Protein 3ISR (pdb70)

Solvent-accessible surface area: 44485 Å² total

Sequence (1133 aa):
QSNAKFKIHSDITYQVSPTTFIFNVHALRTESQHILDESLIVTPPIEIEEFSYNSGTSRFVRLKATENTTFSSYTATTVDTQYKVIDQRQELETVPVVDLDGDIIPFLFPSRYCQSDKLQKLAYKEFGKIENVYSKVLAITTDWIYNNVEYISSGSTNSQTSAFDTITERAGVCRDFAHLGIALCRALSIPARYFTGYAFKLNPPDFHACFEAYIGGNWIIIFDATRLVPLNGLVKIATGRDAADAAVASIFGNASSTNHVECASLDTDFTPFWYDKNSLKGLSFQLYFQSNAKFKIHSDITYQVSPTTFIFNVHALRTESQHILDESLIVTPPIEIEEFSYNSGTSRFVRLKATENTTFSSYTATVDTQYKVIDQRQELETVPVVDLDGDIIPFLFPSRYCQSDKLQKLAYKEFGKIENVYSKVLAITDWIYNNVEYISGSTNSQTSAFDTITERAGVCRDFAHLGIALCRALSIPARYFTGYAFKLNPPDFHACFEAYIGGNWIIFDATRLVPLNGLVKIATGRDAADAAVASIFGNASSTNHVECASLDTDFTPFWYDKNSLKGLSFQSNAKFKIHSDITYQVSPTTFIFNVHALRTESQHILDESLIVTPPIEIEEFSYNSGTSRFVRLKATENTTFSSYTATVDTQYKVIDQRQELETVPVVDLDGDIIPFLFPSRYCQSDKLQKLAYKEFGKIENVYSKVLAITDWIYNNVEYISGSTNSQTSAFDTITERAGVCRDFAHLGIALCRALSIPARYFTGYAFKLNPPDFHACFEAYIGGNWIIFDATRLVPLNGLVKIATGRDAADAAVASIFGNNASSTNHVECASLDTDFTPFWYDKNSLKGLSFQLYFQSNAKFKIHSDITYQVSPTTFIFNVHALRTESQHILDESLIVTPPIEIEEFSYNSGTSRFVRLKATENTTFSSYTATVDTQYKVIDQRQELETVPVVDLDGDIIPFLFPSRYCQSDKLQKLAYKEFGKIENVYSKVLAITDWIYNNVEYISGSTNSQTSAFDTITERAGVCRDFAHLGIALCRALSIPARYFTGYAFKLNPPDFHACFEAYIGGNWIIFDATRLVPLNGLVKIATGRDAADAAVASIFGNASSTNHVECASLDTDFTPFWYDKNSLKGLSFQ

B-factor: mean 17.24, std 4.29, range [2.0, 47.48]

Radius of gyration: 31.85 Å; Cα contacts (8 Å, |Δi|>4): 2831; chains: 4; bounding box: 88×90×67 Å

Secondary structure (DSSP, 8-state):
-EE--EEEEE---EE---EEEEE--SPPP-SS-EEEEEEE--SS----EEE--TT----EEEEEE-TT-EE--EEEEEE--EEEEE-TT--SPPPTTTS-TTTGGGGS-BTTB-GGGSHHHHHHHHTT--SHHHHHHHHHHHHHHHSEE-TTS--TT--HHHHHHH-EE-HHHHHHHHHHHHHHTT--EEEEEEEETT-SS--EEEEEEEEETTEEEEE-TT--S-GGGEEEEEEESSGGG--SEEEESS-EE---EEEEE--TT-------SS--EEEE--/-EEE----EEEEE---EE---EEEEE--SPPP-SS-EEEEEEE--SS----EEE--TT----EEEEEE-SS-EE--EEEEEE---EEEE-TT--SS--GGGS-TTTGGGGS-BTTB-GGGSHHHHHHHHTT--SHHHHHHHHHHHHHHHSEE-TTS--TT--HHHHHHH-EE-HHHHHHHHHHHHHHTT--EEEEEEEETT-SS---EEEEEEEETTEEEEE-TT--S-GGGEEEEEEESSGGGS-SEEEESS-EE---EEEEE--SS-------TT--EEEE--/-B--EEEEE---EE---EEEEE--SPPP-SS-EEEEEEE--SS----EEE--TT----EEEEEE-SS-EE--EEEEEE--BEEEE-TT--SPPPGGGS-TTTGGGGS-BTTB-GGG-HHHHHHHHTT--SHHHHHHHHHHHHHHHSEE-TTS--TT--HHHHHHH-EE-HHHHHHHHHHHHHHTT--EEEEEEEETT-SS---EEEEEEEETTEEEEE-TT--S-GGGEEEEEEESSGGG--SEEEESS-EE---EEEEE-SSS-------TT--EEEE--/--EEEE--EEEEE---EE---EEEEE--SPPP-SS-EEEEEEE--SS----EEE--TT-S--EEEEEE-SS-EE--EEEEEE--EEEEE-TT--SPPPGGGS-GGGGGGGS-BTTB-GGG-HHHHHHHHTT--SHHHHHHHHHHHHHHHSEE-TTS--TT--HHHHHHH-EE-HHHHHHHHHHHHHHTT--EEEEEEEETT-SS---EEEEEEEETTEEEEE-TT--S-GGGEEEEEEESSGGGS-SEEEESS-EE---EEEEE-SS--------TT--EEEE--

Structure (mmCIF, N/CA/C/O backbone):
data_3ISR
#
_entry.id   3ISR
#
_cell.length_a   90.716
_cell.length_b   115.240
_cell.length_c   131.262
_cell.angle_alpha   90.000
_cell.angle_beta   90.000
_cell.angle_gamma   90.000
#
_symmetry.space_group_name_H-M   'P 21 21 21'
#
loop_
_entity.id
_entity.type
_entity.pdbx_description
1 polymer 'Transglutaminase-like enzymes, putative cysteine protease'
2 water water
#
loop_
_atom_site.group_PDB
_atom_site.id
_atom_site.type_symbol
_atom_site.label_atom_id
_atom_site.label_alt_id
_atom_site.label_comp_id
_atom_site.label_asym_id
_atom_site.label_entity_id
_atom_site.label_seq_id
_atom_site.pdbx_PDB_ins_code
_atom_site.Cartn_x
_atom_site.Cartn_y
_atom_site.Cartn_z
_atom_site.occupancy
_atom_site.B_iso_or_equiv
_atom_site.auth_seq_id
_atom_site.auth_comp_id
_atom_site.auth_asym_id
_atom_site.auth_atom_id
_atom_site.pdbx_PDB_model_num
ATOM 1 N N . GLN A 1 8 ? -21.615 -1.332 30.133 1.00 5.79 -3 GLN A N 1
ATOM 2 C CA . GLN A 1 8 ? -21.777 -1.519 28.658 1.00 5.84 -3 GLN A CA 1
ATOM 3 C C . GLN A 1 8 ? -21.088 -2.798 28.170 1.00 6.19 -3 GLN A C 1
ATOM 4 O O . GLN A 1 8 ? -20.049 -3.193 28.703 1.00 5.91 -3 GLN A O 1
ATOM 6 N N . SER A 1 9 ? -21.683 -3.439 27.163 1.00 6.40 -2 SER A N 1
ATOM 7 C CA . SER A 1 9 ? -21.106 -4.622 26.524 1.00 6.80 -2 SER A CA 1
ATOM 8 C C . SER A 1 9 ? -20.995 -4.406 25.011 1.00 7.00 -2 SER A C 1
ATOM 9 O O . SER A 1 9 ? -21.850 -3.753 24.418 1.00 6.63 -2 SER A O 1
ATOM 11 N N . ASN A 1 10 ? -19.938 -4.945 24.403 1.00 7.34 -1 ASN A N 1
ATOM 12 C CA . ASN A 1 10 ? -19.735 -4.886 22.952 1.00 7.98 -1 ASN A CA 1
ATOM 13 C C . ASN A 1 10 ? -19.015 -6.116 22.407 1.00 8.69 -1 ASN A C 1
ATOM 14 O O . ASN A 1 10 ? -18.134 -6.659 23.068 1.00 8.49 -1 ASN A O 1
ATOM 16 N N . ALA A 1 11 ? -19.385 -6.524 21.188 1.00 9.07 0 ALA A N 1
ATOM 17 C CA . ALA A 1 11 ? -18.832 -7.705 20.537 1.00 9.77 0 ALA A CA 1
ATOM 18 C C . ALA A 1 11 ? -18.256 -7.355 19.172 1.00 10.18 0 ALA A C 1
ATOM 19 O O . ALA A 1 11 ? -18.644 -6.351 18.571 1.00 10.28 0 ALA A O 1
ATOM 29 N N . LYS A 1 13 ? -16.024 -9.287 15.454 1.00 7.08 2 LYS A N 1
ATOM 30 C CA . LYS A 1 13 ? -15.503 -10.423 14.738 1.00 5.74 2 LYS A CA 1
ATOM 31 C C . LYS A 1 13 ? -14.199 -10.051 14.045 1.00 5.10 2 LYS A C 1
ATOM 32 O O . LYS A 1 13 ? -14.040 -8.924 13.547 1.00 4.41 2 LYS A O 1
ATOM 34 N N . PHE A 1 14 ? -13.271 -11.003 14.045 1.00 3.98 3 PHE A N 1
ATOM 35 C CA . PHE A 1 14 ? -11.940 -10.829 13.485 1.00 4.54 3 PHE A CA 1
ATOM 36 C C . PHE A 1 14 ? -11.536 -12.067 12.702 1.00 5.98 3 PHE A C 1
ATOM 37 O O . PHE A 1 14 ? -11.957 -13.170 13.025 1.00 4.79 3 PHE A O 1
ATOM 45 N N . LYS A 1 15 ? -10.697 -11.865 11.690 1.00 9.38 4 LYS A N 1
ATOM 46 C CA . LYS A 1 15 ? -9.997 -12.953 11.014 1.00 11.85 4 LYS A CA 1
ATOM 47 C C . LYS A 1 15 ? -8.535 -12.799 11.397 1.00 13.57 4 LYS A C 1
ATOM 48 O O . LYS A 1 15 ? -7.948 -11.738 11.189 1.00 14.37 4 LYS A O 1
ATOM 54 N N . ILE A 1 16 ? -7.956 -13.839 11.992 1.00 14.14 5 ILE A N 1
ATOM 55 C CA . ILE A 1 16 ? -6.561 -13.768 12.417 1.00 14.41 5 ILE A CA 1
ATOM 56 C C . ILE A 1 16 ? -5.721 -14.771 11.631 1.00 14.54 5 ILE A C 1
ATOM 57 O O . ILE A 1 16 ? -6.231 -15.781 11.152 1.00 15.76 5 ILE A O 1
ATOM 62 N N . HIS A 1 17 ? -4.435 -14.492 11.505 1.00 15.14 6 HIS A N 1
ATOM 63 C CA . HIS A 1 17 ? -3.546 -15.390 10.786 1.00 15.67 6 HIS A CA 1
ATOM 64 C C . HIS A 1 17 ? -2.099 -15.237 11.222 1.00 15.13 6 HIS A C 1
ATOM 65 O O . HIS A 1 17 ? -1.614 -14.122 11.448 1.00 14.86 6 HIS A O 1
ATOM 72 N N . SER A 1 18 ? -1.400 -16.359 11.325 1.00 15.08 7 SER A N 1
ATOM 73 C CA . SER A 1 18 ? 0.048 -16.287 11.435 1.00 15.33 7 SER A CA 1
ATOM 74 C C . SER A 1 18 ? 0.706 -17.399 10.653 1.00 15.89 7 SER A C 1
ATOM 75 O O . SER A 1 18 ? 0.158 -18.496 10.540 1.00 15.79 7 SER A O 1
ATOM 78 N N . ASP A 1 19 ? 1.882 -17.114 10.104 1.00 16.32 8 ASP A N 1
ATOM 79 C CA . ASP A 1 19 ? 2.679 -18.164 9.509 1.00 18.10 8 ASP A CA 1
ATOM 80 C C . ASP A 1 19 ? 4.151 -17.897 9.727 1.00 18.72 8 ASP A C 1
ATOM 81 O O . ASP A 1 19 ? 4.601 -16.750 9.695 1.00 18.65 8 ASP A O 1
ATOM 86 N N . ILE A 1 20 ? 4.884 -18.977 9.949 1.00 19.69 9 ILE A N 1
ATOM 87 C CA . ILE A 1 20 ? 6.300 -18.923 10.254 1.00 21.30 9 ILE A CA 1
ATOM 88 C C . ILE A 1 20 ? 7.009 -20.008 9.453 1.00 21.24 9 ILE A C 1
ATOM 89 O O . ILE A 1 20 ? 6.430 -21.054 9.175 1.00 21.79 9 ILE A O 1
ATOM 94 N N . THR A 1 21 ? 8.260 -19.761 9.081 1.00 21.00 10 THR A N 1
ATOM 95 C CA . THR A 1 21 ? 9.071 -20.767 8.415 1.00 20.95 10 THR A CA 1
ATOM 96 C C . THR A 1 21 ? 10.332 -20.983 9.235 1.00 20.71 10 THR A C 1
ATOM 97 O O . THR A 1 21 ? 10.937 -20.022 9.709 1.00 20.65 10 THR A O 1
ATOM 101 N N . TYR A 1 22 ? 10.707 -22.245 9.410 1.00 20.41 11 TYR A N 1
ATOM 102 C CA . TYR A 1 22 ? 11.942 -22.585 10.100 1.00 20.07 11 TYR A CA 1
ATOM 103 C C . TYR A 1 22 ? 12.947 -23.341 9.256 1.00 20.12 11 TYR A C 1
ATOM 104 O O . TYR A 1 22 ? 12.578 -24.242 8.507 1.00 19.77 11 TYR A O 1
ATOM 113 N N . GLN A 1 23 ? 14.220 -22.980 9.411 1.00 20.13 12 GLN A N 1
ATOM 114 C CA . GLN A 1 23 ? 15.328 -23.837 8.992 1.00 20.57 12 GLN A CA 1
ATOM 115 C C . GLN A 1 23 ? 15.836 -24.572 10.233 1.00 20.76 12 GLN A C 1
ATOM 116 O O . GLN A 1 23 ? 16.208 -23.936 11.218 1.00 20.84 12 GLN A O 1
ATOM 118 N N . VAL A 1 24 ? 15.829 -25.902 10.180 1.00 20.98 13 VAL A N 1
ATOM 119 C CA . VAL A 1 24 ? 16.212 -26.753 11.312 1.00 21.49 13 VAL A CA 1
ATOM 120 C C . VAL A 1 24 ? 17.633 -27.329 11.134 1.00 22.34 13 VAL A C 1
ATOM 121 O O . VAL A 1 24 ? 17.902 -28.027 10.150 1.00 22.34 13 VAL A O 1
ATOM 133 N N . SER A 1 26 ? 19.760 -29.099 13.819 1.00 22.06 15 SER A N 1
ATOM 134 C CA . SER A 1 26 ? 19.862 -30.397 14.485 1.00 21.04 15 SER A CA 1
ATOM 135 C C . SER A 1 26 ? 18.462 -30.838 14.939 1.00 19.89 15 SER A C 1
ATOM 136 O O . SER A 1 26 ? 17.524 -30.056 14.827 1.00 19.58 15 SER A O 1
ATOM 139 N N . PRO A 1 27 ? 18.309 -32.088 15.439 1.00 19.16 16 PRO A N 1
ATOM 140 C CA . PRO A 1 27 ? 16.969 -32.527 15.856 1.00 18.06 16 PRO A CA 1
ATOM 141 C C . PRO A 1 27 ? 16.380 -31.537 16.847 1.00 17.39 16 PRO A C 1
ATOM 142 O O . PRO A 1 27 ? 17.006 -31.219 17.854 1.00 17.04 16 PRO A O 1
ATOM 146 N N . THR A 1 28 ? 15.201 -31.015 16.533 1.00 16.21 17 THR A N 1
ATOM 147 C CA . THR A 1 28 ? 14.654 -29.908 17.301 1.00 15.01 17 THR A CA 1
ATOM 148 C C . THR A 1 28 ? 13.185 -30.123 17.624 1.00 14.54 17 THR A C 1
ATOM 149 O O . THR A 1 28 ? 12.400 -30.480 16.753 1.00 13.78 17 THR A O 1
ATOM 153 N N . THR A 1 29 ? 12.823 -29.892 18.886 1.00 13.71 18 THR A N 1
ATOM 154 C CA . THR A 1 29 ? 11.422 -29.866 19.295 1.00 13.21 18 THR A CA 1
ATOM 155 C C . THR A 1 29 ? 10.950 -28.419 19.449 1.00 13.22 18 THR A C 1
ATOM 156 O O . THR A 1 29 ? 11.662 -27.578 19.998 1.00 12.71 18 THR A O 1
ATOM 160 N N . PHE A 1 30 ? 9.756 -28.136 18.940 1.00 13.40 19 PHE A N 1
ATOM 161 C CA . PHE A 1 30 ? 9.158 -26.810 19.033 1.00 13.24 19 PHE A CA 1
ATOM 162 C C . PHE A 1 30 ? 7.900 -26.850 19.859 1.00 13.73 19 PHE A C 1
ATOM 163 O O . PHE A 1 30 ? 7.093 -27.769 19.711 1.00 13.73 19 PHE A O 1
ATOM 171 N N . ILE A 1 31 ? 7.719 -25.845 20.714 1.00 13.70 20 ILE A N 1
ATOM 172 C CA . ILE A 1 31 ? 6.422 -25.606 21.340 1.00 14.52 20 ILE A CA 1
ATOM 173 C C . ILE A 1 31 ? 5.942 -24.218 20.923 1.00 14.91 20 ILE A C 1
ATOM 174 O O . ILE A 1 31 ? 6.607 -23.202 21.207 1.00 15.66 20 ILE A O 1
ATOM 179 N N . PHE A 1 32 ? 4.812 -24.175 20.226 1.00 15.12 21 PHE A N 1
ATOM 180 C CA . PHE A 1 32 ? 4.300 -22.906 19.700 1.00 15.34 21 PHE A CA 1
ATOM 181 C C . PHE A 1 32 ? 3.069 -22.474 20.451 1.00 15.52 21 PHE A C 1
ATOM 182 O O . PHE A 1 32 ? 2.326 -23.316 20.940 1.00 16.06 21 PHE A O 1
ATOM 190 N N . ASN A 1 33 ? 2.837 -21.163 20.497 1.00 15.47 22 ASN A N 1
ATOM 191 C CA . ASN A 1 33 ? 1.595 -20.628 21.074 1.00 15.07 22 ASN A CA 1
ATOM 192 C C . ASN A 1 33 ? 1.064 -19.542 20.156 1.00 14.72 22 ASN A C 1
ATOM 193 O O . ASN A 1 33 ? 1.406 -18.363 20.330 1.00 13.85 22 ASN A O 1
ATOM 198 N N . VAL A 1 34 ? 0.281 -19.954 19.156 1.00 14.56 23 VAL A N 1
ATOM 199 C CA . VAL A 1 34 ? -0.281 -19.063 18.152 1.00 14.92 23 VAL A CA 1
ATOM 200 C C . VAL A 1 34 ? -1.817 -19.101 18.061 1.00 15.20 23 VAL A C 1
ATOM 201 O O . VAL A 1 34 ? -2.424 -18.231 17.406 1.00 14.44 23 VAL A O 1
ATOM 205 N N . HIS A 1 35 ? -2.416 -20.135 18.648 1.00 14.83 24 HIS A N 1
ATOM 206 C CA . HIS A 1 35 ? -3.864 -20.346 18.592 1.00 15.19 24 HIS A CA 1
ATOM 207 C C . HIS A 1 35 ? -4.624 -19.327 19.413 1.00 15.25 24 HIS A C 1
ATOM 208 O O . HIS A 1 35 ? -4.195 -18.977 20.497 1.00 15.10 24 HIS A O 1
ATOM 215 N N . ALA A 1 36 ? -5.778 -18.891 18.909 1.00 14.81 25 ALA A N 1
ATOM 216 C CA . ALA A 1 36 ? -6.695 -18.087 19.729 1.00 14.71 25 ALA A CA 1
ATOM 217 C C . ALA A 1 36 ? -7.213 -18.942 20.884 1.00 14.27 25 ALA A C 1
ATOM 218 O O . ALA A 1 36 ? -7.465 -20.148 20.706 1.00 14.42 25 ALA A O 1
ATOM 220 N N . LEU A 1 37 ? -7.359 -18.329 22.067 1.00 12.83 26 LEU A N 1
ATOM 221 C CA . LEU A 1 37 ? -7.950 -18.995 23.214 1.00 12.28 26 LEU A CA 1
ATOM 222 C C . LEU A 1 37 ? -9.490 -19.105 23.101 1.00 13.11 26 LEU A C 1
ATOM 223 O O . LEU A 1 37 ? -10.144 -18.206 22.543 1.00 12.80 26 LEU A O 1
ATOM 228 N N . ARG A 1 38 ? -10.060 -20.193 23.638 1.00 13.23 27 ARG A N 1
ATOM 229 C CA . ARG A 1 38 ? -11.510 -20.317 23.815 1.00 14.05 27 ARG A CA 1
ATOM 230 C C . ARG A 1 38 ? -11.842 -19.961 25.237 1.00 14.58 27 ARG A C 1
ATOM 231 O O . ARG A 1 38 ? -11.343 -20.590 26.172 1.00 14.86 27 ARG A O 1
ATOM 239 N N . THR A 1 39 ? -12.671 -18.947 25.404 1.00 14.86 28 THR A N 1
ATOM 240 C CA . THR A 1 39 ? -13.088 -18.510 26.731 1.00 15.64 28 THR A CA 1
ATOM 241 C C . THR A 1 39 ? -14.593 -18.233 26.687 1.00 16.82 28 THR A C 1
ATOM 242 O O . THR A 1 39 ? -15.184 -18.150 25.602 1.00 17.15 28 THR A O 1
ATOM 246 N N . GLU A 1 40 ? -15.205 -18.070 27.854 1.00 17.57 29 GLU A N 1
ATOM 247 C CA . GLU A 1 40 ? -16.620 -17.689 27.938 1.00 18.51 29 GLU A CA 1
ATOM 248 C C . GLU A 1 40 ? -16.891 -16.484 27.040 1.00 19.07 29 GLU A C 1
ATOM 249 O O . GLU A 1 40 ? -17.939 -16.385 26.405 1.00 19.23 29 GLU A O 1
ATOM 251 N N . SER A 1 41 ? -15.906 -15.593 26.999 1.00 19.03 30 SER A N 1
ATOM 252 C CA . SER A 1 41 ? -15.908 -14.331 26.270 1.00 19.32 30 SER A CA 1
ATOM 253 C C . SER A 1 41 ? -15.588 -14.456 24.754 1.00 18.73 30 SER A C 1
ATOM 254 O O . SER A 1 41 ? -16.215 -13.807 23.909 1.00 19.67 30 SER A O 1
ATOM 257 N N . GLN A 1 42 ? -14.599 -15.276 24.420 1.00 16.78 31 GLN A N 1
ATOM 258 C CA . GLN A 1 42 ? -14.045 -15.338 23.061 1.00 15.60 31 GLN A CA 1
ATOM 259 C C . GLN A 1 42 ? -14.375 -16.658 22.375 1.00 15.08 31 GLN A C 1
ATOM 260 O O . GLN A 1 42 ? -14.079 -17.727 22.901 1.00 14.59 31 GLN A O 1
ATOM 266 N N . HIS A 1 43 ? -14.980 -16.573 21.199 1.00 14.95 32 HIS A N 1
ATOM 267 C CA . HIS A 1 43 ? -15.451 -17.771 20.499 1.00 16.38 32 HIS A CA 1
ATOM 268 C C . HIS A 1 43 ? -14.775 -17.958 19.157 1.00 15.93 32 HIS A C 1
ATOM 269 O O . HIS A 1 43 ? -14.713 -17.036 18.351 1.00 16.14 32 HIS A O 1
ATOM 276 N N . ILE A 1 44 ? -14.296 -19.168 18.909 1.00 16.16 33 ILE A N 1
ATOM 277 C CA . ILE A 1 44 ? -13.700 -19.482 17.628 1.00 16.51 33 ILE A CA 1
ATOM 278 C C . ILE A 1 44 ? -14.794 -20.061 16.718 1.00 17.12 33 ILE A C 1
ATOM 279 O O . ILE A 1 44 ? -15.371 -21.109 17.009 1.00 16.74 33 ILE A O 1
ATOM 284 N N . LEU A 1 45 ? -15.090 -19.343 15.643 1.00 16.92 34 LEU A N 1
ATOM 285 C CA . LEU A 1 45 ? -16.102 -19.784 14.700 1.00 18.28 34 LEU A CA 1
ATOM 286 C C . LEU A 1 45 ? -15.522 -20.877 13.810 1.00 18.16 34 LEU A C 1
ATOM 287 O O . LEU A 1 45 ? -16.215 -21.823 13.459 1.00 18.70 34 LEU A O 1
ATOM 292 N N . ASP A 1 46 ? -14.247 -20.735 13.458 1.00 18.14 35 ASP A N 1
ATOM 293 C CA . ASP A 1 46 ? -13.547 -21.666 12.584 1.00 18.30 35 ASP A CA 1
ATOM 294 C C . ASP A 1 46 ? -12.043 -21.457 12.753 1.00 17.54 35 ASP A C 1
ATOM 295 O O . ASP A 1 46 ? -11.603 -20.347 13.009 1.00 16.16 35 ASP A O 1
ATOM 300 N N . GLU A 1 47 ? -11.256 -22.516 12.596 1.00 16.57 36 GLU A N 1
ATOM 301 C CA . GLU A 1 47 ? -9.811 -22.380 12.631 1.00 17.00 36 GLU A CA 1
ATOM 302 C C . GLU A 1 47 ? -9.148 -23.495 11.856 1.00 16.88 36 GLU A C 1
ATOM 303 O O . GLU A 1 47 ? -9.715 -24.566 11.674 1.00 16.48 36 GLU A O 1
ATOM 309 N N . SER A 1 48 ? -7.938 -23.224 11.397 1.00 16.89 37 SER A N 1
ATOM 310 C CA . SER A 1 48 ? -7.220 -24.170 10.579 1.00 17.69 37 SER A CA 1
ATOM 311 C C . SER A 1 48 ? -5.726 -24.061 10.853 1.00 17.33 37 SER A C 1
ATOM 312 O O . SER A 1 48 ? -5.161 -22.978 10.809 1.00 17.05 37 SER A O 1
ATOM 315 N N . LEU A 1 49 ? -5.094 -25.188 11.152 1.00 17.27 38 LEU A N 1
ATOM 316 C CA . LEU A 1 49 ? -3.647 -25.222 11.342 1.00 17.95 38 LEU A CA 1
ATOM 317 C C . LEU A 1 49 ? -3.019 -26.171 10.320 1.00 18.05 38 LEU A C 1
ATOM 318 O O . LEU A 1 49 ? -3.364 -27.351 10.266 1.00 18.54 38 LEU A O 1
ATOM 323 N N . ILE A 1 50 ? -2.125 -25.653 9.490 1.00 17.85 39 ILE A N 1
ATOM 324 C CA . ILE A 1 50 ? -1.461 -26.477 8.481 1.00 18.06 39 ILE A CA 1
ATOM 325 C C . ILE A 1 50 ? 0.043 -26.351 8.602 1.00 17.79 39 ILE A C 1
ATOM 326 O O . ILE A 1 50 ? 0.568 -25.240 8.587 1.00 18.34 39 ILE A O 1
ATOM 331 N N . VAL A 1 51 ? 0.739 -27.479 8.702 1.00 17.41 40 VAL A N 1
ATOM 332 C CA . VAL A 1 51 ? 2.198 -27.472 8.561 1.00 17.83 40 VAL A CA 1
ATOM 333 C C . VAL A 1 51 ? 2.642 -28.141 7.248 1.00 17.57 40 VAL A C 1
ATOM 334 O O . VAL A 1 51 ? 2.022 -29.101 6.790 1.00 16.55 40 VAL A O 1
ATOM 338 N N . THR A 1 52 ? 3.669 -27.563 6.630 1.00 17.20 41 THR A N 1
ATOM 339 C CA . THR A 1 52 ? 4.171 -28.005 5.332 1.00 17.13 41 THR A CA 1
ATOM 340 C C . THR A 1 52 ? 5.702 -28.070 5.397 1.00 17.51 41 THR A C 1
ATOM 341 O O . THR A 1 52 ? 6.358 -27.068 5.688 1.00 17.07 41 THR A O 1
ATOM 345 N N . PRO A 1 53 ? 6.276 -29.258 5.153 1.00 18.06 42 PRO A N 1
ATOM 346 C CA . PRO A 1 53 ? 5.533 -30.490 4.888 1.00 18.69 42 PRO A CA 1
ATOM 347 C C . PRO A 1 53 ? 4.889 -30.983 6.188 1.00 19.20 42 PRO A C 1
ATOM 348 O O . PRO A 1 53 ? 5.317 -30.555 7.259 1.00 19.08 42 PRO A O 1
ATOM 352 N N . PRO A 1 54 ? 3.835 -31.824 6.094 1.00 19.72 43 PRO A N 1
ATOM 353 C CA . PRO A 1 54 ? 3.145 -32.226 7.312 1.00 20.19 43 PRO A CA 1
ATOM 354 C C . PRO A 1 54 ? 4.107 -32.926 8.262 1.00 20.37 43 PRO A C 1
ATOM 355 O O . PRO A 1 54 ? 4.866 -33.815 7.858 1.00 20.87 43 PRO A O 1
ATOM 359 N N . ILE A 1 55 ? 4.124 -32.447 9.494 1.00 20.30 44 ILE A N 1
ATOM 360 C CA . ILE A 1 55 ? 4.866 -33.064 10.584 1.00 20.19 44 ILE A CA 1
ATOM 361 C C . ILE A 1 55 ? 3.809 -33.316 11.650 1.00 19.89 44 ILE A C 1
ATOM 362 O O . ILE A 1 55 ? 2.887 -32.504 11.801 1.00 20.04 44 ILE A O 1
ATOM 367 N N . GLU A 1 56 ? 3.908 -34.444 12.350 1.00 19.40 45 GLU A N 1
ATOM 368 C CA . GLU A 1 56 ? 2.965 -34.765 13.409 1.00 19.57 45 GLU A CA 1
ATOM 369 C C . GLU A 1 56 ? 2.964 -33.626 14.433 1.00 18.90 45 GLU A C 1
ATOM 370 O O . GLU A 1 56 ? 4.025 -33.180 14.871 1.00 18.60 45 GLU A O 1
ATOM 376 N N . ILE A 1 57 ? 1.773 -33.169 14.801 1.00 18.30 46 ILE A N 1
ATOM 377 C CA . ILE A 1 57 ? 1.618 -32.025 15.710 1.00 18.42 46 ILE A CA 1
ATOM 378 C C . ILE A 1 57 ? 0.545 -32.336 16.774 1.00 17.84 46 ILE A C 1
ATOM 379 O O . ILE A 1 57 ? -0.451 -32.994 16.485 1.00 17.43 46 ILE A O 1
ATOM 384 N N . GLU A 1 58 ? 0.779 -31.910 18.012 1.00 16.53 47 GLU A N 1
ATOM 385 C CA . GLU A 1 58 ? -0.120 -32.238 19.111 1.00 16.62 47 GLU A CA 1
ATOM 386 C C . GLU A 1 58 ? -0.441 -30.983 19.915 1.00 15.83 47 GLU A C 1
ATOM 387 O O . GLU A 1 58 ? 0.469 -30.252 20.315 1.00 14.30 47 GLU A O 1
ATOM 393 N N . GLU A 1 59 ? -1.729 -30.739 20.150 1.00 15.74 48 GLU A N 1
ATOM 394 C CA . GLU A 1 59 ? -2.151 -29.621 20.994 1.00 16.14 48 GLU A CA 1
ATOM 395 C C . GLU A 1 59 ? -2.211 -30.019 22.483 1.00 16.22 48 GLU A C 1
ATOM 396 O O . GLU A 1 59 ? -2.719 -31.080 22.809 1.00 15.92 48 GLU A O 1
ATOM 402 N N . PHE A 1 60 ? -1.704 -29.164 23.375 1.00 16.36 49 PHE A N 1
ATOM 403 C CA . PHE A 1 60 ? -1.857 -29.380 24.825 1.00 16.58 49 PHE A CA 1
ATOM 404 C C . PHE A 1 60 ? -1.963 -28.043 25.576 1.00 16.96 49 PHE A C 1
ATOM 405 O O . PHE A 1 60 ? -1.594 -26.985 25.053 1.00 16.04 49 PHE A O 1
ATOM 413 N N . SER A 1 61 ? -2.453 -28.121 26.809 1.00 17.22 50 SER A N 1
ATOM 414 C CA . SER A 1 61 ? -2.503 -26.987 27.713 1.00 17.93 50 SER A CA 1
ATOM 415 C C . SER A 1 61 ? -1.919 -27.382 29.066 1.00 18.02 50 SER A C 1
ATOM 416 O O . SER A 1 61 ? -1.912 -28.563 29.440 1.00 18.25 50 SER A O 1
ATOM 419 N N . TYR A 1 62 ? -1.420 -26.387 29.788 1.00 17.93 51 TYR A N 1
ATOM 420 C CA . TYR A 1 62 ? -1.086 -26.555 31.199 1.00 17.40 51 TYR A CA 1
ATOM 421 C C . TYR A 1 62 ? -2.384 -26.749 31.975 1.00 18.04 51 TYR A C 1
ATOM 422 O O . TYR A 1 62 ? -3.471 -26.451 31.461 1.00 16.92 51 TYR A O 1
ATOM 431 N N . ASN A 1 63 ? -2.276 -27.198 33.226 1.00 19.06 52 ASN A N 1
ATOM 432 C CA . ASN A 1 63 ? -3.456 -27.330 34.092 1.00 20.70 52 ASN A CA 1
ATOM 433 C C . ASN A 1 63 ? -4.318 -26.053 34.169 1.00 20.67 52 ASN A C 1
ATOM 434 O O . ASN A 1 63 ? -5.542 -26.128 34.196 1.00 20.56 52 ASN A O 1
ATOM 439 N N . SER A 1 64 ? -3.682 -24.885 34.165 1.00 21.18 53 SER A N 1
ATOM 440 C CA . SER A 1 64 ? -4.420 -23.612 34.261 1.00 21.47 53 SER A CA 1
ATOM 441 C C . SER A 1 64 ? -5.315 -23.310 33.054 1.00 20.94 53 SER A C 1
ATOM 442 O O . SER A 1 64 ? -6.308 -22.592 33.183 1.00 21.49 53 SER A O 1
ATOM 445 N N . GLY A 1 65 ? -4.966 -23.846 31.887 1.00 19.69 54 GLY A N 1
ATOM 446 C CA . GLY A 1 65 ? -5.804 -23.723 30.700 1.00 18.74 54 GLY A CA 1
ATOM 447 C C . GLY A 1 65 ? -5.944 -22.331 30.093 1.00 18.06 54 GLY A C 1
ATOM 448 O O . GLY A 1 65 ? -6.932 -22.047 29.391 1.00 18.41 54 GLY A O 1
ATOM 449 N N . THR A 1 66 ? -4.948 -21.473 30.301 1.00 15.71 55 THR A N 1
ATOM 450 C CA . THR A 1 66 ? -5.028 -20.129 29.731 1.00 14.81 55 THR A CA 1
ATOM 451 C C . THR A 1 66 ? -4.143 -19.930 28.487 1.00 14.41 55 THR A C 1
ATOM 452 O O . THR A 1 66 ? -3.810 -18.802 28.150 1.00 12.94 55 THR A O 1
ATOM 456 N N . SER A 1 67 ? -3.780 -21.031 27.822 1.00 13.77 56 SER A N 1
ATOM 457 C CA . SER A 1 67 ? -3.057 -21.001 26.542 1.00 15.71 56 SER A CA 1
ATOM 458 C C . SER A 1 67 ? -3.212 -22.342 25.863 1.00 15.49 56 SER A C 1
ATOM 459 O O . SER A 1 67 ? -3.345 -23.360 26.528 1.00 15.76 56 SER A O 1
ATOM 462 N N . ARG A 1 68 ? -3.170 -22.335 24.538 1.00 14.64 57 ARG A N 1
ATOM 463 C CA . ARG A 1 68 ? -3.224 -23.564 23.747 1.00 14.78 57 ARG A CA 1
ATOM 464 C C . ARG A 1 68 ? -1.904 -23.673 23.016 1.00 14.32 57 ARG A C 1
ATOM 465 O O . ARG A 1 68 ? -1.606 -22.843 22.146 1.00 13.70 57 ARG A O 1
ATOM 473 N N . PHE A 1 69 ? -1.113 -24.678 23.373 1.00 14.47 58 PHE A N 1
ATOM 474 C CA . PHE A 1 69 ? 0.212 -24.849 22.792 1.00 14.84 58 PHE A CA 1
ATOM 475 C C . PHE A 1 69 ? 0.136 -25.967 21.766 1.00 15.28 58 PHE A C 1
ATOM 476 O O . PHE A 1 69 ? -0.629 -26.917 21.950 1.00 15.10 58 PHE A O 1
ATOM 484 N N . VAL A 1 70 ? 0.934 -25.861 20.704 1.00 15.47 59 VAL A N 1
ATOM 485 C CA . VAL A 1 70 ? 1.135 -27.005 19.808 1.00 15.87 59 VAL A CA 1
ATOM 486 C C . VAL A 1 70 ? 2.601 -27.386 19.772 1.00 15.24 59 VAL A C 1
ATOM 487 O O . VAL A 1 70 ? 3.476 -26.526 19.779 1.00 16.47 59 VAL A O 1
ATOM 491 N N . ARG A 1 71 ? 2.872 -28.676 19.746 1.00 14.75 60 ARG A N 1
ATOM 492 C CA . ARG A 1 71 ? 4.251 -29.121 19.717 1.00 14.54 60 ARG A CA 1
ATOM 493 C C . ARG A 1 71 ? 4.515 -30.138 18.616 1.00 14.84 60 ARG A C 1
ATOM 494 O O . ARG A 1 71 ? 3.635 -30.936 18.242 1.00 12.96 60 ARG A O 1
ATOM 502 N N . LEU A 1 72 ? 5.733 -30.067 18.088 1.00 15.17 61 LEU A N 1
ATOM 503 C CA . LEU A 1 72 ? 6.163 -30.963 17.025 1.00 16.39 61 LEU A CA 1
ATOM 504 C C . LEU A 1 72 ? 7.673 -31.112 17.113 1.00 16.85 61 LEU A C 1
ATOM 505 O O . LEU A 1 72 ? 8.340 -30.294 17.753 1.00 16.75 61 LEU A O 1
ATOM 510 N N . LYS A 1 73 ? 8.209 -32.165 16.502 1.00 17.97 62 LYS A N 1
ATOM 511 C CA . LYS A 1 73 ? 9.657 -32.313 16.394 1.00 19.34 62 LYS A CA 1
ATOM 512 C C . LYS A 1 73 ? 10.068 -32.379 14.935 1.00 20.17 62 LYS A C 1
ATOM 513 O O . LYS A 1 73 ? 9.379 -32.996 14.117 1.00 20.34 62 LYS A O 1
ATOM 519 N N . ALA A 1 74 ? 11.175 -31.721 14.610 1.00 20.59 63 ALA A N 1
ATOM 520 C CA . ALA A 1 74 ? 11.687 -31.707 13.245 1.00 21.50 63 ALA A CA 1
ATOM 521 C C . ALA A 1 74 ? 13.074 -32.317 13.216 1.00 22.25 63 ALA A C 1
ATOM 522 O O . ALA A 1 74 ? 13.854 -32.153 14.159 1.00 22.24 63 ALA A O 1
ATOM 524 N N . THR A 1 75 ? 13.377 -33.028 12.134 1.00 23.43 64 THR A N 1
ATOM 525 C CA . THR A 1 75 ? 14.672 -33.681 11.991 1.00 24.43 64 THR A CA 1
ATOM 526 C C . THR A 1 75 ? 15.720 -32.697 11.457 1.00 24.89 64 THR A C 1
ATOM 527 O O . THR A 1 75 ? 15.373 -31.618 10.949 1.00 24.84 64 THR A O 1
ATOM 531 N N . GLU A 1 76 ? 16.993 -33.077 11.585 1.00 24.96 65 GLU A N 1
ATOM 532 C CA . GLU A 1 76 ? 18.121 -32.242 11.180 1.00 25.15 65 GLU A CA 1
ATOM 533 C C . GLU A 1 76 ? 18.047 -31.874 9.698 1.00 25.26 65 GLU A C 1
ATOM 534 O O . GLU A 1 76 ? 17.469 -32.613 8.898 1.00 25.20 65 GLU A O 1
ATOM 536 N N . ASN A 1 77 ? 18.628 -30.727 9.351 1.00 25.18 66 ASN A N 1
ATOM 537 C CA . ASN A 1 77 ? 18.731 -30.260 7.960 1.00 25.22 66 ASN A CA 1
ATOM 538 C C . ASN A 1 77 ? 17.415 -30.259 7.168 1.00 25.00 66 ASN A C 1
ATOM 539 O O . ASN A 1 77 ? 17.386 -30.681 6.007 1.00 24.84 66 ASN A O 1
ATOM 544 N N . THR A 1 78 ? 16.329 -29.810 7.802 1.00 24.58 67 THR A N 1
ATOM 545 C CA . THR A 1 78 ? 15.034 -29.660 7.119 1.00 24.35 67 THR A CA 1
ATOM 546 C C . THR A 1 78 ? 14.460 -28.252 7.296 1.00 23.58 67 THR A C 1
ATOM 547 O O . THR A 1 78 ? 14.933 -27.464 8.128 1.00 23.75 67 THR A O 1
ATOM 551 N N . THR A 1 79 ? 13.444 -27.936 6.498 1.00 22.49 68 THR A N 1
ATOM 552 C CA . THR A 1 79 ? 12.682 -26.709 6.691 1.00 21.34 68 THR A CA 1
ATOM 553 C C . THR A 1 79 ? 11.196 -27.049 6.671 1.00 20.64 68 THR A C 1
ATOM 554 O O . THR A 1 79 ? 10.772 -27.985 5.986 1.00 20.59 68 THR A O 1
ATOM 558 N N . PHE A 1 80 ? 10.415 -26.293 7.432 1.00 19.16 69 PHE A N 1
ATOM 559 C CA . PHE A 1 80 ? 8.975 -26.469 7.463 1.00 18.15 69 PHE A CA 1
ATOM 560 C C . PHE A 1 80 ? 8.313 -25.128 7.682 1.00 17.93 69 PHE A C 1
ATOM 561 O O . PHE A 1 80 ? 8.938 -24.198 8.175 1.00 17.52 69 PHE A O 1
ATOM 569 N N . SER A 1 81 ? 7.045 -25.032 7.301 1.00 18.03 70 SER A N 1
ATOM 570 C CA . SER A 1 81 ? 6.281 -23.812 7.479 1.00 18.50 70 SER A CA 1
ATOM 571 C C . SER A 1 81 ? 5.028 -24.147 8.264 1.00 18.49 70 SER A C 1
ATOM 572 O O . SER A 1 81 ? 4.431 -25.201 8.058 1.00 18.82 70 SER A O 1
ATOM 583 N N . SER A 1 83 ? 1.189 -22.607 9.458 1.00 17.35 72 SER A N 1
ATOM 584 C CA . SER A 1 83 ? 0.218 -21.590 9.117 1.00 16.86 72 SER A CA 1
ATOM 585 C C . SER A 1 83 ? -1.034 -21.784 9.952 1.00 16.65 72 SER A C 1
ATOM 586 O O . SER A 1 83 ? -1.594 -22.891 9.971 1.00 16.68 72 SER A O 1
ATOM 589 N N . TYR A 1 84 ? -1.451 -20.735 10.673 1.00 15.28 73 TYR A N 1
ATOM 590 C CA . TYR A 1 84 ? -2.662 -20.787 11.497 1.00 14.81 73 TYR A CA 1
ATOM 591 C C . TYR A 1 84 ? -3.623 -19.703 11.036 1.00 15.19 73 TYR A C 1
ATOM 592 O O . TYR A 1 84 ? -3.220 -18.575 10.843 1.00 14.74 73 TYR A O 1
ATOM 601 N N . THR A 1 85 ? -4.891 -20.057 10.838 1.00 14.97 74 THR A N 1
ATOM 602 C CA . THR A 1 85 ? -5.881 -19.091 10.406 1.00 14.93 74 THR A CA 1
ATOM 603 C C . THR A 1 85 ? -7.143 -19.346 11.201 1.00 14.92 74 THR A C 1
ATOM 604 O O . THR A 1 85 ? -7.465 -20.502 11.484 1.00 15.38 74 THR A O 1
ATOM 608 N N . ALA A 1 86 ? -7.843 -18.282 11.588 1.00 14.20 75 ALA A N 1
ATOM 609 C CA . ALA A 1 86 ? -9.074 -18.462 12.335 1.00 13.96 75 ALA A CA 1
ATOM 610 C C . ALA A 1 86 ? -9.982 -17.266 12.225 1.00 14.52 75 ALA A C 1
ATOM 611 O O . ALA A 1 86 ? -9.514 -16.145 12.007 1.00 13.99 75 ALA A O 1
ATOM 613 N N . THR A 1 87 ? -11.289 -17.534 12.369 1.00 14.40 76 THR A N 1
ATOM 614 C CA A THR A 1 87 ? -12.295 -16.492 12.513 0.50 14.31 76 THR A CA 1
ATOM 615 C CA B THR A 1 87 ? -12.278 -16.478 12.526 0.50 14.50 76 THR A CA 1
ATOM 616 C C . THR A 1 87 ? -12.827 -16.531 13.943 1.00 14.83 76 THR A C 1
ATOM 617 O O . THR A 1 87 ? -13.257 -17.593 14.430 1.00 14.45 76 THR A O 1
ATOM 624 N N . VAL A 1 88 ? -12.787 -15.377 14.615 1.00 15.49 77 VAL A N 1
ATOM 625 C CA . VAL A 1 88 ? -13.022 -15.302 16.056 1.00 16.76 77 VAL A CA 1
ATOM 626 C C . VAL A 1 88 ? -13.966 -14.140 16.433 1.00 17.73 77 VAL A C 1
ATOM 627 O O . VAL A 1 88 ? -13.845 -13.040 15.891 1.00 18.36 77 VAL A O 1
ATOM 631 N N . ASP A 1 89 ? -14.903 -14.407 17.347 1.00 18.17 78 ASP A N 1
ATOM 632 C CA . ASP A 1 89 ? -15.732 -13.377 17.989 1.00 19.51 78 ASP A CA 1
ATOM 633 C C . ASP A 1 89 ? -15.185 -13.060 19.370 1.00 18.85 78 ASP A C 1
ATOM 634 O O . ASP A 1 89 ? -14.924 -13.974 20.143 1.00 18.31 78 ASP A O 1
ATOM 639 N N . THR A 1 90 ? -15.050 -11.778 19.695 1.00 18.98 79 THR A N 1
ATOM 640 C CA . THR A 1 90 ? -14.655 -11.371 21.049 1.00 19.21 79 THR A CA 1
ATOM 641 C C . THR A 1 90 ? -15.714 -10.451 21.623 1.00 19.53 79 THR A C 1
ATOM 642 O O . THR A 1 90 ? -16.415 -9.757 20.880 1.00 20.07 79 THR A O 1
ATOM 646 N N . GLN A 1 91 ? -15.822 -10.447 22.945 1.00 19.04 80 GLN A N 1
ATOM 647 C CA . GLN A 1 91 ? -16.729 -9.543 23.631 1.00 19.20 80 GLN A CA 1
ATOM 648 C C . GLN A 1 91 ? -15.974 -8.871 24.754 1.00 18.83 80 GLN A C 1
ATOM 649 O O . GLN A 1 91 ? -15.153 -9.512 25.419 1.00 18.56 80 GLN A O 1
ATOM 651 N N . TYR A 1 92 ? -16.243 -7.583 24.967 1.00 18.48 81 TYR A N 1
ATOM 652 C CA . TYR A 1 92 ? -15.714 -6.906 26.154 1.00 17.78 81 TYR A CA 1
ATOM 653 C C . TYR A 1 92 ? -16.801 -6.124 26.889 1.00 17.74 81 TYR A C 1
ATOM 654 O O . TYR A 1 92 ? -17.820 -5.746 26.298 1.00 16.68 81 TYR A O 1
ATOM 663 N N . LYS A 1 93 ? -16.554 -5.882 28.175 1.00 17.15 82 LYS A N 1
ATOM 664 C CA . LYS A 1 93 ? -17.404 -5.038 28.992 1.00 17.23 82 LYS A CA 1
ATOM 665 C C . LYS A 1 93 ? -16.671 -3.747 29.312 1.00 16.83 82 LYS A C 1
ATOM 666 O O . LYS A 1 93 ? -15.438 -3.735 29.506 1.00 16.07 82 LYS A O 1
ATOM 672 N N . VAL A 1 94 ? -17.420 -2.661 29.402 1.00 15.98 83 VAL A N 1
ATOM 673 C CA . VAL A 1 94 ? -16.853 -1.419 29.914 1.00 16.45 83 VAL A CA 1
ATOM 674 C C . VAL A 1 94 ? -17.374 -1.220 31.320 1.00 15.98 83 VAL A C 1
ATOM 675 O O . VAL A 1 94 ? -18.587 -1.147 31.535 1.00 15.92 83 VAL A O 1
ATOM 679 N N . ILE A 1 95 ? -16.456 -1.159 32.283 1.00 15.11 84 ILE A N 1
ATOM 680 C CA . ILE A 1 95 ? -16.827 -1.250 33.694 1.00 15.52 84 ILE A CA 1
ATOM 681 C C . ILE A 1 95 ? -16.444 0.014 34.443 1.00 14.80 84 ILE A C 1
ATOM 682 O O . ILE A 1 95 ? -15.275 0.410 34.419 1.00 13.51 84 ILE A O 1
ATOM 687 N N . ASP A 1 96 ? -17.426 0.628 35.120 1.00 14.04 85 ASP A N 1
ATOM 688 C CA . ASP A 1 96 ? -17.224 1.863 35.903 1.00 14.29 85 ASP A CA 1
ATOM 689 C C . ASP A 1 96 ? -16.203 1.600 37.017 1.00 13.61 85 ASP A C 1
ATOM 690 O O . ASP A 1 96 ? -16.333 0.636 37.767 1.00 13.66 85 ASP A O 1
ATOM 695 N N . GLN A 1 97 ? -15.188 2.453 37.123 1.00 12.83 86 GLN A N 1
ATOM 696 C CA . GLN A 1 97 ? -14.157 2.275 38.138 1.00 12.94 86 GLN A CA 1
ATOM 697 C C . GLN A 1 97 ? -14.206 3.352 39.212 1.00 13.74 86 GLN A C 1
ATOM 698 O O . GLN A 1 97 ? -13.299 3.421 40.041 1.00 12.86 86 GLN A O 1
ATOM 704 N N . ARG A 1 98 ? -15.246 4.189 39.191 1.00 13.18 87 ARG A N 1
ATOM 705 C CA . ARG A 1 98 ? -15.312 5.328 40.109 1.00 14.44 87 ARG A CA 1
ATOM 706 C C . ARG A 1 98 ? -15.204 4.935 41.581 1.00 14.95 87 ARG A C 1
ATOM 707 O O . ARG A 1 98 ? -14.644 5.683 42.374 1.00 16.06 87 ARG A O 1
ATOM 715 N N . GLN A 1 99 ? -15.722 3.764 41.937 1.00 15.52 88 GLN A N 1
ATOM 716 C CA . GLN A 1 99 ? -15.769 3.338 43.336 1.00 16.39 88 GLN A CA 1
ATOM 717 C C . GLN A 1 99 ? -14.685 2.325 43.746 1.00 16.34 88 GLN A C 1
ATOM 718 O O . GLN A 1 99 ? -14.748 1.747 44.841 1.00 15.96 88 GLN A O 1
ATOM 724 N N . GLU A 1 100 ? -13.690 2.130 42.881 1.00 16.24 89 GLU A N 1
ATOM 725 C CA . GLU A 1 100 ? -12.556 1.244 43.182 1.00 16.67 89 GLU A CA 1
ATOM 726 C C . GLU A 1 100 ? -11.504 1.981 44.010 1.00 17.06 89 GLU A C 1
ATOM 727 O O . GLU A 1 100 ? -10.427 2.313 43.521 1.00 16.92 89 GLU A O 1
ATOM 733 N N . LEU A 1 101 ? -11.836 2.237 45.274 1.00 17.77 90 LEU A N 1
ATOM 734 C CA . LEU A 1 101 ? -10.995 3.057 46.138 1.00 18.88 90 LEU A CA 1
ATOM 735 C C . LEU A 1 101 ? -9.977 2.261 46.954 1.00 19.70 90 LEU A C 1
ATOM 736 O O . LEU A 1 101 ? -8.978 2.816 47.428 1.00 20.19 90 LEU A O 1
ATOM 741 N N . GLU A 1 102 ? -10.235 0.964 47.122 1.00 20.02 91 GLU A N 1
ATOM 742 C CA . GLU A 1 102 ? -9.299 0.069 47.801 1.00 20.30 91 GLU A CA 1
ATOM 743 C C . GLU A 1 102 ? -9.196 -1.222 47.009 1.00 19.61 91 GLU A C 1
ATOM 744 O O . GLU A 1 102 ? -10.175 -1.659 46.387 1.00 19.53 91 GLU A O 1
ATOM 750 N N . THR A 1 103 ? -8.003 -1.818 47.022 1.00 19.12 92 THR A N 1
ATOM 751 C CA . THR A 1 103 ? -7.795 -3.136 46.429 1.00 18.63 92 THR A CA 1
ATOM 752 C C . THR A 1 103 ? -8.642 -4.166 47.183 1.00 18.55 92 THR A C 1
ATOM 753 O O . THR A 1 103 ? -8.848 -4.035 48.403 1.00 18.28 92 THR A O 1
ATOM 757 N N . VAL A 1 104 ? -9.149 -5.171 46.465 1.00 18.20 93 VAL A N 1
ATOM 758 C CA . VAL A 1 104 ? -9.852 -6.284 47.127 1.00 17.97 93 VAL A CA 1
ATOM 759 C C . VAL A 1 104 ? -8.888 -6.928 48.121 1.00 16.83 93 VAL A C 1
ATOM 760 O O . VAL A 1 104 ? -7.763 -7.271 47.743 1.00 16.25 93 VAL A O 1
ATOM 764 N N . PRO A 1 105 ? -9.304 -7.052 49.405 1.00 16.10 94 PRO A N 1
ATOM 765 C CA . PRO A 1 105 ? -8.394 -7.595 50.412 1.00 15.21 94 PRO A CA 1
ATOM 766 C C . PRO A 1 105 ? -7.779 -8.937 49.993 1.00 14.66 94 PRO A C 1
ATOM 767 O O . PRO A 1 105 ? -8.462 -9.786 49.422 1.00 14.08 94 PRO A O 1
ATOM 771 N N . VAL A 1 106 ? -6.485 -9.103 50.259 1.00 14.41 95 VAL A N 1
ATOM 772 C CA . VAL A 1 106 ? -5.777 -10.357 49.968 1.00 14.30 95 VAL A CA 1
ATOM 773 C C . VAL A 1 106 ? -6.501 -11.555 50.591 1.00 14.47 95 VAL A C 1
ATOM 774 O O . VAL A 1 106 ? -6.552 -12.620 49.981 1.00 14.16 95 VAL A O 1
ATOM 778 N N . VAL A 1 107 ? -7.088 -11.375 51.789 1.00 14.36 96 VAL A N 1
ATOM 779 C CA . VAL A 1 107 ? -7.904 -12.440 52.407 1.00 14.76 96 VAL A CA 1
ATOM 780 C C . VAL A 1 107 ? -9.164 -12.812 51.602 1.00 15.57 96 VAL A C 1
ATOM 781 O O . VAL A 1 107 ? -9.663 -13.936 51.715 1.00 16.13 96 VAL A O 1
ATOM 785 N N . ASP A 1 108 ? -9.689 -11.884 50.808 1.00 15.71 97 ASP A N 1
ATOM 786 C CA . ASP A 1 108 ? -10.913 -12.164 50.056 1.00 16.51 97 ASP A CA 1
ATOM 787 C C . ASP A 1 108 ? -10.695 -12.663 48.627 1.00 16.43 97 ASP A C 1
ATOM 788 O O . ASP A 1 108 ? -11.635 -13.144 47.993 1.00 16.72 97 ASP A O 1
ATOM 793 N N . LEU A 1 109 ? -9.464 -12.551 48.127 1.00 16.00 98 LEU A N 1
ATOM 794 C CA . LEU A 1 109 ? -9.143 -12.997 46.776 1.00 15.16 98 LEU A CA 1
ATOM 795 C C . LEU A 1 109 ? -9.257 -14.510 46.622 1.00 15.45 98 LEU A C 1
ATOM 796 O O . LEU A 1 109 ? -8.794 -15.265 47.481 1.00 15.08 98 LEU A O 1
ATOM 801 N N . ASP A 1 110 ? -9.833 -14.940 45.502 1.00 15.45 99 ASP A N 1
ATOM 802 C CA . ASP A 1 110 ? -9.875 -16.353 45.136 1.00 16.30 99 ASP A CA 1
ATOM 803 C C . ASP A 1 110 ? -8.461 -16.907 45.031 1.00 15.70 99 ASP A C 1
ATOM 804 O O . ASP A 1 110 ? -7.521 -16.196 44.613 1.00 14.83 99 ASP A O 1
ATOM 809 N N . GLY A 1 111 ? -8.316 -18.182 45.383 1.00 14.83 100 GLY A N 1
ATOM 810 C CA . GLY A 1 111 ? -7.029 -18.866 45.339 1.00 14.65 100 GLY A CA 1
ATOM 811 C C . GLY A 1 111 ? -6.327 -18.780 44.000 1.00 14.99 100 GLY A C 1
ATOM 812 O O . GLY A 1 111 ? -5.103 -18.720 43.962 1.00 15.52 100 GLY A O 1
ATOM 813 N N . ASP A 1 112 ? -7.090 -18.769 42.904 1.00 13.98 101 ASP A N 1
ATOM 814 C CA . ASP A 1 112 ? -6.508 -18.687 41.549 1.00 14.34 101 ASP A CA 1
ATOM 815 C C . ASP A 1 112 ? -6.049 -17.283 41.121 1.00 12.77 101 ASP A C 1
ATOM 816 O O . ASP A 1 112 ? -5.398 -17.146 40.093 1.00 11.84 101 ASP A O 1
ATOM 821 N N . ILE A 1 113 ? -6.404 -16.254 41.890 1.00 12.83 102 ILE A N 1
ATOM 822 C CA . ILE A 1 113 ? -5.905 -14.881 41.652 1.00 12.84 102 ILE A CA 1
ATOM 823 C C . ILE A 1 113 ? -4.563 -14.653 42.377 1.00 13.30 102 ILE A C 1
ATOM 824 O O . ILE A 1 113 ? -3.716 -13.884 41.935 1.00 12.69 102 ILE A O 1
ATOM 829 N N . ILE A 1 114 ? -4.414 -15.272 43.546 1.00 14.25 103 ILE A N 1
ATOM 830 C CA . ILE A 1 114 ? -3.254 -15.050 44.428 1.00 14.85 103 ILE A CA 1
ATOM 831 C C . ILE A 1 114 ? -1.875 -15.188 43.755 1.00 14.38 103 ILE A C 1
ATOM 832 O O . ILE A 1 114 ? -0.978 -14.375 44.017 1.00 14.73 103 ILE A O 1
ATOM 837 N N . PRO A 1 115 ? -1.691 -16.196 42.884 1.00 14.64 104 PRO A N 1
ATOM 838 C CA . PRO A 1 115 ? -0.384 -16.324 42.273 1.00 14.76 104 PRO A CA 1
ATOM 839 C C . PRO A 1 115 ? 0.049 -15.054 41.518 1.00 14.55 104 PRO A C 1
ATOM 840 O O . PRO A 1 115 ? 1.240 -14.825 41.368 1.00 13.93 104 PRO A O 1
ATOM 844 N N . PHE A 1 116 ? -0.912 -14.253 41.052 1.00 13.90 105 PHE A N 1
ATOM 845 C CA . PHE A 1 116 ? -0.589 -13.047 40.265 1.00 14.36 105 PHE A CA 1
ATOM 846 C C . PHE A 1 116 ? -0.208 -11.857 41.125 1.00 14.26 105 PHE A C 1
ATOM 847 O O . PHE A 1 116 ? 0.039 -10.787 40.612 1.00 14.32 105 PHE A O 1
ATOM 855 N N . LEU A 1 117 ? -0.087 -12.081 42.440 1.00 13.89 106 LEU A N 1
ATOM 856 C CA . LEU A 1 117 ? 0.533 -11.106 43.323 1.00 14.03 106 LEU A CA 1
ATOM 857 C C . LEU A 1 117 ? 2.046 -11.286 43.422 1.00 14.71 106 LEU A C 1
ATOM 858 O O . LEU A 1 117 ? 2.743 -10.396 43.931 1.00 15.44 106 LEU A O 1
ATOM 863 N N . PHE A 1 118 ? 2.562 -12.428 42.967 1.00 14.40 107 PHE A N 1
ATOM 864 C CA . PHE A 1 118 ? 3.969 -12.778 43.237 1.00 14.37 107 PHE A CA 1
ATOM 865 C C . PHE A 1 118 ? 4.949 -12.441 42.117 1.00 14.29 107 PHE A C 1
ATOM 866 O O . PHE A 1 118 ? 4.578 -12.393 40.939 1.00 14.89 107 PHE A O 1
ATOM 874 N N . PRO A 1 119 ? 6.214 -12.215 42.480 1.00 14.59 108 PRO A N 1
ATOM 875 C CA . PRO A 1 119 ? 7.229 -11.936 41.460 1.00 14.48 108 PRO A CA 1
ATOM 876 C C . PRO A 1 119 ? 7.347 -13.118 40.505 1.00 14.13 108 PRO A C 1
ATOM 877 O O . PRO A 1 119 ? 7.111 -14.271 40.902 1.00 13.66 108 PRO A O 1
ATOM 881 N N . SER A 1 120 ? 7.711 -12.840 39.259 1.00 13.27 109 SER A N 1
ATOM 882 C CA . SER A 1 120 ? 7.974 -13.906 38.298 1.00 13.96 109 SER A CA 1
ATOM 883 C C . SER A 1 120 ? 9.306 -13.624 37.593 1.00 13.27 109 SER A C 1
ATOM 884 O O . SER A 1 120 ? 9.964 -12.620 37.894 1.00 13.33 109 SER A O 1
ATOM 887 N N . ARG A 1 121 ? 9.706 -14.489 36.660 1.00 12.59 110 ARG A N 1
ATOM 888 C CA . ARG A 1 121 ? 11.030 -14.366 36.030 1.00 12.44 110 ARG A CA 1
ATOM 889 C C . ARG A 1 121 ? 11.323 -12.937 35.525 1.00 12.89 110 ARG A C 1
ATOM 890 O O . ARG A 1 121 ? 12.386 -12.369 35.801 1.00 13.21 110 ARG A O 1
ATOM 898 N N . TYR A 1 122 ? 10.389 -12.395 34.745 1.00 13.51 111 TYR A N 1
ATOM 899 C CA . TYR A 1 122 ? 10.562 -11.084 34.111 1.00 14.06 111 TYR A CA 1
ATOM 900 C C . TYR A 1 122 ? 9.945 -9.923 34.866 1.00 13.88 111 TYR A C 1
ATOM 901 O O . TYR A 1 122 ? 9.954 -8.794 34.352 1.00 14.41 111 TYR A O 1
ATOM 910 N N . CYS A 1 123 ? 9.400 -10.188 36.061 1.00 13.62 112 CYS A N 1
ATOM 911 C CA . CYS A 1 123 ? 8.648 -9.181 36.832 1.00 13.64 112 CYS A CA 1
ATOM 912 C C . CYS A 1 123 ? 9.063 -9.267 38.295 1.00 14.01 112 CYS A C 1
ATOM 913 O O . CYS A 1 123 ? 8.356 -9.840 39.116 1.00 13.83 112 CYS A O 1
ATOM 916 N N . GLN A 1 124 ? 10.217 -8.687 38.601 1.00 14.47 113 GLN A N 1
ATOM 917 C CA . GLN A 1 124 ? 10.808 -8.772 39.947 1.00 14.08 113 GLN A CA 1
ATOM 918 C C . GLN A 1 124 ? 10.177 -7.703 40.829 1.00 13.79 113 GLN A C 1
ATOM 919 O O . GLN A 1 124 ? 10.833 -6.770 41.289 1.00 12.70 113 GLN A O 1
ATOM 925 N N . SER A 1 125 ? 8.885 -7.871 41.075 1.00 13.91 114 SER A N 1
ATOM 926 C CA . SER A 1 125 ? 8.109 -6.916 41.844 1.00 14.44 114 SER A CA 1
ATOM 927 C C . SER A 1 125 ? 8.623 -6.806 43.273 1.00 14.56 114 SER A C 1
ATOM 928 O O . SER A 1 125 ? 8.480 -5.762 43.896 1.00 14.68 114 SER A O 1
ATOM 931 N N . ASP A 1 126 ? 9.256 -7.862 43.776 1.00 14.78 115 ASP A N 1
ATOM 932 C CA . ASP A 1 126 ? 9.859 -7.826 45.105 1.00 15.13 115 ASP A CA 1
ATOM 933 C C . ASP A 1 126 ? 11.029 -6.837 45.192 1.00 16.04 115 ASP A C 1
ATOM 934 O O . ASP A 1 126 ? 11.391 -6.420 46.282 1.00 17.34 115 ASP A O 1
ATOM 939 N N . LYS A 1 127 ? 11.631 -6.475 44.063 1.00 15.90 116 LYS A N 1
ATOM 940 C CA . LYS A 1 127 ? 12.745 -5.515 44.089 1.00 16.75 116 LYS A CA 1
ATOM 941 C C . LYS A 1 127 ? 12.313 -4.064 43.848 1.00 16.19 116 LYS A C 1
ATOM 942 O O . LYS A 1 127 ? 13.156 -3.170 43.845 1.00 15.22 116 LYS A O 1
ATOM 948 N N . LEU A 1 128 ? 11.019 -3.849 43.595 1.00 15.72 117 LEU A N 1
ATOM 949 C CA . LEU A 1 128 ? 10.501 -2.536 43.168 1.00 15.87 117 LEU A CA 1
ATOM 950 C C . LEU A 1 128 ? 9.460 -1.946 44.118 1.00 15.50 117 LEU A C 1
ATOM 951 O O . LEU A 1 128 ? 8.795 -0.951 43.783 1.00 14.48 117 LEU A O 1
ATOM 956 N N . GLN A 1 129 ? 9.330 -2.541 45.308 1.00 14.98 118 GLN A N 1
ATOM 957 C CA . GLN A 1 129 ? 8.331 -2.096 46.293 1.00 14.54 118 GLN A CA 1
ATOM 958 C C . GLN A 1 129 ? 8.452 -0.613 46.690 1.00 14.57 118 GLN A C 1
ATOM 959 O O . GLN A 1 129 ? 7.474 0.147 46.642 1.00 14.27 118 GLN A O 1
ATOM 961 N N . LYS A 1 130 ? 9.643 -0.189 47.082 1.00 13.11 119 LYS A N 1
ATOM 962 C CA . LYS A 1 130 ? 9.818 1.198 47.473 1.00 12.99 119 LYS A CA 1
ATOM 963 C C . LYS A 1 130 ? 9.628 2.171 46.316 1.00 11.04 119 LYS A C 1
ATOM 964 O O . LYS A 1 130 ? 8.985 3.210 46.478 1.00 11.70 119 LYS A O 1
ATOM 970 N N . LEU A 1 131 ? 10.227 1.862 45.174 1.00 9.65 120 LEU A N 1
ATOM 971 C CA . LEU A 1 131 ? 10.088 2.729 44.011 1.00 9.08 120 LEU A CA 1
ATOM 972 C C . LEU A 1 131 ? 8.611 2.912 43.640 1.00 8.86 120 LEU A C 1
ATOM 973 O O . LEU A 1 131 ? 8.142 4.029 43.485 1.00 8.95 120 LEU A O 1
ATOM 978 N N . ALA A 1 132 ? 7.889 1.799 43.507 1.00 8.94 121 ALA A N 1
ATOM 979 C CA . ALA A 1 132 ? 6.464 1.832 43.147 1.00 8.85 121 ALA A CA 1
ATOM 980 C C . ALA A 1 132 ? 5.654 2.646 44.162 1.00 8.90 121 ALA A C 1
ATOM 981 O O . ALA A 1 132 ? 4.806 3.459 43.782 1.00 8.88 121 ALA A O 1
ATOM 983 N N . TYR A 1 133 ? 5.921 2.446 45.453 1.00 9.10 122 TYR A N 1
ATOM 984 C CA . TYR A 1 133 ? 5.221 3.230 46.464 1.00 9.46 122 TYR A CA 1
ATOM 985 C C . TYR A 1 133 ? 5.510 4.739 46.369 1.00 9.73 122 TYR A C 1
ATOM 986 O O . TYR A 1 133 ? 4.595 5.568 46.482 1.00 9.56 122 TYR A O 1
ATOM 995 N N . LYS A 1 134 ? 6.778 5.090 46.175 1.00 9.78 123 LYS A N 1
ATOM 996 C CA . LYS A 1 134 ? 7.196 6.483 46.092 1.00 10.23 123 LYS A CA 1
ATOM 997 C C . LYS A 1 134 ? 6.564 7.135 44.877 1.00 11.05 123 LYS A C 1
ATOM 998 O O . LYS A 1 134 ? 6.102 8.260 44.963 1.00 11.01 123 LYS A O 1
ATOM 1000 N N . GLU A 1 135 ? 6.524 6.407 43.750 1.00 11.52 124 GLU A N 1
ATOM 1001 C CA . GLU A 1 135 ? 6.036 6.999 42.499 1.00 12.67 124 GLU A CA 1
ATOM 1002 C C . GLU A 1 135 ? 4.508 7.066 42.398 1.00 12.81 124 GLU A C 1
ATOM 1003 O O . GLU A 1 135 ? 3.980 8.038 41.873 1.00 13.42 124 GLU A O 1
ATOM 1009 N N . PHE A 1 136 ? 3.818 6.045 42.901 1.00 12.06 125 PHE A N 1
ATOM 1010 C CA . PHE A 1 136 ? 2.382 5.849 42.634 1.00 12.37 125 PHE A CA 1
ATOM 1011 C C . PHE A 1 136 ? 1.544 5.634 43.892 1.00 12.79 125 PHE A C 1
ATOM 1012 O O . PHE A 1 136 ? 0.317 5.587 43.816 1.00 12.90 125 PHE A O 1
ATOM 1020 N N . GLY A 1 137 ? 2.192 5.493 45.046 1.00 13.75 126 GLY A N 1
ATOM 1021 C CA . GLY A 1 137 ? 1.498 5.013 46.239 1.00 14.23 126 GLY A CA 1
ATOM 1022 C C . GLY A 1 137 ? 0.412 5.902 46.828 1.00 15.63 126 GLY A C 1
ATOM 1023 O O . GLY A 1 137 ? -0.430 5.430 47.592 1.00 15.81 126 GLY A O 1
ATOM 1024 N N . LYS A 1 138 ? 0.426 7.184 46.486 1.00 15.85 127 LYS A N 1
ATOM 1025 C CA . LYS A 1 138 ? -0.537 8.128 47.041 1.00 16.25 127 LYS A CA 1
ATOM 1026 C C . LYS A 1 138 ? -1.828 8.231 46.226 1.00 16.08 127 LYS A C 1
ATOM 1027 O O . LYS A 1 138 ? -2.779 8.900 46.646 1.00 15.77 127 LYS A O 1
ATOM 1033 N N . ILE A 1 139 ? -1.870 7.578 45.066 1.00 15.83 128 ILE A N 1
ATOM 1034 C CA . ILE A 1 139 ? -3.082 7.607 44.233 1.00 16.02 128 ILE A CA 1
ATOM 1035 C C . ILE A 1 139 ? -4.159 6.724 44.855 1.00 16.51 128 ILE A C 1
ATOM 1036 O O . ILE A 1 139 ? -3.942 5.537 45.069 1.00 16.35 128 ILE A O 1
ATOM 1041 N N . GLU A 1 140 ? -5.325 7.304 45.130 1.00 17.38 129 GLU A N 1
ATOM 1042 C CA . GLU A 1 140 ? -6.347 6.604 45.924 1.00 18.33 129 GLU A CA 1
ATOM 1043 C C . GLU A 1 140 ? -7.053 5.519 45.116 1.00 18.75 129 GLU A C 1
ATOM 1044 O O . GLU A 1 140 ? -7.108 4.345 45.520 1.00 20.31 129 GLU A O 1
ATOM 1046 N N . ASN A 1 141 ? -7.570 5.892 43.958 1.00 17.44 130 ASN A N 1
ATOM 1047 C CA . ASN A 1 141 ? -8.312 4.946 43.154 1.00 16.47 130 ASN A CA 1
ATOM 1048 C C . ASN A 1 141 ? -7.386 3.903 42.515 1.00 15.74 130 ASN A C 1
ATOM 1049 O O . ASN A 1 141 ? -6.390 4.258 41.904 1.00 15.78 130 ASN A O 1
ATOM 1054 N N . VAL A 1 142 ? -7.721 2.625 42.675 1.00 14.92 131 VAL A N 1
ATOM 1055 C CA . VAL A 1 142 ? -6.875 1.526 42.197 1.00 14.97 131 VAL A CA 1
ATOM 1056 C C . VAL A 1 142 ? -6.756 1.533 40.675 1.00 14.67 131 VAL A C 1
ATOM 1057 O O . VAL A 1 142 ? -5.661 1.340 40.142 1.00 15.17 131 VAL A O 1
ATOM 1061 N N . TYR A 1 143 ? -7.868 1.752 39.975 1.00 14.62 132 TYR A N 1
ATOM 1062 C CA . TYR A 1 143 ? -7.790 1.921 38.521 1.00 14.49 132 TYR A CA 1
ATOM 1063 C C . TYR A 1 143 ? -6.913 3.125 38.126 1.00 14.44 132 TYR A C 1
ATOM 1064 O O . TYR A 1 143 ? -6.040 3.011 37.262 1.00 15.02 132 TYR A O 1
ATOM 1073 N N . SER A 1 144 ? -7.109 4.273 38.775 1.00 14.56 133 SER A N 1
ATOM 1074 C CA . SER A 1 144 ? -6.312 5.460 38.460 1.00 14.81 133 SER A CA 1
ATOM 1075 C C . SER A 1 144 ? -4.848 5.173 38.702 1.00 14.59 133 SER A C 1
ATOM 1076 O O . SER A 1 144 ? -4.004 5.705 38.014 1.00 14.98 133 SER A O 1
ATOM 1079 N N . LYS A 1 145 ? -4.551 4.345 39.702 1.00 15.17 134 LYS A N 1
ATOM 1080 C CA . LYS A 1 145 ? -3.170 3.997 40.023 1.00 15.30 134 LYS A CA 1
ATOM 1081 C C . LYS A 1 145 ? -2.539 3.127 38.935 1.00 15.51 134 LYS A C 1
ATOM 1082 O O . LYS A 1 145 ? -1.386 3.360 38.551 1.00 15.25 134 LYS A O 1
ATOM 1088 N N . VAL A 1 146 ? -3.278 2.138 38.421 1.00 14.89 135 VAL A N 1
ATOM 1089 C CA . VAL A 1 146 ? -2.753 1.325 37.316 1.00 14.87 135 VAL A CA 1
ATOM 1090 C C . VAL A 1 146 ? -2.605 2.187 36.062 1.00 15.35 135 VAL A C 1
ATOM 1091 O O . VAL A 1 146 ? -1.604 2.109 35.347 1.00 15.05 135 VAL A O 1
ATOM 1095 N N . LEU A 1 147 ? -3.565 3.079 35.838 1.00 15.69 136 LEU A N 1
ATOM 1096 C CA . LEU A 1 147 ? -3.468 3.993 34.706 1.00 16.16 136 LEU A CA 1
ATOM 1097 C C . LEU A 1 147 ? -2.263 4.918 34.818 1.00 16.01 136 LEU A C 1
ATOM 1098 O O . LEU A 1 147 ? -1.623 5.225 33.803 1.00 16.05 136 LEU A O 1
ATOM 1103 N N . ALA A 1 148 ? -1.959 5.358 36.042 1.00 14.73 137 ALA A N 1
ATOM 1104 C CA . ALA A 1 148 ? -0.787 6.191 36.309 1.00 15.39 137 ALA A CA 1
ATOM 1105 C C . ALA A 1 148 ? 0.503 5.442 36.017 1.00 15.45 137 ALA A C 1
ATOM 1106 O O . ALA A 1 148 ? 1.441 6.016 35.476 1.00 15.17 137 ALA A O 1
ATOM 1108 N N . ILE A 1 149 ? 0.553 4.173 36.398 1.00 15.25 138 ILE A N 1
ATOM 1109 C CA . ILE A 1 149 ? 1.662 3.292 36.008 1.00 15.49 138 ILE A CA 1
ATOM 1110 C C . ILE A 1 149 ? 1.820 3.206 34.471 1.00 15.59 138 ILE A C 1
ATOM 1111 O O . ILE A 1 149 ? 2.910 3.414 33.925 1.00 15.11 138 ILE A O 1
ATOM 1116 N N . THR A 1 150 ? 0.722 2.918 33.779 1.00 15.95 139 THR A N 1
ATOM 1117 C CA A THR A 1 150 ? 0.801 2.776 32.315 0.50 16.17 139 THR A CA 1
ATOM 1118 C CA B THR A 1 150 ? 0.714 2.775 32.328 0.50 16.22 139 THR A CA 1
ATOM 1119 C C . THR A 1 150 ? 1.197 4.077 31.636 1.00 16.42 139 THR A C 1
ATOM 1120 O O . THR A 1 150 ? 2.016 4.062 30.715 1.00 16.29 139 THR A O 1
ATOM 1127 N N . ASP A 1 151 ? 0.670 5.206 32.106 1.00 16.78 140 ASP A N 1
ATOM 1128 C CA . ASP A 1 151 ? 1.030 6.514 31.548 1.00 17.63 140 ASP A CA 1
ATOM 1129 C C . ASP A 1 151 ? 2.495 6.847 31.881 1.00 17.26 140 ASP A C 1
ATOM 1130 O O . ASP A 1 151 ? 3.213 7.412 31.059 1.00 17.07 140 ASP A O 1
ATOM 1135 N N . TRP A 1 152 ? 2.956 6.473 33.072 1.00 16.94 141 TRP A N 1
ATOM 1136 C CA . TRP A 1 152 ? 4.359 6.699 33.422 1.00 16.61 141 TRP A CA 1
ATOM 1137 C C . TRP A 1 152 ? 5.268 5.930 32.461 1.00 15.77 141 TRP A C 1
ATOM 1138 O O . TRP A 1 152 ? 6.230 6.474 31.925 1.00 16.04 141 TRP A O 1
ATOM 1149 N N . ILE A 1 153 ? 4.938 4.674 32.223 1.00 14.51 142 ILE A N 1
ATOM 1150 C CA . ILE A 1 153 ? 5.701 3.833 31.304 1.00 13.97 142 ILE A CA 1
ATOM 1151 C C . ILE A 1 153 ? 5.689 4.423 29.898 1.00 14.07 142 ILE A C 1
ATOM 1152 O O . ILE A 1 153 ? 6.747 4.551 29.260 1.00 13.42 142 ILE A O 1
ATOM 1157 N N . TYR A 1 154 ? 4.515 4.806 29.419 1.00 13.15 143 TYR A N 1
ATOM 1158 C CA . TYR A 1 154 ? 4.433 5.374 28.080 1.00 13.45 143 TYR A CA 1
ATOM 1159 C C . TYR A 1 154 ? 5.321 6.619 27.936 1.00 13.96 143 TYR A C 1
ATOM 1160 O O . TYR A 1 154 ? 6.013 6.792 26.932 1.00 13.68 143 TYR A O 1
ATOM 1169 N N . ASN A 1 155 ? 5.276 7.487 28.940 1.00 14.63 144 ASN A N 1
ATOM 1170 C CA . ASN A 1 155 ? 5.976 8.770 28.879 1.00 15.52 144 ASN A CA 1
ATOM 1171 C C . ASN A 1 155 ? 7.461 8.679 29.189 1.00 15.58 144 ASN A C 1
ATOM 1172 O O . ASN A 1 155 ? 8.218 9.607 28.875 1.00 15.35 144 ASN A O 1
ATOM 1177 N N . ASN A 1 156 ? 7.888 7.568 29.780 1.00 15.24 145 ASN A N 1
ATOM 1178 C CA . ASN A 1 156 ? 9.244 7.474 30.320 1.00 16.32 145 ASN A CA 1
ATOM 1179 C C . ASN A 1 156 ? 10.108 6.350 29.765 1.00 16.07 145 ASN A C 1
ATOM 1180 O O . ASN A 1 156 ? 11.297 6.274 30.048 1.00 15.43 145 ASN A O 1
ATOM 1185 N N . VAL A 1 157 ? 9.505 5.485 28.957 1.00 15.62 146 VAL A N 1
ATOM 1186 C CA . VAL A 1 157 ? 10.216 4.411 28.309 1.00 15.68 146 VAL A CA 1
ATOM 1187 C C . VAL A 1 157 ? 10.008 4.549 26.809 1.00 15.97 146 VAL A C 1
ATOM 1188 O O . VAL A 1 157 ? 8.862 4.600 26.327 1.00 17.17 146 VAL A O 1
ATOM 1192 N N . GLU A 1 158 ? 11.110 4.602 26.079 1.00 16.16 147 GLU A N 1
ATOM 1193 C CA . GLU A 1 158 ? 11.083 4.730 24.634 1.00 17.00 147 GLU A CA 1
ATOM 1194 C C . GLU A 1 158 ? 10.749 3.408 23.987 1.00 16.64 147 GLU A C 1
ATOM 1195 O O . GLU A 1 158 ? 11.282 2.373 24.376 1.00 15.40 147 GLU A O 1
ATOM 1201 N N . TYR A 1 159 ? 9.870 3.438 22.989 1.00 16.74 148 TYR A N 1
ATOM 1202 C CA . TYR A 1 159 ? 9.596 2.242 22.215 1.00 17.55 148 TYR A CA 1
ATOM 1203 C C . TYR A 1 159 ? 10.649 2.122 21.122 1.00 17.77 148 TYR A C 1
ATOM 1204 O O . TYR A 1 159 ? 10.650 2.893 20.152 1.00 17.73 148 TYR A O 1
ATOM 1213 N N . ILE A 1 160 ? 11.567 1.176 21.280 1.00 17.84 149 ILE A N 1
ATOM 1214 C CA . ILE A 1 160 ? 12.644 1.012 20.307 1.00 18.17 149 ILE A CA 1
ATOM 1215 C C . ILE A 1 160 ? 12.876 -0.446 19.939 1.00 18.68 149 ILE A C 1
ATOM 1216 O O . ILE A 1 160 ? 13.316 -1.228 20.783 1.00 17.37 149 ILE A O 1
ATOM 1221 N N . SER A 1 161 ? 12.627 -0.783 18.668 1.00 19.20 150 SER A N 1
ATOM 1222 C CA A SER A 1 161 ? 12.827 -2.140 18.173 0.50 19.91 150 SER A CA 1
ATOM 1223 C CA B SER A 1 161 ? 12.828 -2.139 18.173 0.50 19.87 150 SER A CA 1
ATOM 1224 C C . SER A 1 161 ? 14.292 -2.520 18.328 1.00 20.32 150 SER A C 1
ATOM 1225 O O . SER A 1 161 ? 15.177 -1.689 18.115 1.00 20.11 150 SER A O 1
ATOM 1230 N N . GLY A 1 162 ? 14.538 -3.773 18.711 1.00 20.41 151 GLY A N 1
ATOM 1231 C CA . GLY A 1 162 ? 15.893 -4.309 18.845 1.00 20.50 151 GLY A CA 1
ATOM 1232 C C . GLY A 1 162 ? 16.712 -3.791 20.015 1.00 20.05 151 GLY A C 1
ATOM 1233 O O . GLY A 1 162 ? 17.911 -4.039 20.078 1.00 21.00 151 GLY A O 1
ATOM 1234 N N . SER A 1 163 ? 16.087 -3.059 20.933 1.00 19.28 152 SER A N 1
ATOM 1235 C CA . SER A 1 163 ? 16.820 -2.525 22.086 1.00 18.58 152 SER A CA 1
ATOM 1236 C C . SER A 1 163 ? 16.929 -3.549 23.218 1.00 18.06 152 SER A C 1
ATOM 1237 O O . SER A 1 163 ? 17.684 -3.349 24.171 1.00 17.34 152 SER A O 1
ATOM 1240 N N . THR A 1 164 ? 16.140 -4.617 23.132 1.00 17.02 153 THR A N 1
ATOM 1241 C CA . THR A 1 164 ? 16.082 -5.601 24.209 1.00 16.64 153 THR A CA 1
ATOM 1242 C C . THR A 1 164 ? 16.152 -7.029 23.652 1.00 16.38 153 THR A C 1
ATOM 1243 O O . THR A 1 164 ? 16.154 -7.241 22.438 1.00 16.22 153 THR A O 1
ATOM 1247 N N . ASN A 1 165 ? 16.210 -8.014 24.546 1.00 15.58 154 ASN A N 1
ATOM 1248 C CA . ASN A 1 165 ? 16.169 -9.400 24.120 1.00 15.28 154 ASN A CA 1
ATOM 1249 C C . ASN A 1 165 ? 15.317 -10.240 25.069 1.00 14.34 154 ASN A C 1
ATOM 1250 O O . ASN A 1 165 ? 14.678 -9.703 25.964 1.00 13.88 154 ASN A O 1
ATOM 1255 N N . SER A 1 166 ? 15.329 -11.557 24.888 1.00 13.39 155 SER A N 1
ATOM 1256 C CA . SER A 1 166 ? 14.431 -12.398 25.663 1.00 13.31 155 SER A CA 1
ATOM 1257 C C . SER A 1 166 ? 14.852 -12.529 27.140 1.00 13.03 155 SER A C 1
ATOM 1258 O O . SER A 1 166 ? 14.075 -13.031 27.948 1.00 12.91 155 SER A O 1
ATOM 1261 N N . GLN A 1 167 ? 16.050 -12.077 27.491 1.00 11.70 156 GLN A N 1
ATOM 1262 C CA . GLN A 1 167 ? 16.488 -12.120 28.887 1.00 12.20 156 GLN A CA 1
ATOM 1263 C C . GLN A 1 167 ? 16.079 -10.869 29.649 1.00 12.17 156 GLN A C 1
ATOM 1264 O O . GLN A 1 167 ? 16.131 -10.839 30.876 1.00 12.30 156 GLN A O 1
ATOM 1270 N N . THR A 1 168 ? 15.697 -9.826 28.918 1.00 11.27 157 THR A N 1
ATOM 1271 C CA . THR A 1 168 ? 15.361 -8.534 29.521 1.00 12.08 157 THR A CA 1
ATOM 1272 C C . THR A 1 168 ? 14.125 -8.653 30.419 1.00 11.78 157 THR A C 1
ATOM 1273 O O . THR A 1 168 ? 13.144 -9.308 30.055 1.00 12.26 157 THR A O 1
ATOM 1277 N N . SER A 1 169 ? 14.179 -7.964 31.553 1.00 11.69 158 SER A N 1
ATOM 1278 C CA . SER A 1 169 ? 13.124 -7.984 32.563 1.00 12.41 158 SER A CA 1
ATOM 1279 C C . SER A 1 169 ? 12.657 -6.576 32.929 1.00 12.70 158 SER A C 1
ATOM 1280 O O . SER A 1 169 ? 13.273 -5.568 32.530 1.00 13.11 158 SER A O 1
ATOM 1283 N N . ALA A 1 170 ? 11.573 -6.503 33.692 1.00 11.89 159 ALA A N 1
ATOM 1284 C CA . ALA A 1 170 ? 11.058 -5.214 34.195 1.00 12.46 159 ALA A CA 1
ATOM 1285 C C . ALA A 1 170 ? 12.143 -4.454 34.965 1.00 11.98 159 ALA A C 1
ATOM 1286 O O . ALA A 1 170 ? 12.258 -3.236 34.849 1.00 11.78 159 ALA A O 1
ATOM 1288 N N . PHE A 1 171 ? 12.938 -5.184 35.737 1.00 12.28 160 PHE A N 1
ATOM 1289 C CA . PHE A 1 171 ? 14.007 -4.577 36.556 1.00 12.92 160 PHE A CA 1
ATOM 1290 C C . PHE A 1 171 ? 15.042 -3.880 35.671 1.00 13.89 160 PHE A C 1
ATOM 1291 O O . PHE A 1 171 ? 15.587 -2.833 36.048 1.00 14.79 160 PHE A O 1
ATOM 1299 N N . ASP A 1 172 ? 15.302 -4.456 34.499 1.00 13.37 161 ASP A N 1
ATOM 1300 C CA . ASP A 1 172 ? 16.177 -3.829 33.505 1.00 13.86 161 ASP A CA 1
ATOM 1301 C C . ASP A 1 172 ? 15.573 -2.582 32.863 1.00 14.32 161 ASP A C 1
ATOM 1302 O O . ASP A 1 172 ? 16.235 -1.549 32.738 1.00 13.30 161 ASP A O 1
ATOM 1307 N N . THR A 1 173 ? 14.309 -2.684 32.477 1.00 13.76 162 THR A N 1
ATOM 1308 C CA . THR A 1 173 ? 13.635 -1.623 31.721 1.00 14.59 162 THR A CA 1
ATOM 1309 C C . THR A 1 173 ? 13.498 -0.335 32.532 1.00 15.37 162 THR A C 1
ATOM 1310 O O . THR A 1 173 ? 13.568 0.762 31.978 1.00 15.12 162 THR A O 1
ATOM 1314 N N . ILE A 1 174 ? 13.281 -0.491 33.834 1.00 15.69 163 ILE A N 1
ATOM 1315 C CA . ILE A 1 174 ? 13.153 0.618 34.763 1.00 17.46 163 ILE A CA 1
ATOM 1316 C C . ILE A 1 174 ? 14.357 1.570 34.686 1.00 16.73 163 ILE A C 1
ATOM 1317 O O . ILE A 1 174 ? 14.184 2.784 34.825 1.00 16.56 163 ILE A O 1
ATOM 1322 N N . THR A 1 175 ? 15.562 1.032 34.449 1.00 16.31 164 THR A N 1
ATOM 1323 C CA . THR A 1 175 ? 16.759 1.867 34.287 1.00 16.02 164 THR A CA 1
ATOM 1324 C C . THR A 1 175 ? 17.148 2.122 32.826 1.00 16.16 164 THR A C 1
ATOM 1325 O O . THR A 1 175 ? 17.611 3.210 32.498 1.00 16.10 164 THR A O 1
ATOM 1329 N N . GLU A 1 176 ? 16.949 1.123 31.964 1.00 15.74 165 GLU A N 1
ATOM 1330 C CA . GLU A 1 176 ? 17.281 1.235 30.541 1.00 16.44 165 GLU A CA 1
ATOM 1331 C C . GLU A 1 176 ? 16.399 2.243 29.808 1.00 15.52 165 GLU A C 1
ATOM 1332 O O . GLU A 1 176 ? 16.878 2.961 28.919 1.00 15.41 165 GLU A O 1
ATOM 1338 N N . ARG A 1 177 ? 15.124 2.297 30.186 1.00 14.67 166 ARG A N 1
ATOM 1339 C CA . ARG A 1 177 ? 14.168 3.258 29.624 1.00 14.24 166 ARG A CA 1
ATOM 1340 C C . ARG A 1 177 ? 13.964 3.091 28.120 1.00 14.11 166 ARG A C 1
ATOM 1341 O O . ARG A 1 177 ? 13.687 4.063 27.424 1.00 12.67 166 ARG A O 1
ATOM 1349 N N . ALA A 1 178 ? 14.130 1.864 27.626 1.00 13.62 167 ALA A N 1
ATOM 1350 C CA . ALA A 1 178 ? 13.799 1.538 26.240 1.00 14.59 167 ALA A CA 1
ATOM 1351 C C . ALA A 1 178 ? 13.333 0.094 26.192 1.00 14.92 167 ALA A C 1
ATOM 1352 O O . ALA A 1 178 ? 13.794 -0.738 26.975 1.00 15.98 167 ALA A O 1
ATOM 1354 N N . GLY A 1 179 ? 12.447 -0.216 25.260 1.00 15.33 168 GLY A N 1
ATOM 1355 C CA . GLY A 1 179 ? 12.020 -1.599 25.076 1.00 14.57 168 GLY A CA 1
ATOM 1356 C C . GLY A 1 179 ? 10.978 -1.732 23.984 1.00 15.06 168 GLY A C 1
ATOM 1357 O O . GLY A 1 179 ? 10.670 -0.767 23.279 1.00 15.40 168 GLY A O 1
ATOM 1358 N N . VAL A 1 180 ? 10.466 -2.945 23.841 1.00 14.87 169 VAL A N 1
ATOM 1359 C CA . VAL A 1 180 ? 9.316 -3.235 22.968 1.00 15.45 169 VAL A CA 1
ATOM 1360 C C . VAL A 1 180 ? 8.124 -3.752 23.793 1.00 14.43 169 VAL A C 1
ATOM 1361 O O . VAL A 1 180 ? 8.182 -3.715 25.029 1.00 14.39 169 VAL A O 1
ATOM 1365 N N . CYS A 1 181 ? 7.037 -4.193 23.150 1.00 14.50 170 CYS A N 1
ATOM 1366 C CA . CYS A 1 181 ? 5.780 -4.426 23.903 1.00 15.01 170 CYS A CA 1
ATOM 1367 C C . CYS A 1 181 ? 5.958 -5.419 25.047 1.00 14.30 170 CYS A C 1
ATOM 1368 O O . CYS A 1 181 ? 5.453 -5.207 26.131 1.00 13.72 170 CYS A O 1
ATOM 1371 N N . ARG A 1 182 ? 6.729 -6.474 24.827 1.00 14.26 171 ARG A N 1
ATOM 1372 C CA . ARG A 1 182 ? 6.954 -7.467 25.893 1.00 14.68 171 ARG A CA 1
ATOM 1373 C C . ARG A 1 182 ? 7.542 -6.797 27.155 1.00 15.09 171 ARG A C 1
ATOM 1374 O O . ARG A 1 182 ? 7.157 -7.116 28.296 1.00 13.68 171 ARG A O 1
ATOM 1382 N N . ASP A 1 183 ? 8.478 -5.865 26.947 1.00 14.51 172 ASP A N 1
ATOM 1383 C CA . ASP A 1 183 ? 9.074 -5.146 28.069 1.00 15.29 172 ASP A CA 1
ATOM 1384 C C . ASP A 1 183 ? 8.109 -4.181 28.710 1.00 14.87 172 ASP A C 1
ATOM 1385 O O . ASP A 1 183 ? 8.124 -4.031 29.925 1.00 15.42 172 ASP A O 1
ATOM 1390 N N . PHE A 1 184 ? 7.303 -3.492 27.907 1.00 14.31 173 PHE A N 1
ATOM 1391 C CA . PHE A 1 184 ? 6.286 -2.594 28.453 1.00 14.65 173 PHE A CA 1
ATOM 1392 C C . PHE A 1 184 ? 5.286 -3.384 29.302 1.00 14.85 173 PHE A C 1
ATOM 1393 O O . PHE A 1 184 ? 4.886 -2.923 30.361 1.00 16.12 173 PHE A O 1
ATOM 1401 N N . ALA A 1 185 ? 4.899 -4.564 28.828 1.00 14.75 174 ALA A N 1
ATOM 1402 C CA . ALA A 1 185 ? 3.959 -5.439 29.553 1.00 15.15 174 ALA A CA 1
ATOM 1403 C C . ALA A 1 185 ? 4.543 -5.898 30.888 1.00 15.11 174 ALA A C 1
ATOM 1404 O O . ALA A 1 185 ? 3.904 -5.750 31.937 1.00 14.46 174 ALA A O 1
ATOM 1406 N N . HIS A 1 186 ? 5.780 -6.407 30.858 1.00 14.51 175 HIS A N 1
ATOM 1407 C CA . HIS A 1 186 ? 6.425 -6.888 32.084 1.00 14.25 175 HIS A CA 1
ATOM 1408 C C . HIS A 1 186 ? 6.595 -5.760 33.096 1.00 14.90 175 HIS A C 1
ATOM 1409 O O . HIS A 1 186 ? 6.448 -5.966 34.285 1.00 14.91 175 HIS A O 1
ATOM 1416 N N . LEU A 1 187 ? 6.950 -4.562 32.640 1.00 14.49 176 LEU A N 1
ATOM 1417 C CA . LEU A 1 187 ? 7.159 -3.477 33.605 1.00 15.42 176 LEU A CA 1
ATOM 1418 C C . LEU A 1 187 ? 5.833 -3.031 34.235 1.00 15.45 176 LEU A C 1
ATOM 1419 O O . LEU A 1 187 ? 5.770 -2.785 35.449 1.00 15.27 176 LEU A O 1
ATOM 1424 N N . GLY A 1 188 ? 4.759 -2.992 33.444 1.00 15.33 177 GLY A N 1
ATOM 1425 C CA . GLY A 1 188 ? 3.448 -2.654 34.032 1.00 16.21 177 GLY A CA 1
ATOM 1426 C C . GLY A 1 188 ? 3.061 -3.691 35.095 1.00 15.70 177 GLY A C 1
ATOM 1427 O O . GLY A 1 188 ? 2.580 -3.355 36.172 1.00 15.34 177 GLY A O 1
ATOM 1428 N N . ILE A 1 189 ? 3.274 -4.961 34.779 1.00 16.35 178 ILE A N 1
ATOM 1429 C CA . ILE A 1 189 ? 2.943 -6.055 35.721 1.00 15.02 178 ILE A CA 1
ATOM 1430 C C . ILE A 1 189 ? 3.758 -5.953 37.022 1.00 16.04 178 ILE A C 1
ATOM 1431 O O . ILE A 1 189 ? 3.215 -6.076 38.134 1.00 14.44 178 ILE A O 1
ATOM 1436 N N . ALA A 1 190 ? 5.064 -5.738 36.887 1.00 14.29 179 ALA A N 1
ATOM 1437 C CA . ALA A 1 190 ? 5.926 -5.705 38.053 1.00 14.87 179 ALA A CA 1
ATOM 1438 C C . ALA A 1 190 ? 5.521 -4.553 38.978 1.00 14.92 179 ALA A C 1
ATOM 1439 O O . ALA A 1 190 ? 5.512 -4.706 40.213 1.00 14.89 179 ALA A O 1
ATOM 1441 N N . LEU A 1 191 ? 5.199 -3.401 38.391 1.00 14.65 180 LEU A N 1
ATOM 1442 C CA . LEU A 1 191 ? 4.797 -2.239 39.188 1.00 14.16 180 LEU A CA 1
ATOM 1443 C C . LEU A 1 191 ? 3.446 -2.457 39.899 1.00 14.64 180 LEU A C 1
ATOM 1444 O O . LEU A 1 191 ? 3.316 -2.093 41.062 1.00 14.61 180 LEU A O 1
ATOM 1449 N N . CYS A 1 192 ? 2.465 -3.056 39.207 1.00 14.37 181 CYS A N 1
ATOM 1450 C CA . CYS A 1 192 ? 1.200 -3.446 39.835 1.00 14.64 181 CYS A CA 1
ATOM 1451 C C . CYS A 1 192 ? 1.416 -4.361 41.034 1.00 14.77 181 CYS A C 1
ATOM 1452 O O . CYS A 1 192 ? 0.906 -4.094 42.130 1.00 14.49 181 CYS A O 1
ATOM 1455 N N . ARG A 1 193 ? 2.154 -5.451 40.823 1.00 14.43 182 ARG A N 1
ATOM 1456 C CA . ARG A 1 193 ? 2.397 -6.403 41.917 1.00 14.65 182 ARG A CA 1
ATOM 1457 C C . ARG A 1 193 ? 3.135 -5.735 43.048 1.00 14.74 182 ARG A C 1
ATOM 1458 O O . ARG A 1 193 ? 2.892 -6.043 44.220 1.00 14.62 182 ARG A O 1
ATOM 1466 N N . ALA A 1 194 ? 4.059 -4.831 42.727 1.00 15.63 183 ALA A N 1
ATOM 1467 C CA . ALA A 1 194 ? 4.819 -4.156 43.793 1.00 16.74 183 ALA A CA 1
ATOM 1468 C C . ALA A 1 194 ? 3.874 -3.357 44.694 1.00 17.31 183 ALA A C 1
ATOM 1469 O O . ALA A 1 194 ? 4.191 -3.084 45.863 1.00 17.66 183 ALA A O 1
ATOM 1471 N N . LEU A 1 195 ? 2.712 -3.006 44.158 1.00 16.99 184 LEU A N 1
ATOM 1472 C CA . LEU A 1 195 ? 1.695 -2.267 44.930 1.00 17.73 184 LEU A CA 1
ATOM 1473 C C . LEU A 1 195 ? 0.563 -3.160 45.416 1.00 17.62 184 LEU A C 1
ATOM 1474 O O . LEU A 1 195 ? -0.505 -2.672 45.788 1.00 16.60 184 LEU A O 1
ATOM 1479 N N . SER A 1 196 ? 0.801 -4.467 45.407 1.00 16.92 185 SER A N 1
ATOM 1480 C CA . SER A 1 196 ? -0.188 -5.457 45.825 1.00 17.87 185 SER A CA 1
ATOM 1481 C C . SER A 1 196 ? -1.459 -5.472 44.975 1.00 17.43 185 SER A C 1
ATOM 1482 O O . SER A 1 196 ? -2.559 -5.674 45.501 1.00 16.72 185 SER A O 1
ATOM 1485 N N . ILE A 1 197 ? -1.293 -5.259 43.672 1.00 16.19 186 ILE A N 1
ATOM 1486 C CA . ILE A 1 197 ? -2.380 -5.369 42.713 1.00 15.87 186 ILE A CA 1
ATOM 1487 C C . ILE A 1 197 ? -2.057 -6.563 41.832 1.00 15.20 186 ILE A C 1
ATOM 1488 O O . ILE A 1 197 ? -0.999 -6.579 41.205 1.00 15.40 186 ILE A O 1
ATOM 1493 N N . PRO A 1 198 ? -2.943 -7.583 41.798 1.00 14.77 187 PRO A N 1
ATOM 1494 C CA . PRO A 1 198 ? -2.654 -8.754 40.978 1.00 14.42 187 PRO A CA 1
ATOM 1495 C C . PRO A 1 198 ? -2.602 -8.326 39.532 1.00 13.92 187 PRO A C 1
ATOM 1496 O O . PRO A 1 198 ? -3.404 -7.502 39.117 1.00 14.55 187 PRO A O 1
ATOM 1500 N N . ALA A 1 199 ? -1.667 -8.887 38.779 1.00 13.69 188 ALA A N 1
ATOM 1501 C CA . ALA A 1 199 ? -1.514 -8.514 37.367 1.00 13.47 188 ALA A CA 1
ATOM 1502 C C . ALA A 1 199 ? -0.973 -9.698 36.593 1.00 13.89 188 ALA A C 1
ATOM 1503 O O . ALA A 1 199 ? -0.256 -10.544 37.142 1.00 13.88 188 ALA A O 1
ATOM 1505 N N . ARG A 1 200 ? -1.327 -9.775 35.314 1.00 14.17 189 ARG A N 1
ATOM 1506 C CA . ARG A 1 200 ? -0.942 -10.912 34.511 1.00 14.16 189 ARG A CA 1
ATOM 1507 C C . ARG A 1 200 ? -0.617 -10.459 33.089 1.00 13.92 189 ARG A C 1
ATOM 1508 O O . ARG A 1 200 ? -1.047 -9.413 32.650 1.00 14.00 189 ARG A O 1
ATOM 1516 N N . TYR A 1 201 ? 0.197 -11.251 32.418 1.00 13.98 190 TYR A N 1
ATOM 1517 C CA . TYR A 1 201 ? 0.656 -11.006 31.034 1.00 14.39 190 TYR A CA 1
ATOM 1518 C C . TYR A 1 201 ? -0.404 -11.462 30.063 1.00 14.18 190 TYR A C 1
ATOM 1519 O O . TYR A 1 201 ? -1.010 -12.505 30.276 1.00 14.55 190 TYR A O 1
ATOM 1528 N N . PHE A 1 202 ? -0.603 -10.689 28.992 1.00 13.64 191 PHE A N 1
ATOM 1529 C CA . PHE A 1 202 ? -1.613 -10.976 27.965 1.00 14.06 191 PHE A CA 1
ATOM 1530 C C . PHE A 1 202 ? -0.896 -10.934 26.624 1.00 14.80 191 PHE A C 1
ATOM 1531 O O . PHE A 1 202 ? -0.151 -9.990 26.348 1.00 14.88 191 PHE A O 1
ATOM 1539 N N . THR A 1 203 ? -1.062 -11.976 25.807 1.00 15.36 192 THR A N 1
ATOM 1540 C CA . THR A 1 203 ? -0.571 -11.938 24.423 1.00 15.43 192 THR A CA 1
ATOM 1541 C C . THR A 1 203 ? -1.730 -12.095 23.476 1.00 15.23 192 THR A C 1
ATOM 1542 O O . THR A 1 203 ? -2.716 -12.773 23.787 1.00 14.76 192 THR A O 1
ATOM 1546 N N . GLY A 1 204 ? -1.618 -11.486 22.302 1.00 13.42 193 GLY A N 1
ATOM 1547 C CA . GLY A 1 204 ? -2.669 -11.684 21.342 1.00 13.24 193 GLY A CA 1
ATOM 1548 C C . GLY A 1 204 ? -2.373 -11.152 19.966 1.00 12.90 193 GLY A C 1
ATOM 1549 O O . GLY A 1 204 ? -1.275 -10.619 19.690 1.00 12.55 193 GLY A O 1
ATOM 1550 N N . TYR A 1 205 ? -3.367 -11.303 19.109 1.00 12.88 194 TYR A N 1
ATOM 1551 C CA . TYR A 1 205 ? -3.382 -10.659 17.796 1.00 13.58 194 TYR A CA 1
ATOM 1552 C C . TYR A 1 205 ? -3.938 -9.270 18.051 1.00 14.34 194 TYR A C 1
ATOM 1553 O O . TYR A 1 205 ? -4.723 -9.087 18.993 1.00 14.54 194 TYR A O 1
ATOM 1562 N N . ALA A 1 206 ? -3.541 -8.296 17.240 1.00 13.65 195 ALA A N 1
ATOM 1563 C CA . ALA A 1 206 ? -3.959 -6.932 17.505 1.00 14.57 195 ALA A CA 1
ATOM 1564 C C . ALA A 1 206 ? -4.347 -6.202 16.226 1.00 14.88 195 ALA A C 1
ATOM 1565 O O . ALA A 1 206 ? -3.513 -5.993 15.356 1.00 15.28 195 ALA A O 1
ATOM 1567 N N . PHE A 1 207 ? -5.619 -5.827 16.119 1.00 15.17 196 PHE A N 1
ATOM 1568 C CA . PHE A 1 207 ? -6.104 -5.080 14.968 1.00 16.20 196 PHE A CA 1
ATOM 1569 C C . PHE A 1 207 ? -5.496 -3.681 14.974 1.00 17.06 196 PHE A C 1
ATOM 1570 O O . PHE A 1 207 ? -5.369 -3.068 16.042 1.00 16.41 196 PHE A O 1
ATOM 1578 N N . LYS A 1 208 ? -5.103 -3.207 13.788 1.00 17.79 197 LYS A N 1
ATOM 1579 C CA . LYS A 1 208 ? -4.525 -1.865 13.585 1.00 19.82 197 LYS A CA 1
ATOM 1580 C C . LYS A 1 208 ? -3.080 -1.716 14.047 1.00 20.62 197 LYS A C 1
ATOM 1581 O O . LYS A 1 208 ? -2.537 -0.617 14.017 1.00 20.80 197 LYS A O 1
ATOM 1587 N N . LEU A 1 209 ? -2.459 -2.801 14.491 1.00 20.50 198 LEU A N 1
ATOM 1588 C CA . LEU A 1 209 ? -1.042 -2.755 14.822 1.00 21.23 198 LEU A CA 1
ATOM 1589 C C . LEU A 1 209 ? -0.236 -2.638 13.544 1.00 21.85 198 LEU A C 1
ATOM 1590 O O . LEU A 1 209 ? -0.385 -3.453 12.650 1.00 21.75 198 LEU A O 1
ATOM 1595 N N . ASN A 1 210 ? 0.602 -1.606 13.455 1.00 23.23 199 ASN A N 1
ATOM 1596 C CA . ASN A 1 210 ? 1.427 -1.372 12.278 1.00 24.03 199 ASN A CA 1
ATOM 1597 C C . ASN A 1 210 ? 2.906 -1.175 12.657 1.00 24.54 199 ASN A C 1
ATOM 1598 O O . ASN A 1 210 ? 3.227 -0.267 13.428 1.00 24.97 199 ASN A O 1
ATOM 1603 N N . PRO A 1 211 ? 3.811 -2.026 12.117 1.00 24.24 200 PRO A N 1
ATOM 1604 C CA . PRO A 1 211 ? 3.540 -3.165 11.233 1.00 23.36 200 PRO A CA 1
ATOM 1605 C C . PRO A 1 211 ? 2.852 -4.311 11.995 1.00 22.10 200 PRO A C 1
ATOM 1606 O O . PRO A 1 211 ? 3.001 -4.401 13.217 1.00 21.97 200 PRO A O 1
ATOM 1610 N N . PRO A 1 212 ? 2.079 -5.158 11.282 1.00 21.12 201 PRO A N 1
ATOM 1611 C CA . PRO A 1 212 ? 1.309 -6.221 11.944 1.00 19.87 201 PRO A CA 1
ATOM 1612 C C . PRO A 1 212 ? 2.222 -7.234 12.611 1.00 18.73 201 PRO A C 1
ATOM 1613 O O . PRO A 1 212 ? 3.271 -7.591 12.059 1.00 17.74 201 PRO A O 1
ATOM 1617 N N . ASP A 1 213 ? 1.820 -7.677 13.804 1.00 17.32 202 ASP A N 1
ATOM 1618 C CA . ASP A 1 213 ? 2.642 -8.540 14.629 1.00 16.94 202 ASP A CA 1
ATOM 1619 C C . ASP A 1 213 ? 1.820 -9.079 15.799 1.00 16.22 202 ASP A C 1
ATOM 1620 O O . ASP A 1 213 ? 0.704 -8.635 16.023 1.00 15.59 202 ASP A O 1
ATOM 1625 N N . PHE A 1 214 ? 2.364 -10.064 16.510 1.00 15.60 203 PHE A N 1
ATOM 1626 C CA . PHE A 1 214 ? 1.813 -10.456 17.818 1.00 15.47 203 PHE A CA 1
ATOM 1627 C C . PHE A 1 214 ? 2.044 -9.285 18.773 1.00 15.21 203 PHE A C 1
ATOM 1628 O O . PHE A 1 214 ? 2.990 -8.512 18.585 1.00 15.79 203 PHE A O 1
ATOM 1636 N N . HIS A 1 215 ? 1.218 -9.161 19.801 1.00 13.88 204 HIS A N 1
ATOM 1637 C CA . HIS A 1 215 ? 1.313 -8.032 20.715 1.00 14.30 204 HIS A CA 1
ATOM 1638 C C . HIS A 1 215 ? 1.244 -8.543 22.149 1.00 14.49 204 HIS A C 1
ATOM 1639 O O . HIS A 1 215 ? 0.639 -9.565 22.405 1.00 14.76 204 HIS A O 1
ATOM 1646 N N . ALA A 1 216 ? 1.861 -7.829 23.072 1.00 14.08 205 ALA A N 1
ATOM 1647 C CA . ALA A 1 216 ? 1.817 -8.226 24.487 1.00 14.14 205 ALA A CA 1
ATOM 1648 C C . ALA A 1 216 ? 1.437 -7.021 25.313 1.00 14.49 205 ALA A C 1
ATOM 1649 O O . ALA A 1 216 ? 1.919 -5.917 25.055 1.00 14.23 205 ALA A O 1
ATOM 1651 N N . CYS A 1 217 ? 0.558 -7.223 26.292 1.00 14.09 206 CYS A N 1
ATOM 1652 C CA . CYS A 1 217 ? 0.246 -6.175 27.233 1.00 15.06 206 CYS A CA 1
ATOM 1653 C C . CYS A 1 217 ? -0.095 -6.831 28.554 1.00 14.52 206 CYS A C 1
ATOM 1654 O O . CYS A 1 217 ? 0.388 -7.913 28.818 1.00 13.70 206 CYS A O 1
ATOM 1657 N N . PHE A 1 218 ? -0.905 -6.190 29.381 1.00 14.58 207 PHE A N 1
ATOM 1658 C CA . PHE A 1 218 ? -1.193 -6.793 30.664 1.00 14.43 207 PHE A CA 1
ATOM 1659 C C . PHE A 1 218 ? -2.603 -6.523 31.148 1.00 15.05 207 PHE A C 1
ATOM 1660 O O . PHE A 1 218 ? -3.319 -5.678 30.583 1.00 14.32 207 PHE A O 1
ATOM 1668 N N . GLU A 1 219 ? -3.009 -7.279 32.166 1.00 14.77 208 GLU A N 1
ATOM 1669 C CA . GLU A 1 219 ? -4.299 -7.060 32.801 1.00 15.28 208 GLU A CA 1
ATOM 1670 C C . GLU A 1 219 ? -4.082 -6.978 34.296 1.00 14.58 208 GLU A C 1
ATOM 1671 O O . GLU A 1 219 ? -3.211 -7.672 34.831 1.00 14.16 208 GLU A O 1
ATOM 1677 N N . ALA A 1 220 ? -4.855 -6.119 34.956 1.00 14.89 209 ALA A N 1
ATOM 1678 C CA . ALA A 1 220 ? -4.836 -6.031 36.414 1.00 14.16 209 ALA A CA 1
ATOM 1679 C C . ALA A 1 220 ? -6.202 -6.391 36.963 1.00 14.09 209 ALA A C 1
ATOM 1680 O O . ALA A 1 220 ? -7.230 -6.012 36.415 1.00 14.47 209 ALA A O 1
ATOM 1682 N N . TYR A 1 221 ? -6.193 -7.087 38.083 1.00 14.10 210 TYR A N 1
ATOM 1683 C CA . TYR A 1 221 ? -7.387 -7.501 38.747 1.00 14.68 210 TYR A CA 1
ATOM 1684 C C . TYR A 1 221 ? -7.828 -6.399 39.705 1.00 14.99 210 TYR A C 1
ATOM 1685 O O . TYR A 1 221 ? -7.207 -6.152 40.747 1.00 13.64 210 TYR A O 1
ATOM 1694 N N . ILE A 1 222 ? -8.891 -5.714 39.304 1.00 15.15 211 ILE A N 1
ATOM 1695 C CA . ILE A 1 222 ? -9.407 -4.571 40.041 1.00 16.34 211 ILE A CA 1
ATOM 1696 C C . ILE A 1 222 ? -10.873 -4.809 40.303 1.00 16.00 211 ILE A C 1
ATOM 1697 O O . ILE A 1 222 ? -11.664 -4.958 39.369 1.00 15.53 211 ILE A O 1
ATOM 1702 N N . GLY A 1 223 ? -11.230 -4.870 41.582 1.00 16.82 212 GLY A N 1
ATOM 1703 C CA . GLY A 1 223 ? -12.623 -5.032 41.987 1.00 16.85 212 GLY A CA 1
ATOM 1704 C C . GLY A 1 223 ? -13.304 -6.238 41.373 1.00 17.47 212 GLY A C 1
ATOM 1705 O O . GLY A 1 223 ? -14.447 -6.149 40.969 1.00 17.72 212 GLY A O 1
ATOM 1706 N N . GLY A 1 224 ? -12.610 -7.366 41.279 1.00 16.45 213 GLY A N 1
ATOM 1707 C CA . GLY A 1 224 ? -13.273 -8.580 40.813 1.00 15.68 213 GLY A CA 1
ATOM 1708 C C . GLY A 1 224 ? -13.221 -8.793 39.312 1.00 15.39 213 GLY A C 1
ATOM 1709 O O . GLY A 1 224 ? -13.718 -9.793 38.820 1.00 15.38 213 GLY A O 1
ATOM 1710 N N . ASN A 1 225 ? -12.572 -7.885 38.584 1.00 14.22 214 ASN A N 1
ATOM 1711 C CA . ASN A 1 225 ? -12.493 -8.003 37.125 1.00 14.65 214 ASN A CA 1
ATOM 1712 C C . ASN A 1 225 ? -11.072 -7.801 36.627 1.00 14.15 214 ASN A C 1
ATOM 1713 O O . ASN A 1 225 ? -10.365 -6.920 37.116 1.00 14.11 214 ASN A O 1
ATOM 1718 N N . TRP A 1 226 ? -10.675 -8.583 35.627 1.00 14.13 215 TRP A N 1
ATOM 1719 C CA . TRP A 1 226 ? -9.398 -8.337 34.936 1.00 14.57 215 TRP A CA 1
ATOM 1720 C C . TRP A 1 226 ? -9.583 -7.201 33.927 1.00 14.83 215 TRP A C 1
ATOM 1721 O O . TRP A 1 226 ? -10.377 -7.317 32.977 1.00 14.23 215 TRP A O 1
ATOM 1732 N N . ILE A 1 227 ? -8.847 -6.114 34.133 1.00 14.71 216 ILE A N 1
ATOM 1733 C CA . ILE A 1 227 ? -8.974 -4.921 33.297 1.00 14.17 216 ILE A CA 1
ATOM 1734 C C . ILE A 1 227 ? -7.706 -4.825 32.432 1.00 14.27 216 ILE A C 1
ATOM 1735 O O . ILE A 1 227 ? -6.597 -4.938 32.946 1.00 14.06 216 ILE A O 1
ATOM 1740 N N . ILE A 1 228 ? -7.876 -4.630 31.125 1.00 14.07 217 ILE A N 1
ATOM 1741 C CA A ILE A 1 228 ? -6.768 -4.615 30.175 0.50 14.79 217 ILE A CA 1
ATOM 1742 C CA B ILE A 1 228 ? -6.736 -4.635 30.231 0.50 14.75 217 ILE A CA 1
ATOM 1743 C C . ILE A 1 228 ? -6.043 -3.260 30.177 1.00 15.26 217 ILE A C 1
ATOM 1744 O O . ILE A 1 228 ? -6.696 -2.206 30.282 1.00 15.46 217 ILE A O 1
ATOM 1753 N N . PHE A 1 229 ? -4.715 -3.270 30.033 1.00 15.06 218 PHE A N 1
ATOM 1754 C CA . PHE A 1 229 ? -3.930 -2.038 29.920 1.00 15.37 218 PHE A CA 1
ATOM 1755 C C . PHE A 1 229 ? -2.827 -2.292 28.913 1.00 15.70 218 PHE A C 1
ATOM 1756 O O . PHE A 1 229 ? -2.389 -3.438 28.744 1.00 15.59 218 PHE A O 1
ATOM 1764 N N . ASP A 1 230 ? -2.382 -1.231 28.251 1.00 15.27 219 ASP A N 1
ATOM 1765 C CA . ASP A 1 230 ? -1.280 -1.353 27.298 1.00 15.12 219 ASP A CA 1
ATOM 1766 C C . ASP A 1 230 ? -0.496 -0.060 27.271 1.00 14.46 219 ASP A C 1
ATOM 1767 O O . ASP A 1 230 ? -0.912 0.912 26.609 1.00 14.36 219 ASP A O 1
ATOM 1772 N N . ALA A 1 231 ? 0.649 -0.056 27.968 1.00 12.84 220 ALA A N 1
ATOM 1773 C CA . ALA A 1 231 ? 1.493 1.135 28.093 1.00 12.92 220 ALA A CA 1
ATOM 1774 C C . ALA A 1 231 ? 2.140 1.554 26.790 1.00 12.65 220 ALA A C 1
ATOM 1775 O O . ALA A 1 231 ? 2.716 2.644 26.722 1.00 13.13 220 ALA A O 1
ATOM 1777 N N . THR A 1 232 ? 2.111 0.701 25.770 1.00 11.80 221 THR A N 1
ATOM 1778 C CA . THR A 1 232 ? 2.712 1.130 24.496 1.00 12.38 221 THR A CA 1
ATOM 1779 C C . THR A 1 232 ? 1.820 2.132 23.771 1.00 12.68 221 THR A C 1
ATOM 1780 O O . THR A 1 232 ? 2.311 2.923 22.958 1.00 11.67 221 THR A O 1
ATOM 1784 N N . ARG A 1 233 ? 0.519 2.066 24.066 1.00 12.52 222 ARG A N 1
ATOM 1785 C CA . ARG A 1 233 ? -0.544 2.818 23.370 1.00 13.92 222 ARG A CA 1
ATOM 1786 C C . ARG A 1 233 ? -0.567 2.570 21.857 1.00 14.10 222 ARG A C 1
ATOM 1787 O O . ARG A 1 233 ? -1.118 3.372 21.115 1.00 14.12 222 ARG A O 1
ATOM 1795 N N . LEU A 1 234 ? -0.028 1.439 21.409 1.00 14.71 223 LEU A N 1
ATOM 1796 C CA . LEU A 1 234 ? 0.095 1.176 19.970 1.00 15.15 223 LEU A CA 1
ATOM 1797 C C . LEU A 1 234 ? -1.203 0.727 19.312 1.00 15.97 223 LEU A C 1
ATOM 1798 O O . LEU A 1 234 ? -1.372 0.884 18.101 1.00 16.35 223 LEU A O 1
ATOM 1803 N N . VAL A 1 235 ? -2.120 0.171 20.100 1.00 15.67 224 VAL A N 1
ATOM 1804 C CA . VAL A 1 235 ? -3.275 -0.511 19.539 1.00 16.07 224 VAL A CA 1
ATOM 1805 C C . VAL A 1 235 ? -4.568 -0.149 20.264 1.00 15.71 224 VAL A C 1
ATOM 1806 O O . VAL A 1 235 ? -4.565 0.059 21.483 1.00 15.89 224 VAL A O 1
ATOM 1810 N N . PRO A 1 236 ? -5.686 -0.109 19.530 1.00 15.26 225 PRO A N 1
ATOM 1811 C CA . PRO A 1 236 ? -6.964 0.046 20.226 1.00 14.65 225 PRO A CA 1
ATOM 1812 C C . PRO A 1 236 ? -7.184 -1.172 21.114 1.00 14.44 225 PRO A C 1
ATOM 1813 O O . PRO A 1 236 ? -6.920 -2.310 20.699 1.00 13.38 225 PRO A O 1
ATOM 1817 N N . LEU A 1 237 ? -7.627 -0.933 22.345 1.00 13.92 226 LEU A N 1
ATOM 1818 C CA . LEU A 1 237 ? -7.742 -2.007 23.331 1.00 14.09 226 LEU A CA 1
ATOM 1819 C C . LEU A 1 237 ? -8.804 -2.987 22.898 1.00 14.21 226 LEU A C 1
ATOM 1820 O O . LEU A 1 237 ? -8.711 -4.160 23.186 1.00 14.38 226 LEU A O 1
ATOM 1825 N N . ASN A 1 238 ? -9.825 -2.498 22.210 1.00 13.54 227 ASN A N 1
ATOM 1826 C CA . ASN A 1 238 ? -10.880 -3.386 21.738 1.00 13.97 227 ASN A CA 1
ATOM 1827 C C . ASN A 1 238 ? -10.535 -4.144 20.449 1.00 13.76 227 ASN A C 1
ATOM 1828 O O . ASN A 1 238 ? -11.368 -4.884 19.927 1.00 14.20 227 ASN A O 1
ATOM 1833 N N . GLY A 1 239 ? -9.316 -3.966 19.950 1.00 13.78 228 GLY A N 1
ATOM 1834 C CA . GLY A 1 239 ? -8.866 -4.665 18.746 1.00 14.51 228 GLY A CA 1
ATOM 1835 C C . GLY A 1 239 ? -8.098 -5.952 19.014 1.00 15.46 228 GLY A C 1
ATOM 1836 O O . GLY A 1 239 ? -7.592 -6.573 18.081 1.00 15.86 228 GLY A O 1
ATOM 1837 N N . LEU A 1 240 ? -8.005 -6.352 20.287 1.00 14.88 229 LEU A N 1
ATOM 1838 C CA . LEU A 1 240 ? -7.179 -7.497 20.701 1.00 15.13 229 LEU A CA 1
ATOM 1839 C C . LEU A 1 240 ? -7.923 -8.855 20.653 1.00 15.36 229 LEU A C 1
ATOM 1840 O O . LEU A 1 240 ? -9.071 -8.957 21.105 1.00 15.32 229 LEU A O 1
ATOM 1845 N N . VAL A 1 241 ? -7.264 -9.887 20.123 1.00 14.99 230 VAL A N 1
ATOM 1846 C CA . VAL A 1 241 ? -7.780 -11.258 20.145 1.00 14.72 230 VAL A CA 1
ATOM 1847 C C . VAL A 1 241 ? -6.804 -12.068 20.983 1.00 14.47 230 VAL A C 1
ATOM 1848 O O . VAL A 1 241 ? -5.635 -12.162 20.655 1.00 14.23 230 VAL A O 1
ATOM 1852 N N . LYS A 1 242 ? -7.292 -12.647 22.080 1.00 14.30 231 LYS A N 1
ATOM 1853 C CA . LYS A 1 242 ? -6.410 -13.246 23.080 1.00 14.25 231 LYS A CA 1
ATOM 1854 C C . LYS A 1 242 ? -5.822 -14.574 22.634 1.00 14.16 231 LYS A C 1
ATOM 1855 O O . LYS A 1 242 ? -6.554 -15.471 22.165 1.00 13.67 231 LYS A O 1
ATOM 1861 N N . ILE A 1 243 ? -4.508 -14.692 22.791 1.00 12.88 232 ILE A N 1
ATOM 1862 C CA . ILE A 1 243 ? -3.802 -15.950 22.601 1.00 13.33 232 ILE A CA 1
ATOM 1863 C C . ILE A 1 243 ? -3.601 -16.581 23.968 1.00 13.55 232 ILE A C 1
ATOM 1864 O O . ILE A 1 243 ? -4.021 -17.708 24.188 1.00 14.65 232 ILE A O 1
ATOM 1869 N N . ALA A 1 244 ? -2.981 -15.853 24.899 1.00 13.53 233 ALA A N 1
ATOM 1870 C CA . ALA A 1 244 ? -2.683 -16.428 26.205 1.00 13.44 233 ALA A CA 1
ATOM 1871 C C . ALA A 1 244 ? -2.677 -15.391 27.308 1.00 13.98 233 ALA A C 1
ATOM 1872 O O . ALA A 1 244 ? -2.437 -14.203 27.064 1.00 13.64 233 ALA A O 1
ATOM 1874 N N . THR A 1 245 ? -2.915 -15.867 28.530 1.00 14.13 234 THR A N 1
ATOM 1875 C CA . THR A 1 245 ? -2.526 -15.130 29.714 1.00 14.76 234 THR A CA 1
ATOM 1876 C C . THR A 1 245 ? -1.625 -16.003 30.587 1.00 15.23 234 THR A C 1
ATOM 1877 O O . THR A 1 245 ? -1.707 -17.246 30.540 1.00 16.37 234 THR A O 1
ATOM 1881 N N . GLY A 1 246 ? -0.774 -15.362 31.389 1.00 15.09 235 GLY A N 1
ATOM 1882 C CA . GLY A 1 246 ? 0.130 -16.098 32.273 1.00 15.30 235 GLY A CA 1
ATOM 1883 C C . GLY A 1 246 ? 0.826 -15.115 33.194 1.00 15.24 235 GLY A C 1
ATOM 1884 O O . GLY A 1 246 ? 0.466 -13.948 33.253 1.00 15.15 235 GLY A O 1
ATOM 1885 N N . ARG A 1 247 ? 1.810 -15.591 33.936 1.00 14.44 236 ARG A N 1
ATOM 1886 C CA . ARG A 1 247 ? 2.470 -14.730 34.921 1.00 14.60 236 ARG A CA 1
ATOM 1887 C C . ARG A 1 247 ? 3.372 -13.723 34.196 1.00 14.40 236 ARG A C 1
ATOM 1888 O O . ARG A 1 247 ? 3.483 -12.562 34.612 1.00 14.02 236 ARG A O 1
ATOM 1896 N N . ASP A 1 248 ? 4.005 -14.187 33.126 1.00 13.55 237 ASP A N 1
ATOM 1897 C CA . ASP A 1 248 ? 4.838 -13.337 32.264 1.00 14.42 237 ASP A CA 1
ATOM 1898 C C . ASP A 1 248 ? 5.149 -14.136 31.008 1.00 14.50 237 ASP A C 1
ATOM 1899 O O . ASP A 1 248 ? 4.585 -15.213 30.835 1.00 14.61 237 ASP A O 1
ATOM 1904 N N . ALA A 1 249 ? 6.064 -13.631 30.177 1.00 14.12 238 ALA A N 1
ATOM 1905 C CA . ALA A 1 249 ? 6.412 -14.250 28.880 1.00 14.28 238 ALA A CA 1
ATOM 1906 C C . ALA A 1 249 ? 6.938 -15.669 28.990 1.00 13.56 238 ALA A C 1
ATOM 1907 O O . ALA A 1 249 ? 6.884 -16.385 28.023 1.00 13.60 238 ALA A O 1
ATOM 1909 N N . ALA A 1 250 ? 7.452 -16.072 30.152 1.00 13.58 239 ALA A N 1
ATOM 1910 C CA . ALA A 1 250 ? 7.932 -17.453 30.327 1.00 14.47 239 ALA A CA 1
ATOM 1911 C C . ALA A 1 250 ? 6.779 -18.450 30.150 1.00 14.93 239 ALA A C 1
ATOM 1912 O O . ALA A 1 250 ? 6.997 -19.607 29.780 1.00 15.06 239 ALA A O 1
ATOM 1914 N N . ASP A 1 251 ? 5.556 -17.986 30.390 1.00 15.50 240 ASP A N 1
ATOM 1915 C CA . ASP A 1 251 ? 4.353 -18.814 30.265 1.00 16.46 240 ASP A CA 1
ATOM 1916 C C . ASP A 1 251 ? 3.661 -18.665 28.902 1.00 16.65 240 ASP A C 1
ATOM 1917 O O . ASP A 1 251 ? 2.605 -19.263 28.677 1.00 17.43 240 ASP A O 1
ATOM 1922 N N . ALA A 1 252 ? 4.207 -17.834 28.016 1.00 15.98 241 ALA A N 1
ATOM 1923 C CA . ALA A 1 252 ? 3.484 -17.492 26.797 1.00 15.69 241 ALA A CA 1
ATOM 1924 C C . ALA A 1 252 ? 4.389 -17.141 25.631 1.00 15.50 241 ALA A C 1
ATOM 1925 O O . ALA A 1 252 ? 4.110 -16.203 24.890 1.00 15.68 241 ALA A O 1
ATOM 1927 N N . ALA A 1 253 ? 5.460 -17.898 25.444 1.00 15.70 242 ALA A N 1
ATOM 1928 C CA . ALA A 1 253 ? 6.365 -17.654 24.315 1.00 15.91 242 ALA A CA 1
ATOM 1929 C C . ALA A 1 253 ? 5.674 -18.027 23.016 1.00 15.35 242 ALA A C 1
ATOM 1930 O O . ALA A 1 253 ? 4.930 -19.001 22.977 1.00 14.88 242 ALA A O 1
ATOM 1932 N N . VAL A 1 254 ? 5.899 -17.239 21.960 1.00 15.33 243 VAL A N 1
ATOM 1933 C CA . VAL A 1 254 ? 5.405 -17.604 20.634 1.00 15.97 243 VAL A CA 1
ATOM 1934 C C . VAL A 1 254 ? 5.997 -18.956 20.226 1.00 15.69 243 VAL A C 1
ATOM 1935 O O . VAL A 1 254 ? 5.301 -19.813 19.701 1.00 15.81 243 VAL A O 1
ATOM 1939 N N . ALA A 1 255 ? 7.286 -19.148 20.477 1.00 16.07 244 ALA A N 1
ATOM 1940 C CA . ALA A 1 255 ? 7.954 -20.373 20.050 1.00 16.59 244 ALA A CA 1
ATOM 1941 C C . ALA A 1 255 ? 9.042 -20.704 21.039 1.00 17.02 244 ALA A C 1
ATOM 1942 O O . ALA A 1 255 ? 9.962 -19.913 21.226 1.00 18.05 244 ALA A O 1
ATOM 1944 N N . SER A 1 256 ? 8.918 -21.849 21.698 1.00 16.53 245 SER A N 1
ATOM 1945 C CA . SER A 1 256 ? 9.984 -22.367 22.525 1.00 16.77 245 SER A CA 1
ATOM 1946 C C . SER A 1 256 ? 10.696 -23.453 21.723 1.00 16.89 245 SER A C 1
ATOM 1947 O O . SER A 1 256 ? 10.066 -24.397 21.252 1.00 16.85 245 SER A O 1
ATOM 1950 N N . ILE A 1 257 ? 12.005 -23.285 21.556 1.00 16.30 246 ILE A N 1
ATOM 1951 C CA . ILE A 1 257 ? 12.794 -24.148 20.690 1.00 16.24 246 ILE A CA 1
ATOM 1952 C C . ILE A 1 257 ? 13.822 -24.936 21.498 1.00 16.06 246 ILE A C 1
ATOM 1953 O O . ILE A 1 257 ? 14.683 -24.353 22.164 1.00 15.92 246 ILE A O 1
ATOM 1958 N N . PHE A 1 258 ? 13.719 -26.258 21.419 1.00 15.48 247 PHE A N 1
ATOM 1959 C CA . PHE A 1 258 ? 14.621 -27.156 22.101 1.00 16.05 247 PHE A CA 1
ATOM 1960 C C . PHE A 1 258 ? 15.468 -27.853 21.048 1.00 16.74 247 PHE A C 1
ATOM 1961 O O . PHE A 1 258 ? 15.066 -28.868 20.479 1.00 17.27 247 PHE A O 1
ATOM 1969 N N . GLY A 1 259 ? 16.630 -27.266 20.779 1.00 17.42 248 GLY A N 1
ATOM 1970 C CA . GLY A 1 259 ? 17.493 -27.688 19.681 1.00 18.56 248 GLY A CA 1
ATOM 1971 C C . GLY A 1 259 ? 18.059 -26.458 18.997 1.00 19.44 248 GLY A C 1
ATOM 1972 O O . GLY A 1 259 ? 18.267 -25.416 19.630 1.00 20.08 248 GLY A O 1
ATOM 1973 N N . ASN A 1 260 ? 18.281 -26.571 17.696 1.00 19.39 249 ASN A N 1
ATOM 1974 C CA . ASN A 1 260 ? 18.900 -25.507 16.934 1.00 19.71 249 ASN A CA 1
ATOM 1975 C C . ASN A 1 260 ? 18.149 -25.278 15.637 1.00 19.27 249 ASN A C 1
ATOM 1976 O O . ASN A 1 260 ? 18.182 -26.109 14.729 1.00 18.69 249 ASN A O 1
ATOM 1981 N N . ALA A 1 261 ? 17.466 -24.145 15.574 1.00 18.88 250 ALA A N 1
ATOM 1982 C CA . ALA A 1 261 ? 16.727 -23.741 14.399 1.00 19.01 250 ALA A CA 1
ATOM 1983 C C . ALA A 1 261 ? 16.534 -22.235 14.462 1.00 19.23 250 ALA A C 1
ATOM 1984 O O . ALA A 1 261 ? 16.517 -21.654 15.550 1.00 19.35 250 ALA A O 1
ATOM 1986 N N . SER A 1 262 ? 16.397 -21.607 13.297 1.00 19.65 251 SER A N 1
ATOM 1987 C CA . SER A 1 262 ? 16.130 -20.169 13.211 1.00 19.87 251 SER A CA 1
ATOM 1988 C C . SER A 1 262 ? 14.942 -19.885 12.290 1.00 19.95 251 SER A C 1
ATOM 1989 O O . SER A 1 262 ? 14.759 -20.551 11.263 1.00 19.17 251 SER A O 1
ATOM 1992 N N . SER A 1 263 ? 14.131 -18.901 12.678 1.00 20.19 252 SER A N 1
ATOM 1993 C CA . SER A 1 263 ? 13.009 -18.470 11.855 1.00 20.11 252 SER A CA 1
ATOM 1994 C C . SER A 1 263 ? 13.501 -17.603 10.700 1.00 20.10 252 SER A C 1
ATOM 1995 O O . SER A 1 263 ? 14.297 -16.678 10.882 1.00 19.83 252 SER A O 1
ATOM 1998 N N . THR A 1 264 ? 13.010 -17.924 9.514 1.00 19.89 253 THR A N 1
ATOM 1999 C CA . THR A 1 264 ? 13.350 -17.202 8.314 1.00 20.03 253 THR A CA 1
ATOM 2000 C C . THR A 1 264 ? 12.431 -15.996 8.174 1.00 19.89 253 THR A C 1
ATOM 2001 O O . THR A 1 264 ? 12.868 -14.919 7.768 1.00 20.06 253 THR A O 1
ATOM 2005 N N . ASN A 1 265 ? 11.162 -16.179 8.537 1.00 19.69 254 ASN A N 1
ATOM 2006 C CA . ASN A 1 265 ? 10.131 -15.169 8.319 1.00 19.34 254 ASN A CA 1
ATOM 2007 C C . ASN A 1 265 ? 8.888 -15.425 9.158 1.00 19.09 254 ASN A C 1
ATOM 2008 O O . ASN A 1 265 ? 8.458 -16.574 9.308 1.00 19.03 254 ASN A O 1
ATOM 2018 N N . HIS A 1 267 ? 4.889 -13.842 9.709 1.00 14.43 256 HIS A N 1
ATOM 2019 C CA . HIS A 1 267 ? 3.883 -12.951 9.154 1.00 13.22 256 HIS A CA 1
ATOM 2020 C C . HIS A 1 267 ? 2.599 -13.091 9.954 1.00 12.54 256 HIS A C 1
ATOM 2021 O O . HIS A 1 267 ? 2.093 -14.190 10.149 1.00 11.06 256 HIS A O 1
ATOM 2028 N N . VAL A 1 268 ? 2.095 -11.962 10.433 1.00 12.46 257 VAL A N 1
ATOM 2029 C CA . VAL A 1 268 ? 0.927 -11.956 11.294 1.00 12.43 257 VAL A CA 1
ATOM 2030 C C . VAL A 1 268 ? -0.104 -10.999 10.709 1.00 13.22 257 VAL A C 1
ATOM 2031 O O . VAL A 1 268 ? 0.246 -9.938 10.210 1.00 14.51 257 VAL A O 1
ATOM 2035 N N . GLU A 1 269 ? -1.375 -11.368 10.768 1.00 13.12 258 GLU A N 1
ATOM 2036 C CA . GLU A 1 269 ? -2.441 -10.473 10.334 1.00 13.09 258 GLU A CA 1
ATOM 2037 C C . GLU A 1 269 ? -3.630 -10.548 11.288 1.00 12.77 258 GLU A C 1
ATOM 2038 O O . GLU A 1 269 ? -3.961 -11.604 11.815 1.00 12.39 258 GLU A O 1
ATOM 2040 N N . CYS A 1 270 ? -4.259 -9.408 11.516 1.00 12.69 259 CYS A N 1
ATOM 2041 C CA . CYS A 1 270 ? -5.499 -9.357 12.252 1.00 13.11 259 CYS A CA 1
ATOM 2042 C C . CYS A 1 270 ? -6.376 -8.375 11.505 1.00 13.56 259 CYS A C 1
ATOM 2043 O O . CYS A 1 270 ? -6.031 -7.205 11.405 1.00 13.95 259 CYS A O 1
ATOM 2046 N N . ALA A 1 271 ? -7.465 -8.866 10.927 1.00 13.85 260 ALA A N 1
ATOM 2047 C CA . ALA A 1 271 ? -8.399 -8.020 10.187 1.00 14.60 260 ALA A CA 1
ATOM 2048 C C . ALA A 1 271 ? -9.750 -8.006 10.877 1.00 14.81 260 ALA A C 1
ATOM 2049 O O . ALA A 1 271 ? -10.207 -9.033 11.366 1.00 14.02 260 ALA A O 1
ATOM 2051 N N . SER A 1 272 ? -10.375 -6.832 10.913 1.00 16.04 261 SER A N 1
ATOM 2052 C CA . SER A 1 272 ? -11.718 -6.688 11.459 1.00 17.32 261 SER A CA 1
ATOM 2053 C C . SER A 1 272 ? -12.721 -7.088 10.403 1.00 17.89 261 SER A C 1
ATOM 2054 O O . SER A 1 272 ? -12.598 -6.696 9.243 1.00 18.04 261 SER A O 1
ATOM 2057 N N . LEU A 1 273 ? -13.710 -7.874 10.808 1.00 18.97 262 LEU A N 1
ATOM 2058 C CA . LEU A 1 273 ? -14.777 -8.269 9.897 1.00 19.96 262 LEU A CA 1
ATOM 2059 C C . LEU A 1 273 ? -16.067 -7.438 10.089 1.00 20.79 262 LEU A C 1
ATOM 2060 O O . LEU A 1 273 ? -17.080 -7.702 9.441 1.00 20.82 262 LEU A O 1
ATOM 2065 N N . ASP A 1 274 ? -16.018 -6.445 10.981 1.00 21.94 263 ASP A N 1
ATOM 2066 C CA . ASP A 1 274 ? -17.078 -5.436 11.106 1.00 23.34 263 ASP A CA 1
ATOM 2067 C C . ASP A 1 274 ? -16.657 -4.170 10.370 1.00 23.79 263 ASP A C 1
ATOM 2068 O O . ASP A 1 274 ? -15.502 -3.735 10.468 1.00 24.37 263 ASP A O 1
ATOM 2073 N N . THR A 1 275 ? -17.603 -3.543 9.688 1.00 24.42 264 THR A N 1
ATOM 2074 C CA . THR A 1 275 ? -17.304 -2.325 8.928 1.00 24.60 264 THR A CA 1
ATOM 2075 C C . THR A 1 275 ? -17.493 -1.053 9.757 1.00 24.61 264 THR A C 1
ATOM 2076 O O . THR A 1 275 ? -17.189 0.054 9.292 1.00 25.14 264 THR A O 1
ATOM 2080 N N . ASP A 1 276 ? -17.982 -1.213 10.985 1.00 23.79 265 ASP A N 1
ATOM 2081 C CA . ASP A 1 276 ? -18.151 -0.081 11.884 1.00 22.95 265 ASP A CA 1
ATOM 2082 C C . ASP A 1 276 ? -17.276 -0.208 13.148 1.00 22.35 265 ASP A C 1
ATOM 2083 O O . ASP A 1 276 ? -17.708 0.152 14.252 1.00 22.59 265 ASP A O 1
ATOM 2085 N N . PHE A 1 277 ? -16.050 -0.712 12.982 1.00 21.05 266 PHE A N 1
ATOM 2086 C CA . PHE A 1 277 ? -15.089 -0.756 14.105 1.00 19.47 266 PHE A CA 1
ATOM 2087 C C . PHE A 1 277 ? -14.717 0.639 14.575 1.00 18.95 266 PHE A C 1
ATOM 2088 O O . PHE A 1 277 ? -14.310 1.484 13.776 1.00 19.02 266 PHE A O 1
ATOM 2096 N N . THR A 1 278 ? -14.860 0.882 15.875 1.00 18.08 267 THR A N 1
ATOM 2097 C CA . THR A 1 278 ? -14.449 2.151 16.459 1.00 17.28 267 THR A CA 1
ATOM 2098 C C . THR A 1 278 ? -13.372 1.884 17.521 1.00 16.08 267 THR A C 1
ATOM 2099 O O . THR A 1 278 ? -13.636 1.214 18.523 1.00 15.31 267 THR A O 1
ATOM 2103 N N . PRO A 1 279 ? -12.145 2.370 17.271 1.00 14.75 268 PRO A N 1
ATOM 2104 C CA . PRO A 1 279 ? -11.012 2.030 18.116 1.00 14.18 268 PRO A CA 1
ATOM 2105 C C . PRO A 1 279 ? -11.040 2.797 19.419 1.00 13.46 268 PRO A C 1
ATOM 2106 O O . PRO A 1 279 ? -11.210 4.010 19.393 1.00 13.97 268 PRO A O 1
ATOM 2110 N N . PHE A 1 280 ? -10.872 2.085 20.539 1.00 12.14 269 PHE A N 1
ATOM 2111 C CA . PHE A 1 280 ? -10.933 2.687 21.866 1.00 12.03 269 PHE A CA 1
ATOM 2112 C C . PHE A 1 280 ? -9.628 2.660 22.613 1.00 11.05 269 PHE A C 1
ATOM 2113 O O . PHE A 1 280 ? -8.893 1.670 22.546 1.00 10.68 269 PHE A O 1
ATOM 2121 N N . TRP A 1 281 ? -9.362 3.754 23.324 1.00 10.64 270 TRP A N 1
ATOM 2122 C CA . TRP A 1 281 ? -8.220 3.883 24.241 1.00 9.90 270 TRP A CA 1
ATOM 2123 C C . TRP A 1 281 ? -8.734 4.542 25.520 1.00 9.17 270 TRP A C 1
ATOM 2124 O O . TRP A 1 281 ? -9.813 5.135 25.518 1.00 9.10 270 TRP A O 1
ATOM 2135 N N . TYR A 1 282 ? -7.946 4.502 26.594 1.00 7.56 271 TYR A N 1
ATOM 2136 C CA . TYR A 1 282 ? -8.366 5.148 27.858 1.00 7.44 271 TYR A CA 1
ATOM 2137 C C . TYR A 1 282 ? -8.024 6.637 27.931 1.00 8.20 271 TYR A C 1
ATOM 2138 O O . TYR A 1 282 ? -6.932 7.036 27.507 1.00 9.47 271 TYR A O 1
ATOM 2147 N N . ASP A 1 283 ? -8.919 7.429 28.515 1.00 8.33 272 ASP A N 1
ATOM 2148 C CA . ASP A 1 283 ? -8.594 8.799 28.914 1.00 8.95 272 ASP A CA 1
ATOM 2149 C C . ASP A 1 283 ? -8.318 8.871 30.422 1.00 9.55 272 ASP A C 1
ATOM 2150 O O . ASP A 1 283 ? -8.959 8.166 31.207 1.00 10.16 272 ASP A O 1
ATOM 2155 N N . LYS A 1 284 ? -7.406 9.753 30.831 1.00 10.28 273 LYS A N 1
ATOM 2156 C CA . LYS A 1 284 ? -7.028 9.871 32.252 1.00 10.40 273 LYS A CA 1
ATOM 2157 C C . LYS A 1 284 ? -8.204 10.114 33.222 1.00 10.75 273 LYS A C 1
ATOM 2158 O O . LYS A 1 284 ? -8.404 9.337 34.161 1.00 10.74 273 LYS A O 1
ATOM 2160 N N . ASN A 1 285 ? -8.996 11.157 32.983 1.00 10.97 274 ASN A N 1
ATOM 2161 C CA . ASN A 1 285 ? -10.109 11.493 33.889 1.00 11.32 274 ASN A CA 1
ATOM 2162 C C . ASN A 1 285 ? -11.353 10.598 33.840 1.00 10.99 274 ASN A C 1
ATOM 2163 O O . ASN A 1 285 ? -12.194 10.657 34.747 1.00 11.26 274 ASN A O 1
ATOM 2168 N N . SER A 1 286 ? -11.534 9.795 32.794 1.00 10.72 275 SER A N 1
ATOM 2169 C CA . SER A 1 286 ? -12.611 8.797 32.829 1.00 10.39 275 SER A CA 1
ATOM 2170 C C . SER A 1 286 ? -12.145 7.633 33.701 1.00 10.36 275 SER A C 1
ATOM 2171 O O . SER A 1 286 ? -11.007 7.248 33.753 1.00 10.08 275 SER A O 1
ATOM 2174 N N . LEU A 1 287 ? -13.073 7.123 34.431 1.00 10.11 276 LEU A N 1
ATOM 2175 C CA . LEU A 1 287 ? -12.798 6.028 35.331 1.00 9.97 276 LEU A CA 1
ATOM 2176 C C . LEU A 1 287 ? -13.592 4.848 34.815 1.00 10.37 276 LEU A C 1
ATOM 2177 O O . LEU A 1 287 ? -14.513 4.371 35.456 1.00 9.65 276 LEU A O 1
ATOM 2182 N N . LYS A 1 288 ? -13.228 4.418 33.608 1.00 12.17 277 LYS A N 1
ATOM 2183 C CA . LYS A 1 288 ? -13.830 3.256 32.963 1.00 13.45 277 LYS A CA 1
ATOM 2184 C C . LYS A 1 288 ? -12.748 2.277 32.552 1.00 14.18 277 LYS A C 1
ATOM 2185 O O . LYS A 1 288 ? -11.690 2.670 32.044 1.00 15.33 277 LYS A O 1
ATOM 2191 N N . GLY A 1 289 ? -13.021 1.000 32.761 1.00 14.59 278 GLY A N 1
ATOM 2192 C CA . GLY A 1 289 ? -12.048 -0.043 32.439 1.00 14.68 278 GLY A CA 1
ATOM 2193 C C . GLY A 1 289 ? -12.654 -0.985 31.432 1.00 15.17 278 GLY A C 1
ATOM 2194 O O . GLY A 1 289 ? -13.858 -1.223 31.441 1.00 16.82 278 GLY A O 1
ATOM 2195 N N . LEU A 1 290 ? -11.832 -1.502 30.530 1.00 14.50 279 LEU A N 1
ATOM 2196 C CA . LEU A 1 290 ? -12.293 -2.492 29.580 1.00 15.05 279 LEU A CA 1
ATOM 2197 C C . LEU A 1 290 ? -11.879 -3.873 30.087 1.00 15.03 279 LEU A C 1
ATOM 2198 O O . LEU A 1 290 ? -10.752 -4.052 30.550 1.00 15.33 279 LEU A O 1
ATOM 2203 N N . SER A 1 291 ? -12.774 -4.847 29.979 1.00 14.81 280 SER A N 1
ATOM 2204 C CA . SER A 1 291 ? -12.514 -6.192 30.490 1.00 14.98 280 SER A CA 1
ATOM 2205 C C . SER A 1 291 ? -12.997 -7.235 29.486 1.00 14.96 280 SER A C 1
ATOM 2206 O O . SER A 1 291 ? -14.163 -7.193 29.039 1.00 15.17 280 SER A O 1
ATOM 2209 N N . PHE A 1 292 ? -12.113 -8.161 29.123 1.00 14.84 281 PHE A N 1
ATOM 2210 C CA . PHE A 1 292 ? -12.483 -9.296 28.288 1.00 16.12 281 PHE A CA 1
ATOM 2211 C C . PHE A 1 292 ? -12.988 -10.410 29.204 1.00 17.80 281 PHE A C 1
ATOM 2212 O O . PHE A 1 292 ? -12.223 -11.064 29.910 1.00 17.72 281 PHE A O 1
ATOM 2220 N N . GLN A 1 293 ? -14.296 -10.567 29.205 1.00 19.45 282 GLN A N 1
ATOM 2221 C CA . GLN A 1 293 ? -15.038 -11.466 30.082 1.00 20.76 282 GLN A CA 1
ATOM 2222 C C . GLN A 1 293 ? -16.464 -11.601 29.567 1.00 21.07 282 GLN A C 1
ATOM 2223 O O . GLN A 1 293 ? -16.888 -10.818 28.717 1.00 22.27 282 GLN A O 1
ATOM 2229 N N . LEU B 1 5 ? 13.466 -51.724 37.302 1.00 19.04 -6 LEU B N 1
ATOM 2230 C CA . LEU B 1 5 ? 12.604 -51.929 38.491 1.00 18.58 -6 LEU B CA 1
ATOM 2231 C C . LEU B 1 5 ? 12.656 -50.733 39.428 1.00 18.28 -6 LEU B C 1
ATOM 2232 O O . LEU B 1 5 ? 13.298 -49.703 39.135 1.00 18.16 -6 LEU B O 1
ATOM 2237 N N . TYR B 1 6 ? 11.968 -50.873 40.560 1.00 17.59 -5 TYR B N 1
ATOM 2238 C CA . TYR B 1 6 ? 12.174 -49.992 41.706 1.00 16.78 -5 TYR B CA 1
ATOM 2239 C C . TYR B 1 6 ? 11.955 -50.735 43.020 1.00 17.02 -5 TYR B C 1
ATOM 2240 O O . TYR B 1 6 ? 11.185 -51.697 43.066 1.00 16.67 -5 TYR B O 1
ATOM 2249 N N . PHE B 1 7 ? 12.659 -50.311 44.068 1.00 17.04 -4 PHE B N 1
ATOM 2250 C CA . PHE B 1 7 ? 12.406 -50.771 45.437 1.00 17.25 -4 PHE B CA 1
ATOM 2251 C C . PHE B 1 7 ? 11.368 -49.832 46.053 1.00 17.23 -4 PHE B C 1
ATOM 2252 O O . PHE B 1 7 ? 11.413 -48.631 45.821 1.00 16.22 -4 PHE B O 1
ATOM 2260 N N . GLN B 1 8 ? 10.418 -50.382 46.810 1.00 17.58 -3 GLN B N 1
ATOM 2261 C CA . GLN B 1 8 ? 9.434 -49.553 47.503 1.00 18.13 -3 GLN B CA 1
ATOM 2262 C C . GLN B 1 8 ? 9.690 -49.580 48.998 1.00 18.25 -3 GLN B C 1
ATOM 2263 O O . GLN B 1 8 ? 9.784 -50.655 49.599 1.00 17.69 -3 GLN B O 1
ATOM 2269 N N . SER B 1 9 ? 9.790 -48.400 49.602 1.00 18.05 -2 SER B N 1
ATOM 2270 C CA . SER B 1 9 ? 9.909 -48.306 51.052 1.00 18.22 -2 SER B CA 1
ATOM 2271 C C . SER B 1 9 ? 8.634 -48.801 51.734 1.00 18.99 -2 SER B C 1
ATOM 2272 O O . SER B 1 9 ? 7.558 -48.859 51.125 1.00 18.98 -2 SER B O 1
ATOM 2275 N N . ASN B 1 10 ? 8.747 -49.137 53.014 1.00 20.13 -1 ASN B N 1
ATOM 2276 C CA . ASN B 1 10 ? 7.562 -49.267 53.846 1.00 20.76 -1 ASN B CA 1
ATOM 2277 C C . ASN B 1 10 ? 7.053 -47.866 54.181 1.00 21.20 -1 ASN B C 1
ATOM 2278 O O . ASN B 1 10 ? 7.738 -46.863 53.909 1.00 21.23 -1 ASN B O 1
ATOM 2283 N N . ALA B 1 11 ? 5.843 -47.788 54.728 1.00 21.35 0 ALA B N 1
ATOM 2284 C CA . ALA B 1 11 ? 5.322 -46.522 55.215 1.00 21.53 0 ALA B CA 1
ATOM 2285 C C . ALA B 1 11 ? 6.267 -45.970 56.283 1.00 21.70 0 ALA B C 1
ATOM 2286 O O . ALA B 1 11 ? 6.530 -46.624 57.299 1.00 21.88 0 ALA B O 1
ATOM 2296 N N . LYS B 1 13 ? 6.888 -43.284 59.119 1.00 18.93 2 LYS B N 1
ATOM 2297 C CA . LYS B 1 13 ? 6.066 -42.471 60.020 1.00 17.91 2 LYS B CA 1
ATOM 2298 C C . LYS B 1 13 ? 6.885 -41.378 60.695 1.00 17.15 2 LYS B C 1
ATOM 2299 O O . LYS B 1 13 ? 7.992 -41.627 61.173 1.00 17.16 2 LYS B O 1
ATOM 2301 N N . PHE B 1 14 ? 6.332 -40.164 60.713 1.00 16.06 3 PHE B N 1
ATOM 2302 C CA . PHE B 1 14 ? 6.973 -39.016 61.338 1.00 15.34 3 PHE B CA 1
ATOM 2303 C C . PHE B 1 14 ? 6.014 -38.210 62.201 1.00 14.64 3 PHE B C 1
ATOM 2304 O O . PHE B 1 14 ? 4.804 -38.161 61.941 1.00 14.48 3 PHE B O 1
ATOM 2312 N N . LYS B 1 15 ? 6.567 -37.545 63.203 1.00 14.11 4 LYS B N 1
ATOM 2313 C CA . LYS B 1 15 ? 5.832 -36.517 63.923 1.00 14.57 4 LYS B CA 1
ATOM 2314 C C . LYS B 1 15 ? 6.447 -35.195 63.510 1.00 14.63 4 LYS B C 1
ATOM 2315 O O . LYS B 1 15 ? 7.673 -35.037 63.572 1.00 15.19 4 LYS B O 1
ATOM 2317 N N . ILE B 1 16 ? 5.619 -34.255 63.070 1.00 14.29 5 ILE B N 1
ATOM 2318 C CA . ILE B 1 16 ? 6.141 -32.952 62.628 1.00 14.41 5 ILE B CA 1
ATOM 2319 C C . ILE B 1 16 ? 5.519 -31.820 63.436 1.00 14.30 5 ILE B C 1
ATOM 2320 O O . ILE B 1 16 ? 4.372 -31.915 63.882 1.00 14.03 5 ILE B O 1
ATOM 2325 N N . HIS B 1 17 ? 6.299 -30.766 63.635 1.00 14.12 6 HIS B N 1
ATOM 2326 C CA . HIS B 1 17 ? 5.820 -29.588 64.345 1.00 13.93 6 HIS B CA 1
ATOM 2327 C C . HIS B 1 17 ? 6.533 -28.337 63.870 1.00 13.58 6 HIS B C 1
ATOM 2328 O O . HIS B 1 17 ? 7.750 -28.342 63.669 1.00 12.79 6 HIS B O 1
ATOM 2335 N N . SER B 1 18 ? 5.767 -27.265 63.717 1.00 13.19 7 SER B N 1
ATOM 2336 C CA . SER B 1 18 ? 6.351 -25.939 63.631 1.00 13.63 7 SER B CA 1
ATOM 2337 C C . SER B 1 18 ? 5.546 -24.939 64.450 1.00 13.65 7 SER B C 1
ATOM 2338 O O . SER B 1 18 ? 4.323 -25.060 64.587 1.00 13.14 7 SER B O 1
ATOM 2341 N N . ASP B 1 19 ? 6.233 -23.948 64.997 1.00 14.47 8 ASP B N 1
ATOM 2342 C CA . ASP B 1 19 ? 5.545 -22.794 65.555 1.00 15.74 8 ASP B CA 1
ATOM 2343 C C . ASP B 1 19 ? 6.292 -21.497 65.224 1.00 16.04 8 ASP B C 1
ATOM 2344 O O . ASP B 1 19 ? 7.525 -21.486 65.078 1.00 15.56 8 ASP B O 1
ATOM 2349 N N . ILE B 1 20 ? 5.529 -20.416 65.073 1.00 16.07 9 ILE B N 1
ATOM 2350 C CA . ILE B 1 20 ? 6.087 -19.124 64.703 1.00 17.00 9 ILE B CA 1
ATOM 2351 C C . ILE B 1 20 ? 5.332 -18.027 65.447 1.00 16.76 9 ILE B C 1
ATOM 2352 O O . ILE B 1 20 ? 4.107 -18.111 65.628 1.00 16.86 9 ILE B O 1
ATOM 2357 N N . THR B 1 21 ? 6.060 -17.002 65.871 1.00 16.00 10 THR B N 1
ATOM 2358 C CA . THR B 1 21 ? 5.463 -15.852 66.540 1.00 15.84 10 THR B CA 1
ATOM 2359 C C . THR B 1 21 ? 5.829 -14.586 65.773 1.00 15.94 10 THR B C 1
ATOM 2360 O O . THR B 1 21 ? 6.992 -14.418 65.377 1.00 15.82 10 THR B O 1
ATOM 2364 N N . TYR B 1 22 ? 4.844 -13.709 65.576 1.00 15.30 11 TYR B N 1
ATOM 2365 C CA . TYR B 1 22 ? 5.058 -12.436 64.882 1.00 15.70 11 TYR B CA 1
ATOM 2366 C C . TYR B 1 22 ? 4.700 -11.212 65.715 1.00 16.13 11 TYR B C 1
ATOM 2367 O O . TYR B 1 22 ? 3.736 -11.237 66.474 1.00 15.78 11 TYR B O 1
ATOM 2376 N N . GLN B 1 23 ? 5.490 -10.153 65.563 1.00 16.66 12 GLN B N 1
ATOM 2377 C CA . GLN B 1 23 ? 5.098 -8.823 66.000 1.00 17.57 12 GLN B CA 1
ATOM 2378 C C . GLN B 1 23 ? 4.556 -8.119 64.760 1.00 18.06 12 GLN B C 1
ATOM 2379 O O . GLN B 1 23 ? 5.222 -8.071 63.735 1.00 18.00 12 GLN B O 1
ATOM 2381 N N . VAL B 1 24 ? 3.351 -7.574 64.867 1.00 19.08 13 VAL B N 1
ATOM 2382 C CA . VAL B 1 24 ? 2.675 -6.938 63.741 1.00 19.89 13 VAL B CA 1
ATOM 2383 C C . VAL B 1 24 ? 2.734 -5.417 63.934 1.00 20.72 13 VAL B C 1
ATOM 2384 O O . VAL B 1 24 ? 2.255 -4.902 64.947 1.00 20.72 13 VAL B O 1
ATOM 2396 N N . SER B 1 26 ? 1.843 -2.942 61.380 1.00 22.15 15 SER B N 1
ATOM 2397 C CA . SER B 1 26 ? 0.735 -2.290 60.689 1.00 21.46 15 SER B CA 1
ATOM 2398 C C . SER B 1 26 ? -0.278 -3.384 60.323 1.00 20.81 15 SER B C 1
ATOM 2399 O O . SER B 1 26 ? 0.020 -4.560 60.517 1.00 20.63 15 SER B O 1
ATOM 2402 N N . PRO B 1 27 ? -1.479 -3.013 59.822 1.00 20.29 16 PRO B N 1
ATOM 2403 C CA . PRO B 1 27 ? -2.456 -4.054 59.453 1.00 19.76 16 PRO B CA 1
ATOM 2404 C C . PRO B 1 27 ? -1.894 -4.978 58.369 1.00 19.35 16 PRO B C 1
ATOM 2405 O O . PRO B 1 27 ? -1.479 -4.511 57.306 1.00 18.60 16 PRO B O 1
ATOM 2409 N N . THR B 1 28 ? -1.859 -6.275 58.654 1.00 18.93 17 THR B N 1
ATOM 2410 C CA . THR B 1 28 ? -1.072 -7.206 57.847 1.00 18.64 17 THR B CA 1
ATOM 2411 C C . THR B 1 28 ? -1.850 -8.477 57.550 1.00 18.36 17 THR B C 1
ATOM 2412 O O . THR B 1 28 ? -2.514 -9.021 58.433 1.00 18.28 17 THR B O 1
ATOM 2416 N N . THR B 1 29 ? -1.766 -8.934 56.306 1.00 18.23 18 THR B N 1
ATOM 2417 C CA . THR B 1 29 ? -2.277 -10.244 55.911 1.00 17.94 18 THR B CA 1
ATOM 2418 C C . THR B 1 29 ? -1.115 -11.211 55.708 1.00 17.72 18 THR B C 1
ATOM 2419 O O . THR B 1 29 ? -0.092 -10.844 55.114 1.00 17.79 18 THR B O 1
ATOM 2423 N N . PHE B 1 30 ? -1.274 -12.429 56.230 1.00 16.72 19 PHE B N 1
ATOM 2424 C CA . PHE B 1 30 ? -0.266 -13.483 56.116 1.00 16.42 19 PHE B CA 1
ATOM 2425 C C . PHE B 1 30 ? -0.818 -14.604 55.273 1.00 16.63 19 PHE B C 1
ATOM 2426 O O . PHE B 1 30 ? -1.995 -14.963 55.389 1.00 17.27 19 PHE B O 1
ATOM 2434 N N . ILE B 1 31 ? 0.028 -15.159 54.421 1.00 16.48 20 ILE B N 1
ATOM 2435 C CA . ILE B 1 31 ? -0.287 -16.419 53.780 1.00 16.26 20 ILE B CA 1
ATOM 2436 C C . ILE B 1 31 ? 0.849 -17.333 54.153 1.00 16.78 20 ILE B C 1
ATOM 2437 O O . ILE B 1 31 ? 2.009 -17.082 53.782 1.00 17.30 20 ILE B O 1
ATOM 2442 N N . PHE B 1 32 ? 0.510 -18.385 54.890 1.00 16.25 21 PHE B N 1
ATOM 2443 C CA . PHE B 1 32 ? 1.500 -19.309 55.388 1.00 16.45 21 PHE B CA 1
ATOM 2444 C C . PHE B 1 32 ? 1.498 -20.616 54.610 1.00 16.09 21 PHE B C 1
ATOM 2445 O O . PHE B 1 32 ? 0.480 -21.017 54.053 1.00 15.81 21 PHE B O 1
ATOM 2453 N N . ASN B 1 33 ? 2.643 -21.292 54.605 1.00 16.20 22 ASN B N 1
ATOM 2454 C CA . ASN B 1 33 ? 2.712 -22.624 54.034 1.00 16.59 22 ASN B CA 1
ATOM 2455 C C . ASN B 1 33 ? 3.464 -23.551 54.963 1.00 16.85 22 ASN B C 1
ATOM 2456 O O . ASN B 1 33 ? 4.689 -23.712 54.818 1.00 16.20 22 ASN B O 1
ATOM 2461 N N . VAL B 1 34 ? 2.733 -24.130 55.929 1.00 16.50 23 VAL B N 1
ATOM 2462 C CA . VAL B 1 34 ? 3.331 -24.981 56.964 1.00 16.93 23 VAL B CA 1
ATOM 2463 C C . VAL B 1 34 ? 2.752 -26.400 57.053 1.00 16.79 23 VAL B C 1
ATOM 2464 O O . VAL B 1 34 ? 3.407 -27.295 57.593 1.00 17.44 23 VAL B O 1
ATOM 2468 N N . HIS B 1 35 ? 1.532 -26.599 56.544 1.00 17.00 24 HIS B N 1
ATOM 2469 C CA . HIS B 1 35 ? 0.875 -27.909 56.521 1.00 17.04 24 HIS B CA 1
ATOM 2470 C C . HIS B 1 35 ? 1.594 -28.940 55.654 1.00 17.18 24 HIS B C 1
ATOM 2471 O O . HIS B 1 35 ? 2.077 -28.615 54.554 1.00 16.46 24 HIS B O 1
ATOM 2478 N N . ALA B 1 36 ? 1.614 -30.189 56.112 1.00 16.16 25 ALA B N 1
ATOM 2479 C CA . ALA B 1 36 ? 2.105 -31.278 55.275 1.00 16.01 25 ALA B CA 1
ATOM 2480 C C . ALA B 1 36 ? 1.136 -31.476 54.122 1.00 15.76 25 ALA B C 1
ATOM 2481 O O . ALA B 1 36 ? -0.067 -31.255 54.276 1.00 16.53 25 ALA B O 1
ATOM 2483 N N . LEU B 1 37 ? 1.656 -31.839 52.952 1.00 15.49 26 LEU B N 1
ATOM 2484 C CA . LEU B 1 37 ? 0.802 -32.074 51.798 1.00 15.29 26 LEU B CA 1
ATOM 2485 C C . LEU B 1 37 ? 0.156 -33.455 51.917 1.00 15.70 26 LEU B C 1
ATOM 2486 O O . LEU B 1 37 ? 0.737 -34.359 52.515 1.00 15.38 26 LEU B O 1
ATOM 2491 N N . ARG B 1 38 ? -1.047 -33.587 51.359 1.00 16.01 27 ARG B N 1
ATOM 2492 C CA . ARG B 1 38 ? -1.718 -34.875 51.171 1.00 16.84 27 ARG B CA 1
ATOM 2493 C C . ARG B 1 38 ? -1.546 -35.301 49.728 1.00 16.93 27 ARG B C 1
ATOM 2494 O O . ARG B 1 38 ? -1.964 -34.581 48.809 1.00 17.13 27 ARG B O 1
ATOM 2502 N N . THR B 1 39 ? -0.905 -36.449 49.527 1.00 17.04 28 THR B N 1
ATOM 2503 C CA . THR B 1 39 ? -0.692 -36.989 48.192 1.00 16.86 28 THR B CA 1
ATOM 2504 C C . THR B 1 39 ? -1.065 -38.467 48.188 1.00 17.22 28 THR B C 1
ATOM 2505 O O . THR B 1 39 ? -1.421 -39.036 49.231 1.00 17.59 28 THR B O 1
ATOM 2509 N N . GLU B 1 40 ? -0.973 -39.095 47.023 1.00 17.19 29 GLU B N 1
ATOM 2510 C CA . GLU B 1 40 ? -1.222 -40.537 46.929 1.00 17.13 29 GLU B CA 1
ATOM 2511 C C . GLU B 1 40 ? -0.232 -41.326 47.792 1.00 16.89 29 GLU B C 1
ATOM 2512 O O . GLU B 1 40 ? -0.527 -42.445 48.212 1.00 16.74 29 GLU B O 1
ATOM 2514 N N . SER B 1 41 ? 0.930 -40.732 48.069 1.00 16.29 30 SER B N 1
ATOM 2515 C CA . SER B 1 41 ? 1.999 -41.439 48.782 1.00 15.97 30 SER B CA 1
ATOM 2516 C C . SER B 1 41 ? 2.305 -40.921 50.187 1.00 16.01 30 SER B C 1
ATOM 2517 O O . SER B 1 41 ? 3.022 -41.584 50.960 1.00 15.98 30 SER B O 1
ATOM 2520 N N . GLN B 1 42 ? 1.759 -39.750 50.509 1.00 14.91 31 GLN B N 1
ATOM 2521 C CA . GLN B 1 42 ? 1.955 -39.119 51.811 1.00 15.00 31 GLN B CA 1
ATOM 2522 C C . GLN B 1 42 ? 0.604 -38.859 52.455 1.00 14.93 31 GLN B C 1
ATOM 2523 O O . GLN B 1 42 ? -0.226 -38.133 51.894 1.00 14.28 31 GLN B O 1
ATOM 2529 N N . HIS B 1 43 ? 0.399 -39.433 53.640 1.00 15.47 32 HIS B N 1
ATOM 2530 C CA . HIS B 1 43 ? -0.890 -39.365 54.322 1.00 16.56 32 HIS B CA 1
ATOM 2531 C C . HIS B 1 43 ? -0.742 -38.733 55.698 1.00 16.15 32 HIS B C 1
ATOM 2532 O O . HIS B 1 43 ? 0.197 -39.039 56.450 1.00 16.29 32 HIS B O 1
ATOM 2539 N N . ILE B 1 44 ? -1.675 -37.847 56.013 1.00 15.10 33 ILE B N 1
ATOM 2540 C CA . ILE B 1 44 ? -1.718 -37.239 57.314 1.00 14.68 33 ILE B CA 1
ATOM 2541 C C . ILE B 1 44 ? -2.687 -38.072 58.159 1.00 15.30 33 ILE B C 1
ATOM 2542 O O . ILE B 1 44 ? -3.894 -38.142 57.885 1.00 14.72 33 ILE B O 1
ATOM 2547 N N . LEU B 1 45 ? -2.124 -38.721 59.166 1.00 15.66 34 LEU B N 1
ATOM 2548 C CA . LEU B 1 45 ? -2.894 -39.558 60.074 1.00 16.61 34 LEU B CA 1
ATOM 2549 C C . LEU B 1 45 ? -3.594 -38.662 61.083 1.00 16.83 34 LEU B C 1
ATOM 2550 O O . LEU B 1 45 ? -4.741 -38.917 61.436 1.00 17.03 34 LEU B O 1
ATOM 2555 N N . ASP B 1 46 ? -2.916 -37.579 61.484 1.00 17.20 35 ASP B N 1
ATOM 2556 C CA . ASP B 1 46 ? -3.448 -36.579 62.409 1.00 17.25 35 ASP B CA 1
ATOM 2557 C C . ASP B 1 46 ? -2.729 -35.216 62.267 1.00 16.87 35 ASP B C 1
ATOM 2558 O O . ASP B 1 46 ? -1.512 -35.176 62.092 1.00 16.62 35 ASP B O 1
ATOM 2563 N N . GLU B 1 47 ? -3.480 -34.116 62.357 1.00 16.05 36 GLU B N 1
ATOM 2564 C CA . GLU B 1 47 ? -2.885 -32.775 62.404 1.00 15.57 36 GLU B CA 1
ATOM 2565 C C . GLU B 1 47 ? -3.682 -31.804 63.277 1.00 15.48 36 GLU B C 1
ATOM 2566 O O . GLU B 1 47 ? -4.896 -31.944 63.428 1.00 15.27 36 GLU B O 1
ATOM 2572 N N . SER B 1 48 ? -2.986 -30.810 63.823 1.00 15.27 37 SER B N 1
ATOM 2573 C CA . SER B 1 48 ? -3.605 -29.754 64.629 1.00 15.37 37 SER B CA 1
ATOM 2574 C C . SER B 1 48 ? -2.948 -28.380 64.368 1.00 15.55 37 SER B C 1
ATOM 2575 O O . SER B 1 48 ? -1.717 -28.274 64.324 1.00 15.50 37 SER B O 1
ATOM 2578 N N . LEU B 1 49 ? -3.774 -27.347 64.192 1.00 15.46 38 LEU B N 1
ATOM 2579 C CA . LEU B 1 49 ? -3.310 -25.978 63.958 1.00 16.01 38 LEU B CA 1
ATOM 2580 C C . LEU B 1 49 ? -3.896 -25.008 64.992 1.00 16.27 38 LEU B C 1
ATOM 2581 O O . LEU B 1 49 ? -5.115 -24.839 65.068 1.00 16.57 38 LEU B O 1
ATOM 2586 N N . ILE B 1 50 ? -3.028 -24.389 65.797 1.00 16.25 39 ILE B N 1
ATOM 2587 C CA . ILE B 1 50 ? -3.459 -23.488 66.876 1.00 15.74 39 ILE B CA 1
ATOM 2588 C C . ILE B 1 50 ? -2.895 -22.086 66.699 1.00 15.07 39 ILE B C 1
ATOM 2589 O O . ILE B 1 50 ? -1.680 -21.913 66.611 1.00 14.77 39 ILE B O 1
ATOM 2594 N N . VAL B 1 51 ? -3.778 -21.092 66.671 1.00 14.64 40 VAL B N 1
ATOM 2595 C CA . VAL B 1 51 ? -3.374 -19.681 66.631 1.00 13.90 40 VAL B CA 1
ATOM 2596 C C . VAL B 1 51 ? -3.582 -19.053 68.028 1.00 13.52 40 VAL B C 1
ATOM 2597 O O . VAL B 1 51 ? -4.651 -19.197 68.625 1.00 13.24 40 VAL B O 1
ATOM 2601 N N . THR B 1 52 ? -2.556 -18.382 68.550 1.00 12.84 41 THR B N 1
ATOM 2602 C CA . THR B 1 52 ? -2.656 -17.681 69.838 1.00 12.52 41 THR B CA 1
ATOM 2603 C C . THR B 1 52 ? -2.459 -16.182 69.648 1.00 12.77 41 THR B C 1
ATOM 2604 O O . THR B 1 52 ? -1.379 -15.772 69.258 1.00 12.89 41 THR B O 1
ATOM 2608 N N . PRO B 1 53 ? -3.490 -15.356 69.932 1.00 13.37 42 PRO B N 1
ATOM 2609 C CA . PRO B 1 53 ? -4.865 -15.671 70.334 1.00 14.33 42 PRO B CA 1
ATOM 2610 C C . PRO B 1 53 ? -5.632 -16.205 69.130 1.00 14.78 42 PRO B C 1
ATOM 2611 O O . PRO B 1 53 ? -5.100 -16.154 68.022 1.00 15.19 42 PRO B O 1
ATOM 2615 N N . PRO B 1 54 ? -6.858 -16.723 69.327 1.00 15.73 43 PRO B N 1
ATOM 2616 C CA . PRO B 1 54 ? -7.524 -17.281 68.139 1.00 16.38 43 PRO B CA 1
ATOM 2617 C C . PRO B 1 54 ? -7.768 -16.204 67.084 1.00 16.52 43 PRO B C 1
ATOM 2618 O O . PRO B 1 54 ? -8.422 -15.204 67.357 1.00 17.34 43 PRO B O 1
ATOM 2622 N N . ILE B 1 55 ? -7.185 -16.371 65.910 1.00 16.94 44 ILE B N 1
ATOM 2623 C CA . ILE B 1 55 ? -7.500 -15.494 64.778 1.00 17.08 44 ILE B CA 1
ATOM 2624 C C . ILE B 1 55 ? -8.116 -16.358 63.689 1.00 17.14 44 ILE B C 1
ATOM 2625 O O . ILE B 1 55 ? -7.639 -17.468 63.439 1.00 16.99 44 ILE B O 1
ATOM 2630 N N . GLU B 1 56 ? -9.180 -15.848 63.072 1.00 17.34 45 GLU B N 1
ATOM 2631 C CA . GLU B 1 56 ? -9.868 -16.500 61.960 1.00 18.23 45 GLU B CA 1
ATOM 2632 C C . GLU B 1 56 ? -8.846 -16.876 60.884 1.00 18.18 45 GLU B C 1
ATOM 2633 O O . GLU B 1 56 ? -8.008 -16.059 60.502 1.00 18.24 45 GLU B O 1
ATOM 2639 N N . ILE B 1 57 ? -8.913 -18.112 60.409 1.00 18.05 46 ILE B N 1
ATOM 2640 C CA . ILE B 1 57 ? -7.916 -18.621 59.466 1.00 18.49 46 ILE B CA 1
ATOM 2641 C C . ILE B 1 57 ? -8.584 -19.465 58.374 1.00 18.39 46 ILE B C 1
ATOM 2642 O O . ILE B 1 57 ? -9.531 -20.191 58.652 1.00 18.61 46 ILE B O 1
ATOM 2647 N N . GLU B 1 58 ? -8.120 -19.331 57.128 1.00 18.23 47 GLU B N 1
ATOM 2648 C CA . GLU B 1 58 ? -8.687 -20.072 55.997 1.00 18.26 47 GLU B CA 1
ATOM 2649 C C . GLU B 1 58 ? -7.590 -20.803 55.226 1.00 18.15 47 GLU B C 1
ATOM 2650 O O . GLU B 1 58 ? -6.539 -20.224 54.935 1.00 16.91 47 GLU B O 1
ATOM 2656 N N . GLU B 1 59 ? -7.842 -22.074 54.910 1.00 18.36 48 GLU B N 1
ATOM 2657 C CA . GLU B 1 59 ? -6.944 -22.863 54.062 1.00 18.88 48 GLU B CA 1
ATOM 2658 C C . GLU B 1 59 ? -7.390 -22.792 52.607 1.00 18.83 48 GLU B C 1
ATOM 2659 O O . GLU B 1 59 ? -8.577 -22.878 52.322 1.00 18.99 48 GLU B O 1
ATOM 2665 N N . PHE B 1 60 ? -6.438 -22.628 51.691 1.00 18.51 49 PHE B N 1
ATOM 2666 C CA . PHE B 1 60 ? -6.727 -22.681 50.248 1.00 17.92 49 PHE B CA 1
ATOM 2667 C C . PHE B 1 60 ? -5.539 -23.272 49.488 1.00 17.85 49 PHE B C 1
ATOM 2668 O O . PHE B 1 60 ? -4.443 -23.406 50.036 1.00 17.76 49 PHE B O 1
ATOM 2676 N N . SER B 1 61 ? -5.760 -23.619 48.223 1.00 18.00 50 SER B N 1
ATOM 2677 C CA . SER B 1 61 ? -4.680 -24.059 47.354 1.00 18.00 50 SER B CA 1
ATOM 2678 C C . SER B 1 61 ? -4.820 -23.372 46.006 1.00 18.35 50 SER B C 1
ATOM 2679 O O . SER B 1 61 ? -5.912 -22.914 45.652 1.00 17.54 50 SER B O 1
ATOM 2682 N N . TYR B 1 62 ? -3.718 -23.296 45.257 1.00 18.26 51 TYR B N 1
ATOM 2683 C CA . TYR B 1 62 ? -3.812 -22.899 43.847 1.00 18.88 51 TYR B CA 1
ATOM 2684 C C . TYR B 1 62 ? -4.501 -24.031 43.076 1.00 19.56 51 TYR B C 1
ATOM 2685 O O . TYR B 1 62 ? -4.668 -25.129 43.597 1.00 19.63 51 TYR B O 1
ATOM 2694 N N . ASN B 1 63 ? -4.883 -23.762 41.831 1.00 20.68 52 ASN B N 1
ATOM 2695 C CA . ASN B 1 63 ? -5.428 -24.790 40.943 1.00 21.63 52 ASN B CA 1
ATOM 2696 C C . ASN B 1 63 ? -4.523 -26.022 40.832 1.00 21.69 52 ASN B C 1
ATOM 2697 O O . ASN B 1 63 ? -5.015 -27.148 40.755 1.00 21.39 52 ASN B O 1
ATOM 2702 N N . SER B 1 64 ? -3.205 -25.795 40.850 1.00 22.09 53 SER B N 1
ATOM 2703 C CA . SER B 1 64 ? -2.197 -26.868 40.737 1.00 22.41 53 SER B CA 1
ATOM 2704 C C . SER B 1 64 ? -2.253 -27.864 41.900 1.00 22.02 53 SER B C 1
ATOM 2705 O O . SER B 1 64 ? -1.968 -29.054 41.728 1.00 22.40 53 SER B O 1
ATOM 2708 N N . GLY B 1 65 ? -2.605 -27.366 43.082 1.00 20.65 54 GLY B N 1
ATOM 2709 C CA . GLY B 1 65 ? -2.815 -28.205 44.253 1.00 19.93 54 GLY B CA 1
ATOM 2710 C C . GLY B 1 65 ? -1.581 -28.801 44.910 1.00 18.94 54 GLY B C 1
ATOM 2711 O O . GLY B 1 65 ? -1.699 -29.801 45.628 1.00 19.20 54 GLY B O 1
ATOM 2712 N N . THR B 1 66 ? -0.404 -28.205 44.707 1.00 16.87 55 THR B N 1
ATOM 2713 C CA . THR B 1 66 ? 0.812 -28.795 45.274 1.00 16.16 55 THR B CA 1
ATOM 2714 C C . THR B 1 66 ? 1.302 -28.060 46.538 1.00 16.16 55 THR B C 1
ATOM 2715 O O . THR B 1 66 ? 2.492 -28.081 46.863 1.00 14.78 55 THR B O 1
ATOM 2719 N N . SER B 1 67 ? 0.379 -27.388 47.219 1.00 16.34 56 SER B N 1
ATOM 2720 C CA . SER B 1 67 ? 0.664 -26.767 48.525 1.00 17.39 56 SER B CA 1
ATOM 2721 C C . SER B 1 67 ? -0.647 -26.437 49.190 1.00 17.35 56 SER B C 1
ATOM 2722 O O . SER B 1 67 ? -1.650 -26.200 48.506 1.00 17.57 56 SER B O 1
ATOM 2725 N N . ARG B 1 68 ? -0.625 -26.412 50.519 1.00 16.51 57 ARG B N 1
ATOM 2726 C CA . ARG B 1 68 ? -1.778 -26.058 51.319 1.00 16.73 57 ARG B CA 1
ATOM 2727 C C . ARG B 1 68 ? -1.439 -24.755 51.985 1.00 16.49 57 ARG B C 1
ATOM 2728 O O . ARG B 1 68 ? -0.584 -24.713 52.875 1.00 17.01 57 ARG B O 1
ATOM 2736 N N . PHE B 1 69 ? -2.102 -23.691 51.556 1.00 16.59 58 PHE B N 1
ATOM 2737 C CA . PHE B 1 69 ? -1.866 -22.376 52.134 1.00 16.56 58 PHE B CA 1
ATOM 2738 C C . PHE B 1 69 ? -2.902 -22.073 53.206 1.00 17.14 58 PHE B C 1
ATOM 2739 O O . PHE B 1 69 ? -4.024 -22.553 53.123 1.00 17.66 58 PHE B O 1
ATOM 2747 N N . VAL B 1 70 ? -2.523 -21.290 54.215 1.00 17.31 59 VAL B N 1
ATOM 2748 C CA . VAL B 1 70 ? -3.502 -20.781 55.176 1.00 17.26 59 VAL B CA 1
ATOM 2749 C C . VAL B 1 70 ? -3.307 -19.289 55.318 1.00 16.75 59 VAL B C 1
ATOM 2750 O O . VAL B 1 70 ? -2.173 -18.807 55.360 1.00 17.15 59 VAL B O 1
ATOM 2754 N N . ARG B 1 71 ? -4.403 -18.552 55.394 1.00 15.98 60 ARG B N 1
ATOM 2755 C CA . ARG B 1 71 ? -4.284 -17.110 55.495 1.00 16.10 60 ARG B CA 1
ATOM 2756 C C . ARG B 1 71 ? -5.129 -16.516 56.604 1.00 16.16 60 ARG B C 1
ATOM 2757 O O . ARG B 1 71 ? -6.211 -17.023 56.925 1.00 15.70 60 ARG B O 1
ATOM 2765 N N . LEU B 1 72 ? -4.609 -15.433 57.170 1.00 16.76 61 LEU B N 1
ATOM 2766 C CA . LEU B 1 72 ? -5.253 -14.706 58.251 1.00 17.10 61 LEU B CA 1
ATOM 2767 C C . LEU B 1 72 ? -4.814 -13.263 58.177 1.00 17.46 61 LEU B C 1
ATOM 2768 O O . LEU B 1 72 ? -3.791 -12.953 57.551 1.00 17.43 61 LEU B O 1
ATOM 2773 N N . LYS B 1 73 ? -5.582 -12.379 58.806 1.00 17.22 62 LYS B N 1
ATOM 2774 C CA . LYS B 1 73 ? -5.172 -10.988 58.924 1.00 18.10 62 LYS B CA 1
ATOM 2775 C C . LYS B 1 73 ? -4.975 -10.628 60.398 1.00 18.03 62 LYS B C 1
ATOM 2776 O O . LYS B 1 73 ? -5.650 -11.176 61.271 1.00 17.31 62 LYS B O 1
ATOM 2782 N N . ALA B 1 74 ? -4.030 -9.729 60.652 1.00 18.11 63 ALA B N 1
ATOM 2783 C CA . ALA B 1 74 ? -3.670 -9.339 62.004 1.00 18.97 63 ALA B CA 1
ATOM 2784 C C . ALA B 1 74 ? -3.671 -7.815 62.130 1.00 19.25 63 ALA B C 1
ATOM 2785 O O . ALA B 1 74 ? -3.233 -7.115 61.226 1.00 19.53 63 ALA B O 1
ATOM 2787 N N . THR B 1 75 ? -4.165 -7.308 63.251 1.00 19.50 64 THR B N 1
ATOM 2788 C CA . THR B 1 75 ? -4.249 -5.857 63.452 1.00 19.88 64 THR B CA 1
ATOM 2789 C C . THR B 1 75 ? -2.916 -5.246 63.929 1.00 19.60 64 THR B C 1
ATOM 2790 O O . THR B 1 75 ? -2.065 -5.939 64.502 1.00 19.17 64 THR B O 1
ATOM 2794 N N . GLU B 1 76 ? -2.733 -3.956 63.661 1.00 19.60 65 GLU B N 1
ATOM 2795 C CA . GLU B 1 76 ? -1.483 -3.262 63.981 1.00 19.96 65 GLU B CA 1
ATOM 2796 C C . GLU B 1 76 ? -1.171 -3.289 65.476 1.00 19.96 65 GLU B C 1
ATOM 2797 O O . GLU B 1 76 ? -2.084 -3.311 66.307 1.00 19.83 65 GLU B O 1
ATOM 2803 N N . ASN B 1 77 ? 0.123 -3.294 65.796 1.00 19.98 66 ASN B N 1
ATOM 2804 C CA . ASN B 1 77 ? 0.623 -3.286 67.179 1.00 20.22 66 ASN B CA 1
ATOM 2805 C C . ASN B 1 77 ? 0.048 -4.416 68.034 1.00 20.37 66 ASN B C 1
ATOM 2806 O O . ASN B 1 77 ? -0.439 -4.188 69.150 1.00 20.23 66 ASN B O 1
ATOM 2811 N N . THR B 1 78 ? 0.094 -5.630 67.486 1.00 19.93 67 THR B N 1
ATOM 2812 C CA . THR B 1 78 ? -0.270 -6.841 68.219 1.00 19.59 67 THR B CA 1
ATOM 2813 C C . THR B 1 78 ? 0.767 -7.925 67.958 1.00 19.11 67 THR B C 1
ATOM 2814 O O . THR B 1 78 ? 1.633 -7.785 67.095 1.00 19.18 67 THR B O 1
ATOM 2818 N N . THR B 1 79 ? 0.688 -9.006 68.717 1.00 18.58 68 THR B N 1
ATOM 2819 C CA . THR B 1 79 ? 1.511 -10.171 68.425 1.00 17.81 68 THR B CA 1
ATOM 2820 C C . THR B 1 79 ? 0.601 -11.379 68.329 1.00 17.24 68 THR B C 1
ATOM 2821 O O . THR B 1 79 ? -0.487 -11.376 68.902 1.00 16.90 68 THR B O 1
ATOM 2825 N N . PHE B 1 80 ? 1.028 -12.398 67.589 1.00 16.75 69 PHE B N 1
ATOM 2826 C CA . PHE B 1 80 ? 0.313 -13.683 67.592 1.00 16.71 69 PHE B CA 1
ATOM 2827 C C . PHE B 1 80 ? 1.300 -14.821 67.370 1.00 16.69 69 PHE B C 1
ATOM 2828 O O . PHE B 1 80 ? 2.389 -14.596 66.863 1.00 16.65 69 PHE B O 1
ATOM 2836 N N . SER B 1 81 ? 0.912 -16.025 67.778 1.00 16.72 70 SER B N 1
ATOM 2837 C CA . SER B 1 81 ? 1.691 -17.242 67.534 1.00 16.75 70 SER B CA 1
ATOM 2838 C C . SER B 1 81 ? 0.831 -18.260 66.810 1.00 16.30 70 SER B C 1
ATOM 2839 O O . SER B 1 81 ? -0.387 -18.309 67.000 1.00 15.61 70 SER B O 1
ATOM 2850 N N . SER B 1 83 ? 0.879 -22.462 65.842 1.00 16.34 72 SER B N 1
ATOM 2851 C CA . SER B 1 83 ? 1.522 -23.742 66.113 1.00 16.47 72 SER B CA 1
ATOM 2852 C C . SER B 1 83 ? 0.893 -24.827 65.248 1.00 16.03 72 SER B C 1
ATOM 2853 O O . SER B 1 83 ? -0.330 -24.935 65.207 1.00 16.66 72 SER B O 1
ATOM 2856 N N . TYR B 1 84 ? 1.726 -25.612 64.558 1.00 15.40 73 TYR B N 1
ATOM 2857 C CA . TYR B 1 84 ? 1.268 -26.717 63.707 1.00 14.75 73 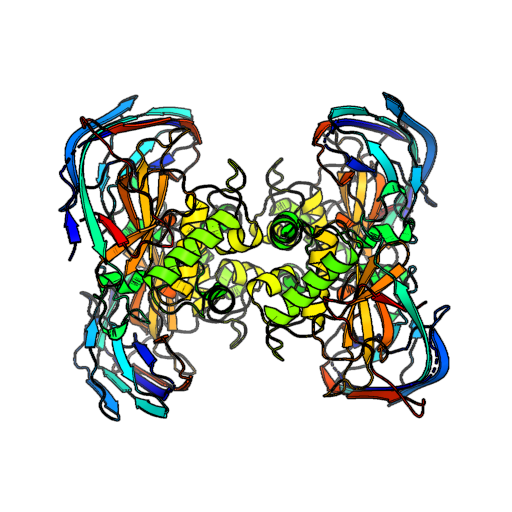TYR B CA 1
ATOM 2858 C C . TYR B 1 84 ? 1.936 -28.008 64.142 1.00 15.43 73 TYR B C 1
ATOM 2859 O O . TYR B 1 84 ? 3.166 -28.056 64.298 1.00 15.41 73 TYR B O 1
ATOM 2868 N N . THR B 1 85 ? 1.130 -29.057 64.325 1.00 15.21 74 THR B N 1
ATOM 2869 C CA . THR B 1 85 ? 1.634 -30.369 64.714 1.00 15.74 74 THR B CA 1
ATOM 2870 C C . THR B 1 85 ? 0.932 -31.458 63.901 1.00 15.85 74 THR B C 1
ATOM 2871 O O . THR B 1 85 ? -0.275 -31.374 63.664 1.00 16.46 74 THR B O 1
ATOM 2875 N N . ALA B 1 86 ? 1.677 -32.476 63.472 1.00 15.32 75 ALA B N 1
ATOM 2876 C CA . ALA B 1 86 ? 1.084 -33.561 62.686 1.00 14.99 75 ALA B CA 1
ATOM 2877 C C . ALA B 1 86 ? 1.833 -34.870 62.799 1.00 15.00 75 ALA B C 1
ATOM 2878 O O . ALA B 1 86 ? 3.020 -34.906 63.113 1.00 15.12 75 ALA B O 1
ATOM 2880 N N . THR B 1 87 ? 1.107 -35.948 62.529 1.00 15.21 76 THR B N 1
ATOM 2881 C CA . THR B 1 87 ? 1.669 -37.275 62.414 1.00 15.29 76 THR B CA 1
ATOM 2882 C C . THR B 1 87 ? 1.428 -37.680 60.980 1.00 15.52 76 THR B C 1
ATOM 2883 O O . THR B 1 87 ? 0.301 -37.578 60.495 1.00 15.77 76 THR B O 1
ATOM 2887 N N . VAL B 1 88 ? 2.480 -38.145 60.310 1.00 15.87 77 VAL B N 1
ATOM 2888 C CA . VAL B 1 88 ? 2.447 -38.313 58.863 1.00 17.32 77 VAL B CA 1
ATOM 2889 C C . VAL B 1 88 ? 3.192 -39.565 58.440 1.00 17.76 77 VAL B C 1
ATOM 2890 O O . VAL B 1 88 ? 4.225 -39.905 59.016 1.00 18.44 77 VAL B O 1
ATOM 2894 N N . ASP B 1 89 ? 2.666 -40.256 57.439 1.00 17.79 78 ASP B N 1
ATOM 2895 C CA . ASP B 1 89 ? 3.416 -41.331 56.825 1.00 18.28 78 ASP B CA 1
ATOM 2896 C C . ASP B 1 89 ? 3.790 -40.931 55.410 1.00 17.47 78 ASP B C 1
ATOM 2897 O O . ASP B 1 89 ? 3.026 -40.251 54.721 1.00 17.34 78 ASP B O 1
ATOM 2902 N N . THR B 1 90 ? 4.977 -41.338 54.993 1.00 17.15 79 THR B N 1
ATOM 2903 C CA . THR B 1 90 ? 5.427 -41.130 53.622 1.00 16.90 79 THR B CA 1
ATOM 2904 C C . THR B 1 90 ? 5.806 -42.481 53.046 1.00 17.13 79 THR B C 1
ATOM 2905 O O . THR B 1 90 ? 6.019 -43.440 53.793 1.00 17.39 79 THR B O 1
ATOM 2909 N N . GLN B 1 91 ? 5.866 -42.572 51.726 1.00 16.96 80 GLN B N 1
ATOM 2910 C CA . GLN B 1 91 ? 6.506 -43.719 51.093 1.00 17.28 80 GLN B CA 1
ATOM 2911 C C . GLN B 1 91 ? 7.346 -43.253 49.904 1.00 16.39 80 GLN B C 1
ATOM 2912 O O . GLN B 1 91 ? 7.056 -42.221 49.290 1.00 15.96 80 GLN B O 1
ATOM 2918 N N . TYR B 1 92 ? 8.397 -44.003 49.596 1.00 15.19 81 TYR B N 1
ATOM 2919 C CA . TYR B 1 92 ? 9.233 -43.660 48.456 1.00 13.93 81 TYR B CA 1
ATOM 2920 C C . TYR B 1 92 ? 9.675 -44.892 47.695 1.00 13.49 81 TYR B C 1
ATOM 2921 O O . TYR B 1 92 ? 9.667 -46.025 48.233 1.00 12.36 81 TYR B O 1
ATOM 2930 N N . LYS B 1 93 ? 10.061 -44.661 46.447 1.00 11.42 82 LYS B N 1
ATOM 2931 C CA . LYS B 1 93 ? 10.641 -45.682 45.602 1.00 11.37 82 LYS B CA 1
ATOM 2932 C C . LYS B 1 93 ? 12.097 -45.330 45.377 1.00 11.00 82 LYS B C 1
ATOM 2933 O O . LYS B 1 93 ? 12.459 -44.146 45.362 1.00 11.37 82 LYS B O 1
ATOM 2939 N N . VAL B 1 94 ? 12.937 -46.339 45.209 1.00 9.50 83 VAL B N 1
ATOM 2940 C CA . VAL B 1 94 ? 14.297 -46.115 44.750 1.00 8.68 83 VAL B CA 1
ATOM 2941 C C . VAL B 1 94 ? 14.366 -46.740 43.370 1.00 8.15 83 VAL B C 1
ATOM 2942 O O . VAL B 1 94 ? 14.155 -47.960 43.209 1.00 7.47 83 VAL B O 1
ATOM 2946 N N . ILE B 1 95 ? 14.614 -45.905 42.370 1.00 6.08 84 ILE B N 1
ATOM 2947 C CA . ILE B 1 95 ? 14.441 -46.299 40.986 1.00 5.72 84 ILE B CA 1
ATOM 2948 C C . ILE B 1 95 ? 15.799 -46.349 40.327 1.00 5.86 84 ILE B C 1
ATOM 2949 O O . ILE B 1 95 ? 16.552 -45.380 40.373 1.00 5.40 84 ILE B O 1
ATOM 2954 N N . ASP B 1 96 ? 16.136 -47.496 39.746 1.00 6.17 85 ASP B N 1
ATOM 2955 C CA . ASP B 1 96 ? 17.407 -47.613 39.054 1.00 6.85 85 ASP B CA 1
ATOM 2956 C C . ASP B 1 96 ? 17.436 -46.685 37.837 1.00 7.06 85 ASP B C 1
ATOM 2957 O O . ASP B 1 96 ? 16.435 -46.531 37.130 1.00 6.83 85 ASP B O 1
ATOM 2962 N N . GLN B 1 97 ? 18.590 -46.059 37.628 1.00 7.50 86 GLN B N 1
ATOM 2963 C CA . GLN B 1 97 ? 18.775 -45.043 36.600 1.00 8.39 86 GLN B CA 1
ATOM 2964 C C . GLN B 1 97 ? 19.789 -45.501 35.566 1.00 9.75 86 GLN B C 1
ATOM 2965 O O . GLN B 1 97 ? 20.118 -44.747 34.654 1.00 9.98 86 GLN B O 1
ATOM 2971 N N . ARG B 1 98 ? 20.298 -46.725 35.714 1.00 11.53 87 ARG B N 1
ATOM 2972 C CA . ARG B 1 98 ? 21.384 -47.229 34.848 1.00 13.39 87 ARG B CA 1
ATOM 2973 C C . ARG B 1 98 ? 21.067 -47.087 33.354 1.00 14.52 87 ARG B C 1
ATOM 2974 O O . ARG B 1 98 ? 21.958 -46.784 32.554 1.00 15.22 87 ARG B O 1
ATOM 2976 N N . GLN B 1 99 ? 19.800 -47.280 32.984 1.00 15.73 88 GLN B N 1
ATOM 2977 C CA . GLN B 1 99 ? 19.371 -47.065 31.593 1.00 16.94 88 GLN B CA 1
ATOM 2978 C C . GLN B 1 99 ? 18.903 -45.630 31.360 1.00 17.47 88 GLN B C 1
ATOM 2979 O O . GLN B 1 99 ? 17.878 -45.416 30.703 1.00 17.94 88 GLN B O 1
ATOM 2985 N N . GLU B 1 100 ? 19.646 -44.647 31.873 1.00 17.97 89 GLU B N 1
ATOM 2986 C CA . GLU B 1 100 ? 19.243 -43.243 31.707 1.00 18.05 89 GLU B CA 1
ATOM 2987 C C . GLU B 1 100 ? 19.401 -42.709 30.272 1.00 18.03 89 GLU B C 1
ATOM 2988 O O . GLU B 1 100 ? 20.379 -42.999 29.576 1.00 18.19 89 GLU B O 1
ATOM 2990 N N . LEU B 1 101 ? 18.403 -41.941 29.838 1.00 17.81 90 LEU B N 1
ATOM 2991 C CA . LEU B 1 101 ? 18.357 -41.384 28.483 1.00 17.06 90 LEU B CA 1
ATOM 2992 C C . LEU B 1 101 ? 19.495 -40.379 28.284 1.00 16.36 90 LEU B C 1
ATOM 2993 O O . LEU B 1 101 ? 20.063 -39.876 29.261 1.00 16.31 90 LEU B O 1
ATOM 2995 N N . GLU B 1 102 ? 19.847 -40.108 27.031 1.00 15.43 91 GLU B N 1
ATOM 2996 C CA . GLU B 1 102 ? 20.833 -39.063 26.734 1.00 14.92 91 GLU B CA 1
ATOM 2997 C C . GLU B 1 102 ? 20.224 -37.669 26.979 1.00 14.26 91 GLU B C 1
ATOM 2998 O O . GLU B 1 102 ? 20.926 -36.757 27.424 1.00 14.27 91 GLU B O 1
ATOM 3000 N N . THR B 1 103 ? 18.918 -37.523 26.713 1.00 13.00 92 THR B N 1
ATOM 3001 C CA . THR B 1 103 ? 18.179 -36.276 26.978 1.00 11.85 92 THR B CA 1
ATOM 3002 C C . THR B 1 103 ? 16.730 -36.534 27.446 1.00 10.78 92 THR B C 1
ATOM 3003 O O . THR B 1 103 ? 16.230 -37.659 27.356 1.00 9.76 92 THR B O 1
ATOM 3007 N N . VAL B 1 104 ? 16.059 -35.487 27.937 1.00 9.27 93 VAL B N 1
ATOM 3008 C CA . VAL B 1 104 ? 14.622 -35.572 28.278 1.00 8.49 93 VAL B CA 1
ATOM 3009 C C . VAL B 1 104 ? 13.765 -35.355 27.005 1.00 7.94 93 VAL B C 1
ATOM 3010 O O . VAL B 1 104 ? 13.951 -34.343 26.301 1.00 7.89 93 VAL B O 1
ATOM 3014 N N . PRO B 1 105 ? 12.835 -36.294 26.701 1.00 7.45 94 PRO B N 1
ATOM 3015 C CA . PRO B 1 105 ? 12.054 -36.217 25.443 1.00 6.95 94 PRO B CA 1
ATOM 3016 C C . PRO B 1 105 ? 10.914 -35.178 25.517 1.00 6.41 94 PRO B C 1
ATOM 3017 O O . PRO B 1 105 ? 9.757 -35.533 25.778 1.00 4.39 94 PRO B O 1
ATOM 3021 N N . VAL B 1 106 ? 11.254 -33.907 25.288 1.00 6.84 95 VAL B N 1
ATOM 3022 C CA . VAL B 1 106 ? 10.319 -32.795 25.493 1.00 7.15 95 VAL B CA 1
ATOM 3023 C C . VAL B 1 106 ? 8.996 -32.988 24.755 1.00 8.71 95 VAL B C 1
ATOM 3024 O O . VAL B 1 106 ? 7.930 -32.742 25.313 1.00 7.70 95 VAL B O 1
ATOM 3028 N N . VAL B 1 107 ? 9.067 -33.465 23.512 1.00 11.35 96 VAL B N 1
ATOM 3029 C CA . VAL B 1 107 ? 7.875 -33.636 22.711 1.00 13.66 96 VAL B CA 1
ATOM 3030 C C . VAL B 1 107 ? 6.856 -34.585 23.367 1.00 14.75 96 VAL B C 1
ATOM 3031 O O . VAL B 1 107 ? 5.665 -34.505 23.065 1.00 16.12 96 VAL B O 1
ATOM 3035 N N . ASP B 1 108 ? 7.323 -35.444 24.280 1.00 15.66 97 ASP B N 1
ATOM 3036 C CA . ASP B 1 108 ? 6.486 -36.502 24.874 1.00 16.56 97 ASP B CA 1
ATOM 3037 C C . ASP B 1 108 ? 6.086 -36.278 26.338 1.00 16.75 97 ASP B C 1
ATOM 3038 O O . ASP B 1 108 ? 5.301 -37.063 26.885 1.00 16.70 97 ASP B O 1
ATOM 3043 N N . LEU B 1 109 ? 6.621 -35.229 26.970 1.00 16.04 98 LEU B N 1
ATOM 3044 C CA . LEU B 1 109 ? 6.295 -34.925 28.369 1.00 15.99 98 LEU B CA 1
ATOM 3045 C C . LEU B 1 109 ? 4.817 -34.591 28.553 1.00 16.73 98 LEU B C 1
ATOM 3046 O O . LEU B 1 109 ? 4.216 -33.914 27.701 1.00 17.07 98 LEU B O 1
ATOM 3051 N N . ASP B 1 110 ? 4.238 -35.054 29.662 1.00 16.62 99 ASP B N 1
ATOM 3052 C CA . ASP B 1 110 ? 2.896 -34.622 30.062 1.00 17.19 99 ASP B CA 1
ATOM 3053 C C . ASP B 1 110 ? 2.885 -33.097 30.137 1.00 16.32 99 ASP B C 1
ATOM 3054 O O . ASP B 1 110 ? 3.862 -32.481 30.560 1.00 15.05 99 ASP B O 1
ATOM 3059 N N . GLY B 1 111 ? 1.775 -32.496 29.720 1.00 15.88 100 GLY B N 1
ATOM 3060 C CA . GLY B 1 111 ? 1.623 -31.052 29.700 1.00 16.18 100 GLY B CA 1
ATOM 3061 C C . GLY B 1 111 ? 1.894 -30.403 31.043 1.00 17.04 100 GLY B C 1
ATOM 3062 O O . GLY B 1 111 ? 2.431 -29.287 31.097 1.00 16.45 100 GLY B O 1
ATOM 3063 N N . ASP B 1 112 ? 1.545 -31.088 32.136 1.00 16.71 101 ASP B N 1
ATOM 3064 C CA . ASP B 1 112 ? 1.832 -30.532 33.462 1.00 17.35 101 ASP B CA 1
ATOM 3065 C C . ASP B 1 112 ? 3.311 -30.524 33.896 1.00 16.06 101 ASP B C 1
ATOM 3066 O O . ASP B 1 112 ? 3.670 -29.897 34.911 1.00 15.51 101 ASP B O 1
ATOM 3071 N N . ILE B 1 113 ? 4.165 -31.181 33.118 1.00 14.03 102 ILE B N 1
ATOM 3072 C CA . ILE B 1 113 ? 5.627 -31.153 33.372 1.00 13.24 102 ILE B CA 1
ATOM 3073 C C . ILE B 1 113 ? 6.292 -29.974 32.662 1.00 13.09 102 ILE B C 1
ATOM 3074 O O . ILE B 1 113 ? 7.239 -29.389 33.164 1.00 12.50 102 ILE B O 1
ATOM 3079 N N . ILE B 1 114 ? 5.753 -29.611 31.505 1.00 12.57 103 ILE B N 1
ATOM 3080 C CA . ILE B 1 114 ? 6.365 -28.598 30.636 1.00 12.93 103 ILE B CA 1
ATOM 3081 C C . ILE B 1 114 ? 6.739 -27.290 31.346 1.00 13.26 103 ILE B C 1
ATOM 3082 O O . ILE B 1 114 ? 7.821 -26.776 31.103 1.00 13.48 103 ILE B O 1
ATOM 3087 N N . PRO B 1 115 ? 5.854 -26.749 32.212 1.00 13.74 104 PRO B N 1
ATOM 3088 C CA . PRO B 1 115 ? 6.185 -25.468 32.860 1.00 14.24 104 PRO B CA 1
ATOM 3089 C C . PRO B 1 115 ? 7.517 -25.482 33.610 1.00 14.11 104 PRO B C 1
ATOM 3090 O O . PRO B 1 115 ? 8.162 -24.440 33.734 1.00 14.34 104 PRO B O 1
ATOM 3094 N N . PHE B 1 116 ? 7.962 -26.662 34.050 1.00 13.38 105 PHE B N 1
ATOM 3095 C CA . PHE B 1 116 ? 9.165 -26.761 34.857 1.00 12.88 105 PHE B CA 1
ATOM 3096 C C . PHE B 1 116 ? 10.444 -26.781 34.026 1.00 12.68 105 PHE B C 1
ATOM 3097 O O . PHE B 1 116 ? 11.536 -26.957 34.546 1.00 12.63 105 PHE B O 1
ATOM 3105 N N . LEU B 1 117 ? 10.298 -26.568 32.719 1.00 12.96 106 LEU B N 1
ATOM 3106 C CA . LEU B 1 117 ? 11.439 -26.331 31.847 1.00 12.66 106 LEU B CA 1
ATOM 3107 C C . LEU B 1 117 ? 11.782 -24.834 31.750 1.00 13.44 106 LEU B C 1
ATOM 3108 O O . LEU B 1 117 ? 12.832 -24.464 31.213 1.00 14.75 106 LEU B O 1
ATOM 3113 N N . PHE B 1 118 ? 10.882 -23.971 32.214 1.00 13.47 107 PHE B N 1
ATOM 3114 C CA . PHE B 1 118 ? 10.995 -22.529 31.959 1.00 13.66 107 PHE B CA 1
ATOM 3115 C C . PHE B 1 118 ? 11.579 -21.741 33.117 1.00 13.96 107 PHE B C 1
ATOM 3116 O O . PHE B 1 118 ? 11.485 -22.173 34.270 1.00 13.77 107 PHE B O 1
ATOM 3124 N N . PRO B 1 119 ? 12.235 -20.610 32.809 1.00 14.30 108 PRO B N 1
ATOM 3125 C CA . PRO B 1 119 ? 12.808 -19.795 33.892 1.00 14.06 108 PRO B CA 1
ATOM 3126 C C . PRO B 1 119 ? 11.705 -19.291 34.812 1.00 14.28 108 PRO B C 1
ATOM 3127 O O . PRO B 1 119 ? 10.551 -19.098 34.363 1.00 14.65 108 PRO B O 1
ATOM 3131 N N . SER B 1 120 ? 12.050 -19.049 36.073 1.00 14.39 109 SER B N 1
ATOM 3132 C CA . SER B 1 120 ? 11.123 -18.479 37.031 1.00 13.95 109 SER B CA 1
ATOM 3133 C C . SER B 1 120 ? 11.823 -17.339 37.790 1.00 14.22 109 SER B C 1
ATOM 3134 O O . SER B 1 120 ? 12.987 -17.062 37.519 1.00 13.50 109 SER B O 1
ATOM 3137 N N . ARG B 1 121 ? 11.124 -16.666 38.714 1.00 13.42 110 ARG B N 1
ATOM 3138 C CA . ARG B 1 121 ? 11.716 -15.510 39.414 1.00 13.89 110 ARG B CA 1
ATOM 3139 C C . ARG B 1 121 ? 13.143 -15.738 39.946 1.00 13.65 110 ARG B C 1
ATOM 3140 O O . ARG B 1 121 ? 14.052 -14.931 39.699 1.00 14.02 110 ARG B O 1
ATOM 3148 N N . TYR B 1 122 ? 13.335 -16.819 40.699 1.00 13.74 111 TYR B N 1
ATOM 3149 C CA . TYR B 1 122 ? 14.622 -17.081 41.348 1.00 12.97 111 TYR B CA 1
ATOM 3150 C C . TYR B 1 122 ? 15.502 -18.068 40.595 1.00 13.67 111 TYR B C 1
ATOM 3151 O O . TYR B 1 122 ? 16.551 -18.455 41.090 1.00 12.61 111 TYR B O 1
ATOM 3160 N N . CYS B 1 123 ? 15.071 -18.490 39.400 1.00 14.73 112 CYS B N 1
ATOM 3161 C CA . CYS B 1 123 ? 15.797 -19.516 38.644 1.00 14.26 112 CYS B CA 1
ATOM 3162 C C . CYS B 1 123 ? 15.894 -19.059 37.185 1.00 15.55 112 CYS B C 1
ATOM 3163 O O . CYS B 1 123 ? 15.110 -19.496 36.320 1.00 16.10 112 CYS B O 1
ATOM 3166 N N . GLN B 1 124 ? 16.859 -18.166 36.923 1.00 14.33 113 GLN B N 1
ATOM 3167 C CA . GLN B 1 124 ? 17.018 -17.530 35.593 1.00 13.87 113 GLN B CA 1
ATOM 3168 C C . GLN B 1 124 ? 17.825 -18.429 34.671 1.00 13.79 113 GLN B C 1
ATOM 3169 O O . GLN B 1 124 ? 18.980 -18.131 34.294 1.00 13.04 113 GLN B O 1
ATOM 3175 N N . SER B 1 125 ? 17.209 -19.551 34.313 1.00 13.38 114 SER B N 1
ATOM 3176 C CA . SER B 1 125 ? 17.873 -20.600 33.572 1.00 14.16 114 SER B CA 1
ATOM 3177 C C . SER B 1 125 ? 18.253 -20.106 32.198 1.00 13.60 114 SER B C 1
ATOM 3178 O O . SER B 1 125 ? 19.255 -20.534 31.620 1.00 13.06 114 SER B O 1
ATOM 3181 N N . ASP B 1 126 ? 17.474 -19.160 31.691 1.00 14.16 115 ASP B N 1
ATOM 3182 C CA . ASP B 1 126 ? 17.771 -18.590 30.384 1.00 14.10 115 ASP B CA 1
ATOM 3183 C C . ASP B 1 126 ? 19.060 -17.748 30.378 1.00 14.06 115 ASP B C 1
ATOM 3184 O O . ASP B 1 126 ? 19.613 -17.510 29.323 1.00 15.00 115 ASP B O 1
ATOM 3189 N N . LYS B 1 127 ? 19.528 -17.280 31.533 1.00 13.34 116 LYS B N 1
ATOM 3190 C CA . LYS B 1 127 ? 20.794 -16.529 31.591 1.00 14.15 116 LYS B CA 1
ATOM 3191 C C . LYS B 1 127 ? 21.997 -17.426 31.851 1.00 15.20 116 LYS B C 1
ATOM 3192 O O . LYS B 1 127 ? 23.145 -16.956 31.912 1.00 15.23 116 LYS B O 1
ATOM 3198 N N . LEU B 1 128 ? 21.728 -18.707 32.030 1.00 15.46 117 LEU B N 1
ATOM 3199 C CA . LEU B 1 128 ? 22.776 -19.647 32.456 1.00 16.58 117 LEU B CA 1
ATOM 3200 C C . LEU B 1 128 ? 23.016 -20.798 31.474 1.00 16.56 117 LEU B C 1
ATOM 3201 O O . LEU B 1 128 ? 23.714 -21.750 31.804 1.00 16.59 117 LEU B O 1
ATOM 3206 N N . GLN B 1 129 ? 22.474 -20.701 30.261 1.00 16.38 118 GLN B N 1
ATOM 3207 C CA . GLN B 1 129 ? 22.614 -21.798 29.285 1.00 17.17 118 GLN B CA 1
ATOM 3208 C C . GLN B 1 129 ? 24.075 -22.088 28.872 1.00 16.47 118 GLN B C 1
ATOM 3209 O O . GLN B 1 129 ? 24.503 -23.243 28.855 1.00 15.38 118 GLN B O 1
ATOM 3215 N N . LYS B 1 130 ? 24.837 -21.046 28.529 1.00 16.02 119 LYS B N 1
ATOM 3216 C CA . LYS B 1 130 ? 26.231 -21.266 28.110 1.00 15.98 119 LYS B CA 1
ATOM 3217 C C . LYS B 1 130 ? 27.047 -21.826 29.231 1.00 15.39 119 LYS B C 1
ATOM 3218 O O . LYS B 1 130 ? 27.790 -22.774 29.034 1.00 14.86 119 LYS B O 1
ATOM 3224 N N . LEU B 1 131 ? 26.883 -21.234 30.414 1.00 15.43 120 LEU B N 1
ATOM 3225 C CA . LEU B 1 131 ? 27.590 -21.667 31.613 1.00 15.65 120 LEU B CA 1
ATOM 3226 C C . LEU B 1 131 ? 27.297 -23.128 31.925 1.00 15.37 120 LEU B C 1
ATOM 3227 O O . LEU B 1 131 ? 28.218 -23.892 32.168 1.00 15.58 120 LEU B O 1
ATOM 3232 N N . ALA B 1 132 ? 26.016 -23.504 31.930 1.00 15.40 121 ALA B N 1
ATOM 3233 C CA . ALA B 1 132 ? 25.628 -24.880 32.275 1.00 14.87 121 ALA B CA 1
ATOM 3234 C C . ALA B 1 132 ? 26.154 -25.880 31.257 1.00 15.01 121 ALA B C 1
ATOM 3235 O O . ALA B 1 132 ? 26.588 -26.973 31.623 1.00 15.08 121 ALA B O 1
ATOM 3237 N N . TYR B 1 133 ? 26.100 -25.517 29.982 1.00 15.11 122 TYR B N 1
ATOM 3238 C CA . TYR B 1 133 ? 26.623 -26.391 28.944 1.00 16.33 122 TYR B CA 1
ATOM 3239 C C . TYR B 1 133 ? 28.131 -26.552 29.106 1.00 16.53 122 TYR B C 1
ATOM 3240 O O . TYR B 1 133 ? 28.653 -27.648 28.993 1.00 15.90 122 TYR B O 1
ATOM 3249 N N . LYS B 1 134 ? 28.817 -25.443 29.379 1.00 17.01 123 LYS B N 1
ATOM 3250 C CA . LYS B 1 134 ? 30.277 -25.439 29.562 1.00 17.33 123 LYS B CA 1
ATOM 3251 C C . LYS B 1 134 ? 30.678 -26.359 30.701 1.00 16.62 123 LYS B C 1
ATOM 3252 O O . LYS B 1 134 ? 31.605 -27.149 30.584 1.00 16.93 123 LYS B O 1
ATOM 3258 N N . GLU B 1 135 ? 29.961 -26.233 31.814 1.00 15.70 124 GLU B N 1
ATOM 3259 C CA . GLU B 1 135 ? 30.308 -26.927 33.034 1.00 14.89 124 GLU B CA 1
ATOM 3260 C C . GLU B 1 135 ? 29.860 -28.388 33.008 1.00 13.79 124 GLU B C 1
ATOM 3261 O O . GLU B 1 135 ? 30.588 -29.247 33.481 1.00 14.48 124 GLU B O 1
ATOM 3267 N N . PHE B 1 136 ? 28.684 -28.672 32.440 1.00 11.72 125 PHE B N 1
ATOM 3268 C CA . PHE B 1 136 ? 28.074 -30.007 32.559 1.00 9.72 125 PHE B CA 1
ATOM 3269 C C . PHE B 1 136 ? 27.713 -30.684 31.235 1.00 9.76 125 PHE B C 1
ATOM 3270 O O . PHE B 1 136 ? 27.295 -31.840 31.230 1.00 9.68 125 PHE B O 1
ATOM 3278 N N . GLY B 1 137 ? 27.871 -29.976 30.122 1.00 9.81 126 GLY B N 1
ATOM 3279 C CA . GLY B 1 137 ? 27.392 -30.456 28.825 1.00 10.51 126 GLY B CA 1
ATOM 3280 C C . GLY B 1 137 ? 27.885 -31.811 28.337 1.00 10.93 126 GLY B C 1
ATOM 3281 O O . GLY B 1 137 ? 27.201 -32.471 27.555 1.00 11.07 126 GLY B O 1
ATOM 3282 N N . LYS B 1 138 ? 29.061 -32.231 28.797 1.00 11.39 127 LYS B N 1
ATOM 3283 C CA . LYS B 1 138 ? 29.689 -33.468 28.314 1.00 11.85 127 LYS B CA 1
ATOM 3284 C C . LYS B 1 138 ? 29.142 -34.754 28.955 1.00 12.06 127 LYS B C 1
ATOM 3285 O O . LYS B 1 138 ? 29.286 -35.833 28.382 1.00 11.95 127 LYS B O 1
ATOM 3287 N N . ILE B 1 139 ? 28.505 -34.641 30.122 1.00 12.42 128 ILE B N 1
ATOM 3288 C CA . ILE B 1 139 ? 27.951 -35.813 30.833 1.00 12.90 128 ILE B CA 1
ATOM 3289 C C . ILE B 1 139 ? 26.789 -36.445 30.048 1.00 13.15 128 ILE B C 1
ATOM 3290 O O . ILE B 1 139 ? 25.862 -35.741 29.615 1.00 13.54 128 ILE B O 1
ATOM 3295 N N . GLU B 1 140 ? 26.835 -37.771 29.907 1.00 12.89 129 GLU B N 1
ATOM 3296 C CA . GLU B 1 140 ? 26.071 -38.500 28.884 1.00 13.00 129 GLU B CA 1
ATOM 3297 C C . GLU B 1 140 ? 24.683 -39.024 29.271 1.00 12.87 129 GLU B C 1
ATOM 3298 O O . GLU B 1 140 ? 23.889 -39.362 28.386 1.00 13.50 129 GLU B O 1
ATOM 3300 N N . ASN B 1 141 ? 24.397 -39.147 30.561 1.00 12.30 130 ASN B N 1
ATOM 3301 C CA . ASN B 1 141 ? 23.044 -39.514 30.973 1.00 12.00 130 ASN B CA 1
ATOM 3302 C C . ASN B 1 141 ? 22.428 -38.530 31.967 1.00 11.94 130 ASN B C 1
ATOM 3303 O O . ASN B 1 141 ? 23.115 -38.002 32.844 1.00 11.74 130 ASN B O 1
ATOM 3308 N N . VAL B 1 142 ? 21.128 -38.304 31.802 1.00 11.55 131 VAL B N 1
ATOM 3309 C CA . VAL B 1 142 ? 20.396 -37.291 32.538 1.00 11.38 131 VAL B CA 1
ATOM 3310 C C . VAL B 1 142 ? 20.586 -37.377 34.053 1.00 12.03 131 VAL B C 1
ATOM 3311 O O . VAL B 1 142 ? 20.861 -36.365 34.696 1.00 11.12 131 VAL B O 1
ATOM 3315 N N . TYR B 1 143 ? 20.443 -38.572 34.625 1.00 13.49 132 TYR B N 1
ATOM 3316 C CA . TYR B 1 143 ? 20.591 -38.704 36.067 1.00 14.46 132 TYR B CA 1
ATOM 3317 C C . TYR B 1 143 ? 21.984 -38.253 36.484 1.00 15.48 132 TYR B C 1
ATOM 3318 O O . TYR B 1 143 ? 22.135 -37.455 37.413 1.00 15.51 132 TYR B O 1
ATOM 3327 N N . SER B 1 144 ? 23.000 -38.761 35.793 1.00 15.99 133 SER B N 1
ATOM 3328 C CA . SER B 1 144 ? 24.378 -38.383 36.111 1.00 17.13 133 SER B CA 1
ATOM 3329 C C . SER B 1 144 ? 24.612 -36.884 35.945 1.00 17.19 133 SER B C 1
ATOM 3330 O O . SER B 1 144 ? 25.359 -36.266 36.716 1.00 17.40 133 SER B O 1
ATOM 3333 N N . LYS B 1 145 ? 23.954 -36.292 34.960 1.00 16.61 134 LYS B N 1
ATOM 3334 C CA . LYS B 1 145 ? 24.043 -34.866 34.793 1.00 16.54 134 LYS B CA 1
ATOM 3335 C C . LYS B 1 145 ? 23.500 -34.100 36.011 1.00 15.81 134 LYS B C 1
ATOM 3336 O O . LYS B 1 145 ? 24.152 -33.185 36.506 1.00 15.13 134 LYS B O 1
ATOM 3342 N N . VAL B 1 146 ? 22.325 -34.483 36.507 1.00 14.86 135 VAL B N 1
ATOM 3343 C CA . VAL B 1 146 ? 21.744 -33.790 37.672 1.00 14.57 135 VAL B CA 1
ATOM 3344 C C . VAL B 1 146 ? 22.563 -34.036 38.935 1.00 15.00 135 VAL B C 1
ATOM 3345 O O . VAL B 1 146 ? 22.754 -33.142 39.772 1.00 14.77 135 VAL B O 1
ATOM 3349 N N . LEU B 1 147 ? 23.079 -35.248 39.062 1.00 14.86 136 LEU B N 1
ATOM 3350 C CA . LEU B 1 147 ? 23.897 -35.552 40.201 1.00 15.65 136 LEU B CA 1
ATOM 3351 C C . LEU B 1 147 ? 25.189 -34.733 40.169 1.00 15.47 136 LEU B C 1
ATOM 3352 O O . LEU B 1 147 ? 25.629 -34.240 41.215 1.00 14.85 136 LEU B O 1
ATOM 3357 N N . ALA B 1 148 ? 25.772 -34.559 38.981 1.00 15.09 137 ALA B N 1
ATOM 3358 C CA . ALA B 1 148 ? 26.968 -33.729 38.847 1.00 15.28 137 ALA B CA 1
ATOM 3359 C C . ALA B 1 148 ? 26.690 -32.264 39.191 1.00 15.53 137 ALA B C 1
ATOM 3360 O O . ALA B 1 148 ? 27.562 -31.570 39.749 1.00 14.41 137 ALA B O 1
ATOM 3362 N N . ILE B 1 149 ? 25.495 -31.797 38.828 1.00 15.09 138 ILE B N 1
ATOM 3363 C CA . ILE B 1 149 ? 25.071 -30.443 39.173 1.00 15.58 138 ILE B CA 1
ATOM 3364 C C . ILE B 1 149 ? 25.039 -30.311 40.692 1.00 15.88 138 ILE B C 1
ATOM 3365 O O . ILE B 1 149 ? 25.592 -29.358 41.261 1.00 16.30 138 ILE B O 1
ATOM 3370 N N . THR B 1 150 ? 24.431 -31.306 41.334 1.00 15.98 139 THR B N 1
ATOM 3371 C CA . THR B 1 150 ? 24.205 -31.318 42.770 1.00 16.45 139 THR B CA 1
ATOM 3372 C C . THR B 1 150 ? 25.542 -31.361 43.492 1.00 16.80 139 THR B C 1
ATOM 3373 O O . THR B 1 150 ? 25.753 -30.643 44.482 1.00 16.26 139 THR B O 1
ATOM 3377 N N . ASP B 1 151 ? 26.453 -32.190 42.991 1.00 16.77 140 ASP B N 1
ATOM 3378 C CA . ASP B 1 151 ? 27.774 -32.299 43.596 1.00 17.22 140 ASP B CA 1
ATOM 3379 C C . ASP B 1 151 ? 28.601 -31.023 43.358 1.00 16.78 140 ASP B C 1
ATOM 3380 O O . ASP B 1 151 ? 29.295 -30.550 44.270 1.00 16.47 140 ASP B O 1
ATOM 3385 N N . TRP B 1 152 ? 28.522 -30.456 42.154 1.00 16.54 141 TRP B N 1
ATOM 3386 C CA . TRP B 1 152 ? 29.222 -29.196 41.888 1.00 16.53 141 TRP B CA 1
ATOM 3387 C C . TRP B 1 152 ? 28.778 -28.108 42.887 1.00 16.00 141 TRP B C 1
ATOM 3388 O O . TRP B 1 152 ? 29.607 -27.425 43.458 1.00 16.10 141 TRP B O 1
ATOM 3399 N N . ILE B 1 153 ? 27.472 -27.976 43.112 1.00 15.44 142 ILE B N 1
ATOM 3400 C CA . ILE B 1 153 ? 26.961 -26.961 44.034 1.00 15.03 142 ILE B CA 1
ATOM 3401 C C . ILE B 1 153 ? 27.495 -27.210 45.448 1.00 15.61 142 ILE B C 1
ATOM 3402 O O . ILE B 1 153 ? 27.959 -26.289 46.117 1.00 15.06 142 ILE B O 1
ATOM 3407 N N . TYR B 1 154 ? 27.439 -28.458 45.894 1.00 14.94 143 TYR B N 1
ATOM 3408 C CA . TYR B 1 154 ? 27.927 -28.766 47.243 1.00 14.79 143 TYR B CA 1
ATOM 3409 C C . TYR B 1 154 ? 29.398 -28.367 47.406 1.00 15.36 143 TYR B C 1
ATOM 3410 O O . TYR B 1 154 ? 29.806 -27.805 48.450 1.00 15.00 143 TYR B O 1
ATOM 3419 N N . ASN B 1 155 ? 30.181 -28.664 46.369 1.00 15.07 144 ASN B N 1
ATOM 3420 C CA . ASN B 1 155 ? 31.618 -28.436 46.393 1.00 15.85 144 ASN B CA 1
ATOM 3421 C C . ASN B 1 155 ? 32.056 -26.998 46.113 1.00 15.67 144 ASN B C 1
ATOM 3422 O O . ASN B 1 155 ? 33.186 -26.631 46.413 1.00 15.45 144 ASN B O 1
ATOM 3427 N N . ASN B 1 156 ? 31.168 -26.171 45.562 1.00 15.19 145 ASN B N 1
ATOM 3428 C CA . ASN B 1 156 ? 31.592 -24.861 45.090 1.00 14.85 145 ASN B CA 1
ATOM 3429 C C . ASN B 1 156 ? 30.796 -23.686 45.643 1.00 14.77 145 ASN B C 1
ATOM 3430 O O . ASN B 1 156 ? 31.084 -22.544 45.304 1.00 15.00 145 ASN B O 1
ATOM 3435 N N . VAL B 1 157 ? 29.818 -23.979 46.502 1.00 14.71 146 VAL B N 1
ATOM 3436 C CA . VAL B 1 157 ? 28.987 -22.970 47.146 1.00 14.60 146 VAL B CA 1
ATOM 3437 C C . VAL B 1 157 ? 29.031 -23.262 48.643 1.00 15.16 146 VAL B C 1
ATOM 3438 O O . VAL B 1 157 ? 28.745 -24.386 49.082 1.00 15.61 146 VAL B O 1
ATOM 3442 N N . GLU B 1 158 ? 29.393 -22.255 49.427 1.00 15.76 147 GLU B N 1
ATOM 3443 C CA . GLU B 1 158 ? 29.507 -22.413 50.879 1.00 16.51 147 GLU B CA 1
ATOM 3444 C C . GLU B 1 158 ? 28.155 -22.297 51.536 1.00 15.82 147 GLU B C 1
ATOM 3445 O O . GLU B 1 158 ? 27.374 -21.421 51.182 1.00 14.85 147 GLU B O 1
ATOM 3451 N N . TYR B 1 159 ? 27.883 -23.149 52.519 1.00 15.32 148 TYR B N 1
ATOM 3452 C CA . TYR B 1 159 ? 26.655 -23.000 53.264 1.00 15.64 148 TYR B CA 1
ATOM 3453 C C . TYR B 1 159 ? 26.883 -21.983 54.394 1.00 16.24 148 TYR B C 1
ATOM 3454 O O . TYR B 1 159 ? 27.644 -22.241 55.320 1.00 15.57 148 TYR B O 1
ATOM 3463 N N . ILE B 1 160 ? 26.242 -20.817 54.299 1.00 15.93 149 ILE B N 1
ATOM 3464 C CA . ILE B 1 160 ? 26.447 -19.764 55.300 1.00 16.95 149 ILE B CA 1
ATOM 3465 C C . ILE B 1 160 ? 25.135 -19.112 55.704 1.00 16.82 149 ILE B C 1
ATOM 3466 O O . ILE B 1 160 ? 24.534 -18.419 54.906 1.00 16.58 149 ILE B O 1
ATOM 3471 N N . SER B 1 161 ? 24.713 -19.324 56.952 1.00 17.79 150 SER B N 1
ATOM 3472 C CA . SER B 1 161 ? 23.539 -18.649 57.526 1.00 18.67 150 SER B CA 1
ATOM 3473 C C . SER B 1 161 ? 23.644 -17.135 57.400 1.00 18.63 150 SER B C 1
ATOM 3474 O O . SER B 1 161 ? 24.699 -16.560 57.657 1.00 18.54 150 SER B O 1
ATOM 3477 N N . GLY B 1 162 ? 22.548 -16.497 56.990 1.00 18.76 151 GLY B N 1
ATOM 3478 C CA . GLY B 1 162 ? 22.470 -15.039 56.944 1.00 18.61 151 GLY B CA 1
ATOM 3479 C C . GLY B 1 162 ? 23.194 -14.351 55.798 1.00 18.53 151 GLY B C 1
ATOM 3480 O O . GLY B 1 162 ? 23.285 -13.125 55.777 1.00 18.86 151 GLY B O 1
ATOM 3481 N N . SER B 1 163 ? 23.721 -15.123 54.854 1.00 18.06 152 SER B N 1
ATOM 3482 C CA . SER B 1 163 ? 24.471 -14.556 53.740 1.00 18.07 152 SER B CA 1
ATOM 3483 C C . SER B 1 163 ? 23.567 -14.076 52.590 1.00 18.32 152 SER B C 1
ATOM 3484 O O . SER B 1 163 ? 24.030 -13.369 51.690 1.00 17.88 152 SER B O 1
ATOM 3487 N N . THR B 1 164 ? 22.295 -14.482 52.612 1.00 17.67 153 THR B N 1
ATOM 3488 C CA . THR B 1 164 ? 21.339 -14.147 51.538 1.00 17.34 153 THR B CA 1
ATOM 3489 C C . THR B 1 164 ? 20.015 -13.627 52.110 1.00 17.42 153 THR B 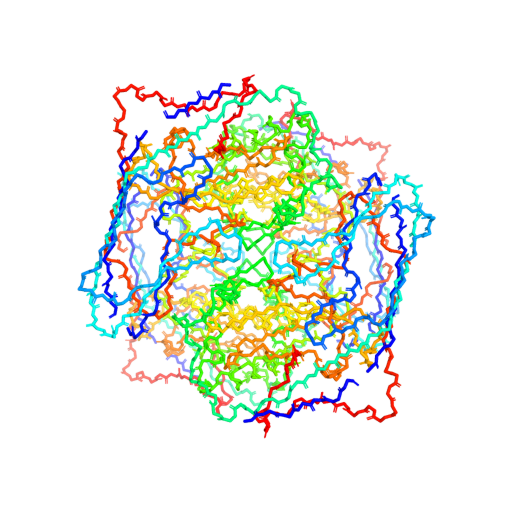C 1
ATOM 3490 O O . THR B 1 164 ? 19.850 -13.566 53.324 1.00 16.66 153 THR B O 1
ATOM 3494 N N . ASN B 1 165 ? 19.076 -13.257 51.229 1.00 17.55 154 ASN B N 1
ATOM 3495 C CA . ASN B 1 165 ? 17.759 -12.805 51.632 1.00 18.08 154 ASN B CA 1
ATOM 3496 C C . ASN B 1 165 ? 16.711 -13.289 50.633 1.00 17.92 154 ASN B C 1
ATOM 3497 O O . ASN B 1 165 ? 17.028 -14.070 49.731 1.00 16.77 154 ASN B O 1
ATOM 3502 N N . SER B 1 166 ? 15.470 -12.839 50.784 1.00 17.56 155 SER B N 1
ATOM 3503 C CA . SER B 1 166 ? 14.401 -13.374 49.942 1.00 18.23 155 SER B CA 1
ATOM 3504 C C . SER B 1 166 ? 14.537 -12.939 48.475 1.00 17.63 155 SER B C 1
ATOM 3505 O O . SER B 1 166 ? 13.948 -13.555 47.584 1.00 18.21 155 SER B O 1
ATOM 3508 N N . GLN B 1 167 ? 15.318 -11.894 48.221 1.00 17.11 156 GLN B N 1
ATOM 3509 C CA . GLN B 1 167 ? 15.520 -11.409 46.846 1.00 17.10 156 GLN B CA 1
ATOM 3510 C C . GLN B 1 167 ? 16.558 -12.204 46.066 1.00 16.44 156 GLN B C 1
ATOM 3511 O O . GLN B 1 167 ? 16.586 -12.155 44.832 1.00 16.14 156 GLN B O 1
ATOM 3517 N N . THR B 1 168 ? 17.419 -12.929 46.787 1.00 15.60 157 THR B N 1
ATOM 3518 C CA . THR B 1 168 ? 18.509 -13.693 46.183 1.00 14.62 157 THR B CA 1
ATOM 3519 C C . THR B 1 168 ? 18.008 -14.790 45.247 1.00 15.11 157 THR B C 1
ATOM 3520 O O . THR B 1 168 ? 17.052 -15.522 45.573 1.00 14.93 157 THR B O 1
ATOM 3524 N N . SER B 1 169 ? 18.679 -14.938 44.109 1.00 14.56 158 SER B N 1
ATOM 3525 C CA . SER B 1 169 ? 18.269 -15.896 43.081 1.00 14.74 158 SER B CA 1
ATOM 3526 C C . SER B 1 169 ? 19.444 -16.756 42.673 1.00 15.50 158 SER B C 1
ATOM 3527 O O . SER B 1 169 ? 20.596 -16.483 43.040 1.00 15.04 158 SER B O 1
ATOM 3530 N N . ALA B 1 170 ? 19.167 -17.769 41.852 1.00 15.95 159 ALA B N 1
ATOM 3531 C CA . ALA B 1 170 ? 20.210 -18.592 41.286 1.00 16.39 159 ALA B CA 1
ATOM 3532 C C . ALA B 1 170 ? 21.288 -17.757 40.586 1.00 16.14 159 ALA B C 1
ATOM 3533 O O . ALA B 1 170 ? 22.473 -18.083 40.685 1.00 15.20 159 ALA B O 1
ATOM 3535 N N . PHE B 1 171 ? 20.874 -16.720 39.860 1.00 15.65 160 PHE B N 1
ATOM 3536 C CA . PHE B 1 171 ? 21.832 -15.889 39.125 1.00 16.53 160 PHE B CA 1
ATOM 3537 C C . PHE B 1 171 ? 22.812 -15.194 40.069 1.00 16.85 160 PHE B C 1
ATOM 3538 O O . PHE B 1 171 ? 23.966 -14.982 39.708 1.00 17.85 160 PHE B O 1
ATOM 3546 N N . ASP B 1 172 ? 22.357 -14.869 41.277 1.00 16.42 161 ASP B N 1
ATOM 3547 C CA . ASP B 1 172 ? 23.231 -14.287 42.294 1.00 15.77 161 ASP B CA 1
ATOM 3548 C C . ASP B 1 172 ? 24.158 -15.343 42.876 1.00 15.81 161 ASP B C 1
ATOM 3549 O O . ASP B 1 172 ? 25.369 -15.126 42.981 1.00 14.94 161 ASP B O 1
ATOM 3554 N N . THR B 1 173 ? 23.597 -16.495 43.232 1.00 15.63 162 THR B N 1
ATOM 3555 C CA . THR B 1 173 ? 24.357 -17.517 43.957 1.00 16.31 162 THR B CA 1
ATOM 3556 C C . THR B 1 173 ? 25.500 -18.056 43.103 1.00 16.60 162 THR B C 1
ATOM 3557 O O . THR B 1 173 ? 26.549 -18.424 43.629 1.00 16.36 162 THR B O 1
ATOM 3561 N N . ILE B 1 174 ? 25.314 -18.074 41.783 1.00 16.61 163 ILE B N 1
ATOM 3562 C CA . ILE B 1 174 ? 26.324 -18.631 40.900 1.00 17.33 163 ILE B CA 1
ATOM 3563 C C . ILE B 1 174 ? 27.656 -17.836 40.995 1.00 16.88 163 ILE B C 1
ATOM 3564 O O . ILE B 1 174 ? 28.727 -18.386 40.747 1.00 17.30 163 ILE B O 1
ATOM 3569 N N . THR B 1 175 ? 27.585 -16.549 41.353 1.00 16.57 164 THR B N 1
ATOM 3570 C CA . THR B 1 175 ? 28.789 -15.736 41.559 1.00 16.04 164 THR B CA 1
ATOM 3571 C C . THR B 1 175 ? 29.077 -15.499 43.030 1.00 15.91 164 THR B C 1
ATOM 3572 O O . THR B 1 175 ? 30.241 -15.395 43.408 1.00 15.73 164 THR B O 1
ATOM 3576 N N . GLU B 1 176 ? 28.027 -15.417 43.855 1.00 15.87 165 GLU B N 1
ATOM 3577 C CA . GLU B 1 176 ? 28.202 -15.133 45.295 1.00 16.69 165 GLU B CA 1
ATOM 3578 C C . GLU B 1 176 ? 28.836 -16.329 46.001 1.00 16.40 165 GLU B C 1
ATOM 3579 O O . GLU B 1 176 ? 29.661 -16.156 46.903 1.00 16.32 165 GLU B O 1
ATOM 3585 N N . ARG B 1 177 ? 28.427 -17.531 45.593 1.00 16.62 166 ARG B N 1
ATOM 3586 C CA . ARG B 1 177 ? 28.971 -18.807 46.113 1.00 16.63 166 ARG B CA 1
ATOM 3587 C C . ARG B 1 177 ? 28.756 -19.002 47.610 1.00 16.56 166 ARG B C 1
ATOM 3588 O O . ARG B 1 177 ? 29.561 -19.662 48.280 1.00 16.87 166 ARG B O 1
ATOM 3596 N N . ALA B 1 178 ? 27.685 -18.416 48.128 1.00 16.04 167 ALA B N 1
ATOM 3597 C CA . ALA B 1 178 ? 27.278 -18.635 49.503 1.00 16.46 167 ALA B CA 1
ATOM 3598 C C . ALA B 1 178 ? 25.753 -18.560 49.609 1.00 16.26 167 ALA B C 1
ATOM 3599 O O . ALA B 1 178 ? 25.110 -17.779 48.913 1.00 16.70 167 ALA B O 1
ATOM 3601 N N . GLY B 1 179 ? 25.162 -19.375 50.473 1.00 15.41 168 GLY B N 1
ATOM 3602 C CA . GLY B 1 179 ? 23.722 -19.329 50.646 1.00 15.02 168 GLY B CA 1
ATOM 3603 C C . GLY B 1 179 ? 23.282 -20.361 51.659 1.00 15.77 168 GLY B C 1
ATOM 3604 O O . GLY B 1 179 ? 24.120 -20.946 52.360 1.00 15.29 168 GLY B O 1
ATOM 3605 N N . VAL B 1 180 ? 21.967 -20.555 51.736 1.00 15.51 169 VAL B N 1
ATOM 3606 C CA . VAL B 1 180 ? 21.355 -21.540 52.617 1.00 15.91 169 VAL B CA 1
ATOM 3607 C C . VAL B 1 180 ? 20.493 -22.435 51.724 1.00 15.99 169 VAL B C 1
ATOM 3608 O O . VAL B 1 180 ? 20.582 -22.334 50.489 1.00 16.14 169 VAL B O 1
ATOM 3612 N N . CYS B 1 181 ? 19.688 -23.320 52.301 1.00 15.15 170 CYS B N 1
ATOM 3613 C CA . CYS B 1 181 ? 19.046 -24.334 51.456 1.00 16.08 170 CYS B CA 1
ATOM 3614 C C . CYS B 1 181 ? 18.216 -23.745 50.300 1.00 14.89 170 CYS B C 1
ATOM 3615 O O . CYS B 1 181 ? 18.250 -24.271 49.203 1.00 14.24 170 CYS B O 1
ATOM 3618 N N . ARG B 1 182 ? 17.460 -22.674 50.547 1.00 14.75 171 ARG B N 1
ATOM 3619 C CA . ARG B 1 182 ? 16.650 -22.062 49.475 1.00 14.91 171 ARG B CA 1
ATOM 3620 C C . ARG B 1 182 ? 17.491 -21.716 48.234 1.00 15.03 171 ARG B C 1
ATOM 3621 O O . ARG B 1 182 ? 17.080 -21.933 47.074 1.00 15.48 171 ARG B O 1
ATOM 3629 N N . ASP B 1 183 ? 18.690 -21.211 48.494 1.00 14.98 172 ASP B N 1
ATOM 3630 C CA . ASP B 1 183 ? 19.600 -20.808 47.436 1.00 14.67 172 ASP B CA 1
ATOM 3631 C C . ASP B 1 183 ? 20.209 -22.001 46.709 1.00 14.65 172 ASP B C 1
ATOM 3632 O O . ASP B 1 183 ? 20.393 -21.953 45.496 1.00 14.20 172 ASP B O 1
ATOM 3637 N N . PHE B 1 184 ? 20.575 -23.048 47.446 1.00 14.36 173 PHE B N 1
ATOM 3638 C CA . PHE B 1 184 ? 21.108 -24.269 46.837 1.00 13.89 173 PHE B CA 1
ATOM 3639 C C . PHE B 1 184 ? 20.046 -24.925 45.954 1.00 13.48 173 PHE B C 1
ATOM 3640 O O . PHE B 1 184 ? 20.346 -25.439 44.873 1.00 14.28 173 PHE B O 1
ATOM 3648 N N . ALA B 1 185 ? 18.795 -24.913 46.407 1.00 13.99 174 ALA B N 1
ATOM 3649 C CA . ALA B 1 185 ? 17.698 -25.489 45.621 1.00 14.31 174 ALA B CA 1
ATOM 3650 C C . ALA B 1 185 ? 17.485 -24.679 44.349 1.00 14.69 174 ALA B C 1
ATOM 3651 O O . ALA B 1 185 ? 17.357 -25.237 43.241 1.00 16.20 174 ALA B O 1
ATOM 3653 N N . HIS B 1 186 ? 17.428 -23.357 44.483 1.00 14.88 175 HIS B N 1
ATOM 3654 C CA . HIS B 1 186 ? 17.161 -22.523 43.302 1.00 14.34 175 HIS B CA 1
ATOM 3655 C C . HIS B 1 186 ? 18.262 -22.709 42.282 1.00 15.17 175 HIS B C 1
ATOM 3656 O O . HIS B 1 186 ? 18.004 -22.738 41.085 1.00 15.22 175 HIS B O 1
ATOM 3663 N N . LEU B 1 187 ? 19.509 -22.830 42.751 1.00 15.72 176 LEU B N 1
ATOM 3664 C CA . LEU B 1 187 ? 20.608 -22.991 41.810 1.00 16.15 176 LEU B CA 1
ATOM 3665 C C . LEU B 1 187 ? 20.621 -24.348 41.076 1.00 16.27 176 LEU B C 1
ATOM 3666 O O . LEU B 1 187 ? 20.838 -24.399 39.863 1.00 15.62 176 LEU B O 1
ATOM 3671 N N . GLY B 1 188 ? 20.325 -25.427 41.783 1.00 15.78 177 GLY B N 1
ATOM 3672 C CA . GLY B 1 188 ? 20.172 -26.743 41.140 1.00 16.45 177 GLY B CA 1
ATOM 3673 C C . GLY B 1 188 ? 19.069 -26.700 40.086 1.00 16.36 177 GLY B C 1
ATOM 3674 O O . GLY B 1 188 ? 19.245 -27.196 38.975 1.00 16.16 177 GLY B O 1
ATOM 3675 N N . ILE B 1 189 ? 17.942 -26.083 40.433 1.00 16.12 178 ILE B N 1
ATOM 3676 C CA . ILE B 1 189 ? 16.799 -25.980 39.499 1.00 15.46 178 ILE B CA 1
ATOM 3677 C C . ILE B 1 189 ? 17.209 -25.196 38.263 1.00 15.87 178 ILE B C 1
ATOM 3678 O O . ILE B 1 189 ? 16.972 -25.637 37.132 1.00 14.83 178 ILE B O 1
ATOM 3683 N N . ALA B 1 190 ? 17.854 -24.049 38.468 1.00 14.73 179 ALA B N 1
ATOM 3684 C CA . ALA B 1 190 ? 18.233 -23.218 37.326 1.00 15.23 179 ALA B CA 1
ATOM 3685 C C . ALA B 1 190 ? 19.169 -23.954 36.395 1.00 14.59 179 ALA B C 1
ATOM 3686 O O . ALA B 1 190 ? 19.008 -23.887 35.190 1.00 15.13 179 ALA B O 1
ATOM 3688 N N . LEU B 1 191 ? 20.167 -24.628 36.957 1.00 15.49 180 LEU B N 1
ATOM 3689 C CA . LEU B 1 191 ? 21.135 -25.351 36.132 1.00 16.00 180 LEU B CA 1
ATOM 3690 C C . LEU B 1 191 ? 20.508 -26.528 35.403 1.00 15.75 180 LEU B C 1
ATOM 3691 O O . LEU B 1 191 ? 20.836 -26.777 34.246 1.00 16.12 180 LEU B O 1
ATOM 3696 N N . CYS B 1 192 ? 19.578 -27.236 36.052 1.00 16.17 181 CYS B N 1
ATOM 3697 C CA . CYS B 1 192 ? 18.826 -28.301 35.353 1.00 15.35 181 CYS B CA 1
ATOM 3698 C C . CYS B 1 192 ? 18.031 -27.760 34.179 1.00 15.59 181 CYS B C 1
ATOM 3699 O O . CYS B 1 192 ? 18.117 -28.279 33.070 1.00 13.88 181 CYS B O 1
ATOM 3702 N N . ARG B 1 193 ? 17.223 -26.730 34.429 1.00 15.08 182 ARG B N 1
ATOM 3703 C CA . ARG B 1 193 ? 16.422 -26.169 33.347 1.00 15.52 182 ARG B CA 1
ATOM 3704 C C . ARG B 1 193 ? 17.295 -25.637 32.217 1.00 15.83 182 ARG B C 1
ATOM 3705 O O . ARG B 1 193 ? 16.907 -25.695 31.044 1.00 15.36 182 ARG B O 1
ATOM 3713 N N . ALA B 1 194 ? 18.463 -25.109 32.566 1.00 15.56 183 ALA B N 1
ATOM 3714 C CA . ALA B 1 194 ? 19.375 -24.553 31.551 1.00 16.20 183 ALA B CA 1
ATOM 3715 C C . ALA B 1 194 ? 19.810 -25.644 30.578 1.00 16.53 183 ALA B C 1
ATOM 3716 O O . ALA B 1 194 ? 20.148 -25.365 29.416 1.00 16.82 183 ALA B O 1
ATOM 3718 N N . LEU B 1 195 ? 19.798 -26.887 31.060 1.00 16.63 184 LEU B N 1
ATOM 3719 C CA . LEU B 1 195 ? 20.147 -28.078 30.260 1.00 17.90 184 LEU B CA 1
ATOM 3720 C C . LEU B 1 195 ? 18.928 -28.841 29.733 1.00 17.60 184 LEU B C 1
ATOM 3721 O O . LEU B 1 195 ? 19.044 -30.007 29.328 1.00 18.32 184 LEU B O 1
ATOM 3726 N N . SER B 1 196 ? 17.768 -28.185 29.728 1.00 16.75 185 SER B N 1
ATOM 3727 C CA . SER B 1 196 ? 16.501 -28.779 29.245 1.00 16.83 185 SER B CA 1
ATOM 3728 C C . SER B 1 196 ? 16.047 -29.987 30.068 1.00 16.57 185 SER B C 1
ATOM 3729 O O . SER B 1 196 ? 15.505 -30.953 29.528 1.00 16.32 185 SER B O 1
ATOM 3732 N N . ILE B 1 197 ? 16.256 -29.927 31.379 1.00 15.60 186 ILE B N 1
ATOM 3733 C CA . ILE B 1 197 ? 15.776 -30.984 32.273 1.00 15.57 186 ILE B CA 1
ATOM 3734 C C . ILE B 1 197 ? 14.725 -30.333 33.179 1.00 15.35 186 ILE B C 1
ATOM 3735 O O . ILE B 1 197 ? 15.035 -29.354 33.859 1.00 16.22 186 ILE B O 1
ATOM 3740 N N . PRO B 1 198 ? 13.478 -30.846 33.188 1.00 15.21 187 PRO B N 1
ATOM 3741 C CA . PRO B 1 198 ? 12.497 -30.176 34.033 1.00 14.34 187 PRO B CA 1
ATOM 3742 C C . PRO B 1 198 ? 12.875 -30.291 35.504 1.00 14.58 187 PRO B C 1
ATOM 3743 O O . PRO B 1 198 ? 13.361 -31.332 35.937 1.00 14.83 187 PRO B O 1
ATOM 3747 N N . ALA B 1 199 ? 12.689 -29.216 36.265 1.00 14.00 188 ALA B N 1
ATOM 3748 C CA . ALA B 1 199 ? 13.046 -29.263 37.695 1.00 14.62 188 ALA B CA 1
ATOM 3749 C C . ALA B 1 199 ? 12.109 -28.390 38.488 1.00 14.40 188 ALA B C 1
ATOM 3750 O O . ALA B 1 199 ? 11.607 -27.397 37.965 1.00 14.90 188 ALA B O 1
ATOM 3752 N N . ARG B 1 200 ? 11.862 -28.757 39.748 1.00 14.14 189 ARG B N 1
ATOM 3753 C CA . ARG B 1 200 ? 10.955 -27.977 40.558 1.00 13.22 189 ARG B CA 1
ATOM 3754 C C . ARG B 1 200 ? 11.478 -27.863 41.999 1.00 12.31 189 ARG B C 1
ATOM 3755 O O . ARG B 1 200 ? 12.322 -28.645 42.436 1.00 12.94 189 ARG B O 1
ATOM 3763 N N . TYR B 1 201 ? 10.941 -26.891 42.708 1.00 8.71 190 TYR B N 1
ATOM 3764 C CA . TYR B 1 201 ? 11.325 -26.589 44.073 1.00 7.65 190 TYR B CA 1
ATOM 3765 C C . TYR B 1 201 ? 10.526 -27.463 45.051 1.00 7.05 190 TYR B C 1
ATOM 3766 O O . TYR B 1 201 ? 9.327 -27.674 44.861 1.00 6.42 190 TYR B O 1
ATOM 3775 N N . PHE B 1 202 ? 11.199 -27.952 46.094 1.00 6.00 191 PHE B N 1
ATOM 3776 C CA . PHE B 1 202 ? 10.590 -28.841 47.096 1.00 6.63 191 PHE B CA 1
ATOM 3777 C C . PHE B 1 202 ? 10.860 -28.246 48.484 1.00 5.40 191 PHE B C 1
ATOM 3778 O O . PHE B 1 202 ? 11.999 -27.931 48.809 1.00 4.81 191 PHE B O 1
ATOM 3786 N N . THR B 1 203 ? 9.816 -28.077 49.287 1.00 5.55 192 THR B N 1
ATOM 3787 C CA . THR B 1 203 ? 10.000 -27.687 50.697 1.00 6.42 192 THR B CA 1
ATOM 3788 C C . THR B 1 203 ? 9.470 -28.780 51.602 1.00 6.50 192 THR B C 1
ATOM 3789 O O . THR B 1 203 ? 8.509 -29.454 51.252 1.00 6.67 192 THR B O 1
ATOM 3793 N N . GLY B 1 204 ? 10.069 -28.932 52.778 1.00 6.66 193 GLY B N 1
ATOM 3794 C CA . GLY B 1 204 ? 9.587 -29.937 53.691 1.00 7.15 193 GLY B CA 1
ATOM 3795 C C . GLY B 1 204 ? 10.109 -29.826 55.098 1.00 7.26 193 GLY B C 1
ATOM 3796 O O . GLY B 1 204 ? 10.977 -28.989 55.407 1.00 7.11 193 GLY B O 1
ATOM 3797 N N . TYR B 1 205 ? 9.542 -30.664 55.959 1.00 6.93 194 TYR B N 1
ATOM 3798 C CA . TYR B 1 205 ? 10.153 -30.974 57.262 1.00 7.43 194 TYR B CA 1
ATOM 3799 C C . TYR B 1 205 ? 11.255 -32.012 57.031 1.00 8.09 194 TYR B C 1
ATOM 3800 O O . TYR B 1 205 ? 11.125 -32.854 56.152 1.00 8.90 194 TYR B O 1
ATOM 3809 N N . ALA B 1 206 ? 12.338 -31.963 57.797 1.00 8.36 195 ALA B N 1
ATOM 3810 C CA . ALA B 1 206 ? 13.476 -32.838 57.524 1.00 8.83 195 ALA B CA 1
ATOM 3811 C C . ALA B 1 206 ? 14.007 -33.512 58.786 1.00 9.49 195 ALA B C 1
ATOM 3812 O O . ALA B 1 206 ? 14.586 -32.849 59.647 1.00 8.93 195 ALA B O 1
ATOM 3814 N N . PHE B 1 207 ? 13.823 -34.832 58.866 1.00 10.48 196 PHE B N 1
ATOM 3815 C CA . PHE B 1 207 ? 14.367 -35.628 59.967 1.00 11.57 196 PHE B CA 1
ATOM 3816 C C . PHE B 1 207 ? 15.892 -35.513 59.993 1.00 12.13 196 PHE B C 1
ATOM 3817 O O . PHE B 1 207 ? 16.545 -35.571 58.950 1.00 12.63 196 PHE B O 1
ATOM 3825 N N . LYS B 1 208 ? 16.437 -35.302 61.187 1.00 12.84 197 LYS B N 1
ATOM 3826 C CA . LYS B 1 208 ? 17.884 -35.268 61.416 1.00 13.88 197 LYS B CA 1
ATOM 3827 C C . LYS B 1 208 ? 18.583 -34.010 60.875 1.00 14.48 197 LYS B C 1
ATOM 3828 O O . LYS B 1 208 ? 19.814 -33.906 60.940 1.00 14.90 197 LYS B O 1
ATOM 3830 N N . LEU B 1 209 ? 17.805 -33.051 60.378 1.00 14.40 198 LEU B N 1
ATOM 3831 C CA . LEU B 1 209 ? 18.332 -31.721 60.089 1.00 15.17 198 LEU B CA 1
ATOM 3832 C C . LEU B 1 209 ? 18.748 -31.019 61.380 1.00 16.00 198 LEU B C 1
ATOM 3833 O O . LEU B 1 209 ? 17.942 -30.862 62.294 1.00 15.65 198 LEU B O 1
ATOM 3838 N N . ASN B 1 210 ? 20.010 -30.599 61.412 1.00 17.11 199 ASN B N 1
ATOM 3839 C CA . ASN B 1 210 ? 20.615 -29.889 62.532 1.00 18.85 199 ASN B CA 1
ATOM 3840 C C . ASN B 1 210 ? 21.314 -28.627 61.978 1.00 19.71 199 ASN B C 1
ATOM 3841 O O . ASN B 1 210 ? 22.074 -28.729 61.000 1.00 20.27 199 ASN B O 1
ATOM 3846 N N . PRO B 1 211 ? 20.990 -27.424 62.517 1.00 20.12 200 PRO B N 1
ATOM 3847 C CA . PRO B 1 211 ? 19.935 -27.114 63.492 1.00 19.63 200 PRO B CA 1
ATOM 3848 C C . PRO B 1 211 ? 18.557 -27.290 62.829 1.00 18.68 200 PRO B C 1
ATOM 3849 O O . PRO B 1 211 ? 18.439 -27.068 61.627 1.00 18.90 200 PRO B O 1
ATOM 3853 N N . PRO B 1 212 ? 17.529 -27.697 63.603 1.00 17.99 201 PRO B N 1
ATOM 3854 C CA . PRO B 1 212 ? 16.207 -27.980 63.019 1.00 17.03 201 PRO B CA 1
ATOM 3855 C C . PRO B 1 212 ? 15.561 -26.741 62.394 1.00 16.27 201 PRO B C 1
ATOM 3856 O O . PRO B 1 212 ? 15.651 -25.653 62.942 1.00 15.64 201 PRO B O 1
ATOM 3860 N N . ASP B 1 213 ? 14.939 -26.917 61.231 1.00 15.20 202 ASP B N 1
ATOM 3861 C CA . ASP B 1 213 ? 14.403 -25.802 60.452 1.00 15.12 202 ASP B CA 1
ATOM 3862 C C . ASP B 1 213 ? 13.551 -26.369 59.312 1.00 13.72 202 ASP B C 1
ATOM 3863 O O . ASP B 1 213 ? 13.529 -27.575 59.115 1.00 13.35 202 ASP B O 1
ATOM 3868 N N . PHE B 1 214 ? 12.836 -25.510 58.590 1.00 13.14 203 PHE B N 1
ATOM 3869 C CA . PHE B 1 214 ? 12.190 -25.925 57.334 1.00 13.19 203 PHE B CA 1
ATOM 3870 C C . PHE B 1 214 ? 13.310 -26.172 56.351 1.00 13.72 203 PHE B C 1
ATOM 3871 O O . PHE B 1 214 ? 14.386 -25.595 56.486 1.00 13.79 203 PHE B O 1
ATOM 3879 N N . HIS B 1 215 ? 13.091 -27.051 55.381 1.00 14.40 204 HIS B N 1
ATOM 3880 C CA . HIS B 1 215 ? 14.162 -27.391 54.482 1.00 15.06 204 HIS B CA 1
ATOM 3881 C C . HIS B 1 215 ? 13.688 -27.193 53.062 1.00 15.39 204 HIS B C 1
ATOM 3882 O O . HIS B 1 215 ? 12.498 -27.316 52.791 1.00 16.51 204 HIS B O 1
ATOM 3889 N N . ALA B 1 216 ? 14.611 -26.866 52.174 1.00 14.45 205 ALA B N 1
ATOM 3890 C CA . ALA B 1 216 ? 14.295 -26.730 50.750 1.00 15.10 205 ALA B CA 1
ATOM 3891 C C . ALA B 1 216 ? 15.303 -27.491 49.907 1.00 15.70 205 ALA B C 1
ATOM 3892 O O . ALA B 1 216 ? 16.497 -27.426 50.171 1.00 16.84 205 ALA B O 1
ATOM 3894 N N . CYS B 1 217 ? 14.819 -28.212 48.894 1.00 15.04 206 CYS B N 1
ATOM 3895 C CA . CYS B 1 217 ? 15.686 -28.814 47.910 1.00 15.58 206 CYS B CA 1
ATOM 3896 C C . CYS B 1 217 ? 14.966 -28.854 46.567 1.00 14.80 206 CYS B C 1
ATOM 3897 O O . CYS B 1 217 ? 14.096 -28.018 46.297 1.00 13.83 206 CYS B O 1
ATOM 3900 N N . PHE B 1 218 ? 15.349 -29.771 45.693 1.00 14.57 207 PHE B N 1
ATOM 3901 C CA . PHE B 1 218 ? 14.722 -29.771 44.379 1.00 14.63 207 PHE B CA 1
ATOM 3902 C C . PHE B 1 218 ? 14.512 -31.172 43.830 1.00 15.12 207 PHE B C 1
ATOM 3903 O O . PHE B 1 218 ? 15.104 -32.141 44.335 1.00 14.87 207 PHE B O 1
ATOM 3911 N N . GLU B 1 219 ? 13.660 -31.276 42.810 1.00 14.84 208 GLU B N 1
ATOM 3912 C CA . GLU B 1 219 ? 13.404 -32.543 42.150 1.00 14.99 208 GLU B CA 1
ATOM 3913 C C . GLU B 1 219 ? 13.549 -32.324 40.665 1.00 14.75 208 GLU B C 1
ATOM 3914 O O . GLU B 1 219 ? 13.207 -31.262 40.168 1.00 14.45 208 GLU B O 1
ATOM 3920 N N . ALA B 1 220 ? 14.147 -33.291 39.984 1.00 14.12 209 ALA B N 1
ATOM 3921 C CA . ALA B 1 220 ? 14.287 -33.237 38.535 1.00 14.31 209 ALA B CA 1
ATOM 3922 C C . ALA B 1 220 ? 13.450 -34.347 37.939 1.00 14.30 209 ALA B C 1
ATOM 3923 O O . ALA B 1 220 ? 13.368 -35.439 38.509 1.00 14.35 209 ALA B O 1
ATOM 3925 N N . TYR B 1 221 ? 12.876 -34.100 36.766 1.00 14.52 210 TYR B N 1
ATOM 3926 C CA . TYR B 1 221 ? 12.028 -35.110 36.150 1.00 15.07 210 TYR B CA 1
ATOM 3927 C C . TYR B 1 221 ? 12.871 -35.931 35.211 1.00 15.26 210 TYR B C 1
ATOM 3928 O O . TYR B 1 221 ? 13.289 -35.444 34.152 1.00 15.23 210 TYR B O 1
ATOM 3937 N N . ILE B 1 222 ? 13.131 -37.172 35.612 1.00 15.23 211 ILE B N 1
ATOM 3938 C CA . ILE B 1 222 ? 14.077 -38.035 34.922 1.00 15.78 211 ILE B CA 1
ATOM 3939 C C . ILE B 1 222 ? 13.427 -39.387 34.701 1.00 15.79 211 ILE B C 1
ATOM 3940 O O . ILE B 1 222 ? 13.029 -40.060 35.664 1.00 14.65 211 ILE B O 1
ATOM 3945 N N . GLY B 1 223 ? 13.316 -39.774 33.436 1.00 16.37 212 GLY B N 1
ATOM 3946 C CA . GLY B 1 223 ? 12.742 -41.075 33.083 1.00 16.54 212 GLY B CA 1
ATOM 3947 C C . GLY B 1 223 ? 11.329 -41.245 33.596 1.00 16.41 212 GLY B C 1
ATOM 3948 O O . GLY B 1 223 ? 10.934 -42.345 33.979 1.00 16.12 212 GLY B O 1
ATOM 3949 N N . GLY B 1 224 ? 10.561 -40.161 33.611 1.00 15.18 213 GLY B N 1
ATOM 3950 C CA . GLY B 1 224 ? 9.152 -40.254 33.984 1.00 15.55 213 GLY B CA 1
ATOM 3951 C C . GLY B 1 224 ? 8.855 -40.118 35.475 1.00 15.23 213 GLY B C 1
ATOM 3952 O O . GLY B 1 224 ? 7.706 -40.235 35.896 1.00 16.03 213 GLY B O 1
ATOM 3953 N N . ASN B 1 225 ? 9.887 -39.838 36.263 1.00 14.96 214 ASN B N 1
ATOM 3954 C CA . ASN B 1 225 ? 9.738 -39.707 37.702 1.00 15.10 214 ASN B CA 1
ATOM 3955 C C . ASN B 1 225 ? 10.400 -38.454 38.208 1.00 14.48 214 ASN B C 1
ATOM 3956 O O . ASN B 1 225 ? 11.471 -38.105 37.734 1.00 14.32 214 ASN B O 1
ATOM 3961 N N . TRP B 1 226 ? 9.797 -37.821 39.214 1.00 14.20 215 TRP B N 1
ATOM 3962 C CA . TRP B 1 226 ? 10.452 -36.711 39.916 1.00 14.31 215 TRP B CA 1
ATOM 3963 C C . TRP B 1 226 ? 11.457 -37.310 40.906 1.00 14.78 215 TRP B C 1
ATOM 3964 O O . TRP B 1 226 ? 11.067 -38.062 41.812 1.00 15.02 215 TRP B O 1
ATOM 3975 N N . ILE B 1 227 ? 12.743 -37.031 40.693 1.00 13.77 216 ILE B N 1
ATOM 3976 C CA . ILE B 1 227 ? 13.795 -37.592 41.510 1.00 13.22 216 ILE B CA 1
ATOM 3977 C C . ILE B 1 227 ? 14.310 -36.460 42.388 1.00 13.37 216 ILE B C 1
ATOM 3978 O O . ILE B 1 227 ? 14.649 -35.398 41.874 1.00 12.88 216 ILE B O 1
ATOM 3983 N N . ILE B 1 228 ? 14.403 -36.711 43.689 1.00 13.68 217 ILE B N 1
ATOM 3984 C CA . ILE B 1 228 ? 14.817 -35.685 44.637 1.00 14.51 217 ILE B CA 1
ATOM 3985 C C . ILE B 1 228 ? 16.334 -35.540 44.773 1.00 14.82 217 ILE B C 1
ATOM 3986 O O . ILE B 1 228 ? 17.076 -36.530 44.743 1.00 14.55 217 ILE B O 1
ATOM 3991 N N . PHE B 1 229 ? 16.796 -34.298 44.932 1.00 14.85 218 PHE B N 1
ATOM 3992 C CA . PHE B 1 229 ? 18.231 -33.996 45.060 1.00 14.83 218 PHE B CA 1
ATOM 3993 C C . PHE B 1 229 ? 18.404 -32.887 46.083 1.00 15.61 218 PHE B C 1
ATOM 3994 O O . PHE B 1 229 ? 17.547 -32.024 46.201 1.00 15.56 218 PHE B O 1
ATOM 4002 N N . ASP B 1 230 ? 19.522 -32.878 46.797 1.00 15.09 219 ASP B N 1
ATOM 4003 C CA . ASP B 1 230 ? 19.740 -31.843 47.805 1.00 15.65 219 ASP B CA 1
ATOM 4004 C C . ASP B 1 230 ? 21.216 -31.534 47.867 1.00 15.49 219 ASP B C 1
ATOM 4005 O O . ASP B 1 230 ? 21.975 -32.265 48.489 1.00 16.31 219 ASP B O 1
ATOM 4010 N N . ALA B 1 231 ? 21.612 -30.442 47.223 1.00 15.36 220 ALA B N 1
ATOM 4011 C CA . ALA B 1 231 ? 23.010 -30.063 47.142 1.00 15.17 220 ALA B CA 1
ATOM 4012 C C . ALA B 1 231 ? 23.611 -29.606 48.460 1.00 14.92 220 ALA B C 1
ATOM 4013 O O . ALA B 1 231 ? 24.834 -29.482 48.542 1.00 15.47 220 ALA B O 1
ATOM 4015 N N . THR B 1 232 ? 22.796 -29.374 49.493 1.00 14.63 221 THR B N 1
ATOM 4016 C CA . THR B 1 232 ? 23.379 -29.025 50.809 1.00 15.27 221 THR B CA 1
ATOM 4017 C C . THR B 1 232 ? 24.000 -30.236 51.490 1.00 15.89 221 THR B C 1
ATOM 4018 O O . THR B 1 232 ? 24.866 -30.089 52.351 1.00 16.73 221 THR B O 1
ATOM 4022 N N . ARG B 1 233 ? 23.522 -31.421 51.117 1.00 16.33 222 ARG B N 1
ATOM 4023 C CA . ARG B 1 233 ? 23.849 -32.689 51.785 1.00 17.00 222 ARG B CA 1
ATOM 4024 C C . ARG B 1 233 ? 23.564 -32.699 53.289 1.00 17.38 222 ARG B C 1
ATOM 4025 O O . ARG B 1 233 ? 24.197 -33.450 54.029 1.00 17.00 222 ARG B O 1
ATOM 4033 N N . LEU B 1 234 ? 22.629 -31.871 53.749 1.00 17.10 223 LEU B N 1
ATOM 4034 C CA . LEU B 1 234 ? 22.384 -31.780 55.187 1.00 17.40 223 LEU B CA 1
ATOM 4035 C C . LEU B 1 234 ? 21.506 -32.889 55.766 1.00 17.91 223 LEU B C 1
ATOM 4036 O O . LEU B 1 234 ? 21.595 -33.166 56.957 1.00 17.46 223 LEU B O 1
ATOM 4041 N N . VAL B 1 235 ? 20.653 -33.497 54.942 1.00 17.29 224 VAL B N 1
ATOM 4042 C CA . VAL B 1 235 ? 19.638 -34.410 55.462 1.00 18.54 224 VAL B CA 1
ATOM 4043 C C . VAL B 1 235 ? 19.557 -35.723 54.694 1.00 17.90 224 VAL B C 1
ATOM 4044 O O . VAL B 1 235 ? 19.788 -35.740 53.484 1.00 17.96 224 VAL B O 1
ATOM 4048 N N . PRO B 1 236 ? 19.217 -36.829 55.386 1.00 17.27 225 PRO B N 1
ATOM 4049 C CA . PRO B 1 236 ? 18.931 -38.059 54.645 1.00 16.81 225 PRO B CA 1
ATOM 4050 C C . PRO B 1 236 ? 17.685 -37.851 53.792 1.00 16.68 225 PRO B C 1
ATOM 4051 O O . PRO B 1 236 ? 16.684 -37.314 54.288 1.00 16.73 225 PRO B O 1
ATOM 4055 N N . LEU B 1 237 ? 17.750 -38.228 52.514 1.00 16.16 226 LEU B N 1
ATOM 4056 C CA . LEU B 1 237 ? 16.682 -37.883 51.585 1.00 16.20 226 LEU B CA 1
ATOM 4057 C C . LEU B 1 237 ? 15.365 -38.549 51.970 1.00 15.99 226 LEU B C 1
ATOM 4058 O O . LEU B 1 237 ? 14.295 -37.995 51.711 1.00 15.93 226 LEU B O 1
ATOM 4063 N N . ASN B 1 238 ? 15.446 -39.715 52.611 1.00 15.03 227 ASN B N 1
ATOM 4064 C CA . ASN B 1 238 ? 14.245 -40.434 53.006 1.00 14.71 227 ASN B CA 1
ATOM 4065 C C . ASN B 1 238 ? 13.649 -39.934 54.313 1.00 15.03 227 ASN B C 1
ATOM 4066 O O . ASN B 1 238 ? 12.642 -40.477 54.776 1.00 15.05 227 ASN B O 1
ATOM 4071 N N . GLY B 1 239 ? 14.274 -38.921 54.911 1.00 14.51 228 GLY B N 1
ATOM 4072 C CA . GLY B 1 239 ? 13.734 -38.286 56.117 1.00 14.72 228 GLY B CA 1
ATOM 4073 C C . GLY B 1 239 ? 12.857 -37.059 55.878 1.00 15.56 228 GLY B C 1
ATOM 4074 O O . GLY B 1 239 ? 12.480 -36.377 56.828 1.00 15.74 228 GLY B O 1
ATOM 4075 N N . LEU B 1 240 ? 12.513 -36.792 54.615 1.00 14.72 229 LEU B N 1
ATOM 4076 C CA . LEU B 1 240 ? 11.729 -35.602 54.258 1.00 15.53 229 LEU B CA 1
ATOM 4077 C C . LEU B 1 240 ? 10.225 -35.803 54.270 1.00 15.41 229 LEU B C 1
ATOM 4078 O O . LEU B 1 240 ? 9.708 -36.799 53.765 1.00 16.59 229 LEU B O 1
ATOM 4083 N N . VAL B 1 241 ? 9.524 -34.837 54.842 1.00 15.17 230 VAL B N 1
ATOM 4084 C CA . VAL B 1 241 ? 8.069 -34.806 54.778 1.00 14.61 230 VAL B CA 1
ATOM 4085 C C . VAL B 1 241 ? 7.677 -33.584 53.969 1.00 14.03 230 VAL B C 1
ATOM 4086 O O . VAL B 1 241 ? 8.024 -32.452 54.343 1.00 13.52 230 VAL B O 1
ATOM 4090 N N . LYS B 1 242 ? 6.953 -33.809 52.873 1.00 13.26 231 LYS B N 1
ATOM 4091 C CA . LYS B 1 242 ? 6.693 -32.763 51.892 1.00 13.21 231 LYS B CA 1
ATOM 4092 C C . LYS B 1 242 ? 5.679 -31.743 52.360 1.00 13.08 231 LYS B C 1
ATOM 4093 O O . LYS B 1 242 ? 4.586 -32.089 52.808 1.00 13.74 231 LYS B O 1
ATOM 4099 N N . ILE B 1 243 ? 6.035 -30.482 52.197 1.00 12.24 232 ILE B N 1
ATOM 4100 C CA . ILE B 1 243 ? 5.103 -29.392 52.396 1.00 12.18 232 ILE B CA 1
ATOM 4101 C C . ILE B 1 243 ? 4.597 -28.915 51.053 1.00 11.94 232 ILE B C 1
ATOM 4102 O O . ILE B 1 243 ? 3.385 -28.920 50.813 1.00 12.24 232 ILE B O 1
ATOM 4107 N N . ALA B 1 244 ? 5.510 -28.478 50.179 1.00 11.76 233 ALA B N 1
ATOM 4108 C CA . ALA B 1 244 ? 5.098 -28.039 48.854 1.00 12.04 233 ALA B CA 1
ATOM 4109 C C . ALA B 1 244 ? 6.108 -28.348 47.769 1.00 12.58 233 ALA B C 1
ATOM 4110 O O . ALA B 1 244 ? 7.286 -28.608 48.043 1.00 13.39 233 ALA B O 1
ATOM 4112 N N . THR B 1 245 ? 5.618 -28.305 46.535 1.00 12.48 234 THR B N 1
ATOM 4113 C CA . THR B 1 245 ? 6.468 -28.149 45.357 1.00 11.86 234 THR B CA 1
ATOM 4114 C C . THR B 1 245 ? 5.948 -26.975 44.514 1.00 11.11 234 THR B C 1
ATOM 4115 O O . THR B 1 245 ? 4.766 -26.615 44.572 1.00 11.98 234 THR B O 1
ATOM 4119 N N . GLY B 1 246 ? 6.818 -26.382 43.710 1.00 10.17 235 GLY B N 1
ATOM 4120 C CA . GLY B 1 246 ? 6.380 -25.372 42.755 1.00 9.48 235 GLY B CA 1
ATOM 4121 C C . GLY B 1 246 ? 7.583 -24.987 41.910 1.00 10.23 235 GLY B C 1
ATOM 4122 O O . GLY B 1 246 ? 8.622 -25.629 41.973 1.00 9.37 235 GLY B O 1
ATOM 4123 N N . ARG B 1 247 ? 7.440 -23.929 41.131 1.00 9.35 236 ARG B N 1
ATOM 4124 C CA . ARG B 1 247 ? 8.506 -23.522 40.230 1.00 10.02 236 ARG B CA 1
ATOM 4125 C C . ARG B 1 247 ? 9.734 -23.045 41.005 1.00 9.73 236 ARG B C 1
ATOM 4126 O O . ARG B 1 247 ? 10.864 -23.342 40.624 1.00 10.43 236 ARG B O 1
ATOM 4134 N N . ASP B 1 248 ? 9.505 -22.319 42.095 1.00 8.90 237 ASP B N 1
ATOM 4135 C CA . ASP B 1 248 ? 10.575 -21.840 42.969 1.00 9.16 237 ASP B CA 1
ATOM 4136 C C . ASP B 1 248 ? 9.910 -21.302 44.209 1.00 9.07 237 ASP B C 1
ATOM 4137 O O . ASP B 1 248 ? 8.700 -21.511 44.378 1.00 9.35 237 ASP B O 1
ATOM 4142 N N . ALA B 1 249 ? 10.672 -20.620 45.056 1.00 8.88 238 ALA B N 1
ATOM 4143 C CA . ALA B 1 249 ? 10.146 -20.159 46.369 1.00 9.12 238 ALA B CA 1
ATOM 4144 C C . ALA B 1 249 ? 8.986 -19.160 46.252 1.00 9.96 238 ALA B C 1
ATOM 4145 O O . ALA B 1 249 ? 8.233 -19.005 47.197 1.00 10.53 238 ALA B O 1
ATOM 4147 N N . ALA B 1 250 ? 8.807 -18.512 45.096 1.00 10.24 239 ALA B N 1
ATOM 4148 C CA . ALA B 1 250 ? 7.665 -17.605 44.938 1.00 11.96 239 ALA B CA 1
ATOM 4149 C C . ALA B 1 250 ? 6.357 -18.386 45.111 1.00 13.32 239 ALA B C 1
ATOM 4150 O O . ALA B 1 250 ? 5.317 -17.815 45.486 1.00 13.81 239 ALA B O 1
ATOM 4152 N N . ASP B 1 251 ? 6.399 -19.683 44.804 1.00 14.12 240 ASP B N 1
ATOM 4153 C CA . ASP B 1 251 ? 5.207 -20.539 44.909 1.00 14.99 240 ASP B CA 1
ATOM 4154 C C . ASP B 1 251 ? 5.159 -21.336 46.208 1.00 15.28 240 ASP B C 1
ATOM 4155 O O . ASP B 1 251 ? 4.262 -22.175 46.389 1.00 15.62 240 ASP B O 1
ATOM 4160 N N . ALA B 1 252 ? 6.126 -21.132 47.091 1.00 14.76 241 ALA B N 1
ATOM 4161 C CA . ALA B 1 252 ? 6.206 -21.961 48.303 1.00 15.11 241 ALA B CA 1
ATOM 4162 C C . ALA B 1 252 ? 6.896 -21.261 49.460 1.00 15.12 241 ALA B C 1
ATOM 4163 O O . ALA B 1 252 ? 7.716 -21.872 50.162 1.00 15.61 241 ALA B O 1
ATOM 4165 N N . ALA B 1 253 ? 6.570 -19.991 49.678 1.00 14.94 242 ALA B N 1
ATOM 4166 C CA . ALA B 1 253 ? 7.163 -19.257 50.809 1.00 15.02 242 ALA B CA 1
ATOM 4167 C C . ALA B 1 253 ? 6.616 -19.783 52.122 1.00 14.89 242 ALA B C 1
ATOM 4168 O O . ALA B 1 253 ? 5.447 -20.170 52.194 1.00 14.57 242 ALA B O 1
ATOM 4170 N N . VAL B 1 254 ? 7.442 -19.760 53.166 1.00 14.65 243 VAL B N 1
ATOM 4171 C CA . VAL B 1 254 ? 6.968 -20.140 54.501 1.00 15.30 243 VAL B CA 1
ATOM 4172 C C . VAL B 1 254 ? 5.879 -19.165 54.907 1.00 15.10 243 VAL B C 1
ATOM 4173 O O . VAL B 1 254 ? 4.801 -19.565 55.341 1.00 14.84 243 VAL B O 1
ATOM 4177 N N . ALA B 1 255 ? 6.161 -17.881 54.701 1.00 14.95 244 ALA B N 1
ATOM 4178 C CA . ALA B 1 255 ? 5.242 -16.827 55.068 1.00 15.28 244 ALA B CA 1
ATOM 4179 C C . ALA B 1 255 ? 5.319 -15.701 54.046 1.00 15.65 244 ALA B C 1
ATOM 4180 O O . ALA B 1 255 ? 6.387 -15.115 53.845 1.00 16.18 244 ALA B O 1
ATOM 4182 N N . SER B 1 256 ? 4.196 -15.404 53.408 1.00 15.05 245 SER B N 1
ATOM 4183 C CA . SER B 1 256 ? 4.103 -14.223 52.574 1.00 15.51 245 SER B CA 1
ATOM 4184 C C . SER B 1 256 ? 3.388 -13.153 53.379 1.00 15.54 245 SER B C 1
ATOM 4185 O O . SER B 1 256 ? 2.267 -13.368 53.848 1.00 15.31 245 SER B O 1
ATOM 4188 N N . ILE B 1 257 ? 4.050 -12.009 53.537 1.00 15.34 246 ILE B N 1
ATOM 4189 C CA . ILE B 1 257 ? 3.592 -10.967 54.451 1.00 15.65 246 ILE B CA 1
ATOM 4190 C C . ILE B 1 257 ? 3.185 -9.715 53.692 1.00 15.57 246 ILE B C 1
ATOM 4191 O O . ILE B 1 257 ? 4.021 -9.041 53.071 1.00 15.47 246 ILE B O 1
ATOM 4196 N N . PHE B 1 258 ? 1.885 -9.438 53.720 1.00 15.55 247 PHE B N 1
ATOM 4197 C CA . PHE B 1 258 ? 1.302 -8.254 53.077 1.00 15.94 247 PHE B CA 1
ATOM 4198 C C . PHE B 1 258 ? 0.999 -7.197 54.117 1.00 16.16 247 PHE B C 1
ATOM 4199 O O . PHE B 1 258 ? -0.094 -7.161 54.672 1.00 15.88 247 PHE B O 1
ATOM 4207 N N . GLY B 1 259 ? 1.991 -6.351 54.379 1.00 16.87 248 GLY B N 1
ATOM 4208 C CA . GLY B 1 259 ? 1.914 -5.344 55.439 1.00 17.58 248 GLY B CA 1
ATOM 4209 C C . GLY B 1 259 ? 3.283 -5.211 56.077 1.00 18.24 248 GLY B C 1
ATOM 4210 O O . GLY B 1 259 ? 4.298 -5.232 55.375 1.00 18.31 248 GLY B O 1
ATOM 4211 N N . ASN B 1 260 ? 3.315 -5.085 57.401 1.00 18.24 249 ASN B N 1
ATOM 4212 C CA . ASN B 1 260 ? 4.567 -4.919 58.146 1.00 18.72 249 ASN B CA 1
ATOM 4213 C C . ASN B 1 260 ? 4.610 -5.761 59.413 1.00 18.07 249 ASN B C 1
ATOM 4214 O O . ASN B 1 260 ? 3.947 -5.441 60.397 1.00 17.96 249 ASN B O 1
ATOM 4219 N N . ALA B 1 261 ? 5.393 -6.829 59.383 1.00 17.50 250 ALA B N 1
ATOM 4220 C CA . ALA B 1 261 ? 5.510 -7.721 60.529 1.00 17.13 250 ALA B CA 1
ATOM 4221 C C . ALA B 1 261 ? 6.804 -8.503 60.433 1.00 17.18 250 ALA B C 1
ATOM 4222 O O . ALA B 1 261 ? 7.324 -8.724 59.335 1.00 17.18 250 ALA B O 1
ATOM 4224 N N . SER B 1 262 ? 7.337 -8.902 61.582 1.00 16.85 251 SER B N 1
ATOM 4225 C CA . SER B 1 262 ? 8.529 -9.731 61.615 1.00 17.09 251 SER B CA 1
ATOM 4226 C C . SER B 1 262 ? 8.386 -10.825 62.671 1.00 16.81 251 SER B C 1
ATOM 4227 O O . SER B 1 262 ? 7.676 -10.658 63.681 1.00 16.79 251 SER B O 1
ATOM 4230 N N . SER B 1 263 ? 9.046 -11.951 62.422 1.00 16.25 252 SER B N 1
ATOM 4231 C CA . SER B 1 263 ? 8.954 -13.102 63.306 1.00 15.72 252 SER B CA 1
ATOM 4232 C C . SER B 1 263 ? 9.878 -12.909 64.491 1.00 15.59 252 SER B C 1
ATOM 4233 O O . SER B 1 263 ? 10.962 -12.345 64.361 1.00 14.83 252 SER B O 1
ATOM 4236 N N . THR B 1 264 ? 9.439 -13.373 65.654 1.00 15.64 253 THR B N 1
ATOM 4237 C CA . THR B 1 264 ? 10.202 -13.146 66.869 1.00 16.31 253 THR B CA 1
ATOM 4238 C C . THR B 1 264 ? 10.621 -14.447 67.531 1.00 16.66 253 THR B C 1
ATOM 4239 O O . THR B 1 264 ? 11.513 -14.438 68.376 1.00 16.79 253 THR B O 1
ATOM 4243 N N . ASN B 1 265 ? 9.967 -15.546 67.155 1.00 16.59 254 ASN B N 1
ATOM 4244 C CA . ASN B 1 265 ? 10.287 -16.901 67.638 1.00 17.06 254 ASN B CA 1
ATOM 4245 C C . ASN B 1 265 ? 9.920 -17.867 66.517 1.00 16.85 254 ASN B C 1
ATOM 4246 O O . ASN B 1 265 ? 8.896 -17.671 65.858 1.00 16.57 254 ASN B O 1
ATOM 4259 N N . HIS B 1 267 ? 10.246 -22.352 65.685 1.00 15.75 256 HIS B N 1
ATOM 4260 C CA . HIS B 1 267 ? 10.714 -23.705 66.007 1.00 15.58 256 HIS B CA 1
ATOM 4261 C C . HIS B 1 267 ? 10.159 -24.660 64.973 1.00 15.23 256 HIS B C 1
ATOM 4262 O O . HIS B 1 267 ? 8.981 -24.597 64.650 1.00 15.11 256 HIS B O 1
ATOM 4269 N N . VAL B 1 268 ? 11.013 -25.530 64.446 1.00 15.24 257 VAL B N 1
ATOM 4270 C CA . VAL B 1 268 ? 10.597 -26.563 63.496 1.00 14.85 257 VAL B CA 1
ATOM 4271 C C . VAL B 1 268 ? 11.221 -27.899 63.933 1.00 15.42 257 VAL B C 1
ATOM 4272 O O . VAL B 1 268 ? 12.401 -27.948 64.319 1.00 15.29 257 VAL B O 1
ATOM 4276 N N . GLU B 1 269 ? 10.419 -28.964 63.914 1.00 15.26 258 GLU B N 1
ATOM 4277 C CA . GLU B 1 269 ? 10.889 -30.291 64.313 1.00 15.30 258 GLU B CA 1
ATOM 4278 C C . GLU B 1 269 ? 10.272 -31.408 63.474 1.00 15.35 258 GLU B C 1
ATOM 4279 O O . GLU B 1 269 ? 9.109 -31.332 63.062 1.00 14.60 258 GLU B O 1
ATOM 4281 N N . CYS B 1 270 ? 11.081 -32.439 63.229 1.00 15.66 259 CYS B N 1
ATOM 4282 C CA . CYS B 1 270 ? 10.649 -33.665 62.581 1.00 16.03 259 CYS B CA 1
ATOM 4283 C C . CYS B 1 270 ? 11.328 -34.853 63.272 1.00 16.46 259 CYS B C 1
ATOM 4284 O O . CYS B 1 270 ? 12.551 -34.883 63.406 1.00 15.93 259 CYS B O 1
ATOM 4287 N N . ALA B 1 271 ? 10.531 -35.818 63.717 1.00 17.24 260 ALA B N 1
ATOM 4288 C CA . ALA B 1 271 ? 11.070 -37.031 64.332 1.00 18.20 260 ALA B CA 1
ATOM 4289 C C . ALA B 1 271 ? 10.424 -38.265 63.724 1.00 18.87 260 ALA B C 1
ATOM 4290 O O . ALA B 1 271 ? 9.205 -38.301 63.513 1.00 18.63 260 ALA B O 1
ATOM 4292 N N . SER B 1 272 ? 11.256 -39.267 63.434 1.00 20.07 261 SER B N 1
ATOM 4293 C CA . SER B 1 272 ? 10.787 -40.566 62.951 1.00 20.62 261 SER B CA 1
ATOM 4294 C C . SER B 1 272 ? 10.141 -41.361 64.073 1.00 21.26 261 SER B C 1
ATOM 4295 O O . SER B 1 272 ? 10.662 -41.419 65.187 1.00 21.42 261 SER B O 1
ATOM 4298 N N . LEU B 1 273 ? 9.001 -41.971 63.773 1.00 21.92 262 LEU B N 1
ATOM 4299 C CA . LEU B 1 273 ? 8.322 -42.835 64.735 1.00 22.55 262 LEU B CA 1
ATOM 4300 C C . LEU B 1 273 ? 8.671 -44.312 64.509 1.00 22.90 262 LEU B C 1
ATOM 4301 O O . LEU B 1 273 ? 8.153 -45.192 65.198 1.00 23.11 262 LEU B O 1
ATOM 4306 N N . ASP B 1 274 ? 9.561 -44.576 63.555 1.00 23.19 263 ASP B N 1
ATOM 4307 C CA . ASP B 1 274 ? 9.893 -45.946 63.166 1.00 23.65 263 ASP B CA 1
ATOM 4308 C C . ASP B 1 274 ? 10.916 -46.577 64.103 1.00 23.59 263 ASP B C 1
ATOM 4309 O O . ASP B 1 274 ? 11.677 -45.871 64.767 1.00 23.74 263 ASP B O 1
ATOM 4314 N N . THR B 1 275 ? 10.938 -47.907 64.149 1.00 23.29 264 THR B N 1
ATOM 4315 C CA . THR B 1 275 ? 11.941 -48.606 64.949 1.00 23.16 264 THR B CA 1
ATOM 4316 C C . THR B 1 275 ? 13.360 -48.457 64.362 1.00 22.94 264 THR B C 1
ATOM 4317 O O . THR B 1 275 ? 14.260 -47.941 65.041 1.00 23.49 264 THR B O 1
ATOM 4321 N N . ASP B 1 276 ? 13.544 -48.863 63.103 1.00 21.92 265 ASP B N 1
ATOM 4322 C CA . ASP B 1 276 ? 14.873 -48.895 62.487 1.00 20.69 265 ASP B CA 1
ATOM 4323 C C . ASP B 1 276 ? 14.969 -48.011 61.235 1.00 20.21 265 ASP B C 1
ATOM 4324 O O . ASP B 1 276 ? 15.017 -48.518 60.096 1.00 19.94 265 ASP B O 1
ATOM 4326 N N . PHE B 1 277 ? 14.999 -46.692 61.457 1.00 18.67 266 PHE B N 1
ATOM 4327 C CA . PHE B 1 277 ? 15.208 -45.730 60.370 1.00 18.08 266 PHE B CA 1
ATOM 4328 C C . PHE B 1 277 ? 16.643 -45.804 59.859 1.00 17.63 266 PHE B C 1
ATOM 4329 O O . PHE B 1 277 ? 17.586 -45.524 60.606 1.00 17.44 266 PHE B O 1
ATOM 4337 N N . THR B 1 278 ? 16.812 -46.181 58.592 1.00 17.03 267 THR B N 1
ATOM 4338 C CA . THR B 1 278 ? 18.154 -46.202 58.014 1.00 16.80 267 THR B CA 1
ATOM 4339 C C . THR B 1 278 ? 18.282 -45.134 56.896 1.00 16.27 267 THR B C 1
ATOM 4340 O O . THR B 1 278 ? 17.559 -45.197 55.901 1.00 16.49 267 THR B O 1
ATOM 4344 N N . PRO B 1 279 ? 19.189 -44.150 57.082 1.00 15.50 268 PRO B N 1
ATOM 4345 C CA . PRO B 1 279 ? 19.299 -42.988 56.183 1.00 15.21 268 PRO B CA 1
ATOM 4346 C C . PRO B 1 279 ? 19.708 -43.364 54.770 1.00 14.96 268 PRO B C 1
ATOM 4347 O O . PRO B 1 279 ? 20.579 -44.218 54.574 1.00 14.57 268 PRO B O 1
ATOM 4351 N N . PHE B 1 280 ? 19.066 -42.729 53.794 1.00 14.49 269 PHE B N 1
ATOM 4352 C CA . PHE B 1 280 ? 19.400 -42.935 52.394 1.00 14.73 269 PHE B CA 1
ATOM 4353 C C . PHE B 1 280 ? 20.202 -41.736 51.902 1.00 15.33 269 PHE B C 1
ATOM 4354 O O . PHE B 1 280 ? 19.764 -40.595 52.050 1.00 14.51 269 PHE B O 1
ATOM 4362 N N . TRP B 1 281 ? 21.368 -42.001 51.314 1.00 16.02 270 TRP B N 1
ATOM 4363 C CA . TRP B 1 281 ? 22.168 -40.947 50.684 1.00 16.94 270 TRP B CA 1
ATOM 4364 C C . TRP B 1 281 ? 22.576 -41.418 49.303 1.00 17.28 270 TRP B C 1
ATOM 4365 O O . TRP B 1 281 ? 22.767 -42.615 49.103 1.00 16.45 270 TRP B O 1
ATOM 4376 N N . TYR B 1 282 ? 22.745 -40.499 48.352 1.00 17.83 271 TYR B N 1
ATOM 4377 C CA . TYR B 1 282 ? 23.321 -40.890 47.063 1.00 18.95 271 TYR B CA 1
ATOM 4378 C C . TYR B 1 282 ? 24.835 -41.062 47.173 1.00 19.80 271 TYR B C 1
ATOM 4379 O O . TYR B 1 282 ? 25.495 -40.440 48.009 1.00 19.43 271 TYR B O 1
ATOM 4388 N N . ASP B 1 283 ? 25.375 -41.902 46.303 1.00 21.40 272 ASP B N 1
ATOM 4389 C CA . ASP B 1 283 ? 26.808 -41.957 46.066 1.00 22.74 272 ASP B CA 1
ATOM 4390 C C . ASP B 1 283 ? 26.964 -41.871 44.553 1.00 23.53 272 ASP B C 1
ATOM 4391 O O . ASP B 1 283 ? 26.227 -42.544 43.822 1.00 23.90 272 ASP B O 1
ATOM 4393 N N . LYS B 1 284 ? 27.899 -41.039 44.082 1.00 24.28 273 LYS B N 1
ATOM 4394 C CA . LYS B 1 284 ? 28.088 -40.810 42.637 1.00 24.89 273 LYS B CA 1
ATOM 4395 C C . LYS B 1 284 ? 28.129 -42.107 41.812 1.00 25.49 273 LYS B C 1
ATOM 4396 O O . LYS B 1 284 ? 27.858 -42.095 40.596 1.00 25.34 273 LYS B O 1
ATOM 4398 N N . ASN B 1 285 ? 28.447 -43.209 42.502 1.00 25.78 274 ASN B N 1
ATOM 4399 C CA . ASN B 1 285 ? 28.655 -44.534 41.907 1.00 26.15 274 ASN B CA 1
ATOM 4400 C C . ASN B 1 285 ? 27.471 -45.508 42.052 1.00 26.31 274 ASN B C 1
ATOM 4401 O O . ASN B 1 285 ? 27.616 -46.716 41.848 1.00 26.51 274 ASN B O 1
ATOM 4406 N N . SER B 1 286 ? 26.308 -44.978 42.418 1.00 26.51 275 SER B N 1
ATOM 4407 C CA . SER B 1 286 ? 25.066 -45.743 42.397 1.00 26.59 275 SER B CA 1
ATOM 4408 C C . SER B 1 286 ? 24.111 -45.011 41.479 1.00 25.99 275 SER B C 1
ATOM 4409 O O . SER B 1 286 ? 23.810 -43.836 41.705 1.00 26.89 275 SER B O 1
ATOM 4412 N N . LEU B 1 287 ? 23.651 -45.685 40.435 1.00 24.85 276 LEU B N 1
ATOM 4413 C CA . LEU B 1 287 ? 22.703 -45.071 39.525 1.00 23.63 276 LEU B CA 1
ATOM 4414 C C . LEU B 1 287 ? 21.276 -45.346 39.998 1.00 22.71 276 LEU B C 1
ATOM 4415 O O . LEU B 1 287 ? 20.519 -46.079 39.356 1.00 22.35 276 LEU B O 1
ATOM 4420 N N . LYS B 1 288 ? 20.932 -44.749 41.138 1.00 21.31 277 LYS B N 1
ATOM 4421 C CA . LYS B 1 288 ? 19.633 -44.945 41.774 1.00 20.51 277 LYS B CA 1
ATOM 4422 C C . LYS B 1 288 ? 19.029 -43.586 42.122 1.00 19.80 277 LYS B C 1
ATOM 4423 O O . LYS B 1 288 ? 19.730 -42.705 42.595 1.00 20.02 277 LYS B O 1
ATOM 4425 N N . GLY B 1 289 ? 17.734 -43.424 41.879 1.00 19.09 278 GLY B N 1
ATOM 4426 C CA . GLY B 1 289 ? 17.043 -42.182 42.205 1.00 18.00 278 GLY B CA 1
ATOM 4427 C C . GLY B 1 289 ? 15.947 -42.401 43.235 1.00 17.53 278 GLY B C 1
ATOM 4428 O O . GLY B 1 289 ? 15.143 -43.335 43.107 1.00 17.14 278 GLY B O 1
ATOM 4429 N N . LEU B 1 290 ? 15.908 -41.550 44.261 1.00 16.41 279 LEU B N 1
ATOM 4430 C CA . LEU B 1 290 ? 14.806 -41.598 45.217 1.00 15.63 279 LEU B CA 1
ATOM 4431 C C . LEU B 1 290 ? 13.648 -40.721 44.744 1.00 15.31 279 LEU B C 1
ATOM 4432 O O . LEU B 1 290 ? 13.845 -39.577 44.351 1.00 14.84 279 LEU B O 1
ATOM 4437 N N . SER B 1 291 ? 12.432 -41.258 44.823 1.00 15.21 280 SER B N 1
ATOM 4438 C CA . SER B 1 291 ? 11.237 -40.549 44.361 1.00 15.20 280 SER B CA 1
ATOM 4439 C C . SER B 1 291 ? 10.095 -40.723 45.345 1.00 15.85 280 SER B C 1
ATOM 4440 O O . SER B 1 291 ? 9.784 -41.859 45.760 1.00 14.97 280 SER B O 1
ATOM 4443 N N . PHE B 1 292 ? 9.468 -39.609 45.713 1.00 15.99 281 PHE B N 1
ATOM 4444 C CA . PHE B 1 292 ? 8.297 -39.636 46.577 1.00 17.54 281 PHE B CA 1
ATOM 4445 C C . PHE B 1 292 ? 6.982 -39.909 45.823 1.00 18.84 281 PHE B C 1
ATOM 4446 O O . PHE B 1 292 ? 6.395 -39.023 45.209 1.00 18.49 281 PHE B O 1
ATOM 4454 N N . GLN B 1 293 ? 6.552 -41.175 45.881 1.00 20.32 282 GLN B N 1
ATOM 4455 C CA . GLN B 1 293 ? 5.328 -41.665 45.222 1.00 21.31 282 GLN B CA 1
ATOM 4456 C C . GLN B 1 293 ? 5.026 -43.087 45.686 1.00 21.88 282 GLN B C 1
ATOM 4457 O O . GLN B 1 293 ? 5.907 -43.765 46.220 1.00 22.98 282 GLN B O 1
ATOM 4463 N N . SER C 1 9 ? 65.935 -11.767 28.522 1.00 14.13 -2 SER C N 1
ATOM 4464 C CA . SER C 1 9 ? 66.009 -10.301 28.238 1.00 13.89 -2 SER C CA 1
ATOM 4465 C C . SER C 1 9 ? 66.264 -10.025 26.756 1.00 13.51 -2 SER C C 1
ATOM 4466 O O . SER C 1 9 ? 67.319 -10.355 26.234 1.00 13.23 -2 SER C O 1
ATOM 4469 N N . ASN C 1 10 ? 65.287 -9.418 26.086 1.00 13.14 -1 ASN C N 1
ATOM 4470 C CA . ASN C 1 10 ? 65.387 -9.112 24.656 1.00 12.96 -1 ASN C CA 1
ATOM 4471 C C . ASN C 1 10 ? 64.846 -7.745 24.289 1.00 12.50 -1 ASN C C 1
ATOM 4472 O O . ASN C 1 10 ? 63.957 -7.219 24.944 1.00 12.20 -1 ASN C O 1
ATOM 4477 N N . ALA C 1 11 ? 65.392 -7.182 23.221 1.00 12.14 0 ALA C N 1
ATOM 4478 C CA . ALA C 1 11 ? 64.929 -5.915 22.684 1.00 11.92 0 ALA C CA 1
ATOM 4479 C C . ALA C 1 11 ? 64.282 -6.182 21.333 1.00 11.84 0 ALA C C 1
ATOM 4480 O O . ALA C 1 11 ? 64.755 -7.022 20.564 1.00 11.48 0 ALA C O 1
ATOM 4490 N N . LYS C 1 13 ? 62.139 -4.329 17.811 1.00 9.33 2 LYS C N 1
ATOM 4491 C CA . LYS C 1 13 ? 61.765 -3.138 17.054 1.00 8.20 2 LYS C CA 1
ATOM 4492 C C . LYS C 1 13 ? 60.498 -3.443 16.275 1.00 7.39 2 LYS C C 1
ATOM 4493 O O . LYS C 1 13 ? 60.361 -4.544 15.739 1.00 6.96 2 LYS C O 1
ATOM 4495 N N . PHE C 1 14 ? 59.575 -2.479 16.243 1.00 6.50 3 PHE C N 1
ATOM 4496 C CA . PHE C 1 14 ? 58.306 -2.592 15.510 1.00 6.41 3 PHE C CA 1
ATOM 4497 C C . PHE C 1 14 ? 57.986 -1.324 14.728 1.00 7.11 3 PHE C C 1
ATOM 4498 O O . PHE C 1 14 ? 58.449 -0.240 15.079 1.00 6.89 3 PHE C O 1
ATOM 4506 N N . LYS C 1 15 ? 57.179 -1.480 13.679 1.00 8.25 4 LYS C N 1
ATOM 4507 C CA . LYS C 1 15 ? 56.538 -0.370 12.986 1.00 9.81 4 LYS C CA 1
ATOM 4508 C C . LYS C 1 15 ? 55.038 -0.535 13.225 1.00 11.36 4 LYS C C 1
ATOM 4509 O O . LYS C 1 15 ? 54.467 -1.572 12.894 1.00 12.06 4 LYS C O 1
ATOM 4511 N N . ILE C 1 16 ? 54.415 0.481 13.809 1.00 12.08 5 ILE C N 1
ATOM 4512 C CA . ILE C 1 16 ? 52.996 0.423 14.140 1.00 13.15 5 ILE C CA 1
ATOM 4513 C C . ILE C 1 16 ? 52.224 1.462 13.341 1.00 13.44 5 ILE C C 1
ATOM 4514 O O . ILE C 1 16 ? 52.782 2.481 12.904 1.00 13.93 5 ILE C O 1
ATOM 4519 N N . HIS C 1 17 ? 50.948 1.184 13.124 1.00 13.80 6 HIS C N 1
ATOM 4520 C CA . HIS C 1 17 ? 50.089 2.104 12.397 1.00 14.20 6 HIS C CA 1
ATOM 4521 C C . HIS C 1 17 ? 48.615 1.911 12.761 1.00 14.51 6 HIS C C 1
ATOM 4522 O O . HIS C 1 17 ? 48.142 0.779 12.901 1.00 13.62 6 HIS C O 1
ATOM 4529 N N . SER C 1 18 ? 47.897 3.021 12.904 1.00 14.44 7 SER C N 1
ATOM 4530 C CA . SER C 1 18 ? 46.438 2.988 12.927 1.00 14.58 7 SER C CA 1
ATOM 4531 C C . SER C 1 18 ? 45.900 4.194 12.176 1.00 15.25 7 SER C C 1
ATOM 4532 O O . SER C 1 18 ? 46.554 5.230 12.097 1.00 15.70 7 SER C O 1
ATOM 4535 N N . ASP C 1 19 ? 44.718 4.051 11.609 1.00 16.06 8 ASP C N 1
ATOM 4536 C CA . ASP C 1 19 ? 43.983 5.200 11.118 1.00 17.38 8 ASP C CA 1
ATOM 4537 C C . ASP C 1 19 ? 42.512 4.940 11.343 1.00 17.64 8 ASP C C 1
ATOM 4538 O O . ASP C 1 19 ? 42.063 3.794 11.301 1.00 18.50 8 ASP C O 1
ATOM 4543 N N . ILE C 1 20 ? 41.769 6.000 11.613 1.00 17.21 9 ILE C N 1
ATOM 4544 C CA . ILE C 1 20 ? 40.347 5.878 11.880 1.00 17.45 9 ILE C CA 1
ATOM 4545 C C . ILE C 1 20 ? 39.662 7.025 11.185 1.00 17.19 9 ILE C C 1
ATOM 4546 O O . ILE C 1 20 ? 40.180 8.135 11.188 1.00 17.26 9 ILE C O 1
ATOM 4551 N N . THR C 1 21 ? 38.499 6.747 10.600 1.00 17.47 10 THR C N 1
ATOM 4552 C CA . THR C 1 21 ? 37.716 7.745 9.887 1.00 17.45 10 THR C CA 1
ATOM 4553 C C . THR C 1 21 ? 36.345 7.883 10.555 1.00 17.37 10 THR C C 1
ATOM 4554 O O . THR C 1 21 ? 35.712 6.883 10.867 1.00 17.64 10 THR C O 1
ATOM 4558 N N . TYR C 1 22 ? 35.894 9.117 10.767 1.00 17.32 11 TYR C N 1
ATOM 4559 C CA . TYR C 1 22 ? 34.601 9.376 11.403 1.00 17.69 11 TYR C CA 1
ATOM 4560 C C . TYR C 1 22 ? 33.697 10.256 10.564 1.00 17.86 11 TYR C C 1
ATOM 4561 O O . TYR C 1 22 ? 34.158 11.217 9.956 1.00 18.00 11 TYR C O 1
ATOM 4570 N N . GLN C 1 23 ? 32.408 9.922 10.559 1.00 18.03 12 GLN C N 1
ATOM 4571 C CA . GLN C 1 23 ? 31.360 10.834 10.112 1.00 18.74 12 GLN C CA 1
ATOM 4572 C C . GLN C 1 23 ? 30.769 11.502 11.349 1.00 19.04 12 GLN C C 1
ATOM 4573 O O . GLN C 1 23 ? 30.344 10.823 12.280 1.00 19.19 12 GLN C O 1
ATOM 4575 N N . 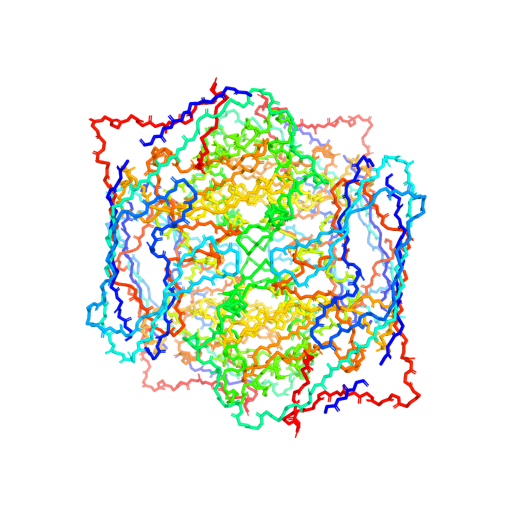VAL C 1 24 ? 30.767 12.831 11.356 1.00 19.72 13 VAL C N 1
ATOM 4576 C CA . VAL C 1 24 ? 30.316 13.621 12.508 1.00 20.68 13 VAL C CA 1
ATOM 4577 C C . VAL C 1 24 ? 28.897 14.144 12.254 1.00 21.59 13 VAL C C 1
ATOM 4578 O O . VAL C 1 24 ? 28.650 14.777 11.226 1.00 21.73 13 VAL C O 1
ATOM 4590 N N . SER C 1 26 ? 26.769 15.900 14.756 1.00 22.48 15 SER C N 1
ATOM 4591 C CA . SER C 1 26 ? 26.532 17.169 15.450 1.00 21.68 15 SER C CA 1
ATOM 4592 C C . SER C 1 26 ? 27.872 17.636 16.055 1.00 20.80 15 SER C C 1
ATOM 4593 O O . SER C 1 26 ? 28.863 16.925 15.931 1.00 20.89 15 SER C O 1
ATOM 4596 N N . PRO C 1 27 ? 27.920 18.829 16.695 1.00 20.05 16 PRO C N 1
ATOM 4597 C CA . PRO C 1 27 ? 29.219 19.264 17.234 1.00 19.45 16 PRO C CA 1
ATOM 4598 C C . PRO C 1 27 ? 29.749 18.219 18.216 1.00 18.61 16 PRO C C 1
ATOM 4599 O O . PRO C 1 27 ? 29.033 17.821 19.127 1.00 18.91 16 PRO C O 1
ATOM 4603 N N . THR C 1 28 ? 30.972 17.750 18.001 1.00 17.41 17 THR C N 1
ATOM 4604 C CA . THR C 1 28 ? 31.470 16.599 18.749 1.00 16.39 17 THR C CA 1
ATOM 4605 C C . THR C 1 28 ? 32.916 16.817 19.177 1.00 15.95 17 THR C C 1
ATOM 4606 O O . THR C 1 28 ? 33.745 17.263 18.386 1.00 15.99 17 THR C O 1
ATOM 4610 N N . THR C 1 29 ? 33.213 16.485 20.430 1.00 15.22 18 THR C N 1
ATOM 4611 C CA . THR C 1 29 ? 34.590 16.440 20.897 1.00 14.64 18 THR C CA 1
ATOM 4612 C C . THR C 1 29 ? 35.067 14.995 21.026 1.00 14.48 18 THR C C 1
ATOM 4613 O O . THR C 1 29 ? 34.322 14.134 21.509 1.00 14.37 18 THR C O 1
ATOM 4617 N N . PHE C 1 30 ? 36.303 14.742 20.608 1.00 13.59 19 PHE C N 1
ATOM 4618 C CA . PHE C 1 30 ? 36.878 13.397 20.625 1.00 13.93 19 PHE C CA 1
ATOM 4619 C C . PHE C 1 30 ? 38.084 13.384 21.517 1.00 13.72 19 PHE C C 1
ATOM 4620 O O . PHE C 1 30 ? 38.900 14.313 21.466 1.00 13.92 19 PHE C O 1
ATOM 4628 N N . ILE C 1 31 ? 38.205 12.332 22.320 1.00 13.92 20 ILE C N 1
ATOM 4629 C CA . ILE C 1 31 ? 39.464 12.051 23.001 1.00 14.17 20 ILE C CA 1
ATOM 4630 C C . ILE C 1 31 ? 39.948 10.676 22.571 1.00 14.39 20 ILE C C 1
ATOM 4631 O O . ILE C 1 31 ? 39.291 9.663 22.856 1.00 14.47 20 ILE C O 1
ATOM 4636 N N . PHE C 1 32 ? 41.099 10.650 21.897 1.00 14.59 21 PHE C N 1
ATOM 4637 C CA . PHE C 1 32 ? 41.663 9.404 21.388 1.00 14.79 21 PHE C CA 1
ATOM 4638 C C . PHE C 1 32 ? 42.853 8.919 22.185 1.00 14.77 21 PHE C C 1
ATOM 4639 O O . PHE C 1 32 ? 43.608 9.709 22.746 1.00 14.49 21 PHE C O 1
ATOM 4647 N N . ASN C 1 33 ? 43.059 7.614 22.147 1.00 14.99 22 ASN C N 1
ATOM 4648 C CA . ASN C 1 33 ? 44.241 7.028 22.734 1.00 15.62 22 ASN C CA 1
ATOM 4649 C C . ASN C 1 33 ? 44.830 5.999 21.764 1.00 15.86 22 ASN C C 1
ATOM 4650 O O . ASN C 1 33 ? 44.478 4.811 21.800 1.00 16.48 22 ASN C O 1
ATOM 4655 N N . VAL C 1 34 ? 45.701 6.474 20.878 1.00 15.38 23 VAL C N 1
ATOM 4656 C CA . VAL C 1 34 ? 46.321 5.636 19.837 1.00 15.32 23 VAL C CA 1
ATOM 4657 C C . VAL C 1 34 ? 47.851 5.690 19.853 1.00 14.93 23 VAL C C 1
ATOM 4658 O O . VAL C 1 34 ? 48.505 4.845 19.245 1.00 14.63 23 VAL C O 1
ATOM 4662 N N . HIS C 1 35 ? 48.419 6.675 20.543 1.00 15.29 24 HIS C N 1
ATOM 4663 C CA . HIS C 1 35 ? 49.880 6.850 20.538 1.00 15.99 24 HIS C CA 1
ATOM 4664 C C . HIS C 1 35 ? 50.560 5.761 21.341 1.00 16.37 24 HIS C C 1
ATOM 4665 O O . HIS C 1 35 ? 50.032 5.330 22.375 1.00 15.46 24 HIS C O 1
ATOM 4672 N N . ALA C 1 36 ? 51.735 5.325 20.881 1.00 16.19 25 ALA C N 1
ATOM 4673 C CA . ALA C 1 36 ? 52.574 4.460 21.712 1.00 16.42 25 ALA C CA 1
ATOM 4674 C C . ALA C 1 36 ? 53.035 5.225 22.925 1.00 16.04 25 ALA C C 1
ATOM 4675 O O . ALA C 1 36 ? 53.320 6.417 22.849 1.00 16.46 25 ALA C O 1
ATOM 4677 N N . LEU C 1 37 ? 53.135 4.533 24.047 1.00 16.05 26 LEU C N 1
ATOM 4678 C CA . LEU C 1 37 ? 53.588 5.160 25.275 1.00 15.61 26 LEU C CA 1
ATOM 4679 C C . LEU C 1 37 ? 55.125 5.236 25.299 1.00 15.62 26 LEU C C 1
ATOM 4680 O O . LEU C 1 37 ? 55.800 4.346 24.790 1.00 15.44 26 LEU C O 1
ATOM 4685 N N . ARG C 1 38 ? 55.658 6.316 25.874 1.00 15.70 27 ARG C N 1
ATOM 4686 C CA . ARG C 1 38 ? 57.084 6.423 26.145 1.00 15.27 27 ARG C CA 1
ATOM 4687 C C . ARG C 1 38 ? 57.359 6.007 27.582 1.00 15.06 27 ARG C C 1
ATOM 4688 O O . ARG C 1 38 ? 56.841 6.608 28.516 1.00 15.09 27 ARG C O 1
ATOM 4696 N N . THR C 1 39 ? 58.159 4.963 27.755 1.00 14.88 28 THR C N 1
ATOM 4697 C CA . THR C 1 39 ? 58.520 4.486 29.094 1.00 14.68 28 THR C CA 1
ATOM 4698 C C . THR C 1 39 ? 60.031 4.309 29.135 1.00 15.31 28 THR C C 1
ATOM 4699 O O . THR C 1 39 ? 60.717 4.638 28.167 1.00 15.18 28 THR C O 1
ATOM 4703 N N . GLU C 1 40 ? 60.540 3.790 30.247 1.00 16.15 29 GLU C N 1
ATOM 4704 C CA . GLU C 1 40 ? 61.974 3.555 30.422 1.00 17.26 29 GLU C CA 1
ATOM 4705 C C . GLU C 1 40 ? 62.452 2.401 29.533 1.00 17.09 29 GLU C C 1
ATOM 4706 O O . GLU C 1 40 ? 63.627 2.341 29.126 1.00 17.17 29 GLU C O 1
ATOM 4712 N N . SER C 1 41 ? 61.531 1.484 29.245 1.00 16.84 30 SER C N 1
ATOM 4713 C CA . SER C 1 41 ? 61.827 0.295 28.451 1.00 16.66 30 SER C CA 1
ATOM 4714 C C . SER C 1 41 ? 61.286 0.346 27.020 1.00 16.68 30 SER C C 1
ATOM 4715 O O . SER C 1 41 ? 61.682 -0.472 26.197 1.00 16.69 30 SER C O 1
ATOM 4718 N N . GLN C 1 42 ? 60.380 1.288 26.740 1.00 16.22 31 GLN C N 1
ATOM 4719 C CA . GLN C 1 42 ? 59.776 1.454 25.411 1.00 16.33 31 GLN C CA 1
ATOM 4720 C C . GLN C 1 42 ? 60.062 2.843 24.836 1.00 16.46 31 GLN C C 1
ATOM 4721 O O . GLN C 1 42 ? 59.627 3.847 25.386 1.00 16.51 31 GLN C O 1
ATOM 4727 N N . HIS C 1 43 ? 60.806 2.894 23.730 1.00 16.90 32 HIS C N 1
ATOM 4728 C CA . HIS C 1 43 ? 61.213 4.177 23.139 1.00 17.44 32 HIS C CA 1
ATOM 4729 C C . HIS C 1 43 ? 60.648 4.332 21.739 1.00 16.47 32 HIS C C 1
ATOM 4730 O O . HIS C 1 43 ? 60.605 3.379 20.955 1.00 16.73 32 HIS C O 1
ATOM 4737 N N . ILE C 1 44 ? 60.218 5.540 21.424 1.00 15.52 33 ILE C N 1
ATOM 4738 C CA . ILE C 1 44 ? 59.717 5.823 20.103 1.00 14.92 33 ILE C CA 1
ATOM 4739 C C . ILE C 1 44 ? 60.869 6.430 19.320 1.00 15.52 33 ILE C C 1
ATOM 4740 O O . ILE C 1 44 ? 61.411 7.467 19.704 1.00 15.27 33 ILE C O 1
ATOM 4745 N N . LEU C 1 45 ? 61.257 5.758 18.243 1.00 15.88 34 LEU C N 1
ATOM 4746 C CA . LEU C 1 45 ? 62.321 6.260 17.383 1.00 16.42 34 LEU C CA 1
ATOM 4747 C C . LEU C 1 45 ? 61.776 7.390 16.524 1.00 16.74 34 LEU C C 1
ATOM 4748 O O . LEU C 1 45 ? 62.441 8.403 16.322 1.00 17.18 34 LEU C O 1
ATOM 4753 N N . ASP C 1 46 ? 60.544 7.230 16.058 1.00 16.76 35 ASP C N 1
ATOM 4754 C CA . ASP C 1 46 ? 59.937 8.202 15.173 1.00 17.07 35 ASP C CA 1
ATOM 4755 C C . ASP C 1 46 ? 58.425 7.996 15.187 1.00 16.31 35 ASP C C 1
ATOM 4756 O O . ASP C 1 46 ? 57.962 6.856 15.240 1.00 15.90 35 ASP C O 1
ATOM 4761 N N . GLU C 1 47 ? 57.665 9.090 15.143 1.00 15.23 36 GLU C N 1
ATOM 4762 C CA . GLU C 1 47 ? 56.206 9.008 15.040 1.00 14.36 36 GLU C CA 1
ATOM 4763 C C . GLU C 1 47 ? 55.622 10.191 14.263 1.00 13.81 36 GLU C C 1
ATOM 4764 O O . GLU C 1 47 ? 56.241 11.252 14.167 1.00 12.89 36 GLU C O 1
ATOM 4770 N N . SER C 1 48 ? 54.414 9.994 13.746 1.00 13.36 37 SER C N 1
ATOM 4771 C CA . SER C 1 48 ? 53.701 10.991 12.962 1.00 13.47 37 SER C CA 1
ATOM 4772 C C . SER C 1 48 ? 52.189 10.855 13.144 1.00 13.16 37 SER C C 1
ATOM 4773 O O . SER C 1 48 ? 51.630 9.764 12.994 1.00 13.11 37 SER C O 1
ATOM 4776 N N . LEU C 1 49 ? 51.528 11.957 13.469 1.00 13.03 38 LEU C N 1
ATOM 4777 C CA . LEU C 1 49 ? 50.071 11.968 13.618 1.00 13.60 38 LEU C CA 1
ATOM 4778 C C . LEU C 1 49 ? 49.507 12.965 12.621 1.00 13.36 38 LEU C C 1
ATOM 4779 O O . LEU C 1 49 ? 49.859 14.133 12.669 1.00 13.61 38 LEU C O 1
ATOM 4784 N N . ILE C 1 50 ? 48.635 12.505 11.725 1.00 13.36 39 ILE C N 1
ATOM 4785 C CA . ILE C 1 50 ? 48.063 13.362 10.681 1.00 12.99 39 ILE C CA 1
ATOM 4786 C C . ILE C 1 50 ? 46.536 13.288 10.674 1.00 13.24 39 ILE C C 1
ATOM 4787 O O . ILE C 1 50 ? 45.962 12.195 10.616 1.00 13.53 39 ILE C O 1
ATOM 4792 N N . VAL C 1 51 ? 45.872 14.438 10.734 1.00 13.05 40 VAL C N 1
ATOM 4793 C CA . VAL C 1 51 ? 44.423 14.450 10.565 1.00 13.42 40 VAL C CA 1
ATOM 4794 C C . VAL C 1 51 ? 44.036 15.169 9.260 1.00 13.56 40 VAL C C 1
ATOM 4795 O O . VAL C 1 51 ? 44.648 16.169 8.883 1.00 13.25 40 VAL C O 1
ATOM 4799 N N . THR C 1 52 ? 43.057 14.610 8.553 1.00 13.56 41 THR C N 1
ATOM 4800 C CA . THR C 1 52 ? 42.569 15.173 7.291 1.00 13.69 41 THR C CA 1
ATOM 4801 C C . THR C 1 52 ? 41.053 15.218 7.314 1.00 14.18 41 THR C C 1
ATOM 4802 O O . THR C 1 52 ? 40.413 14.188 7.525 1.00 14.32 41 THR C O 1
ATOM 4806 N N . PRO C 1 53 ? 40.467 16.412 7.116 1.00 14.53 42 PRO C N 1
ATOM 4807 C CA . PRO C 1 53 ? 41.143 17.695 6.951 1.00 15.01 42 PRO C CA 1
ATOM 4808 C C . PRO C 1 53 ? 41.907 18.109 8.220 1.00 15.44 42 PRO C C 1
ATOM 4809 O O . PRO C 1 53 ? 41.669 17.541 9.294 1.00 14.62 42 PRO C O 1
ATOM 4813 N N . PRO C 1 54 ? 42.840 19.076 8.094 1.00 15.65 43 PRO C N 1
ATOM 4814 C CA . PRO C 1 54 ? 43.625 19.465 9.272 1.00 15.93 43 PRO C CA 1
ATOM 4815 C C . PRO C 1 54 ? 42.780 20.178 10.346 1.00 16.27 43 PRO C C 1
ATOM 4816 O O . PRO C 1 54 ? 42.221 21.246 10.111 1.00 16.75 43 PRO C O 1
ATOM 4820 N N . ILE C 1 55 ? 42.660 19.534 11.498 1.00 16.55 44 ILE C N 1
ATOM 4821 C CA . ILE C 1 55 ? 41.923 20.062 12.639 1.00 16.53 44 ILE C CA 1
ATOM 4822 C C . ILE C 1 55 ? 42.938 20.205 13.761 1.00 16.44 44 ILE C C 1
ATOM 4823 O O . ILE C 1 55 ? 43.801 19.349 13.919 1.00 16.50 44 ILE C O 1
ATOM 4828 N N . GLU C 1 56 ? 42.846 21.290 14.517 1.00 16.62 45 GLU C N 1
ATOM 4829 C CA . GLU C 1 56 ? 43.690 21.519 15.679 1.00 17.29 45 GLU C CA 1
ATOM 4830 C C . GLU C 1 56 ? 43.570 20.335 16.653 1.00 17.44 45 GLU C C 1
ATOM 4831 O O . GLU C 1 56 ? 42.460 19.887 16.968 1.00 17.05 45 GLU C O 1
ATOM 4837 N N . ILE C 1 57 ? 44.713 19.830 17.109 1.00 17.79 46 ILE C N 1
ATOM 4838 C CA . ILE C 1 57 ? 44.741 18.731 18.079 1.00 18.44 46 ILE C CA 1
ATOM 4839 C C . ILE C 1 57 ? 45.673 19.026 19.244 1.00 18.61 46 ILE C C 1
ATOM 4840 O O . ILE C 1 57 ? 46.707 19.677 19.069 1.00 18.57 46 ILE C O 1
ATOM 4845 N N . GLU C 1 58 ? 45.306 18.546 20.431 1.00 18.55 47 GLU C N 1
ATOM 4846 C CA . GLU C 1 58 ? 46.150 18.705 21.607 1.00 18.48 47 GLU C CA 1
ATOM 4847 C C . GLU C 1 58 ? 46.370 17.348 22.269 1.00 17.82 47 GLU C C 1
ATOM 4848 O O . GLU C 1 58 ? 45.414 16.594 22.482 1.00 17.44 47 GLU C O 1
ATOM 4854 N N . GLU C 1 59 ? 47.628 17.041 22.573 1.00 17.00 48 GLU C N 1
ATOM 4855 C CA . GLU C 1 59 ? 47.959 15.888 23.393 1.00 17.52 48 GLU C CA 1
ATOM 4856 C C . GLU C 1 59 ? 47.931 16.285 24.867 1.00 17.20 48 GLU C C 1
ATOM 4857 O O . GLU C 1 59 ? 48.389 17.368 25.235 1.00 16.67 48 GLU C O 1
ATOM 4863 N N . PHE C 1 60 ? 47.400 15.400 25.701 1.00 17.24 49 PHE C N 1
ATOM 4864 C CA . PHE C 1 60 ? 47.477 15.576 27.141 1.00 16.92 49 PHE C CA 1
ATOM 4865 C C . PHE C 1 60 ? 47.578 14.204 27.796 1.00 17.15 49 PHE C C 1
ATOM 4866 O O . PHE C 1 60 ? 47.332 13.171 27.155 1.00 16.32 49 PHE C O 1
ATOM 4874 N N . SER C 1 61 ? 47.950 14.195 29.070 1.00 17.62 50 SER C N 1
ATOM 4875 C CA . SER C 1 61 ? 47.927 12.981 29.880 1.00 18.37 50 SER C CA 1
ATOM 4876 C C . SER C 1 61 ? 47.273 13.277 31.232 1.00 18.40 50 SER C C 1
ATOM 4877 O O . SER C 1 61 ? 47.193 14.433 31.673 1.00 17.78 50 SER C O 1
ATOM 4880 N N . TYR C 1 62 ? 46.806 12.218 31.882 1.00 18.08 51 TYR C N 1
ATOM 4881 C CA . TYR C 1 62 ? 46.378 12.289 33.262 1.00 18.24 51 TYR C CA 1
ATOM 4882 C C . TYR C 1 62 ? 47.628 12.433 34.145 1.00 18.91 51 TYR C C 1
ATOM 4883 O O . TYR C 1 62 ? 48.744 12.198 33.682 1.00 18.50 51 TYR C O 1
ATOM 4892 N N . ASN C 1 63 ? 47.441 12.781 35.419 1.00 19.99 52 ASN C N 1
ATOM 4893 C CA . ASN C 1 63 ? 48.557 12.912 36.375 1.00 21.19 52 ASN C CA 1
ATOM 4894 C C . ASN C 1 63 ? 49.383 11.615 36.480 1.00 21.19 52 ASN C C 1
ATOM 4895 O O . ASN C 1 63 ? 50.607 11.657 36.586 1.00 21.24 52 ASN C O 1
ATOM 4900 N N . SER C 1 64 ? 48.703 10.469 36.405 1.00 21.38 53 SER C N 1
ATOM 4901 C CA . SER C 1 64 ? 49.351 9.141 36.423 1.00 21.96 53 SER C CA 1
ATOM 4902 C C . SER C 1 64 ? 50.336 8.939 35.256 1.00 20.92 53 SER C C 1
ATOM 4903 O O . SER C 1 64 ? 51.351 8.248 35.395 1.00 20.90 53 SER C O 1
ATOM 4906 N N . GLY C 1 65 ? 50.033 9.555 34.116 1.00 19.53 54 GLY C N 1
ATOM 4907 C CA . GLY C 1 65 ? 50.925 9.531 32.973 1.00 18.34 54 GLY C CA 1
ATOM 4908 C C . GLY C 1 65 ? 51.160 8.179 32.321 1.00 17.67 54 GLY C C 1
ATOM 4909 O O . GLY C 1 65 ? 52.254 7.936 31.811 1.00 18.23 54 GLY C O 1
ATOM 4910 N N . THR C 1 66 ? 50.154 7.299 32.310 1.00 15.59 55 THR C N 1
ATOM 4911 C CA . THR C 1 66 ? 50.341 6.010 31.644 1.00 15.15 55 THR C CA 1
ATOM 4912 C C . THR C 1 66 ? 49.559 5.859 30.346 1.00 14.95 55 THR C C 1
ATOM 4913 O O . THR C 1 66 ? 49.261 4.741 29.921 1.00 13.66 55 THR C O 1
ATOM 4917 N N . SER C 1 67 ? 49.233 6.990 29.719 1.00 14.94 56 SER C N 1
ATOM 4918 C CA . SER C 1 67 ? 48.603 6.996 28.409 1.00 15.64 56 SER C CA 1
ATOM 4919 C C . SER C 1 67 ? 48.759 8.376 27.797 1.00 15.82 56 SER C C 1
ATOM 4920 O O . SER C 1 67 ? 48.823 9.374 28.514 1.00 17.05 56 SER C O 1
ATOM 4923 N N . ARG C 1 68 ? 48.808 8.428 26.475 1.00 15.34 57 ARG C N 1
ATOM 4924 C CA . ARG C 1 68 ? 48.892 9.699 25.755 1.00 15.39 57 ARG C CA 1
ATOM 4925 C C . ARG C 1 68 ? 47.586 9.928 25.017 1.00 15.14 57 ARG C C 1
ATOM 4926 O O . ARG C 1 68 ? 47.286 9.223 24.078 1.00 14.71 57 ARG C O 1
ATOM 4934 N N . PHE C 1 69 ? 46.807 10.907 25.458 1.00 15.48 58 PHE C N 1
ATOM 4935 C CA . PHE C 1 69 ? 45.528 11.192 24.824 1.00 15.53 58 PHE C CA 1
ATOM 4936 C C . PHE C 1 69 ? 45.699 12.332 23.853 1.00 15.83 58 PHE C C 1
ATOM 4937 O O . PHE C 1 69 ? 46.544 13.199 24.058 1.00 16.17 58 PHE C O 1
ATOM 4945 N N . VAL C 1 70 ? 44.906 12.311 22.790 1.00 16.02 59 VAL C N 1
ATOM 4946 C CA . VAL C 1 70 ? 44.810 13.456 21.887 1.00 16.52 59 VAL C CA 1
ATOM 4947 C C . VAL C 1 70 ? 43.354 13.877 21.777 1.00 16.94 59 VAL C C 1
ATOM 4948 O O . VAL C 1 70 ? 42.464 13.035 21.660 1.00 17.66 59 VAL C O 1
ATOM 4952 N N . ARG C 1 71 ? 43.097 15.174 21.815 1.00 16.82 60 ARG C N 1
ATOM 4953 C CA . ARG C 1 71 ? 41.717 15.626 21.692 1.00 16.74 60 ARG C CA 1
ATOM 4954 C C . ARG C 1 71 ? 41.508 16.726 20.662 1.00 16.31 60 ARG C C 1
ATOM 4955 O O . ARG C 1 71 ? 42.385 17.560 20.430 1.00 15.95 60 ARG C O 1
ATOM 4963 N N . LEU C 1 72 ? 40.322 16.707 20.068 1.00 16.39 61 LEU C N 1
ATOM 4964 C CA . LEU C 1 72 ? 39.941 17.668 19.045 1.00 16.82 61 LEU C CA 1
ATOM 4965 C C . LEU C 1 72 ? 38.427 17.781 19.040 1.00 17.07 61 LEU C C 1
ATOM 4966 O O . LEU C 1 72 ? 37.737 16.928 19.612 1.00 16.50 61 LEU C O 1
ATOM 4971 N N . LYS C 1 73 ? 37.912 18.831 18.396 1.00 16.64 62 LYS C N 1
ATOM 4972 C CA . LYS C 1 73 ? 36.473 18.943 18.148 1.00 17.11 62 LYS C CA 1
ATOM 4973 C C . LYS C 1 73 ? 36.213 19.019 16.657 1.00 17.17 62 LYS C C 1
ATOM 4974 O O . LYS C 1 73 ? 37.058 19.495 15.907 1.00 16.32 62 LYS C O 1
ATOM 4980 N N . ALA C 1 74 ? 35.048 18.533 16.246 1.00 17.86 63 ALA C N 1
ATOM 4981 C CA . ALA C 1 74 ? 34.650 18.549 14.847 1.00 18.79 63 ALA C CA 1
ATOM 4982 C C . ALA C 1 74 ? 33.225 19.074 14.712 1.00 19.33 63 ALA C C 1
ATOM 4983 O O . ALA C 1 74 ? 32.398 18.833 15.581 1.00 18.98 63 ALA C O 1
ATOM 4985 N N . THR C 1 75 ? 32.936 19.802 13.628 1.00 20.61 64 THR C N 1
ATOM 4986 C CA . THR C 1 75 ? 31.583 20.317 13.404 1.00 21.42 64 THR C CA 1
ATOM 4987 C C . THR C 1 75 ? 30.694 19.304 12.680 1.00 21.76 64 THR C C 1
ATOM 4988 O O . THR C 1 75 ? 31.195 18.353 12.081 1.00 21.77 64 THR C O 1
ATOM 4992 N N . GLU C 1 76 ? 29.380 19.533 12.741 1.00 22.12 65 GLU C N 1
ATOM 4993 C CA . GLU C 1 76 ? 28.352 18.625 12.205 1.00 22.83 65 GLU C CA 1
ATOM 4994 C C . GLU C 1 76 ? 28.406 18.400 10.691 1.00 22.97 65 GLU C C 1
ATOM 4995 O O . GLU C 1 76 ? 29.057 19.157 9.963 1.00 22.96 65 GLU C O 1
ATOM 5001 N N . ASN C 1 77 ? 27.701 17.362 10.233 1.00 23.10 66 ASN C N 1
ATOM 5002 C CA . ASN C 1 77 ? 27.702 16.968 8.824 1.00 23.25 66 ASN C CA 1
ATOM 5003 C C . ASN C 1 77 ? 29.100 17.107 8.225 1.00 23.15 66 ASN C C 1
ATOM 5004 O O . ASN C 1 77 ? 29.297 17.843 7.262 1.00 23.51 66 ASN C O 1
ATOM 5006 N N . THR C 1 78 ? 30.069 16.411 8.821 1.00 22.96 67 THR C N 1
ATOM 5007 C CA . THR C 1 78 ? 31.478 16.514 8.418 1.00 22.63 67 THR C CA 1
ATOM 5008 C C . THR C 1 78 ? 32.157 15.156 8.583 1.00 22.07 67 THR C C 1
ATOM 5009 O O . THR C 1 78 ? 31.676 14.316 9.340 1.00 22.12 67 THR C O 1
ATOM 5013 N N . THR C 1 79 ? 33.251 14.928 7.861 1.00 21.09 68 THR C N 1
ATOM 5014 C CA . THR C 1 79 ? 34.022 13.690 8.027 1.00 20.43 68 THR C CA 1
ATOM 5015 C C . THR C 1 79 ? 35.504 14.004 8.202 1.00 19.65 68 THR C C 1
ATOM 5016 O O . THR C 1 79 ? 36.005 14.985 7.655 1.00 20.13 68 THR C O 1
ATOM 5020 N N . PHE C 1 80 ? 36.208 13.170 8.959 1.00 18.30 69 PHE C N 1
ATOM 5021 C CA . PHE C 1 80 ? 37.649 13.327 9.076 1.00 17.33 69 PHE C CA 1
ATOM 5022 C C . PHE C 1 80 ? 38.324 12.009 9.357 1.00 16.79 69 PHE C C 1
ATOM 5023 O O . PHE C 1 80 ? 37.684 11.038 9.774 1.00 16.94 69 PHE C O 1
ATOM 5031 N N . SER C 1 81 ? 39.630 12.001 9.142 1.00 16.93 70 SER C N 1
ATOM 5032 C CA . SER C 1 81 ? 40.452 10.826 9.361 1.00 17.24 70 SER C CA 1
ATOM 5033 C C . SER C 1 81 ? 41.674 11.210 10.152 1.00 17.32 70 SER C C 1
ATOM 5034 O O . SER C 1 81 ? 42.226 12.299 9.978 1.00 16.91 70 SER C O 1
ATOM 5045 N N . SER C 1 83 ? 45.470 9.547 11.266 1.00 17.05 72 SER C N 1
ATOM 5046 C CA . SER C 1 83 ? 46.444 8.508 10.947 1.00 17.11 72 SER C CA 1
ATOM 5047 C C . SER C 1 83 ? 47.659 8.632 11.856 1.00 17.62 72 SER C C 1
ATOM 5048 O O . SER C 1 83 ? 48.246 9.706 11.976 1.00 17.79 72 SER C O 1
ATOM 5051 N N . TYR C 1 84 ? 48.022 7.533 12.511 1.00 18.01 73 TYR C N 1
ATOM 5052 C CA . TYR C 1 84 ? 49.185 7.512 13.387 1.00 18.27 73 TYR C CA 1
ATOM 5053 C C . TYR C 1 84 ? 50.150 6.436 12.890 1.00 18.73 73 TYR C C 1
ATOM 5054 O O . TYR C 1 84 ? 49.718 5.329 12.558 1.00 19.02 73 TYR C O 1
ATOM 5063 N N . THR C 1 85 ? 51.438 6.768 12.826 1.00 18.86 74 THR C N 1
ATOM 5064 C CA . THR C 1 85 ? 52.477 5.836 12.382 1.00 19.25 74 THR C CA 1
ATOM 5065 C C . THR C 1 85 ? 53.693 6.062 13.232 1.00 19.24 74 THR C C 1
ATOM 5066 O O . THR C 1 85 ? 54.051 7.205 13.504 1.00 19.96 74 THR C O 1
ATOM 5070 N N . ALA C 1 86 ? 54.335 4.982 13.660 1.00 19.24 75 ALA C N 1
ATOM 5071 C CA . ALA C 1 86 ? 55.518 5.119 14.517 1.00 19.16 75 ALA C CA 1
ATOM 5072 C C . ALA C 1 86 ? 56.458 3.930 14.405 1.00 19.04 75 ALA C C 1
ATOM 5073 O O . ALA C 1 86 ? 56.025 2.825 14.062 1.00 19.20 75 ALA C O 1
ATOM 5075 N N . THR C 1 87 ? 57.732 4.176 14.705 1.00 18.67 76 THR C N 1
ATOM 5076 C CA . THR C 1 87 ? 58.714 3.131 14.880 1.00 18.56 76 THR C CA 1
ATOM 5077 C C . THR C 1 87 ? 59.101 3.092 16.353 1.00 18.78 76 THR C C 1
ATOM 5078 O O . THR C 1 87 ? 59.454 4.118 16.938 1.00 17.92 76 THR C O 1
ATOM 5082 N N . VAL C 1 88 ? 59.043 1.899 16.942 1.00 18.79 77 VAL C N 1
ATOM 5083 C CA . VAL C 1 88 ? 59.155 1.751 18.386 1.00 20.07 77 VAL C CA 1
ATOM 5084 C C . VAL C 1 88 ? 60.076 0.602 18.771 1.00 20.81 77 VAL C C 1
ATOM 5085 O O . VAL C 1 88 ? 60.029 -0.475 18.175 1.00 21.09 77 VAL C O 1
ATOM 5089 N N . ASP C 1 89 ? 60.893 0.843 19.791 1.00 21.54 78 ASP C N 1
ATOM 5090 C CA . ASP C 1 89 ? 61.731 -0.182 20.384 1.00 22.16 78 ASP C CA 1
ATOM 5091 C C . ASP C 1 89 ? 61.128 -0.575 21.726 1.00 21.62 78 ASP C C 1
ATOM 5092 O O . ASP C 1 89 ? 60.826 0.287 22.555 1.00 21.36 78 ASP C O 1
ATOM 5097 N N . THR C 1 90 ? 60.941 -1.873 21.933 1.00 21.24 79 THR C N 1
ATOM 5098 C CA . THR C 1 90 ? 60.501 -2.375 23.231 1.00 21.52 79 THR C CA 1
ATOM 5099 C C . THR C 1 90 ? 61.544 -3.308 23.820 1.00 21.35 79 THR C C 1
ATOM 5100 O O . THR C 1 90 ? 62.346 -3.908 23.102 1.00 21.33 79 THR C O 1
ATOM 5104 N N . GLN C 1 91 ? 61.541 -3.444 25.133 1.00 21.24 80 GLN C N 1
ATOM 5105 C CA . GLN C 1 91 ? 62.235 -4.577 25.701 1.00 21.32 80 GLN C CA 1
ATOM 5106 C C . GLN C 1 91 ? 61.507 -5.227 26.847 1.00 20.50 80 GLN C C 1
ATOM 5107 O O . GLN C 1 91 ? 60.691 -4.607 27.517 1.00 19.72 80 GLN C O 1
ATOM 5113 N N . TYR C 1 92 ? 61.836 -6.489 27.054 1.00 19.77 81 TYR C N 1
ATOM 5114 C CA . TYR C 1 92 ? 61.198 -7.275 28.081 1.00 19.65 81 TYR C CA 1
ATOM 5115 C C . TYR C 1 92 ? 62.201 -8.184 28.736 1.00 19.66 81 TYR C C 1
ATOM 5116 O O . TYR C 1 92 ? 63.290 -8.445 28.186 1.00 18.78 81 TYR C O 1
ATOM 5125 N N . LYS C 1 93 ? 61.825 -8.641 29.924 1.00 19.50 82 LYS C N 1
ATOM 5126 C CA . LYS C 1 93 ? 62.585 -9.596 30.675 1.00 19.61 82 LYS C CA 1
ATOM 5127 C C . LYS C 1 93 ? 61.719 -10.830 30.931 1.00 19.86 82 LYS C C 1
ATOM 5128 O O . LYS C 1 93 ? 60.485 -10.747 31.111 1.00 19.28 82 LYS C O 1
ATOM 5130 N N . VAL C 1 94 ? 62.358 -11.986 30.911 1.00 19.53 83 VAL C N 1
ATOM 5131 C CA . VAL C 1 94 ? 61.674 -13.199 31.289 1.00 19.77 83 VAL C CA 1
ATOM 5132 C C . VAL C 1 94 ? 62.185 -13.513 32.681 1.00 20.00 83 VAL C C 1
ATOM 5133 O O . VAL C 1 94 ? 63.392 -13.651 32.900 1.00 19.71 83 VAL C O 1
ATOM 5137 N N . ILE C 1 95 ? 61.266 -13.577 33.634 1.00 19.45 84 ILE C N 1
ATOM 5138 C CA . ILE C 1 95 ? 61.654 -13.637 35.028 1.00 19.29 84 ILE C CA 1
ATOM 5139 C C . ILE C 1 95 ? 61.167 -14.933 35.632 1.00 19.43 84 ILE C C 1
ATOM 5140 O O . ILE C 1 95 ? 59.998 -15.301 35.492 1.00 18.78 84 ILE C O 1
ATOM 5145 N N . ASP C 1 96 ? 62.083 -15.628 36.294 1.00 19.12 85 ASP C N 1
ATOM 5146 C CA . ASP C 1 96 ? 61.774 -16.888 36.934 1.00 19.45 85 ASP C CA 1
ATOM 5147 C C . ASP C 1 96 ? 60.793 -16.671 38.078 1.00 19.12 85 ASP C C 1
ATOM 5148 O O . ASP C 1 96 ? 60.970 -15.771 38.901 1.00 19.38 85 ASP C O 1
ATOM 5153 N N . GLN C 1 97 ? 59.768 -17.514 38.126 1.00 18.97 86 GLN C N 1
ATOM 5154 C CA . GLN C 1 97 ? 58.652 -17.340 39.056 1.00 18.56 86 GLN C CA 1
ATOM 5155 C C . GLN C 1 97 ? 58.603 -18.430 40.114 1.00 18.63 86 GLN C C 1
ATOM 5156 O O . GLN C 1 97 ? 57.703 -18.447 40.962 1.00 17.69 86 GLN C O 1
ATOM 5162 N N . ARG C 1 98 ? 59.599 -19.319 40.074 1.00 18.68 87 ARG C N 1
ATOM 5163 C CA . ARG C 1 98 ? 59.655 -20.487 40.948 1.00 19.22 87 ARG C CA 1
ATOM 5164 C C . ARG C 1 98 ? 59.446 -20.177 42.428 1.00 19.26 87 ARG C C 1
ATOM 5165 O O . ARG C 1 98 ? 58.716 -20.897 43.115 1.00 19.48 87 ARG C O 1
ATOM 5173 N N . GLN C 1 99 ? 60.058 -19.098 42.913 1.00 19.40 88 GLN C N 1
ATOM 5174 C CA . GLN C 1 99 ? 59.980 -18.748 44.337 1.00 19.62 88 GLN C CA 1
ATOM 5175 C C . GLN C 1 99 ? 58.858 -17.753 44.684 1.00 19.84 88 GLN C C 1
ATOM 5176 O O . GLN C 1 99 ? 58.867 -17.143 45.761 1.00 19.78 88 GLN C O 1
ATOM 5178 N N . GLU C 1 100 ? 57.883 -17.612 43.783 1.00 20.16 89 GLU C N 1
ATOM 5179 C CA . GLU C 1 100 ? 56.771 -16.672 43.976 1.00 20.41 89 GLU C CA 1
ATOM 5180 C C . GLU C 1 100 ? 55.628 -17.313 44.754 1.00 20.66 89 GLU C C 1
ATOM 5181 O O . GLU C 1 100 ? 54.543 -17.528 44.220 1.00 20.55 89 GLU C O 1
ATOM 5187 N N . LEU C 1 101 ? 55.883 -17.611 46.023 1.00 20.99 90 LEU C N 1
ATOM 5188 C CA . LEU C 1 101 ? 54.964 -18.419 46.819 1.00 21.50 90 LEU C CA 1
ATOM 5189 C C . LEU C 1 101 ? 54.017 -17.597 47.690 1.00 21.83 90 LEU C C 1
ATOM 5190 O O . LEU C 1 101 ? 53.019 -18.121 48.203 1.00 22.15 90 LEU C O 1
ATOM 5195 N N . GLU C 1 102 ? 54.336 -16.314 47.856 1.00 21.96 91 GLU C N 1
ATOM 5196 C CA . GLU C 1 102 ? 53.460 -15.380 48.553 1.00 22.02 91 GLU C CA 1
ATOM 5197 C C . GLU C 1 102 ? 53.452 -14.029 47.833 1.00 22.20 91 GLU C C 1
ATOM 5198 O O . GLU C 1 102 ? 54.480 -13.598 47.285 1.00 22.43 91 GLU C O 1
ATOM 5200 N N . THR C 1 103 ? 52.288 -13.376 47.820 1.00 22.09 92 THR C N 1
ATOM 5201 C CA . THR C 1 103 ? 52.144 -12.036 47.234 1.00 21.87 92 THR C CA 1
ATOM 5202 C C . THR C 1 103 ? 52.995 -11.043 48.024 1.00 21.72 92 THR C C 1
ATOM 5203 O O . THR C 1 103 ? 53.165 -11.213 49.241 1.00 21.52 92 THR C O 1
ATOM 5207 N N . VAL C 1 104 ? 53.534 -10.027 47.343 1.00 21.23 93 VAL C N 1
ATOM 5208 C CA . VAL C 1 104 ? 54.207 -8.922 48.032 1.00 20.65 93 VAL C CA 1
ATOM 5209 C C . VAL C 1 104 ? 53.205 -8.386 49.056 1.00 19.94 93 VAL C C 1
ATOM 5210 O O . VAL C 1 104 ? 52.088 -7.998 48.678 1.00 20.03 93 VAL C O 1
ATOM 5214 N N . PRO C 1 105 ? 53.579 -8.398 50.356 1.00 19.03 94 PRO C N 1
ATOM 5215 C CA . PRO C 1 105 ? 52.647 -7.954 51.393 1.00 18.22 94 PRO C CA 1
ATOM 5216 C C . PRO C 1 105 ? 52.168 -6.529 51.119 1.00 17.53 94 PRO C C 1
ATOM 5217 O O . PRO C 1 105 ? 52.951 -5.681 50.670 1.00 16.88 94 PRO C O 1
ATOM 5221 N N . VAL C 1 106 ? 50.889 -6.279 51.387 1.00 16.75 95 VAL C N 1
ATOM 5222 C CA . VAL C 1 106 ? 50.281 -4.977 51.089 1.00 16.38 95 VAL C CA 1
ATOM 5223 C C . VAL C 1 106 ? 51.025 -3.812 51.758 1.00 16.09 95 VAL C C 1
ATOM 5224 O O . VAL C 1 106 ? 51.172 -2.752 51.152 1.00 15.87 95 VAL C O 1
ATOM 5228 N N . VAL C 1 107 ? 51.529 -4.018 52.978 1.00 15.38 96 VAL C N 1
ATOM 5229 C CA . VAL C 1 107 ? 52.275 -2.959 53.688 1.00 15.08 96 VAL C CA 1
ATOM 5230 C C . VAL C 1 107 ? 53.577 -2.533 52.975 1.00 14.85 96 VAL C C 1
ATOM 5231 O O . VAL C 1 107 ? 54.076 -1.430 53.197 1.00 15.33 96 VAL C O 1
ATOM 5235 N N . ASP C 1 108 ? 54.107 -3.403 52.117 1.00 14.11 97 ASP C N 1
ATOM 5236 C CA . ASP C 1 108 ? 55.373 -3.152 51.420 1.00 13.74 97 ASP C CA 1
ATOM 5237 C C . ASP C 1 108 ? 55.214 -2.641 49.981 1.00 12.93 97 ASP C C 1
ATOM 5238 O O . ASP C 1 108 ? 56.197 -2.255 49.348 1.00 12.47 97 ASP C O 1
ATOM 5243 N N . LEU C 1 109 ? 53.987 -2.647 49.462 1.00 11.90 98 LEU C N 1
ATOM 5244 C CA . LEU C 1 109 ? 53.740 -2.203 48.085 1.00 11.35 98 LEU C CA 1
ATOM 5245 C C . LEU C 1 109 ? 53.986 -0.708 47.889 1.00 11.12 98 LEU C C 1
ATOM 5246 O O . LEU C 1 109 ? 53.571 0.103 48.723 1.00 10.29 98 LEU C O 1
ATOM 5251 N N . ASP C 1 110 ? 54.657 -0.351 46.788 1.00 11.33 99 ASP C N 1
ATOM 5252 C CA . ASP C 1 110 ? 54.769 1.050 46.380 1.00 12.09 99 ASP C CA 1
ATOM 5253 C C . ASP C 1 110 ? 53.377 1.664 46.405 1.00 11.73 99 ASP C C 1
ATOM 5254 O O . ASP C 1 110 ? 52.393 1.023 46.011 1.00 11.35 99 ASP C O 1
ATOM 5259 N N . GLY C 1 111 ? 53.307 2.910 46.858 1.00 11.70 100 GLY C N 1
ATOM 5260 C CA . GLY C 1 111 ? 52.073 3.673 46.888 1.00 11.72 100 GLY C CA 1
ATOM 5261 C C . GLY C 1 111 ? 51.300 3.679 45.582 1.00 11.99 100 GLY C C 1
ATOM 5262 O O . GLY C 1 111 ? 50.071 3.636 45.593 1.00 11.89 100 GLY C O 1
ATOM 5263 N N . ASP C 1 112 ? 51.993 3.712 44.448 1.00 12.30 101 ASP C N 1
ATOM 5264 C CA . ASP C 1 112 ? 51.275 3.766 43.170 1.00 13.26 101 ASP C CA 1
ATOM 5265 C C . ASP C 1 112 ? 50.835 2.397 42.596 1.00 13.22 101 ASP C C 1
ATOM 5266 O O . ASP C 1 112 ? 50.264 2.338 41.516 1.00 11.90 101 ASP C O 1
ATOM 5271 N N . ILE C 1 113 ? 51.120 1.311 43.319 1.00 14.31 102 ILE C N 1
ATOM 5272 C CA . ILE C 1 113 ? 50.584 -0.019 42.985 1.00 15.25 102 ILE C CA 1
ATOM 5273 C C . ILE C 1 113 ? 49.231 -0.253 43.671 1.00 15.00 102 ILE C C 1
ATOM 5274 O O . ILE C 1 113 ? 48.377 -1.009 43.186 1.00 15.19 102 ILE C O 1
ATOM 5279 N N . ILE C 1 114 ? 49.054 0.382 44.815 1.00 15.00 103 ILE C N 1
ATOM 5280 C CA . ILE C 1 114 ? 47.895 0.149 45.667 1.00 14.85 103 ILE C CA 1
ATOM 5281 C C . ILE C 1 114 ? 46.520 0.329 44.963 1.00 14.97 103 ILE C C 1
ATOM 5282 O O . ILE C 1 114 ? 45.624 -0.496 45.175 1.00 14.46 103 ILE C O 1
ATOM 5287 N N . PRO C 1 115 ? 46.365 1.370 44.097 1.00 14.44 104 PRO C N 1
ATOM 5288 C CA . PRO C 1 115 ? 45.067 1.542 43.455 1.00 14.56 104 PRO C CA 1
ATOM 5289 C C . PRO C 1 115 ? 44.663 0.333 42.624 1.00 14.72 104 PRO C C 1
ATOM 5290 O O . PRO C 1 115 ? 43.468 0.130 42.386 1.00 13.97 104 PRO C O 1
ATOM 5294 N N . PHE C 1 116 ? 45.641 -0.479 42.216 1.00 14.03 105 PHE C N 1
ATOM 5295 C CA . PHE C 1 116 ? 45.347 -1.627 41.356 1.00 14.23 105 PHE C CA 1
ATOM 5296 C C . PHE C 1 116 ? 44.897 -2.862 42.121 1.00 14.71 105 PHE C C 1
ATOM 5297 O O . PHE C 1 116 ? 44.712 -3.916 41.527 1.00 14.89 105 PHE C O 1
ATOM 5305 N N . LEU C 1 117 ? 44.713 -2.718 43.432 1.00 14.63 106 LEU C N 1
ATOM 5306 C CA . LEU C 1 117 ? 44.045 -3.740 44.236 1.00 15.16 106 LEU C CA 1
ATOM 5307 C C . LEU C 1 117 ? 42.517 -3.521 44.316 1.00 15.36 106 LEU C C 1
ATOM 5308 O O . LEU C 1 117 ? 41.795 -4.399 44.788 1.00 15.61 106 LEU C O 1
ATOM 5313 N N . PHE C 1 118 ? 42.050 -2.359 43.859 1.00 15.35 107 PHE C N 1
ATOM 5314 C CA . PHE C 1 118 ? 40.669 -1.914 44.086 1.00 15.68 107 PHE C CA 1
ATOM 5315 C C . PHE C 1 118 ? 39.739 -2.147 42.913 1.00 15.29 107 PHE C C 1
ATOM 5316 O O . PHE C 1 118 ? 40.158 -2.132 41.752 1.00 15.28 107 PHE C O 1
ATOM 5324 N N . PRO C 1 119 ? 38.451 -2.333 43.214 1.00 15.39 108 PRO C N 1
ATOM 5325 C CA . PRO C 1 119 ? 37.495 -2.559 42.127 1.00 15.11 108 PRO C CA 1
ATOM 5326 C C . PRO C 1 119 ? 37.379 -1.308 41.262 1.00 14.72 108 PRO C C 1
ATOM 5327 O O . PRO C 1 119 ? 37.667 -0.199 41.734 1.00 14.42 108 PRO C O 1
ATOM 5331 N N . SER C 1 120 ? 36.971 -1.492 40.011 1.00 14.28 109 SER C N 1
ATOM 5332 C CA . SER C 1 120 ? 36.830 -0.379 39.071 1.00 14.46 109 SER C CA 1
ATOM 5333 C C . SER C 1 120 ? 35.549 -0.626 38.282 1.00 14.23 109 SER C C 1
ATOM 5334 O O . SER C 1 120 ? 34.876 -1.640 38.499 1.00 13.87 109 SER C O 1
ATOM 5337 N N . ARG C 1 121 ? 35.180 0.303 37.413 1.00 13.58 110 ARG C N 1
ATOM 5338 C CA . ARG C 1 121 ? 33.896 0.208 36.709 1.00 13.46 110 ARG C CA 1
ATOM 5339 C C . ARG C 1 121 ? 33.628 -1.174 36.095 1.00 13.43 110 ARG C C 1
ATOM 5340 O O . ARG C 1 121 ? 32.548 -1.757 36.283 1.00 13.77 110 ARG C O 1
ATOM 5348 N N . TYR C 1 122 ? 34.597 -1.686 35.359 1.00 13.88 111 TYR C N 1
ATOM 5349 C CA . TYR C 1 122 ? 34.424 -2.937 34.630 1.00 13.86 111 TYR C CA 1
ATOM 5350 C C . TYR C 1 122 ? 35.023 -4.130 35.331 1.00 13.87 111 TYR C C 1
ATOM 5351 O O . TYR C 1 122 ? 35.027 -5.238 34.772 1.00 13.67 111 TYR C O 1
ATOM 5360 N N . CYS C 1 123 ? 35.500 -3.924 36.554 1.00 14.09 112 CYS C N 1
ATOM 5361 C CA . CYS C 1 123 ? 36.209 -4.966 37.301 1.00 15.27 112 CYS C CA 1
ATOM 5362 C C . CYS C 1 123 ? 35.720 -5.005 38.744 1.00 14.98 112 CYS C C 1
ATOM 5363 O O . CYS C 1 123 ? 36.379 -4.497 39.647 1.00 15.37 112 CYS C O 1
ATOM 5366 N N . GLN C 1 124 ? 34.553 -5.603 38.954 1.00 14.23 113 GLN C N 1
ATOM 5367 C CA . GLN C 1 124 ? 33.917 -5.599 40.273 1.00 14.29 113 GLN C CA 1
ATOM 5368 C C . GLN C 1 124 ? 34.494 -6.734 41.108 1.00 14.75 113 GLN C C 1
ATOM 5369 O O . GLN C 1 124 ? 33.815 -7.709 41.442 1.00 14.47 113 GLN C O 1
ATOM 5375 N N . SER C 1 125 ? 35.770 -6.596 41.432 1.00 15.32 114 SER C N 1
ATOM 5376 C CA . SER C 1 125 ? 36.504 -7.620 42.173 1.00 15.00 114 SER C CA 1
ATOM 5377 C C . SER C 1 125 ? 35.921 -7.836 43.565 1.00 15.32 114 SER C C 1
ATOM 5378 O O . SER C 1 125 ? 36.027 -8.933 44.128 1.00 15.51 114 SER C O 1
ATOM 5381 N N . ASP C 1 126 ? 35.307 -6.796 44.120 1.00 15.25 115 ASP C N 1
ATOM 5382 C CA . ASP C 1 126 ? 34.649 -6.892 45.416 1.00 15.37 115 ASP C CA 1
ATOM 5383 C C . ASP C 1 126 ? 33.409 -7.813 45.418 1.00 15.74 115 ASP C C 1
ATOM 5384 O O . ASP C 1 126 ? 32.932 -8.190 46.493 1.00 16.57 115 ASP C O 1
ATOM 5389 N N . LYS C 1 127 ? 32.896 -8.171 44.243 1.00 14.28 116 LYS C N 1
ATOM 5390 C CA . LYS C 1 127 ? 31.780 -9.113 44.141 1.00 15.08 116 LYS C CA 1
ATOM 5391 C C . LYS C 1 127 ? 32.228 -10.552 43.832 1.00 14.37 116 LYS C C 1
ATOM 5392 O O . LYS C 1 127 ? 31.407 -11.465 43.763 1.00 14.51 116 LYS C O 1
ATOM 5398 N N . LEU C 1 128 ? 33.526 -10.756 43.658 1.00 14.26 117 LEU C N 1
ATOM 5399 C CA . LEU C 1 128 ? 34.012 -12.052 43.183 1.00 14.23 117 LEU C CA 1
ATOM 5400 C C . LEU C 1 128 ? 35.036 -12.734 44.103 1.00 14.82 117 LEU C C 1
ATOM 5401 O O . LEU C 1 128 ? 35.669 -13.717 43.700 1.00 14.32 117 LEU C O 1
ATOM 5406 N N . GLN C 1 129 ? 35.186 -12.238 45.332 1.00 14.88 118 GLN C N 1
ATOM 5407 C CA . GLN C 1 129 ? 36.174 -12.790 46.258 1.00 15.15 118 GLN C CA 1
ATOM 5408 C C . GLN C 1 129 ? 35.945 -14.279 46.561 1.00 15.11 118 GLN C C 1
ATOM 5409 O O . GLN C 1 129 ? 36.887 -15.079 46.513 1.00 14.70 118 GLN C O 1
ATOM 5415 N N . LYS C 1 130 ? 34.707 -14.655 46.887 1.00 14.56 119 LYS C N 1
ATOM 5416 C CA . LYS C 1 130 ? 34.458 -16.056 47.251 1.00 14.76 119 LYS C CA 1
ATOM 5417 C C . LYS C 1 130 ? 34.651 -16.948 46.052 1.00 14.43 119 LYS C C 1
ATOM 5418 O O . LYS C 1 130 ? 35.251 -18.014 46.164 1.00 14.56 119 LYS C O 1
ATOM 5424 N N . LEU C 1 131 ? 34.152 -16.505 44.902 1.00 13.29 120 LEU C N 1
ATOM 5425 C CA . LEU C 1 131 ? 34.298 -17.276 43.681 1.00 13.67 120 LEU C CA 1
ATOM 5426 C C . LEU C 1 131 ? 35.765 -17.499 43.344 1.00 14.04 120 LEU C C 1
ATOM 5427 O O . LEU C 1 131 ? 36.188 -18.639 43.078 1.00 13.39 120 LEU C O 1
ATOM 5432 N N . ALA C 1 132 ? 36.540 -16.422 43.372 1.00 14.40 121 ALA C N 1
ATOM 5433 C CA . ALA C 1 132 ? 37.958 -16.499 43.018 1.00 15.72 121 ALA C CA 1
ATOM 5434 C C . ALA C 1 132 ? 38.720 -17.436 43.959 1.00 16.01 121 ALA C C 1
ATOM 5435 O O . ALA C 1 132 ? 39.532 -18.226 43.502 1.00 16.24 121 ALA C O 1
ATOM 5437 N N . TYR C 1 133 ? 38.421 -17.358 45.253 1.00 16.66 122 TYR C N 1
ATOM 5438 C CA . TYR C 1 133 ? 39.043 -18.227 46.243 1.00 18.21 122 TYR C CA 1
ATOM 5439 C C . TYR C 1 133 ? 38.615 -19.683 46.059 1.00 18.57 122 TYR C C 1
ATOM 5440 O O . TYR C 1 133 ? 39.446 -20.582 46.102 1.00 18.24 122 TYR C O 1
ATOM 5449 N N . LYS C 1 134 ? 37.323 -19.913 45.837 1.00 19.32 123 LYS C N 1
ATOM 5450 C CA . LYS C 1 134 ? 36.843 -21.270 45.619 1.00 20.01 123 LYS C CA 1
ATOM 5451 C C . LYS C 1 134 ? 37.480 -21.900 44.380 1.00 20.15 123 LYS C C 1
ATOM 5452 O O . LYS C 1 134 ? 37.727 -23.103 44.353 1.00 19.24 123 LYS C O 1
ATOM 5458 N N . GLU C 1 135 ? 37.755 -21.087 43.369 1.00 19.78 124 GLU C N 1
ATOM 5459 C CA . GLU C 1 135 ? 38.259 -21.616 42.103 1.00 20.67 124 GLU C CA 1
ATOM 5460 C C . GLU C 1 135 ? 39.771 -21.749 42.073 1.00 20.30 124 GLU C C 1
ATOM 5461 O O . GLU C 1 135 ? 40.277 -22.702 41.503 1.00 20.66 124 GLU C O 1
ATOM 5467 N N . PHE C 1 136 ? 40.474 -20.787 42.670 1.00 19.73 125 PHE C N 1
ATOM 5468 C CA . PHE C 1 136 ? 41.918 -20.648 42.496 1.00 19.59 125 PHE C CA 1
ATOM 5469 C C . PHE C 1 136 ? 42.712 -20.521 43.795 1.00 20.23 125 PHE C C 1
ATOM 5470 O O . PHE C 1 136 ? 43.944 -20.491 43.761 1.00 20.41 125 PHE C O 1
ATOM 5478 N N . GLY C 1 137 ? 42.026 -20.455 44.935 1.00 20.54 126 GLY C N 1
ATOM 5479 C CA . GLY C 1 137 ? 42.680 -20.096 46.196 1.00 21.35 126 GLY C CA 1
ATOM 5480 C C . GLY C 1 137 ? 43.647 -21.128 46.768 1.00 22.26 126 GLY C C 1
ATOM 5481 O O . GLY C 1 137 ? 44.434 -20.811 47.661 1.00 22.36 126 GLY C O 1
ATOM 5482 N N . LYS C 1 138 ? 43.585 -22.359 46.259 1.00 22.49 127 LYS C N 1
ATOM 5483 C CA . LYS C 1 138 ? 44.474 -23.437 46.713 1.00 23.16 127 LYS C CA 1
ATOM 5484 C C . LYS C 1 138 ? 45.829 -23.433 46.030 1.00 22.95 127 LYS C C 1
ATOM 5485 O O . LYS C 1 138 ? 46.761 -24.087 46.499 1.00 22.64 127 LYS C O 1
ATOM 5491 N N . ILE C 1 139 ? 45.938 -22.700 44.925 1.00 22.82 128 ILE C N 1
ATOM 5492 C CA . ILE C 1 139 ? 47.187 -22.650 44.166 1.00 23.06 128 ILE C CA 1
ATOM 5493 C C . ILE C 1 139 ? 48.202 -21.785 44.904 1.00 23.08 128 ILE C C 1
ATOM 5494 O O . ILE C 1 139 ? 48.024 -20.579 45.042 1.00 23.26 128 ILE C O 1
ATOM 5499 N N . GLU C 1 140 ? 49.266 -22.425 45.371 1.00 22.90 129 GLU C N 1
ATOM 5500 C CA . GLU C 1 140 ? 50.268 -21.780 46.224 1.00 22.95 129 GLU C CA 1
ATOM 5501 C C . GLU C 1 140 ? 51.158 -20.761 45.497 1.00 22.76 129 GLU C C 1
ATOM 5502 O O . GLU C 1 140 ? 51.408 -19.674 46.030 1.00 23.32 129 GLU C O 1
ATOM 5504 N N . ASN C 1 141 ? 51.628 -21.094 44.296 1.00 21.82 130 ASN C N 1
ATOM 5505 C CA . ASN C 1 141 ? 52.499 -20.185 43.563 1.00 21.15 130 ASN C CA 1
ATOM 5506 C C . ASN C 1 141 ? 51.688 -19.038 42.967 1.00 20.91 130 ASN C C 1
ATOM 5507 O O . ASN C 1 141 ? 50.719 -19.284 42.268 1.00 20.21 130 ASN C O 1
ATOM 5512 N N . VAL C 1 142 ? 52.082 -17.797 43.246 1.00 20.68 131 VAL C N 1
ATOM 5513 C CA . VAL C 1 142 ? 51.335 -16.629 42.747 1.00 20.83 131 VAL C CA 1
ATOM 5514 C C . VAL C 1 142 ? 51.244 -16.582 41.218 1.00 20.29 131 VAL C C 1
ATOM 5515 O O . VAL C 1 142 ? 50.148 -16.389 40.675 1.00 21.17 131 VAL C O 1
ATOM 5519 N N . TYR C 1 143 ? 52.370 -16.750 40.526 1.00 19.31 132 TYR C N 1
ATOM 5520 C CA . TYR C 1 143 ? 52.353 -16.792 39.060 1.00 19.12 132 TYR C CA 1
ATOM 5521 C C . TYR C 1 143 ? 51.438 -17.922 38.559 1.00 19.17 132 TYR C C 1
ATOM 5522 O O . TYR C 1 143 ? 50.616 -17.734 37.650 1.00 18.84 132 TYR C O 1
ATOM 5531 N N . SER C 1 144 ? 51.562 -19.101 39.166 1.00 19.03 133 SER C N 1
ATOM 5532 C CA . SER C 1 144 ? 50.730 -20.233 38.756 1.00 18.97 133 SER C CA 1
ATOM 5533 C C . SER C 1 144 ? 49.251 -19.913 38.929 1.00 19.02 133 SER C C 1
ATOM 5534 O O . SER C 1 144 ? 48.410 -20.318 38.117 1.00 19.09 133 SER C O 1
ATOM 5537 N N . LYS C 1 145 ? 48.953 -19.155 39.978 1.00 18.70 134 LYS C N 1
ATOM 5538 C CA . LYS C 1 145 ? 47.591 -18.800 40.302 1.00 18.90 134 LYS C CA 1
ATOM 5539 C C . LYS C 1 145 ? 47.001 -17.859 39.243 1.00 18.41 134 LYS C C 1
ATOM 5540 O O . LYS C 1 145 ? 45.870 -18.065 38.772 1.00 18.50 134 LYS C O 1
ATOM 5546 N N . VAL C 1 146 ? 47.767 -16.847 38.850 1.00 17.43 135 VAL C N 1
ATOM 5547 C CA . VAL C 1 146 ? 47.316 -15.932 37.801 1.00 16.65 135 VAL C CA 1
ATOM 5548 C C . VAL C 1 146 ? 47.222 -16.653 36.462 1.00 16.18 135 VAL C C 1
ATOM 5549 O O . VAL C 1 146 ? 46.320 -16.393 35.663 1.00 16.27 135 VAL C O 1
ATOM 5553 N N . LEU C 1 147 ? 48.162 -17.556 36.213 1.00 15.83 136 LEU C N 1
ATOM 5554 C CA . LEU C 1 147 ? 48.153 -18.316 34.981 1.00 15.35 136 LEU C CA 1
ATOM 5555 C C . LEU C 1 147 ? 46.923 -19.224 34.927 1.00 14.83 136 LEU C C 1
ATOM 5556 O O . LEU C 1 147 ? 46.336 -19.400 33.874 1.00 14.06 136 LEU C O 1
ATOM 5561 N N . ALA C 1 148 ? 46.556 -19.800 36.069 1.00 14.77 137 ALA C N 1
ATOM 5562 C CA . ALA C 1 148 ? 45.360 -20.644 36.159 1.00 15.00 137 ALA C CA 1
ATOM 5563 C C . ALA C 1 148 ? 44.090 -19.832 35.873 1.00 14.80 137 ALA C C 1
ATOM 5564 O O . ALA C 1 148 ? 43.168 -20.303 35.191 1.00 15.01 137 ALA C O 1
ATOM 5566 N N . ILE C 1 149 ? 44.054 -18.608 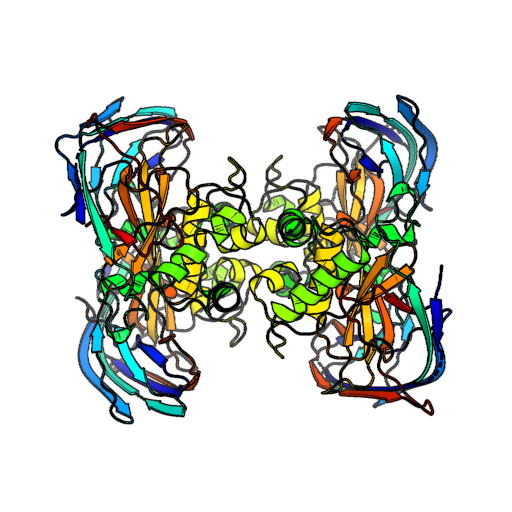36.388 1.00 15.37 138 ILE C N 1
ATOM 5567 C CA . ILE C 1 149 ? 42.961 -17.660 36.099 1.00 15.51 138 ILE C CA 1
ATOM 5568 C C . ILE C 1 149 ? 42.851 -17.480 34.596 1.00 15.79 138 ILE C C 1
ATOM 5569 O O . ILE C 1 149 ? 41.768 -17.623 34.017 1.00 15.65 138 ILE C O 1
ATOM 5574 N N . THR C 1 150 ? 43.993 -17.188 33.979 1.00 16.16 139 THR C N 1
ATOM 5575 C CA . THR C 1 150 ? 44.077 -16.915 32.557 1.00 16.66 139 THR C CA 1
ATOM 5576 C C . THR C 1 150 ? 43.693 -18.149 31.725 1.00 16.89 139 THR C C 1
ATOM 5577 O O . THR C 1 150 ? 43.016 -18.037 30.704 1.00 17.18 139 THR C O 1
ATOM 5581 N N . ASP C 1 151 ? 44.136 -19.324 32.161 1.00 16.54 140 ASP C N 1
ATOM 5582 C CA . ASP C 1 151 ? 43.783 -20.565 31.466 1.00 17.17 140 ASP C CA 1
ATOM 5583 C C . ASP C 1 151 ? 42.296 -20.877 31.664 1.00 16.64 140 ASP C C 1
ATOM 5584 O O . ASP C 1 151 ? 41.628 -21.364 30.744 1.00 16.54 140 ASP C O 1
ATOM 5589 N N . TRP C 1 152 ? 41.779 -20.578 32.854 1.00 16.02 141 TRP C N 1
ATOM 5590 C CA . TRP C 1 152 ? 40.367 -20.839 33.107 1.00 16.03 141 TRP C CA 1
ATOM 5591 C C . TRP C 1 152 ? 39.524 -19.989 32.168 1.00 15.58 141 TRP C C 1
ATOM 5592 O O . TRP C 1 152 ? 38.524 -20.459 31.610 1.00 15.79 141 TRP C O 1
ATOM 5603 N N . ILE C 1 153 ? 39.921 -18.734 31.997 1.00 14.77 142 ILE C N 1
ATOM 5604 C CA . ILE C 1 153 ? 39.192 -17.832 31.114 1.00 14.66 142 ILE C CA 1
ATOM 5605 C C . ILE C 1 153 ? 39.244 -18.319 29.671 1.00 14.89 142 ILE C C 1
ATOM 5606 O O . ILE C 1 153 ? 38.212 -18.401 28.997 1.00 14.22 142 ILE C O 1
ATOM 5611 N N . TYR C 1 154 ? 40.445 -18.651 29.198 1.00 15.43 143 TYR C N 1
ATOM 5612 C CA . TYR C 1 154 ? 40.577 -19.175 27.851 1.00 15.63 143 TYR C CA 1
ATOM 5613 C C . TYR C 1 154 ? 39.636 -20.374 27.632 1.00 15.54 143 TYR C C 1
ATOM 5614 O O . TYR C 1 154 ? 38.973 -20.449 26.613 1.00 14.85 143 TYR C O 1
ATOM 5623 N N . ASN C 1 155 ? 39.595 -21.299 28.591 1.00 16.36 144 ASN C N 1
ATOM 5624 C CA . ASN C 1 155 ? 38.869 -22.565 28.415 1.00 16.58 144 ASN C CA 1
ATOM 5625 C C . ASN C 1 155 ? 37.357 -22.505 28.652 1.00 17.05 144 ASN C C 1
ATOM 5626 O O . ASN C 1 155 ? 36.625 -23.406 28.222 1.00 17.05 144 ASN C O 1
ATOM 5631 N N . ASN C 1 156 ? 36.902 -21.441 29.313 1.00 16.65 145 ASN C N 1
ATOM 5632 C CA . ASN C 1 156 ? 35.525 -21.355 29.786 1.00 16.56 145 ASN C CA 1
ATOM 5633 C C . ASN C 1 156 ? 34.732 -20.142 29.311 1.00 16.03 145 ASN C C 1
ATOM 5634 O O . ASN C 1 156 ? 33.531 -20.035 29.575 1.00 15.63 145 ASN C O 1
ATOM 5639 N N . VAL C 1 157 ? 35.401 -19.232 28.609 1.00 15.88 146 VAL C N 1
ATOM 5640 C CA . VAL C 1 157 ? 34.735 -18.083 27.991 1.00 15.95 146 VAL C CA 1
ATOM 5641 C C . VAL C 1 157 ? 34.979 -18.170 26.493 1.00 16.64 146 VAL C C 1
ATOM 5642 O O . VAL C 1 157 ? 36.123 -18.311 26.054 1.00 16.94 146 VAL C O 1
ATOM 5646 N N . GLU C 1 158 ? 33.912 -18.095 25.707 1.00 17.47 147 GLU C N 1
ATOM 5647 C CA . GLU C 1 158 ? 34.024 -18.190 24.245 1.00 18.23 147 GLU C CA 1
ATOM 5648 C C . GLU C 1 158 ? 34.437 -16.845 23.698 1.00 17.71 147 GLU C C 1
ATOM 5649 O O . GLU C 1 158 ? 33.957 -15.815 24.172 1.00 17.54 147 GLU C O 1
ATOM 5655 N N . TYR C 1 159 ? 35.313 -16.847 22.701 1.00 16.93 148 TYR C N 1
ATOM 5656 C CA . TYR C 1 159 ? 35.689 -15.597 22.050 1.00 17.09 148 TYR C CA 1
ATOM 5657 C C . TYR C 1 159 ? 34.677 -15.379 20.928 1.00 17.24 148 TYR C C 1
ATOM 5658 O O . TYR C 1 159 ? 34.686 -16.101 19.924 1.00 16.51 148 TYR C O 1
ATOM 5667 N N . ILE C 1 160 ? 33.761 -14.438 21.120 1.00 17.25 149 ILE C N 1
ATOM 5668 C CA . ILE C 1 160 ? 32.698 -14.218 20.135 1.00 18.13 149 ILE C CA 1
ATOM 5669 C C . ILE C 1 160 ? 32.520 -12.743 19.844 1.00 18.17 149 ILE C C 1
ATOM 5670 O O . ILE C 1 160 ? 32.025 -11.992 20.681 1.00 17.83 149 ILE C O 1
ATOM 5675 N N . SER C 1 161 ? 32.911 -12.347 18.640 1.00 18.52 150 SER C N 1
ATOM 5676 C CA . SER C 1 161 ? 32.683 -10.997 18.149 1.00 19.16 150 SER C CA 1
ATOM 5677 C C . SER C 1 161 ? 31.202 -10.588 18.264 1.00 19.19 150 SER C C 1
ATOM 5678 O O . SER C 1 161 ? 30.303 -11.360 17.935 1.00 18.68 150 SER C O 1
ATOM 5681 N N . GLY C 1 162 ? 30.964 -9.381 18.771 1.00 19.35 151 GLY C N 1
ATOM 5682 C CA . GLY C 1 162 ? 29.612 -8.814 18.884 1.00 19.17 151 GLY C CA 1
ATOM 5683 C C . GLY C 1 162 ? 28.727 -9.335 20.004 1.00 19.03 151 GLY C C 1
ATOM 5684 O O . GLY C 1 162 ? 27.540 -9.026 20.046 1.00 19.41 151 GLY C O 1
ATOM 5685 N N . SER C 1 163 ? 29.285 -10.127 20.915 1.00 18.86 152 SER C N 1
ATOM 5686 C CA . SER C 1 163 ? 28.496 -10.672 22.023 1.00 18.81 152 SER C CA 1
ATOM 5687 C C . SER C 1 163 ? 28.362 -9.706 23.207 1.00 19.15 152 SER C C 1
ATOM 5688 O O . SER C 1 163 ? 27.590 -9.966 24.144 1.00 19.38 152 SER C O 1
ATOM 5691 N N . THR C 1 164 ? 29.120 -8.610 23.168 1.00 18.06 153 THR C N 1
ATOM 5692 C CA . THR C 1 164 ? 29.217 -7.685 24.302 1.00 18.31 153 THR C CA 1
ATOM 5693 C C . THR C 1 164 ? 29.209 -6.259 23.789 1.00 17.69 153 THR C C 1
ATOM 5694 O O . THR C 1 164 ? 29.216 -6.041 22.582 1.00 17.85 153 THR C O 1
ATOM 5698 N N . ASN C 1 165 ? 29.163 -5.289 24.699 1.00 17.06 154 ASN C N 1
ATOM 5699 C CA . ASN C 1 165 ? 29.279 -3.875 24.322 1.00 17.28 154 ASN C CA 1
ATOM 5700 C C . ASN C 1 165 ? 30.097 -3.125 25.366 1.00 16.46 154 ASN C C 1
ATOM 5701 O O . ASN C 1 165 ? 30.672 -3.747 26.258 1.00 16.09 154 ASN C O 1
ATOM 5706 N N . SER C 1 166 ? 30.149 -1.803 25.263 1.00 15.56 155 SER C N 1
ATOM 5707 C CA . SER C 1 166 ? 31.031 -1.019 26.136 1.00 15.83 155 SER C CA 1
ATOM 5708 C C . SER C 1 166 ? 30.574 -0.985 27.612 1.00 15.05 155 SER C C 1
ATOM 5709 O O . SER C 1 166 ? 31.346 -0.602 28.498 1.00 14.92 155 SER C O 1
ATOM 5712 N N . GLN C 1 167 ? 29.341 -1.407 27.869 1.00 14.07 156 GLN C N 1
ATOM 5713 C CA . GLN C 1 167 ? 28.795 -1.503 29.231 1.00 13.82 156 GLN C CA 1
ATOM 5714 C C . GLN C 1 167 ? 29.147 -2.814 29.915 1.00 13.80 156 GLN C C 1
ATOM 5715 O O . GLN C 1 167 ? 29.048 -2.926 31.135 1.00 12.92 156 GLN C O 1
ATOM 5721 N N . THR C 1 168 ? 29.556 -3.807 29.131 1.00 13.62 157 THR C N 1
ATOM 5722 C CA . THR C 1 168 ? 29.835 -5.146 29.670 1.00 13.85 157 THR C CA 1
ATOM 5723 C C . THR C 1 168 ? 31.008 -5.105 30.646 1.00 14.08 157 THR C C 1
ATOM 5724 O O . THR C 1 168 ? 32.028 -4.477 30.377 1.00 14.01 157 THR C O 1
ATOM 5728 N N . SER C 1 169 ? 30.852 -5.788 31.778 1.00 14.42 158 SER C N 1
ATOM 5729 C CA . SER C 1 169 ? 31.886 -5.848 32.800 1.00 15.46 158 SER C CA 1
ATOM 5730 C C . SER C 1 169 ? 32.302 -7.289 33.092 1.00 16.23 158 SER C C 1
ATOM 5731 O O . SER C 1 169 ? 31.645 -8.244 32.636 1.00 16.48 158 SER C O 1
ATOM 5734 N N . ALA C 1 170 ? 33.374 -7.438 33.876 1.00 15.34 159 ALA C N 1
ATOM 5735 C CA . ALA C 1 170 ? 33.814 -8.748 34.363 1.00 16.32 159 ALA C CA 1
ATOM 5736 C C . ALA C 1 170 ? 32.677 -9.496 35.036 1.00 15.96 159 ALA C C 1
ATOM 5737 O O . ALA C 1 170 ? 32.530 -10.706 34.853 1.00 15.47 159 ALA C O 1
ATOM 5739 N N . PHE C 1 171 ? 31.873 -8.777 35.825 1.00 15.69 160 PHE C N 1
ATOM 5740 C CA . PHE C 1 171 ? 30.764 -9.410 36.524 1.00 16.21 160 PHE C CA 1
ATOM 5741 C C . PHE C 1 171 ? 29.757 -10.034 35.551 1.00 16.37 160 PHE C C 1
ATOM 5742 O O . PHE C 1 171 ? 29.189 -11.081 35.856 1.00 17.96 160 PHE C O 1
ATOM 5750 N N . ASP C 1 172 ? 29.552 -9.424 34.386 1.00 15.98 161 ASP C N 1
ATOM 5751 C CA . ASP C 1 172 ? 28.725 -10.019 33.348 1.00 15.60 161 ASP C CA 1
ATOM 5752 C C . ASP C 1 172 ? 29.371 -11.240 32.696 1.00 15.57 161 ASP C C 1
ATOM 5753 O O . ASP C 1 172 ? 28.729 -12.275 32.538 1.00 14.36 161 ASP C O 1
ATOM 5758 N N . THR C 1 173 ? 30.645 -11.116 32.334 1.00 14.82 162 THR C N 1
ATOM 5759 C CA . THR C 1 173 ? 31.310 -12.145 31.535 1.00 15.29 162 THR C CA 1
ATOM 5760 C C . THR C 1 173 ? 31.443 -13.445 32.300 1.00 15.49 162 THR C C 1
ATOM 5761 O O . THR C 1 173 ? 31.411 -14.522 31.713 1.00 16.16 162 THR C O 1
ATOM 5765 N N . ILE C 1 174 ? 31.557 -13.347 33.620 1.00 15.92 163 ILE C N 1
ATOM 5766 C CA . ILE C 1 174 ? 31.754 -14.529 34.440 1.00 16.98 163 ILE C CA 1
ATOM 5767 C C . ILE C 1 174 ? 30.536 -15.481 34.339 1.00 16.53 163 ILE C C 1
ATOM 5768 O O . ILE C 1 174 ? 30.677 -16.689 34.559 1.00 15.06 163 ILE C O 1
ATOM 5773 N N . THR C 1 175 ? 29.356 -14.936 34.022 1.00 15.98 164 THR C N 1
ATOM 5774 C CA . THR C 1 175 ? 28.152 -15.775 33.829 1.00 16.48 164 THR C CA 1
ATOM 5775 C C . THR C 1 175 ? 27.759 -15.926 32.367 1.00 16.69 164 THR C C 1
ATOM 5776 O O . THR C 1 175 ? 27.253 -16.985 31.978 1.00 16.45 164 THR C O 1
ATOM 5780 N N . GLU C 1 176 ? 28.013 -14.891 31.561 1.00 16.58 165 GLU C N 1
ATOM 5781 C CA . GLU C 1 176 ? 27.650 -14.883 30.132 1.00 16.88 165 GLU C CA 1
ATOM 5782 C C . GLU C 1 176 ? 28.571 -15.819 29.334 1.00 16.04 165 GLU C C 1
ATOM 5783 O O . GLU C 1 176 ? 28.136 -16.452 28.397 1.00 15.69 165 GLU C O 1
ATOM 5789 N N . ARG C 1 177 ? 29.843 -15.900 29.718 1.00 15.75 166 ARG C N 1
ATOM 5790 C CA . ARG C 1 177 ? 30.801 -16.854 29.111 1.00 15.94 166 ARG C CA 1
ATOM 5791 C C . ARG C 1 177 ? 31.053 -16.602 27.637 1.00 15.93 166 ARG C C 1
ATOM 5792 O O . ARG C 1 177 ? 31.405 -17.524 26.883 1.00 15.73 166 ARG C O 1
ATOM 5800 N N . ALA C 1 178 ? 30.884 -15.346 27.229 1.00 15.68 167 ALA C N 1
ATOM 5801 C CA . ALA C 1 178 ? 31.232 -14.940 25.883 1.00 16.25 167 ALA C CA 1
ATOM 5802 C C . ALA C 1 178 ? 31.761 -13.506 25.913 1.00 16.63 167 ALA C C 1
ATOM 5803 O O . ALA C 1 178 ? 31.307 -12.680 26.723 1.00 17.01 167 ALA C O 1
ATOM 5805 N N . GLY C 1 179 ? 32.704 -13.200 25.031 1.00 16.18 168 GLY C N 1
ATOM 5806 C CA . GLY C 1 179 ? 33.196 -11.826 24.937 1.00 16.01 168 GLY C CA 1
ATOM 5807 C C . GLY C 1 179 ? 34.350 -11.644 23.977 1.00 16.30 168 GLY C C 1
ATOM 5808 O O . GLY C 1 179 ? 34.697 -12.556 23.229 1.00 16.40 168 GLY C O 1
ATOM 5809 N N . VAL C 1 180 ? 34.917 -10.442 23.977 1.00 16.34 169 VAL C N 1
ATOM 5810 C CA . VAL C 1 180 ? 36.117 -10.146 23.183 1.00 16.60 169 VAL C CA 1
ATOM 5811 C C . VAL C 1 180 ? 37.280 -9.731 24.097 1.00 16.36 169 VAL C C 1
ATOM 5812 O O . VAL C 1 180 ? 37.145 -9.806 25.327 1.00 15.48 169 VAL C O 1
ATOM 5816 N N . CYS C 1 181 ? 38.424 -9.322 23.525 1.00 16.83 170 CYS C N 1
ATOM 5817 C CA . CYS C 1 181 ? 39.634 -9.158 24.339 1.00 17.23 170 CYS C CA 1
ATOM 5818 C C . CYS C 1 181 ? 39.421 -8.187 25.492 1.00 16.49 170 CYS C C 1
ATOM 5819 O O . CYS C 1 181 ? 39.898 -8.426 26.595 1.00 16.01 170 CYS C O 1
ATOM 5822 N N . ARG C 1 182 ? 38.687 -7.102 25.251 1.00 16.55 171 ARG C N 1
ATOM 5823 C CA . ARG C 1 182 ? 38.382 -6.173 26.332 1.00 17.37 171 ARG C CA 1
ATOM 5824 C C . ARG C 1 182 ? 37.732 -6.916 27.500 1.00 16.88 171 ARG C C 1
ATOM 5825 O O . ARG C 1 182 ? 38.048 -6.637 28.659 1.00 16.58 171 ARG C O 1
ATOM 5833 N N . ASP C 1 183 ? 36.810 -7.832 27.198 1.00 16.66 172 ASP C N 1
ATOM 5834 C CA . ASP C 1 183 ? 36.093 -8.545 28.264 1.00 17.01 172 ASP C CA 1
ATOM 5835 C C . ASP C 1 183 ? 36.989 -9.582 28.922 1.00 17.10 172 ASP C C 1
ATOM 5836 O O . ASP C 1 183 ? 36.888 -9.794 30.130 1.00 17.21 172 ASP C O 1
ATOM 5841 N N . PHE C 1 184 ? 37.843 -10.236 28.130 1.00 16.55 173 PHE C N 1
ATOM 5842 C CA . PHE C 1 184 ? 38.818 -11.206 28.682 1.00 16.79 173 PHE C CA 1
ATOM 5843 C C . PHE C 1 184 ? 39.796 -10.513 29.634 1.00 16.77 173 PHE C C 1
ATOM 5844 O O . PHE C 1 184 ? 40.151 -11.050 30.703 1.00 16.94 173 PHE C O 1
ATOM 5852 N N . ALA C 1 185 ? 40.227 -9.325 29.234 1.00 16.49 174 ALA C N 1
ATOM 5853 C CA . ALA C 1 185 ? 41.102 -8.500 30.069 1.00 16.71 174 ALA C CA 1
ATOM 5854 C C . ALA C 1 185 ? 40.433 -8.075 31.369 1.00 16.07 174 ALA C C 1
ATOM 5855 O O . ALA C 1 185 ? 41.003 -8.286 32.446 1.00 16.44 174 ALA C O 1
ATOM 5857 N N . HIS C 1 186 ? 39.212 -7.524 31.290 1.00 16.15 175 HIS C N 1
ATOM 5858 C CA . HIS C 1 186 ? 38.499 -7.104 32.511 1.00 15.04 175 HIS C CA 1
ATOM 5859 C C . HIS C 1 186 ? 38.293 -8.274 33.457 1.00 15.37 175 HIS C C 1
ATOM 5860 O O . HIS C 1 186 ? 38.402 -8.126 34.669 1.00 15.79 175 HIS C O 1
ATOM 5867 N N . LEU C 1 187 ? 37.966 -9.445 32.919 1.00 14.91 176 LEU C N 1
ATOM 5868 C CA . LEU C 1 187 ? 37.722 -10.587 33.789 1.00 15.34 176 LEU C CA 1
ATOM 5869 C C . LEU C 1 187 ? 38.986 -11.077 34.504 1.00 14.99 176 LEU C C 1
ATOM 5870 O O . LEU C 1 187 ? 38.939 -11.410 35.689 1.00 15.15 176 LEU C O 1
ATOM 5875 N N . GLY C 1 188 ? 40.110 -11.099 33.796 1.00 15.45 177 GLY C N 1
ATOM 5876 C CA . GLY C 1 188 ? 41.389 -11.502 34.407 1.00 15.58 177 GLY C CA 1
ATOM 5877 C C . GLY C 1 188 ? 41.763 -10.546 35.534 1.00 15.57 177 GLY C C 1
ATOM 5878 O O . GLY C 1 188 ? 42.201 -10.962 36.629 1.00 14.95 177 GLY C O 1
ATOM 5879 N N . ILE C 1 189 ? 41.566 -9.257 35.272 1.00 15.09 178 ILE C N 1
ATOM 5880 C CA . ILE C 1 189 ? 41.870 -8.229 36.264 1.00 15.11 178 ILE C CA 1
ATOM 5881 C C . ILE C 1 189 ? 41.007 -8.421 37.503 1.00 15.72 178 ILE C C 1
ATOM 5882 O O . ILE C 1 189 ? 41.517 -8.449 38.629 1.00 15.52 178 ILE C O 1
ATOM 5887 N N . ALA C 1 190 ? 39.694 -8.568 37.300 1.00 15.01 179 ALA C N 1
ATOM 5888 C CA . ALA C 1 190 ? 38.802 -8.689 38.440 1.00 15.33 179 ALA C CA 1
ATOM 5889 C C . ALA C 1 190 ? 39.157 -9.905 39.293 1.00 15.13 179 ALA C C 1
ATOM 5890 O O . ALA C 1 190 ? 39.186 -9.801 40.510 1.00 15.52 179 ALA C O 1
ATOM 5892 N N . LEU C 1 191 ? 39.433 -11.039 38.651 1.00 15.48 180 LEU C N 1
ATOM 5893 C CA . LEU C 1 191 ? 39.777 -12.265 39.384 1.00 16.56 180 LEU C CA 1
ATOM 5894 C C . LEU C 1 191 ? 41.108 -12.132 40.133 1.00 16.18 180 LEU C C 1
ATOM 5895 O O . LEU C 1 191 ? 41.208 -12.577 41.276 1.00 16.53 180 LEU C O 1
ATOM 5900 N N . CYS C 1 192 ? 42.100 -11.477 39.529 1.00 16.29 181 CYS C N 1
ATOM 5901 C CA . CYS C 1 192 ? 43.357 -11.172 40.262 1.00 17.07 181 CYS C CA 1
ATOM 5902 C C . CYS C 1 192 ? 43.130 -10.319 41.502 1.00 16.32 181 CYS C C 1
ATOM 5903 O O . CYS C 1 192 ? 43.578 -10.676 42.583 1.00 16.13 181 CYS C O 1
ATOM 5906 N N . ARG C 1 193 ? 42.450 -9.180 41.337 1.00 15.69 182 ARG C N 1
ATOM 5907 C CA . ARG C 1 193 ? 42.182 -8.276 42.460 1.00 15.19 182 ARG C CA 1
ATOM 5908 C C . ARG C 1 193 ? 41.357 -8.954 43.543 1.00 15.52 182 ARG C C 1
ATOM 5909 O O . ARG C 1 193 ? 41.527 -8.661 44.735 1.00 15.92 182 ARG C O 1
ATOM 5917 N N . ALA C 1 194 ? 40.470 -9.854 43.131 1.00 14.91 183 ALA C N 1
ATOM 5918 C CA . ALA C 1 194 ? 39.657 -10.605 44.084 1.00 16.10 183 ALA C CA 1
ATOM 5919 C C . ALA C 1 194 ? 40.525 -11.498 44.985 1.00 16.22 183 ALA C C 1
ATOM 5920 O O . ALA C 1 194 ? 40.142 -11.804 46.098 1.00 17.26 183 ALA C O 1
ATOM 5922 N N . LEU C 1 195 ? 41.693 -11.893 44.499 1.00 17.06 184 LEU C N 1
ATOM 5923 C CA . LEU C 1 195 ? 42.653 -12.670 45.301 1.00 17.94 184 LEU C CA 1
ATOM 5924 C C . LEU C 1 195 ? 43.777 -11.806 45.901 1.00 18.97 184 LEU C C 1
ATOM 5925 O O . LEU C 1 195 ? 44.839 -12.333 46.297 1.00 18.08 184 LEU C O 1
ATOM 5930 N N . SER C 1 196 ? 43.524 -10.490 45.986 1.00 18.72 185 SER C N 1
ATOM 5931 C CA . SER C 1 196 ? 44.478 -9.497 46.512 1.00 19.46 185 SER C CA 1
ATOM 5932 C C . SER C 1 196 ? 45.792 -9.437 45.723 1.00 19.19 185 SER C C 1
ATOM 5933 O O . SER C 1 196 ? 46.874 -9.275 46.304 1.00 18.91 185 SER C O 1
ATOM 5936 N N . ILE C 1 197 ? 45.693 -9.592 44.411 1.00 17.78 186 ILE C N 1
ATOM 5937 C CA . ILE C 1 197 ? 46.841 -9.483 43.537 1.00 18.00 186 ILE C CA 1
ATOM 5938 C C . ILE C 1 197 ? 46.623 -8.232 42.676 1.00 17.57 186 ILE C C 1
ATOM 5939 O O . ILE C 1 197 ? 45.651 -8.202 41.927 1.00 18.00 186 ILE C O 1
ATOM 5944 N N . PRO C 1 198 ? 47.514 -7.205 42.783 1.00 17.20 187 PRO C N 1
ATOM 5945 C CA . PRO C 1 198 ? 47.326 -5.98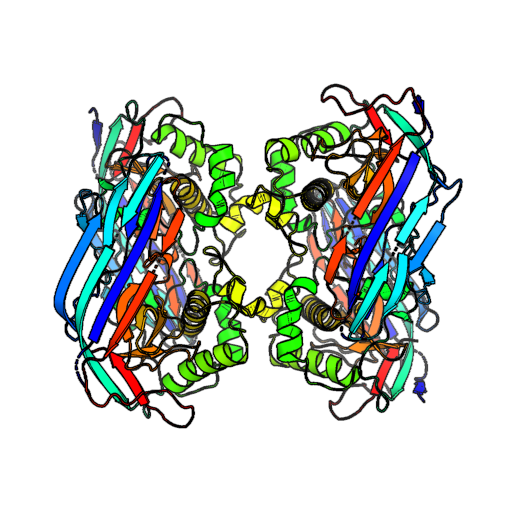3 41.977 1.00 16.55 187 PRO C CA 1
ATOM 5946 C C . PRO C 1 198 ? 47.326 -6.313 40.488 1.00 16.14 187 PRO C C 1
ATOM 5947 O O . PRO C 1 198 ? 48.148 -7.097 40.031 1.00 16.79 187 PRO C O 1
ATOM 5951 N N . ALA C 1 199 ? 46.405 -5.723 39.728 1.00 15.98 188 ALA C N 1
ATOM 5952 C CA . ALA C 1 199 ? 46.321 -5.998 38.307 1.00 14.94 188 ALA C CA 1
ATOM 5953 C C . ALA C 1 199 ? 45.833 -4.763 37.573 1.00 15.71 188 ALA C C 1
ATOM 5954 O O . ALA C 1 199 ? 45.054 -3.971 38.123 1.00 15.98 188 ALA C O 1
ATOM 5956 N N . ARG C 1 200 ? 46.305 -4.582 36.346 1.00 15.37 189 ARG C N 1
ATOM 5957 C CA . ARG C 1 200 ? 45.952 -3.381 35.600 1.00 15.60 189 ARG C CA 1
ATOM 5958 C C . ARG C 1 200 ? 45.679 -3.727 34.146 1.00 15.46 189 ARG C C 1
ATOM 5959 O O . ARG C 1 200 ? 46.131 -4.740 33.647 1.00 16.26 189 ARG C O 1
ATOM 5967 N N . TYR C 1 201 ? 44.912 -2.873 33.484 1.00 14.53 190 TYR C N 1
ATOM 5968 C CA . TYR C 1 201 ? 44.504 -3.046 32.092 1.00 14.80 190 TYR C CA 1
ATOM 5969 C C . TYR C 1 201 ? 45.625 -2.574 31.201 1.00 14.65 190 TYR C C 1
ATOM 5970 O O . TYR C 1 201 ? 46.244 -1.553 31.481 1.00 15.80 190 TYR C O 1
ATOM 5979 N N . PHE C 1 202 ? 45.856 -3.293 30.113 1.00 12.26 191 PHE C N 1
ATOM 5980 C CA . PHE C 1 202 ? 46.932 -2.987 29.190 1.00 12.17 191 PHE C CA 1
ATOM 5981 C C . PHE C 1 202 ? 46.335 -2.978 27.787 1.00 11.61 191 PHE C C 1
ATOM 5982 O O . PHE C 1 202 ? 45.663 -3.933 27.385 1.00 11.83 191 PHE C O 1
ATOM 5990 N N . THR C 1 203 ? 46.572 -1.902 27.046 1.00 11.64 192 THR C N 1
ATOM 5991 C CA . THR C 1 203 ? 46.177 -1.849 25.645 1.00 11.69 192 THR C CA 1
ATOM 5992 C C . THR C 1 203 ? 47.428 -1.659 24.807 1.00 12.08 192 THR C C 1
ATOM 5993 O O . THR C 1 203 ? 48.420 -1.049 25.249 1.00 12.27 192 THR C O 1
ATOM 5997 N N . GLY C 1 204 ? 47.409 -2.210 23.606 1.00 12.00 193 GLY C N 1
ATOM 5998 C CA . GLY C 1 204 ? 48.543 -2.003 22.715 1.00 12.13 193 GLY C CA 1
ATOM 5999 C C . GLY C 1 204 ? 48.307 -2.444 21.287 1.00 12.52 193 GLY C C 1
ATOM 6000 O O . GLY C 1 204 ? 47.226 -2.921 20.939 1.00 12.33 193 GLY C O 1
ATOM 6001 N N . TYR C 1 205 ? 49.340 -2.262 20.464 1.00 12.36 194 TYR C N 1
ATOM 6002 C CA . TYR C 1 205 ? 49.404 -2.826 19.129 1.00 12.54 194 TYR C CA 1
ATOM 6003 C C . TYR C 1 205 ? 49.944 -4.230 19.306 1.00 13.14 194 TYR C C 1
ATOM 6004 O O . TYR C 1 205 ? 50.703 -4.478 20.253 1.00 13.83 194 TYR C O 1
ATOM 6013 N N . ALA C 1 206 ? 49.574 -5.151 18.419 1.00 13.65 195 ALA C N 1
ATOM 6014 C CA . ALA C 1 206 ? 49.928 -6.558 18.614 1.00 13.49 195 ALA C CA 1
ATOM 6015 C C . ALA C 1 206 ? 50.363 -7.227 17.322 1.00 14.06 195 ALA C C 1
ATOM 6016 O O . ALA C 1 206 ? 49.582 -7.383 16.378 1.00 13.96 195 ALA C O 1
ATOM 6018 N N . PHE C 1 207 ? 51.632 -7.615 17.298 1.00 14.21 196 PHE C N 1
ATOM 6019 C CA . PHE C 1 207 ? 52.202 -8.304 16.159 1.00 14.53 196 PHE C CA 1
ATOM 6020 C C . PHE C 1 207 ? 51.576 -9.691 16.044 1.00 14.88 196 PHE C C 1
ATOM 6021 O O . PHE C 1 207 ? 51.391 -10.384 17.054 1.00 15.04 196 PHE C O 1
ATOM 6029 N N . LYS C 1 208 ? 51.228 -10.066 14.817 1.00 15.48 197 LYS C N 1
ATOM 6030 C CA . LYS C 1 208 ? 50.626 -11.375 14.493 1.00 16.20 197 LYS C CA 1
ATOM 6031 C C . LYS C 1 208 ? 49.151 -11.481 14.878 1.00 16.70 197 LYS C C 1
ATOM 6032 O O . LYS C 1 208 ? 48.526 -12.523 14.666 1.00 16.35 197 LYS C O 1
ATOM 6038 N N . LEU C 1 209 ? 48.582 -10.416 15.432 1.00 16.95 198 LEU C N 1
ATOM 6039 C CA . LEU C 1 209 ? 47.153 -10.443 15.721 1.00 17.75 198 LEU C CA 1
ATOM 6040 C C . LEU C 1 209 ? 46.386 -10.505 14.403 1.00 18.54 198 LEU C C 1
ATOM 6041 O O . LEU C 1 209 ? 46.627 -9.712 13.492 1.00 18.16 198 LEU C O 1
ATOM 6046 N N . ASN C 1 210 ? 45.467 -11.459 14.314 1.00 19.87 199 ASN C N 1
ATOM 6047 C CA . ASN C 1 210 ? 44.762 -11.720 13.073 1.00 21.44 199 ASN C CA 1
ATOM 6048 C C . ASN C 1 210 ? 43.289 -12.016 13.347 1.00 22.16 199 ASN C C 1
ATOM 6049 O O . ASN C 1 210 ? 42.981 -13.018 13.994 1.00 22.79 199 ASN C O 1
ATOM 6054 N N . PRO C 1 211 ? 42.374 -11.138 12.874 1.00 22.53 200 PRO C N 1
ATOM 6055 C CA . PRO C 1 211 ? 42.666 -9.954 12.051 1.00 22.41 200 PRO C CA 1
ATOM 6056 C C . PRO C 1 211 ? 43.267 -8.800 12.867 1.00 22.13 200 PRO C C 1
ATOM 6057 O O . PRO C 1 211 ? 42.970 -8.673 14.062 1.00 22.42 200 PRO C O 1
ATOM 6061 N N . PRO C 1 212 ? 44.116 -7.967 12.228 1.00 21.62 201 PRO C N 1
ATOM 6062 C CA . PRO C 1 212 ? 44.822 -6.899 12.948 1.00 20.95 201 PRO C CA 1
ATOM 6063 C C . PRO C 1 212 ? 43.868 -5.868 13.565 1.00 20.24 201 PRO C C 1
ATOM 6064 O O . PRO C 1 212 ? 42.870 -5.497 12.944 1.00 20.04 201 PRO C O 1
ATOM 6068 N N . ASP C 1 213 ? 44.181 -5.436 14.791 1.00 19.37 202 ASP C N 1
ATOM 6069 C CA . ASP C 1 213 ? 43.305 -4.573 15.586 1.00 18.61 202 ASP C CA 1
ATOM 6070 C C . ASP C 1 213 ? 44.074 -4.084 16.804 1.00 17.48 202 ASP C C 1
ATOM 6071 O O . ASP C 1 213 ? 45.189 -4.555 17.068 1.00 17.40 202 ASP C O 1
ATOM 6076 N N . PHE C 1 214 ? 43.500 -3.133 17.543 1.00 16.49 203 PHE C N 1
ATOM 6077 C CA . PHE C 1 214 ? 44.012 -2.826 18.887 1.00 15.45 203 PHE C CA 1
ATOM 6078 C C . PHE C 1 214 ? 43.749 -4.029 19.775 1.00 15.35 203 PHE C C 1
ATOM 6079 O O . PHE C 1 214 ? 42.788 -4.768 19.556 1.00 15.87 203 PHE C O 1
ATOM 6087 N N . HIS C 1 215 ? 44.606 -4.250 20.755 1.00 14.85 204 HIS C N 1
ATOM 6088 C CA . HIS C 1 215 ? 44.458 -5.422 21.608 1.00 15.17 204 HIS C CA 1
ATOM 6089 C C . HIS C 1 215 ? 44.372 -4.948 23.035 1.00 14.76 204 HIS C C 1
ATOM 6090 O O . HIS C 1 215 ? 44.946 -3.933 23.376 1.00 15.40 204 HIS C O 1
ATOM 6097 N N . ALA C 1 216 ? 43.668 -5.694 23.867 1.00 14.01 205 ALA C N 1
ATOM 6098 C CA . ALA C 1 216 ? 43.632 -5.403 25.291 1.00 13.67 205 ALA C CA 1
ATOM 6099 C C . ALA C 1 216 ? 43.939 -6.684 26.021 1.00 14.23 205 ALA C C 1
ATOM 6100 O O . ALA C 1 216 ? 43.450 -7.741 25.633 1.00 13.95 205 ALA C O 1
ATOM 6102 N N . CYS C 1 217 ? 44.748 -6.577 27.066 1.00 13.81 206 CYS C N 1
ATOM 6103 C CA . CYS C 1 217 ? 45.001 -7.696 27.986 1.00 14.66 206 CYS C CA 1
ATOM 6104 C C . CYS C 1 217 ? 45.334 -7.104 29.342 1.00 14.12 206 CYS C C 1
ATOM 6105 O O . CYS C 1 217 ? 44.857 -6.018 29.649 1.00 14.18 206 CYS C O 1
ATOM 6108 N N . PHE C 1 218 ? 46.102 -7.798 30.183 1.00 14.51 207 PHE C N 1
ATOM 6109 C CA . PHE C 1 218 ? 46.378 -7.245 31.516 1.00 14.00 207 PHE C CA 1
ATOM 6110 C C . PHE C 1 218 ? 47.760 -7.565 32.077 1.00 14.08 207 PHE C C 1
ATOM 6111 O O . PHE C 1 218 ? 48.493 -8.392 31.535 1.00 14.19 207 PHE C O 1
ATOM 6119 N N . GLU C 1 219 ? 48.118 -6.884 33.156 1.00 14.05 208 GLU C N 1
ATOM 6120 C CA . GLU C 1 219 ? 49.356 -7.189 33.842 1.00 14.12 208 GLU C CA 1
ATOM 6121 C C . GLU C 1 219 ? 49.037 -7.395 35.307 1.00 13.52 208 GLU C C 1
ATOM 6122 O O . GLU C 1 219 ? 48.177 -6.707 35.857 1.00 13.07 208 GLU C O 1
ATOM 6128 N N . ALA C 1 220 ? 49.728 -8.342 35.934 1.00 12.99 209 ALA C N 1
ATOM 6129 C CA . ALA C 1 220 ? 49.579 -8.596 37.358 1.00 13.33 209 ALA C CA 1
ATOM 6130 C C . ALA C 1 220 ? 50.904 -8.310 38.035 1.00 13.56 209 ALA C C 1
ATOM 6131 O O . ALA C 1 220 ? 51.967 -8.633 37.484 1.00 14.27 209 ALA C O 1
ATOM 6133 N N . TYR C 1 221 ? 50.849 -7.716 39.219 1.00 13.61 210 TYR C N 1
ATOM 6134 C CA . TYR C 1 221 ? 52.082 -7.384 39.951 1.00 14.51 210 TYR C CA 1
ATOM 6135 C C . TYR C 1 221 ? 52.507 -8.578 40.800 1.00 14.72 210 TYR C C 1
ATOM 6136 O O . TYR C 1 221 ? 51.897 -8.856 41.839 1.00 14.45 210 TYR C O 1
ATOM 6145 N N . ILE C 1 222 ? 53.531 -9.294 40.335 1.00 15.48 211 ILE C N 1
ATOM 6146 C CA . ILE C 1 222 ? 54.001 -10.499 41.012 1.00 15.98 211 ILE C CA 1
ATOM 6147 C C . ILE C 1 222 ? 55.477 -10.336 41.386 1.00 16.54 211 ILE C C 1
ATOM 6148 O O . ILE C 1 222 ? 56.325 -10.121 40.517 1.00 16.04 211 ILE C O 1
ATOM 6153 N N . GLY C 1 223 ? 55.760 -10.426 42.688 1.00 17.33 212 GLY C N 1
ATOM 6154 C CA . GLY C 1 223 ? 57.137 -10.397 43.202 1.00 17.38 212 GLY C CA 1
ATOM 6155 C C . GLY C 1 223 ? 57.926 -9.166 42.784 1.00 17.56 212 GLY C C 1
ATOM 6156 O O . GLY C 1 223 ? 59.123 -9.252 42.549 1.00 17.09 212 GLY C O 1
ATOM 6157 N N . GLY C 1 224 ? 57.248 -8.023 42.665 1.00 17.37 213 GLY C N 1
ATOM 6158 C CA . GLY C 1 224 ? 57.925 -6.758 42.367 1.00 17.06 213 GLY C CA 1
ATOM 6159 C C . GLY C 1 224 ? 57.993 -6.372 40.900 1.00 16.79 213 GLY C C 1
ATOM 6160 O O . GLY C 1 224 ? 58.617 -5.369 40.549 1.00 16.71 213 GLY C O 1
ATOM 6161 N N . ASN C 1 225 ? 57.350 -7.167 40.048 1.00 16.49 214 ASN C N 1
ATOM 6162 C CA . ASN C 1 225 ? 57.312 -6.926 38.614 1.00 16.13 214 ASN C CA 1
ATOM 6163 C C . ASN C 1 225 ? 55.894 -7.023 38.061 1.00 15.95 214 ASN C C 1
ATOM 6164 O O . ASN C 1 225 ? 55.090 -7.845 38.523 1.00 15.27 214 ASN C O 1
ATOM 6169 N N . TRP C 1 226 ? 55.604 -6.191 37.066 1.00 15.65 215 TRP C N 1
ATOM 6170 C CA . TRP C 1 226 ? 54.364 -6.304 36.306 1.00 15.42 215 TRP C CA 1
ATOM 6171 C C . TRP C 1 226 ? 54.544 -7.371 35.242 1.00 15.32 215 TRP C C 1
ATOM 6172 O O . TRP C 1 226 ? 55.383 -7.229 34.352 1.00 15.77 215 TRP C O 1
ATOM 6183 N N . ILE C 1 227 ? 53.744 -8.434 35.327 1.00 14.79 216 ILE C N 1
ATOM 6184 C CA . ILE C 1 227 ? 53.864 -9.569 34.408 1.00 14.46 216 ILE C CA 1
ATOM 6185 C C . ILE C 1 227 ? 52.658 -9.558 33.472 1.00 14.57 216 ILE C C 1
ATOM 6186 O O . ILE C 1 227 ? 51.533 -9.547 33.935 1.00 13.99 216 ILE C O 1
ATOM 6191 N N . ILE C 1 228 ? 52.901 -9.583 32.169 1.00 14.54 217 ILE C N 1
ATOM 6192 C CA . ILE C 1 228 ? 51.838 -9.598 31.179 1.00 14.69 217 ILE C CA 1
ATOM 6193 C C . ILE C 1 228 ? 51.079 -10.927 31.140 1.00 14.97 217 ILE C C 1
ATOM 6194 O O . ILE C 1 228 ? 51.671 -12.006 31.310 1.00 14.31 217 ILE C O 1
ATOM 6199 N N . PHE C 1 229 ? 49.768 -10.848 30.927 1.00 14.28 218 PHE C N 1
ATOM 6200 C CA . PHE C 1 229 ? 48.930 -12.036 30.737 1.00 14.89 218 PHE C CA 1
ATOM 6201 C C . PHE C 1 229 ? 47.876 -11.736 29.699 1.00 15.64 218 PHE C C 1
ATOM 6202 O O . PHE C 1 229 ? 47.425 -10.599 29.588 1.00 15.65 218 PHE C O 1
ATOM 6210 N N . ASP C 1 230 ? 47.463 -12.748 28.946 1.00 15.77 219 ASP C N 1
ATOM 6211 C CA . ASP C 1 230 ? 46.445 -12.545 27.909 1.00 15.81 219 ASP C CA 1
ATOM 6212 C C . ASP C 1 230 ? 45.611 -13.809 27.755 1.00 15.65 219 ASP C C 1
ATOM 6213 O O . ASP C 1 230 ? 46.023 -14.769 27.103 1.00 15.80 219 ASP C O 1
ATOM 6218 N N . ALA C 1 231 ? 44.421 -13.791 28.337 1.00 15.23 220 ALA C N 1
ATOM 6219 C CA . ALA C 1 231 ? 43.557 -14.976 28.346 1.00 15.49 220 ALA C CA 1
ATOM 6220 C C . ALA C 1 231 ? 42.981 -15.337 26.980 1.00 15.06 220 ALA C C 1
ATOM 6221 O O . ALA C 1 231 ? 42.415 -16.419 26.811 1.00 15.48 220 ALA C O 1
ATOM 6223 N N . THR C 1 232 ? 43.089 -14.436 26.006 1.00 15.00 221 THR C N 1
ATOM 6224 C CA . THR C 1 232 ? 42.577 -14.749 24.667 1.00 14.46 221 THR C CA 1
ATOM 6225 C C . THR C 1 232 ? 43.486 -15.740 23.925 1.00 15.04 221 THR C C 1
ATOM 6226 O O . THR C 1 232 ? 43.016 -16.474 23.054 1.00 15.23 221 THR C O 1
ATOM 6230 N N . ARG C 1 233 ? 44.780 -15.721 24.256 1.00 15.23 222 ARG C N 1
ATOM 6231 C CA . ARG C 1 233 ? 45.821 -16.477 23.526 1.00 16.41 222 ARG C CA 1
ATOM 6232 C C . ARG C 1 233 ? 45.889 -16.078 22.056 1.00 16.84 222 ARG C C 1
ATOM 6233 O O . ARG C 1 233 ? 46.313 -16.862 21.218 1.00 17.37 222 ARG C O 1
ATOM 6241 N N . LEU C 1 234 ? 45.471 -14.860 21.735 1.00 17.31 223 LEU C N 1
ATOM 6242 C CA . LEU C 1 234 ? 45.421 -14.461 20.339 1.00 17.68 223 LEU C CA 1
ATOM 6243 C C . LEU C 1 234 ? 46.775 -13.999 19.818 1.00 17.55 223 LEU C C 1
ATOM 6244 O O . LEU C 1 234 ? 46.970 -13.947 18.608 1.00 17.99 223 LEU C O 1
ATOM 6249 N N . VAL C 1 235 ? 47.697 -13.650 20.715 1.00 17.81 224 VAL C N 1
ATOM 6250 C CA . VAL C 1 235 ? 48.929 -12.953 20.303 1.00 17.54 224 VAL C CA 1
ATOM 6251 C C . VAL C 1 235 ? 50.180 -13.395 21.057 1.00 16.94 224 VAL C C 1
ATOM 6252 O O . VAL C 1 235 ? 50.126 -13.635 22.261 1.00 17.21 224 VAL C O 1
ATOM 6256 N N . PRO C 1 236 ? 51.329 -13.488 20.355 1.00 16.57 225 PRO C N 1
ATOM 6257 C CA . PRO C 1 236 ? 52.559 -13.756 21.115 1.00 16.15 225 PRO C CA 1
ATOM 6258 C C . PRO C 1 236 ? 52.810 -12.603 22.091 1.00 15.85 225 PRO C C 1
ATOM 6259 O O . PRO C 1 236 ? 52.633 -11.435 21.733 1.00 15.16 225 PRO C O 1
ATOM 6263 N N . LEU C 1 237 ? 53.183 -12.940 23.323 1.00 16.15 226 LEU C N 1
ATOM 6264 C CA . LEU C 1 237 ? 53.283 -11.955 24.395 1.00 16.00 226 LEU C CA 1
ATOM 6265 C C . LEU C 1 237 ? 54.408 -10.966 24.158 1.00 16.65 226 LEU C C 1
ATOM 6266 O O . LEU C 1 237 ? 54.351 -9.831 24.631 1.00 16.61 226 LEU C O 1
ATOM 6271 N N . ASN C 1 238 ? 55.427 -11.405 23.415 1.00 16.13 227 ASN C N 1
ATOM 6272 C CA . ASN C 1 238 ? 56.533 -10.533 23.050 1.00 16.42 227 ASN C CA 1
ATOM 6273 C C . ASN C 1 238 ? 56.293 -9.670 21.803 1.00 16.28 227 ASN C C 1
ATOM 6274 O O . ASN C 1 238 ? 57.173 -8.920 21.407 1.00 16.00 227 ASN C O 1
ATOM 6279 N N . GLY C 1 239 ? 55.107 -9.771 21.205 1.00 16.15 228 GLY C N 1
ATOM 6280 C CA . GLY C 1 239 ? 54.754 -8.933 20.052 1.00 15.88 228 GLY C CA 1
ATOM 6281 C C . GLY C 1 239 ? 53.928 -7.692 20.399 1.00 16.17 228 GLY C C 1
ATOM 6282 O O . GLY C 1 239 ? 53.408 -7.015 19.509 1.00 16.12 228 GLY C O 1
ATOM 6283 N N . LEU C 1 240 ? 53.815 -7.367 21.684 1.00 15.80 229 LEU C N 1
ATOM 6284 C CA . LEU C 1 240 ? 52.970 -6.225 22.083 1.00 16.59 229 LEU C CA 1
ATOM 6285 C C . LEU C 1 240 ? 53.750 -4.916 22.214 1.00 16.19 229 LEU C C 1
ATOM 6286 O O . LEU C 1 240 ? 54.830 -4.887 22.813 1.00 16.09 229 LEU C O 1
ATOM 6291 N N . VAL C 1 241 ? 53.168 -3.837 21.681 1.00 16.04 230 VAL C N 1
ATOM 6292 C CA . VAL C 1 241 ? 53.679 -2.484 21.871 1.00 15.71 230 VAL C CA 1
ATOM 6293 C C . VAL C 1 241 ? 52.647 -1.688 22.673 1.00 15.63 230 VAL C C 1
ATOM 6294 O O . VAL C 1 241 ? 51.524 -1.496 22.215 1.00 15.28 230 VAL C O 1
ATOM 6298 N N . LYS C 1 242 ? 53.047 -1.224 23.858 1.00 15.65 231 LYS C N 1
ATOM 6299 C CA . LYS C 1 242 ? 52.148 -0.611 24.835 1.00 15.63 231 LYS C CA 1
ATOM 6300 C C . LYS C 1 242 ? 51.562 0.745 24.402 1.00 15.63 231 LYS C C 1
ATOM 6301 O O . LYS C 1 242 ? 52.296 1.648 23.985 1.00 16.07 231 LYS C O 1
ATOM 6307 N N . ILE C 1 243 ? 50.238 0.868 24.483 1.00 15.53 232 ILE C N 1
ATOM 6308 C CA . ILE C 1 243 ? 49.550 2.148 24.293 1.00 14.97 232 ILE C CA 1
ATOM 6309 C C . ILE C 1 243 ? 49.256 2.747 25.655 1.00 15.19 232 ILE C C 1
ATOM 6310 O O . ILE C 1 243 ? 49.692 3.859 25.963 1.00 15.41 232 ILE C O 1
ATOM 6315 N N . ALA C 1 244 ? 48.549 1.997 26.491 1.00 15.14 233 ALA C N 1
ATOM 6316 C CA . ALA C 1 244 ? 48.159 2.518 27.793 1.00 15.07 233 ALA C CA 1
ATOM 6317 C C . ALA C 1 244 ? 48.114 1.419 28.829 1.00 15.11 233 ALA C C 1
ATOM 6318 O O . ALA C 1 244 ? 47.909 0.261 28.507 1.00 15.05 233 ALA C O 1
ATOM 6320 N N . THR C 1 245 ? 48.319 1.790 30.081 1.00 15.04 234 THR C N 1
ATOM 6321 C CA . THR C 1 245 ? 47.846 0.977 31.184 1.00 15.28 234 THR C CA 1
ATOM 6322 C C . THR C 1 245 ? 46.922 1.846 32.039 1.00 15.85 234 THR C C 1
ATOM 6323 O O . THR C 1 245 ? 47.005 3.080 32.015 1.00 16.00 234 THR C O 1
ATOM 6327 N N . GLY C 1 246 ? 46.042 1.196 32.791 1.00 15.74 235 GLY C N 1
ATOM 6328 C CA . GLY C 1 246 ? 45.106 1.902 33.648 1.00 15.57 235 GLY C CA 1
ATOM 6329 C C . GLY C 1 246 ? 44.286 0.893 34.434 1.00 15.56 235 GLY C C 1
ATOM 6330 O O . GLY C 1 246 ? 44.571 -0.308 34.421 1.00 14.50 235 GLY C O 1
ATOM 6331 N N . ARG C 1 247 ? 43.285 1.385 35.145 1.00 14.67 236 ARG C N 1
ATOM 6332 C CA . ARG C 1 247 ? 42.506 0.508 36.021 1.00 14.91 236 ARG C CA 1
ATOM 6333 C C . ARG C 1 247 ? 41.638 -0.451 35.197 1.00 14.63 236 ARG C C 1
ATOM 6334 O O . ARG C 1 247 ? 41.511 -1.632 35.541 1.00 14.22 236 ARG C O 1
ATOM 6342 N N . ASP C 1 248 ? 41.077 0.061 34.104 1.00 13.68 237 ASP C N 1
ATOM 6343 C CA . ASP C 1 248 ? 40.265 -0.728 33.177 1.00 14.80 237 ASP C CA 1
ATOM 6344 C C . ASP C 1 248 ? 39.998 0.136 31.959 1.00 14.72 237 ASP C C 1
ATOM 6345 O O . ASP C 1 248 ? 40.591 1.216 31.816 1.00 16.18 237 ASP C O 1
ATOM 6350 N N . ALA C 1 249 ? 39.104 -0.318 31.091 1.00 14.39 238 ALA C N 1
ATOM 6351 C CA . ALA C 1 249 ? 38.834 0.385 29.838 1.00 13.96 238 ALA C CA 1
ATOM 6352 C C . ALA C 1 249 ? 38.348 1.820 30.031 1.00 14.13 238 ALA C C 1
ATOM 6353 O O . ALA C 1 249 ? 38.455 2.610 29.102 1.00 14.26 238 ALA C O 1
ATOM 6355 N N . ALA C 1 250 ? 37.807 2.158 31.212 1.00 14.05 239 ALA C N 1
ATOM 6356 C CA . ALA C 1 250 ? 37.380 3.537 31.463 1.00 15.47 239 ALA C CA 1
ATOM 6357 C C . ALA C 1 250 ? 38.551 4.525 31.290 1.00 16.19 239 ALA C C 1
ATOM 6358 O O . ALA C 1 250 ? 38.342 5.688 30.900 1.00 16.41 239 ALA C O 1
ATOM 6360 N N . ASP C 1 251 ? 39.756 4.049 31.614 1.00 16.11 240 ASP C N 1
ATOM 6361 C CA . ASP C 1 251 ? 41.004 4.821 31.510 1.00 17.38 240 ASP C CA 1
ATOM 6362 C C . ASP C 1 251 ? 41.736 4.659 30.171 1.00 16.90 240 ASP C C 1
ATOM 6363 O O . ASP C 1 251 ? 42.798 5.236 29.977 1.00 17.35 240 ASP C O 1
ATOM 6368 N N . ALA C 1 252 ? 41.220 3.850 29.258 1.00 16.57 241 ALA C N 1
ATOM 6369 C CA . ALA C 1 252 ? 42.011 3.558 28.068 1.00 16.59 241 ALA C CA 1
ATOM 6370 C C . ALA C 1 252 ? 41.183 3.310 26.817 1.00 16.59 241 ALA C C 1
ATOM 6371 O O . ALA C 1 252 ? 41.493 2.429 26.026 1.00 16.67 241 ALA C O 1
ATOM 6373 N N . ALA C 1 253 ? 40.124 4.085 26.631 1.00 16.63 242 ALA C N 1
ATOM 6374 C CA . ALA C 1 253 ? 39.284 3.898 25.455 1.00 16.52 242 ALA C CA 1
ATOM 6375 C C . ALA C 1 253 ? 40.056 4.335 24.222 1.00 16.41 242 ALA C C 1
ATOM 6376 O O . ALA C 1 253 ? 40.803 5.312 24.268 1.00 16.54 242 ALA C O 1
ATOM 6378 N N . VAL C 1 254 ? 39.894 3.599 23.123 1.00 16.12 243 VAL C N 1
ATOM 6379 C CA . VAL C 1 254 ? 40.464 4.021 21.841 1.00 15.92 243 VAL C CA 1
ATOM 6380 C C . VAL C 1 254 ? 39.905 5.386 21.476 1.00 15.66 243 VAL C C 1
ATOM 6381 O O . VAL C 1 254 ? 40.640 6.277 21.062 1.00 15.46 243 VAL C O 1
ATOM 6385 N N . ALA C 1 255 ? 38.599 5.568 21.646 1.00 15.41 244 ALA C N 1
ATOM 6386 C CA . ALA C 1 255 ? 38.001 6.857 21.339 1.00 15.67 244 ALA C CA 1
ATOM 6387 C C . ALA C 1 255 ? 36.834 7.151 22.267 1.00 16.00 244 ALA C C 1
ATOM 6388 O O . ALA C 1 255 ? 35.894 6.359 22.357 1.00 16.63 244 ALA C O 1
ATOM 6390 N N . SER C 1 256 ? 36.912 8.264 22.987 1.00 15.94 245 SER C N 1
ATOM 6391 C CA . SER C 1 256 ? 35.784 8.743 23.780 1.00 16.11 245 SER C CA 1
ATOM 6392 C C . SER C 1 256 ? 35.125 9.888 23.035 1.00 15.81 245 SER C C 1
ATOM 6393 O O . SER C 1 256 ? 35.774 10.861 22.676 1.00 15.63 245 SER C O 1
ATOM 6396 N N . ILE C 1 257 ? 33.824 9.764 22.834 1.00 15.69 246 ILE C N 1
ATOM 6397 C CA . ILE C 1 257 ? 33.108 10.649 21.934 1.00 16.32 246 ILE C CA 1
ATOM 6398 C C . ILE C 1 257 ? 32.034 11.392 22.709 1.00 16.42 246 ILE C C 1
ATOM 6399 O O . ILE C 1 257 ? 31.136 10.772 23.274 1.00 16.55 246 ILE C O 1
ATOM 6404 N N . PHE C 1 258 ? 32.158 12.714 22.734 1.00 16.37 247 PHE C N 1
ATOM 6405 C CA . PHE C 1 258 ? 31.187 13.611 23.367 1.00 17.41 247 PHE C CA 1
ATOM 6406 C C . PHE C 1 258 ? 30.443 14.380 22.298 1.00 17.85 247 PHE C C 1
ATOM 6407 O O . PHE C 1 258 ? 30.915 15.411 21.840 1.00 17.94 247 PHE C O 1
ATOM 6415 N N . GLY C 1 259 ? 29.274 13.869 21.917 1.00 18.44 248 GLY C N 1
ATOM 6416 C CA . GLY C 1 259 ? 28.519 14.377 20.764 1.00 19.43 248 GLY C CA 1
ATOM 6417 C C . GLY C 1 259 ? 27.906 13.201 20.027 1.00 19.98 248 GLY C C 1
ATOM 6418 O O . GLY C 1 259 ? 27.613 12.163 20.643 1.00 20.71 248 GLY C O 1
ATOM 6419 N N . ASN C 1 260 ? 27.726 13.353 18.714 1.00 20.03 249 ASN C N 1
ATOM 6420 C CA A ASN C 1 260 ? 27.157 12.302 17.874 0.50 20.03 249 ASN C CA 1
ATOM 6421 C CA B ASN C 1 260 ? 27.158 12.302 17.877 0.50 19.99 249 ASN C CA 1
ATOM 6422 C C . ASN C 1 260 ? 28.033 12.083 16.648 1.00 20.08 249 ASN C C 1
ATOM 6423 O O . ASN C 1 260 ? 28.140 12.958 15.778 1.00 20.06 249 ASN C O 1
ATOM 6432 N N . ALA C 1 261 ? 28.664 10.914 16.592 1.00 20.04 250 ALA C N 1
ATOM 6433 C CA . ALA C 1 261 ? 29.583 10.557 15.518 1.00 20.22 250 ALA C CA 1
ATOM 6434 C C . ALA C 1 261 ? 29.775 9.056 15.498 1.00 20.36 250 ALA C C 1
ATOM 6435 O O . ALA C 1 261 ? 29.625 8.401 16.528 1.00 20.58 250 ALA C O 1
ATOM 6437 N N . SER C 1 262 ? 30.110 8.505 14.332 1.00 20.46 251 SER C N 1
ATOM 6438 C CA . SER C 1 262 ? 30.471 7.085 14.251 1.00 20.57 251 SER C CA 1
ATOM 6439 C C . SER C 1 262 ? 31.623 6.839 13.278 1.00 20.10 251 SER C C 1
ATOM 6440 O O . SER C 1 262 ? 31.799 7.579 12.306 1.00 20.02 251 SER C O 1
ATOM 6443 N N . SER C 1 263 ? 32.425 5.817 13.558 1.00 19.64 252 SER C N 1
ATOM 6444 C CA . SER C 1 263 ? 33.536 5.493 12.675 1.00 19.19 252 SER C CA 1
ATOM 6445 C C . SER C 1 263 ? 33.032 4.753 11.455 1.00 19.04 252 SER C C 1
ATOM 6446 O O . SER C 1 263 ? 32.105 3.954 11.547 1.00 19.06 252 SER C O 1
ATOM 6449 N N . THR C 1 264 ? 33.637 5.042 10.311 1.00 18.73 253 THR C N 1
ATOM 6450 C CA . THR C 1 264 ? 33.225 4.437 9.054 1.00 18.66 253 THR C CA 1
ATOM 6451 C C . THR C 1 264 ? 34.316 3.507 8.551 1.00 18.55 253 THR C C 1
ATOM 6452 O O . THR C 1 264 ? 34.082 2.678 7.669 1.00 19.00 253 THR C O 1
ATOM 6456 N N . ASN C 1 265 ? 35.509 3.652 9.119 1.00 18.17 254 ASN C N 1
ATOM 6457 C CA . ASN C 1 265 ? 36.628 2.778 8.799 1.00 18.00 254 ASN C CA 1
ATOM 6458 C C . ASN C 1 265 ? 37.697 2.836 9.883 1.00 17.39 254 ASN C C 1
ATOM 6459 O O . ASN C 1 265 ? 37.823 3.831 10.602 1.00 17.49 254 ASN C O 1
ATOM 6472 N N . HIS C 1 267 ? 41.814 0.987 10.558 1.00 13.55 256 HIS C N 1
ATOM 6473 C CA . HIS C 1 267 ? 42.881 0.053 10.228 1.00 12.29 256 HIS C CA 1
ATOM 6474 C C . HIS C 1 267 ? 43.945 0.094 11.312 1.00 11.24 256 HIS C C 1
ATOM 6475 O O . HIS C 1 267 ? 44.322 1.166 11.777 1.00 10.92 256 HIS C O 1
ATOM 6482 N N . VAL C 1 268 ? 44.412 -1.078 11.722 1.00 10.09 257 VAL C N 1
ATOM 6483 C CA . VAL C 1 268 ? 45.479 -1.188 1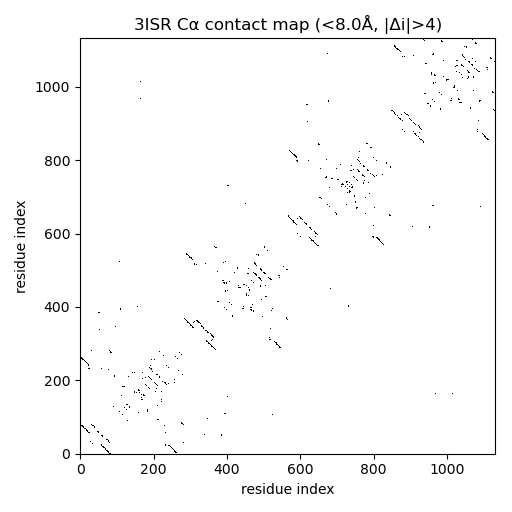2.713 1.00 9.46 257 VAL C CA 1
ATOM 6484 C C . VAL C 1 268 ? 46.499 -2.199 12.202 1.00 9.64 257 VAL C C 1
ATOM 6485 O O . VAL C 1 268 ? 46.123 -3.213 11.618 1.00 8.98 257 VAL C O 1
ATOM 6489 N N . GLU C 1 269 ? 47.780 -1.915 12.425 1.00 9.95 258 GLU C N 1
ATOM 6490 C CA . GLU C 1 269 ? 48.866 -2.764 11.959 1.00 10.55 258 GLU C CA 1
ATOM 6491 C C . GLU C 1 269 ? 50.041 -2.717 12.935 1.00 10.66 258 GLU C C 1
ATOM 6492 O O . GLU C 1 269 ? 50.331 -1.680 13.535 1.00 10.47 258 GLU C O 1
ATOM 6498 N N . CYS C 1 270 ? 50.710 -3.852 13.091 1.00 10.47 259 CYS C N 1
ATOM 6499 C CA . CYS C 1 270 ? 51.955 -3.916 13.832 1.00 10.78 259 CYS C CA 1
ATOM 6500 C C . CYS C 1 270 ? 52.842 -4.874 13.063 1.00 11.49 259 CYS C C 1
ATOM 6501 O O . CYS C 1 270 ? 52.433 -6.001 12.772 1.00 11.50 259 CYS C O 1
ATOM 6504 N N . ALA C 1 271 ? 54.036 -4.412 12.702 1.00 12.10 260 ALA C N 1
ATOM 6505 C CA . ALA C 1 271 ? 54.986 -5.243 11.973 1.00 13.16 260 ALA C CA 1
ATOM 6506 C C . ALA C 1 271 ? 56.321 -5.251 12.685 1.00 14.03 260 ALA C C 1
ATOM 6507 O O . ALA C 1 271 ? 56.784 -4.216 13.174 1.00 13.84 260 ALA C O 1
ATOM 6509 N N . SER C 1 272 ? 56.928 -6.432 12.754 1.00 15.40 261 SER C N 1
ATOM 6510 C CA . SER C 1 272 ? 58.263 -6.584 13.321 1.00 16.51 261 SER C CA 1
ATOM 6511 C C . SER C 1 272 ? 59.290 -6.051 12.340 1.00 17.06 261 SER C C 1
ATOM 6512 O O . SER C 1 272 ? 59.130 -6.185 11.126 1.00 17.43 261 SER C O 1
ATOM 6515 N N . LEU C 1 273 ? 60.339 -5.436 12.873 1.00 17.72 262 LEU C N 1
ATOM 6516 C CA . LEU C 1 273 ? 61.469 -5.003 12.055 1.00 18.64 262 LEU C CA 1
ATOM 6517 C C . LEU C 1 273 ? 62.683 -5.907 12.288 1.00 19.13 262 LEU C C 1
ATOM 6518 O O . LEU C 1 273 ? 63.718 -5.750 11.639 1.00 19.29 262 LEU C O 1
ATOM 6523 N N . ASP C 1 274 ? 62.541 -6.849 13.222 1.00 19.83 263 ASP C N 1
ATOM 6524 C CA . ASP C 1 274 ? 63.568 -7.857 13.494 1.00 20.54 263 ASP C CA 1
ATOM 6525 C C . ASP C 1 274 ? 63.460 -8.976 12.456 1.00 20.73 263 ASP C C 1
ATOM 6526 O O . ASP C 1 274 ? 62.355 -9.380 12.074 1.00 20.87 263 ASP C O 1
ATOM 6531 N N . THR C 1 275 ? 64.604 -9.476 12.002 1.00 20.93 264 THR C N 1
ATOM 6532 C CA . THR C 1 275 ? 64.618 -10.501 10.957 1.00 21.12 264 THR C CA 1
ATOM 6533 C C . THR C 1 275 ? 64.013 -11.831 11.420 1.00 20.80 264 THR C C 1
ATOM 6534 O O . THR C 1 275 ? 63.158 -12.390 10.733 1.00 20.91 264 THR C O 1
ATOM 6538 N N . ASP C 1 276 ? 64.451 -12.322 12.580 1.00 20.41 265 ASP C N 1
ATOM 6539 C CA . ASP C 1 276 ? 64.019 -13.632 13.081 1.00 20.00 265 ASP C CA 1
ATOM 6540 C C . ASP C 1 276 ? 63.237 -13.556 14.407 1.00 19.77 265 ASP C C 1
ATOM 6541 O O . ASP C 1 276 ? 63.774 -13.846 15.482 1.00 19.77 265 ASP C O 1
ATOM 6543 N N . PHE C 1 277 ? 61.966 -13.178 14.313 1.00 18.98 266 PHE C N 1
ATOM 6544 C CA . PHE C 1 277 ? 61.072 -13.140 15.468 1.00 18.51 266 PHE C CA 1
ATOM 6545 C C . PHE C 1 277 ? 60.685 -14.547 15.932 1.00 18.54 266 PHE C C 1
ATOM 6546 O O . PHE C 1 277 ? 60.218 -15.355 15.130 1.00 18.28 266 PHE C O 1
ATOM 6554 N N . THR C 1 278 ? 60.876 -14.840 17.219 1.00 18.52 267 THR C N 1
ATOM 6555 C CA . THR C 1 278 ? 60.358 -16.099 17.780 1.00 19.08 267 THR C CA 1
ATOM 6556 C C . THR C 1 278 ? 59.353 -15.868 18.936 1.00 18.49 267 THR C C 1
ATOM 6557 O O . THR C 1 278 ? 59.716 -15.328 19.996 1.00 18.24 267 THR C O 1
ATOM 6561 N N . PRO C 1 279 ? 58.088 -16.282 18.723 1.00 18.12 268 PRO C N 1
ATOM 6562 C CA . PRO C 1 279 ? 56.976 -16.019 19.647 1.00 18.14 268 PRO C CA 1
ATOM 6563 C C . PRO C 1 279 ? 57.226 -16.568 21.044 1.00 18.29 268 PRO C C 1
ATOM 6564 O O . PRO C 1 279 ? 57.834 -17.642 21.206 1.00 18.51 268 PRO C O 1
ATOM 6568 N N . PHE C 1 280 ? 56.760 -15.835 22.046 1.00 17.89 269 PHE C N 1
ATOM 6569 C CA . PHE C 1 280 ? 56.813 -16.300 23.419 1.00 17.99 269 PHE C CA 1
ATOM 6570 C C . PHE C 1 280 ? 55.384 -16.496 23.915 1.00 17.89 269 PHE C C 1
ATOM 6571 O O . PHE C 1 280 ? 54.541 -15.599 23.772 1.00 16.65 269 PHE C O 1
ATOM 6579 N N . TRP C 1 281 ? 55.124 -17.670 24.488 1.00 17.47 270 TRP C N 1
ATOM 6580 C CA . TRP C 1 281 ? 53.807 -17.991 25.049 1.00 18.08 270 TRP C CA 1
ATOM 6581 C C . TRP C 1 281 ? 53.971 -18.631 26.417 1.00 18.40 270 TRP C C 1
ATOM 6582 O O . TRP C 1 281 ? 55.013 -19.230 26.713 1.00 18.79 270 TRP C O 1
ATOM 6593 N N . TYR C 1 282 ? 52.946 -18.530 27.250 1.00 18.11 271 TYR C N 1
ATOM 6594 C CA . TYR C 1 282 ? 52.997 -19.217 28.534 1.00 18.28 271 TYR C CA 1
ATOM 6595 C C . TYR C 1 282 ? 52.620 -20.694 28.435 1.00 18.49 271 TYR C C 1
ATOM 6596 O O . TYR C 1 282 ? 51.966 -21.124 27.485 1.00 17.82 271 TYR C O 1
ATOM 6605 N N . ASP C 1 283 ? 53.047 -21.447 29.444 1.00 19.39 272 ASP C N 1
ATOM 6606 C CA . ASP C 1 283 ? 52.688 -22.841 29.584 1.00 20.41 272 ASP C CA 1
ATOM 6607 C C . ASP C 1 283 ? 52.639 -23.239 31.054 1.00 20.79 272 ASP C C 1
ATOM 6608 O O . ASP C 1 283 ? 53.517 -22.867 31.841 1.00 20.93 272 ASP C O 1
ATOM 6613 N N . LYS C 1 284 ? 51.605 -24.000 31.400 1.00 21.10 273 LYS C N 1
ATOM 6614 C CA . LYS C 1 284 ? 51.378 -24.529 32.746 1.00 22.11 273 LYS C CA 1
ATOM 6615 C C . LYS C 1 284 ? 52.658 -25.115 33.371 1.00 22.38 273 LYS C C 1
ATOM 6616 O O . LYS C 1 284 ? 52.948 -24.889 34.550 1.00 22.27 273 LYS C O 1
ATOM 6622 N N . ASN C 1 285 ? 53.428 -25.837 32.557 1.00 22.64 274 ASN C N 1
ATOM 6623 C CA . ASN C 1 285 ? 54.644 -26.521 33.011 1.00 23.10 274 ASN C CA 1
ATOM 6624 C C . ASN C 1 285 ? 55.897 -25.640 33.138 1.00 23.21 274 ASN C C 1
ATOM 6625 O O . ASN C 1 285 ? 56.948 -26.121 33.559 1.00 22.97 274 ASN C O 1
ATOM 6630 N N . SER C 1 286 ? 55.784 -24.360 32.786 1.00 23.21 275 SER C N 1
ATOM 6631 C CA . SER C 1 286 ? 56.920 -23.437 32.858 1.00 23.63 275 SER C CA 1
ATOM 6632 C C . SER C 1 286 ? 56.624 -22.216 33.737 1.00 23.24 275 SER C C 1
ATOM 6633 O O . SER C 1 286 ? 55.699 -21.450 33.457 1.00 23.87 275 SER C O 1
ATOM 6636 N N . LEU C 1 287 ? 57.415 -22.045 34.796 1.00 22.59 276 LEU C N 1
ATOM 6637 C CA . LEU C 1 287 ? 57.232 -20.950 35.749 1.00 22.06 276 LEU C CA 1
ATOM 6638 C C . LEU C 1 287 ? 58.071 -19.717 35.376 1.00 21.53 276 LEU C C 1
ATOM 6639 O O . LEU C 1 287 ? 58.958 -19.292 36.122 1.00 21.71 276 LEU C O 1
ATOM 6644 N N . LYS C 1 288 ? 57.763 -19.155 34.210 1.00 20.73 277 LYS C N 1
ATOM 6645 C CA . LYS C 1 288 ? 58.468 -18.008 33.662 1.00 20.50 277 LYS C CA 1
ATOM 6646 C C . LYS C 1 288 ? 57.445 -16.913 33.324 1.00 20.22 277 LYS C C 1
ATOM 6647 O O . LYS C 1 288 ? 56.465 -17.180 32.625 1.00 19.82 277 LYS C O 1
ATOM 6653 N N . GLY C 1 289 ? 57.667 -15.698 33.823 1.00 19.99 278 GLY C N 1
ATOM 6654 C CA . GLY C 1 289 ? 56.797 -14.560 33.481 1.00 19.75 278 GLY C CA 1
ATOM 6655 C C . GLY C 1 289 ? 57.521 -13.550 32.597 1.00 19.73 278 GLY C C 1
ATOM 6656 O O . GLY C 1 289 ? 58.714 -13.328 32.763 1.00 18.90 278 GLY C O 1
ATOM 6657 N N . LEU C 1 290 ? 56.786 -12.938 31.665 1.00 19.16 279 LEU C N 1
ATOM 6658 C CA . LEU C 1 290 ? 57.340 -11.886 30.809 1.00 18.34 279 LEU C CA 1
ATOM 6659 C C . LEU C 1 290 ? 56.921 -10.517 31.343 1.00 18.01 279 LEU C C 1
ATOM 6660 O O . LEU C 1 290 ? 55.753 -10.302 31.656 1.00 17.30 279 LEU C O 1
ATOM 6665 N N . SER C 1 291 ? 57.882 -9.600 31.438 1.00 17.57 280 SER C N 1
ATOM 6666 C CA . SER C 1 291 ? 57.637 -8.274 32.005 1.00 17.84 280 SER C CA 1
ATOM 6667 C C . SER C 1 291 ? 58.242 -7.210 31.108 1.00 18.25 280 SER C C 1
ATOM 6668 O O . SER C 1 291 ? 59.406 -7.324 30.701 1.00 17.89 280 SER C O 1
ATOM 6671 N N . PHE C 1 292 ? 57.461 -6.188 30.787 1.00 18.36 281 PHE C N 1
ATOM 6672 C CA . PHE C 1 292 ? 57.969 -5.070 29.998 1.00 19.18 281 PHE C CA 1
ATOM 6673 C C . PHE C 1 292 ? 58.632 -4.045 30.909 1.00 20.11 281 PHE C C 1
ATOM 6674 O O . PHE C 1 292 ? 57.951 -3.251 31.566 1.00 20.41 281 PHE C O 1
ATOM 6682 N N . GLN C 1 293 ? 59.966 -4.092 30.940 1.00 20.54 282 GLN C N 1
ATOM 6683 C CA . GLN C 1 293 ? 60.807 -3.278 31.822 1.00 21.14 282 GLN C CA 1
ATOM 6684 C C . GLN C 1 293 ? 62.262 -3.330 31.340 1.00 21.13 282 GLN C C 1
ATOM 6685 O O . GLN C 1 293 ? 62.581 -4.101 30.426 1.00 21.09 282 GLN C O 1
ATOM 6691 N N . LEU D 1 5 ? 33.512 37.449 38.218 1.00 12.57 -6 LEU D N 1
ATOM 6692 C CA . LEU D 1 5 ? 32.213 37.316 38.930 1.00 12.56 -6 LEU D CA 1
ATOM 6693 C C . LEU D 1 5 ? 32.284 37.611 40.431 1.00 12.03 -6 LEU D C 1
ATOM 6694 O O . LEU D 1 5 ? 33.359 37.881 40.989 1.00 11.51 -6 LEU D O 1
ATOM 6699 N N . TYR D 1 6 ? 31.109 37.570 41.058 1.00 11.25 -5 TYR D N 1
ATOM 6700 C CA . TYR D 1 6 ? 30.935 37.855 42.468 1.00 10.64 -5 TYR D CA 1
ATOM 6701 C C . TYR D 1 6 ? 31.153 36.594 43.287 1.00 10.92 -5 TYR D C 1
ATOM 6702 O O . TYR D 1 6 ? 30.638 35.518 42.936 1.00 10.51 -5 TYR D O 1
ATOM 6711 N N . PHE D 1 7 ? 31.899 36.739 44.379 1.00 10.93 -4 PHE D N 1
ATOM 6712 C CA . PHE D 1 7 ? 31.979 35.713 45.408 1.00 11.40 -4 PHE D CA 1
ATOM 6713 C C . PHE D 1 7 ? 32.351 36.259 46.784 1.00 11.66 -4 PHE D C 1
ATOM 6714 O O . PHE D 1 7 ? 32.989 37.306 46.889 1.00 11.58 -4 PHE D O 1
ATOM 6722 N N . GLN D 1 8 ? 31.903 35.568 47.830 1.00 11.79 -3 GLN D N 1
ATOM 6723 C CA . GLN D 1 8 ? 32.308 35.859 49.202 1.00 12.09 -3 GLN D CA 1
ATOM 6724 C C . GLN D 1 8 ? 33.302 34.789 49.637 1.00 12.46 -3 GLN D C 1
ATOM 6725 O O . GLN D 1 8 ? 33.232 33.643 49.172 1.00 12.25 -3 GLN D O 1
ATOM 6727 N N . SER D 1 9 ? 34.233 35.164 50.511 1.00 12.78 -2 SER D N 1
ATOM 6728 C CA . SER D 1 9 ? 35.244 34.236 51.030 1.00 13.14 -2 SER D CA 1
ATOM 6729 C C . SER D 1 9 ? 35.077 34.103 52.527 1.00 13.24 -2 SER D C 1
ATOM 6730 O O . SER D 1 9 ? 34.819 35.089 53.215 1.00 13.18 -2 SER D O 1
ATOM 6733 N N . ASN D 1 10 ? 35.219 32.886 53.033 1.00 13.26 -1 ASN D N 1
ATOM 6734 C CA . ASN D 1 10 ? 35.060 32.646 54.459 1.00 13.89 -1 ASN D CA 1
ATOM 6735 C C . ASN D 1 10 ? 36.122 31.703 54.998 1.00 13.90 -1 ASN D C 1
ATOM 6736 O O . ASN D 1 10 ? 36.473 30.713 54.356 1.00 13.63 -1 ASN D O 1
ATOM 6741 N N . ALA D 1 11 ? 36.646 32.032 56.174 1.00 14.04 0 ALA D N 1
ATOM 6742 C CA . ALA D 1 11 ? 37.629 31.198 56.845 1.00 14.40 0 ALA D CA 1
ATOM 6743 C C . ALA D 1 11 ? 36.992 30.626 58.095 1.00 14.81 0 ALA D C 1
ATOM 6744 O O . ALA D 1 11 ? 36.241 31.314 58.788 1.00 14.83 0 ALA D O 1
ATOM 6754 N N . LYS D 1 13 ? 37.362 27.621 61.478 1.00 14.39 2 LYS D N 1
ATOM 6755 C CA . LYS D 1 13 ? 38.253 26.845 62.328 1.00 13.47 2 LYS D CA 1
ATOM 6756 C C . LYS D 1 13 ? 37.484 25.724 63.001 1.00 13.01 2 LYS D C 1
ATOM 6757 O O . LYS D 1 13 ? 36.391 25.938 63.533 1.00 12.69 2 LYS D O 1
ATOM 6763 N N . PHE D 1 14 ? 38.059 24.529 62.976 1.00 12.76 3 PHE D N 1
ATOM 6764 C CA . PHE D 1 14 ? 37.380 23.351 63.476 1.00 12.94 3 PHE D CA 1
ATOM 6765 C C . PHE D 1 14 ? 38.256 22.464 64.326 1.00 13.22 3 PHE D C 1
ATOM 6766 O O . PHE D 1 14 ? 39.478 22.454 64.189 1.00 13.36 3 PHE D O 1
ATOM 6774 N N . LYS D 1 15 ? 37.604 21.690 65.183 1.00 13.59 4 LYS D N 1
ATOM 6775 C CA . LYS D 1 15 ? 38.251 20.583 65.860 1.00 14.58 4 LYS D CA 1
ATOM 6776 C C . LYS D 1 15 ? 37.558 19.292 65.432 1.00 15.07 4 LYS D C 1
ATOM 6777 O O . LYS D 1 15 ? 36.323 19.215 65.401 1.00 15.64 4 LYS D O 1
ATOM 6783 N N . ILE D 1 16 ? 38.365 18.294 65.085 1.00 14.96 5 ILE D N 1
ATOM 6784 C CA . ILE D 1 16 ? 37.869 17.039 64.541 1.00 14.94 5 ILE D CA 1
ATOM 6785 C C . ILE D 1 16 ? 38.507 15.852 65.260 1.00 14.93 5 ILE D C 1
ATOM 6786 O O . ILE D 1 16 ? 39.645 15.935 65.717 1.00 14.83 5 ILE D O 1
ATOM 6791 N N . HIS D 1 17 ? 37.767 14.753 65.357 1.00 15.25 6 HIS D N 1
ATOM 6792 C CA . HIS D 1 17 ? 38.281 13.547 65.990 1.00 15.66 6 HIS D CA 1
ATOM 6793 C C . HIS D 1 17 ? 37.608 12.275 65.493 1.00 15.35 6 HIS D C 1
ATOM 6794 O O . HIS D 1 17 ? 36.405 12.256 65.223 1.00 14.99 6 HIS D O 1
ATOM 6801 N N . SER D 1 18 ? 38.389 11.203 65.417 1.00 15.24 7 SER D N 1
ATOM 6802 C CA . SER D 1 18 ? 37.828 9.891 65.153 1.00 15.79 7 SER D CA 1
ATOM 6803 C C . SER D 1 18 ? 38.567 8.782 65.891 1.00 16.21 7 SER D C 1
ATOM 6804 O O . SER D 1 18 ? 39.787 8.824 66.020 1.00 15.97 7 SER D O 1
ATOM 6807 N N . ASP D 1 19 ? 37.820 7.795 66.378 1.00 17.10 8 ASP D N 1
ATOM 6808 C CA . ASP D 1 19 ? 38.435 6.550 66.836 1.00 18.03 8 ASP D CA 1
ATOM 6809 C C . ASP D 1 19 ? 37.676 5.311 66.378 1.00 18.01 8 ASP D C 1
ATOM 6810 O O . ASP D 1 19 ? 36.447 5.316 66.277 1.00 18.07 8 ASP D O 1
ATOM 6815 N N . ILE D 1 20 ? 38.430 4.259 66.084 1.00 18.18 9 ILE D N 1
ATOM 6816 C CA . ILE D 1 20 ? 37.864 3.002 65.614 1.00 18.80 9 ILE D CA 1
ATOM 6817 C C . ILE D 1 20 ? 38.518 1.839 66.356 1.00 19.18 9 ILE D C 1
ATOM 6818 O O . ILE D 1 20 ? 39.703 1.909 66.692 1.00 19.37 9 ILE D O 1
ATOM 6823 N N . THR D 1 21 ? 37.738 0.787 66.614 1.00 19.35 10 THR D N 1
ATOM 6824 C CA . THR D 1 21 ? 38.239 -0.423 67.261 1.00 19.50 10 THR D CA 1
ATOM 6825 C C . THR D 1 21 ? 38.005 -1.668 66.400 1.00 19.65 10 THR D C 1
ATOM 6826 O O . THR D 1 21 ? 36.908 -1.873 65.881 1.00 19.53 10 THR D O 1
ATOM 6830 N N . TYR D 1 22 ? 39.040 -2.499 66.273 1.00 19.96 11 TYR D N 1
ATOM 6831 C CA . TYR D 1 22 ? 38.962 -3.733 65.489 1.00 20.27 11 TYR D CA 1
ATOM 6832 C C . TYR D 1 22 ? 39.317 -5.011 66.250 1.00 20.50 11 TYR D C 1
ATOM 6833 O O . TYR D 1 22 ? 40.307 -5.062 66.976 1.00 20.43 11 TYR D O 1
ATOM 6842 N N . GLN D 1 23 ? 38.507 -6.047 66.056 1.00 20.57 12 GLN D N 1
ATOM 6843 C CA . GLN D 1 23 ? 38.911 -7.398 66.410 1.00 20.76 12 GLN D CA 1
ATOM 6844 C C . GLN D 1 23 ? 39.494 -8.036 65.152 1.00 20.88 12 GLN D C 1
ATOM 6845 O O . GLN D 1 23 ? 38.877 -8.014 64.083 1.00 20.87 12 GLN D O 1
ATOM 6847 N N . VAL D 1 24 ? 40.699 -8.580 65.279 1.00 21.12 13 VAL D N 1
ATOM 6848 C CA . VAL D 1 24 ? 41.394 -9.213 64.163 1.00 21.09 13 VAL D CA 1
ATOM 6849 C C . VAL D 1 24 ? 41.346 -10.734 64.334 1.00 21.48 13 VAL D C 1
ATOM 6850 O O . VAL D 1 24 ? 41.675 -11.251 65.403 1.00 21.29 13 VAL D O 1
ATOM 6859 N N . SER D 1 26 ? 42.471 -12.994 61.618 1.00 22.35 15 SER D N 1
ATOM 6860 C CA . SER D 1 26 ? 43.568 -13.575 60.837 1.00 22.45 15 SER D CA 1
ATOM 6861 C C . SER D 1 26 ? 44.673 -12.522 60.634 1.00 22.30 15 SER D C 1
ATOM 6862 O O . SER D 1 26 ? 44.456 -11.346 60.956 1.00 22.48 15 SER D O 1
ATOM 6865 N N . PRO D 1 27 ? 45.865 -12.930 60.127 1.00 22.06 16 PRO D N 1
ATOM 6866 C CA . PRO D 1 27 ? 46.843 -11.911 59.718 1.00 21.77 16 PRO D CA 1
ATOM 6867 C C . PRO D 1 27 ? 46.200 -10.914 58.754 1.00 21.63 16 PRO D C 1
ATOM 6868 O O . PRO D 1 27 ? 45.760 -11.311 57.675 1.00 21.68 16 PRO D O 1
ATOM 6872 N N . THR D 1 28 ? 46.140 -9.643 59.157 1.00 21.10 17 THR D N 1
ATOM 6873 C CA . THR D 1 28 ? 45.372 -8.619 58.439 1.00 21.03 17 THR D CA 1
ATOM 6874 C C . THR D 1 28 ? 46.169 -7.333 58.209 1.00 20.84 17 THR D C 1
ATOM 6875 O O . THR D 1 28 ? 46.815 -6.826 59.127 1.00 21.22 17 THR D O 1
ATOM 6879 N N . THR D 1 29 ? 46.117 -6.815 56.984 1.00 20.41 18 THR D N 1
ATOM 6880 C CA . THR D 1 29 ? 46.666 -5.497 56.669 1.00 19.97 18 THR D CA 1
ATOM 6881 C C . THR D 1 29 ? 45.533 -4.466 56.497 1.00 19.87 18 THR D C 1
ATOM 6882 O O . THR D 1 29 ? 44.516 -4.756 55.854 1.00 19.46 18 THR D O 1
ATOM 6886 N N . PHE D 1 30 ? 45.702 -3.292 57.108 1.00 19.49 19 PHE D N 1
ATOM 6887 C CA . PHE D 1 30 ? 44.715 -2.215 57.035 1.00 19.91 19 PHE D CA 1
ATOM 6888 C C . PHE D 1 30 ? 45.279 -1.017 56.302 1.00 19.91 19 PHE D C 1
ATOM 6889 O O . PHE D 1 30 ? 46.444 -0.678 56.483 1.00 19.61 19 PHE D O 1
ATOM 6897 N N . ILE D 1 31 ? 44.441 -0.387 55.476 1.00 20.28 20 ILE D N 1
ATOM 6898 C CA . ILE D 1 31 ? 44.721 0.935 54.930 1.00 20.11 20 ILE D CA 1
ATOM 6899 C C . ILE D 1 31 ? 43.551 1.826 55.341 1.00 20.24 20 ILE D C 1
ATOM 6900 O O . ILE D 1 31 ? 42.405 1.589 54.960 1.00 20.39 20 ILE D O 1
ATOM 6905 N N . PHE D 1 32 ? 43.852 2.841 56.131 1.00 20.47 21 PHE D N 1
ATOM 6906 C CA . PHE D 1 32 ? 42.843 3.748 56.659 1.00 20.21 21 PHE D CA 1
ATOM 6907 C C . PHE D 1 32 ? 42.876 5.097 55.965 1.00 20.05 21 PHE D C 1
ATOM 6908 O O . PHE D 1 32 ? 43.928 5.531 55.481 1.00 19.85 21 PHE D O 1
ATOM 6916 N N . ASN D 1 33 ? 41.731 5.778 55.968 1.00 19.80 22 ASN D N 1
ATOM 6917 C CA . ASN D 1 33 ? 41.662 7.144 55.464 1.00 19.92 22 ASN D CA 1
ATOM 6918 C C . ASN D 1 33 ? 40.891 8.055 56.427 1.00 20.04 22 ASN D C 1
ATOM 6919 O O . ASN D 1 33 ? 39.694 8.290 56.253 1.00 20.09 22 ASN D O 1
ATOM 6924 N N . VAL D 1 34 ? 41.595 8.552 57.451 1.00 20.14 23 VAL D N 1
ATOM 6925 C CA . VAL D 1 34 ? 40.979 9.331 58.527 1.00 19.67 23 VAL D CA 1
ATOM 6926 C C . VAL D 1 34 ? 41.554 10.731 58.662 1.00 18.96 23 VAL D C 1
ATOM 6927 O O . VAL D 1 34 ? 40.927 11.597 59.266 1.00 18.86 23 VAL D O 1
ATOM 6931 N N . HIS D 1 35 ? 42.738 10.950 58.096 1.00 18.63 24 HIS D N 1
ATOM 6932 C CA . HIS D 1 35 ? 43.432 12.232 58.225 1.00 18.76 24 HIS D CA 1
ATOM 6933 C C . HIS D 1 35 ? 42.742 13.332 57.454 1.00 18.98 24 HIS D C 1
ATOM 6934 O O . HIS D 1 35 ? 42.231 13.098 56.352 1.00 18.55 24 HIS D O 1
ATOM 6941 N N . ALA D 1 36 ? 42.759 14.542 58.008 1.00 18.59 25 ALA D N 1
ATOM 6942 C CA . ALA D 1 36 ? 42.345 15.704 57.235 1.00 19.00 25 ALA D CA 1
ATOM 6943 C C . ALA D 1 36 ? 43.363 15.956 56.131 1.00 19.00 25 ALA D C 1
ATOM 6944 O O . ALA D 1 36 ? 44.554 15.711 56.309 1.00 19.25 25 ALA D O 1
ATOM 6946 N N . LEU D 1 37 ? 42.883 16.417 54.979 1.00 19.15 26 LEU D N 1
ATOM 6947 C CA . LEU D 1 37 ? 43.743 16.695 53.849 1.00 18.54 26 LEU D CA 1
ATOM 6948 C C . LEU D 1 37 ? 44.387 18.054 54.017 1.00 19.16 26 LEU D C 1
ATOM 6949 O O . LEU D 1 37 ? 43.769 18.976 54.560 1.00 18.95 26 LEU D O 1
ATOM 6954 N N . ARG D 1 38 ? 45.626 18.170 53.547 1.00 19.19 27 ARG D N 1
ATOM 6955 C CA . ARG D 1 38 ? 46.290 19.468 53.438 1.00 19.75 27 ARG D CA 1
ATOM 6956 C C . ARG D 1 38 ? 46.163 19.945 52.014 1.00 19.68 27 ARG D C 1
ATOM 6957 O O . ARG D 1 38 ? 46.624 19.267 51.086 1.00 19.86 27 ARG D O 1
ATOM 6965 N N . THR D 1 39 ? 45.540 21.104 51.835 1.00 19.80 28 THR D N 1
ATOM 6966 C CA . THR D 1 39 ? 45.391 21.692 50.508 1.00 19.74 28 THR D CA 1
ATOM 6967 C C . THR D 1 39 ? 45.751 23.162 50.593 1.00 19.87 28 THR D C 1
ATOM 6968 O O . THR D 1 39 ? 46.145 23.647 51.657 1.00 19.90 28 THR D O 1
ATOM 6972 N N 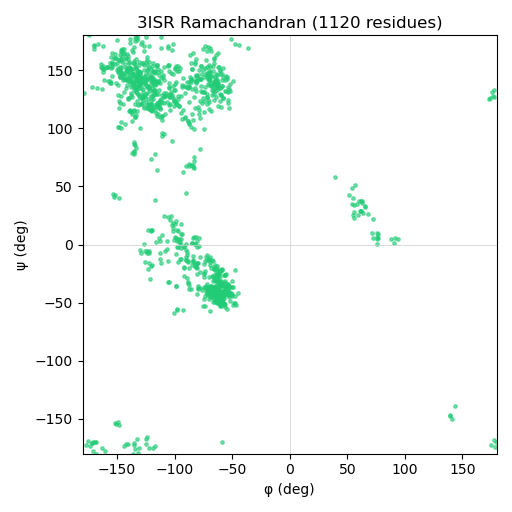. GLU D 1 40 ? 45.593 23.871 49.480 1.00 19.60 29 GLU D N 1
ATOM 6973 C CA . GLU D 1 40 ? 45.828 25.314 49.444 1.00 19.62 29 GLU D CA 1
ATOM 6974 C C . GLU D 1 40 ? 44.845 26.103 50.328 1.00 19.31 29 GLU D C 1
ATOM 6975 O O . GLU D 1 40 ? 45.150 27.217 50.768 1.00 18.89 29 GLU D O 1
ATOM 6977 N N . SER D 1 41 ? 43.676 25.525 50.598 1.00 18.56 30 SER D N 1
ATOM 6978 C CA . SER D 1 41 ? 42.661 26.219 51.393 1.00 17.60 30 SER D CA 1
ATOM 6979 C C . SER D 1 41 ? 42.388 25.600 52.768 1.00 17.70 30 SER D C 1
ATOM 6980 O O . SER D 1 41 ? 41.656 26.173 53.572 1.00 17.67 30 SER D O 1
ATOM 6983 N N . GLN D 1 42 ? 42.972 24.440 53.041 1.00 17.55 31 GLN D N 1
ATOM 6984 C CA . GLN D 1 42 ? 42.729 23.747 54.301 1.00 18.01 31 GLN D CA 1
ATOM 6985 C C . GLN D 1 42 ? 44.036 23.418 54.999 1.00 18.44 31 GLN D C 1
ATOM 6986 O O . GLN D 1 42 ? 44.849 22.647 54.482 1.00 18.85 31 GLN D O 1
ATOM 6992 N N . HIS D 1 43 ? 44.219 23.995 56.186 1.00 18.76 32 HIS D N 1
ATOM 6993 C CA . HIS D 1 43 ? 45.479 23.874 56.921 1.00 19.00 32 HIS D CA 1
ATOM 6994 C C . HIS D 1 43 ? 45.321 23.150 58.245 1.00 18.14 32 HIS D C 1
ATOM 6995 O O . HIS D 1 43 ? 44.420 23.456 59.030 1.00 18.09 32 HIS D O 1
ATOM 7002 N N . ILE D 1 44 ? 46.189 22.173 58.476 1.00 17.19 33 ILE D N 1
ATOM 7003 C CA . ILE D 1 44 ? 46.177 21.424 59.720 1.00 16.87 33 ILE D CA 1
ATOM 7004 C C . ILE D 1 44 ? 47.103 22.112 60.718 1.00 16.94 33 ILE D C 1
ATOM 7005 O O . ILE D 1 44 ? 48.324 22.112 60.549 1.00 16.67 33 ILE D O 1
ATOM 7010 N N . LEU D 1 45 ? 46.512 22.711 61.745 1.00 16.94 34 LEU D N 1
ATOM 7011 C CA . LEU D 1 45 ? 47.292 23.401 62.770 1.00 17.07 34 LEU D CA 1
ATOM 7012 C C . LEU D 1 45 ? 48.060 22.402 63.635 1.00 17.21 34 LEU D C 1
ATOM 7013 O O . LEU D 1 45 ? 49.217 22.643 63.979 1.00 17.66 34 LEU D O 1
ATOM 7018 N N . ASP D 1 46 ? 47.418 21.280 63.967 1.00 17.12 35 ASP D N 1
ATOM 7019 C CA . ASP D 1 46 ? 48.067 20.167 64.672 1.00 17.27 35 ASP D CA 1
ATOM 7020 C C . ASP D 1 46 ? 47.238 18.898 64.575 1.00 16.85 35 ASP D C 1
ATOM 7021 O O . ASP D 1 46 ? 46.018 18.965 64.427 1.00 16.85 35 ASP D O 1
ATOM 7026 N N . GLU D 1 47 ? 47.901 17.750 64.698 1.00 16.26 36 GLU D N 1
ATOM 7027 C CA . GLU D 1 47 ? 47.231 16.456 64.648 1.00 15.84 36 GLU D CA 1
ATOM 7028 C C . GLU D 1 47 ? 48.004 15.387 65.405 1.00 15.69 36 GLU D C 1
ATOM 7029 O O . GLU D 1 47 ? 49.220 15.473 65.541 1.00 15.55 36 GLU D O 1
ATOM 7035 N N . SER D 1 48 ? 47.286 14.380 65.894 1.00 15.59 37 SER D N 1
ATOM 7036 C CA . SER D 1 48 ? 47.911 13.233 66.531 1.00 15.98 37 SER D CA 1
ATOM 7037 C C . SER D 1 48 ? 47.207 11.948 66.130 1.00 16.30 37 SER D C 1
ATOM 7038 O O . SER D 1 48 ? 45.988 11.827 66.264 1.00 16.06 37 SER D O 1
ATOM 7040 N N . LEU D 1 49 ? 47.988 11.000 65.623 1.00 16.91 38 LEU D N 1
ATOM 7041 C CA . LEU D 1 49 ? 47.510 9.647 65.412 1.00 17.50 38 LEU D CA 1
ATOM 7042 C C . LEU D 1 49 ? 48.106 8.702 66.455 1.00 17.84 38 LEU D C 1
ATOM 7043 O O . LEU D 1 49 ? 49.330 8.589 66.573 1.00 17.97 38 LEU D O 1
ATOM 7048 N N . ILE D 1 50 ? 47.236 8.028 67.205 1.00 17.89 39 ILE D N 1
ATOM 7049 C CA . ILE D 1 50 ? 47.671 7.065 68.209 1.00 18.09 39 ILE D CA 1
ATOM 7050 C C . ILE D 1 50 ? 46.986 5.720 68.009 1.00 17.99 39 ILE D C 1
ATOM 7051 O O . ILE D 1 50 ? 45.756 5.628 67.969 1.00 18.20 39 ILE D O 1
ATOM 7056 N N . VAL D 1 51 ? 47.793 4.679 67.869 1.00 17.67 40 VAL D N 1
ATOM 7057 C CA . VAL D 1 51 ? 47.281 3.326 67.912 1.00 17.99 40 VAL D CA 1
ATOM 7058 C C . VAL D 1 51 ? 47.636 2.694 69.274 1.00 17.99 40 VAL D C 1
ATOM 7059 O O . VAL D 1 51 ? 48.807 2.550 69.616 1.00 17.60 40 VAL D O 1
ATOM 7063 N N . THR D 1 52 ? 46.616 2.370 70.062 1.00 18.50 41 THR D N 1
ATOM 7064 C CA . THR D 1 52 ? 46.826 1.637 71.317 1.00 18.87 41 THR D CA 1
ATOM 7065 C C . THR D 1 52 ? 46.194 0.243 71.209 1.00 19.67 41 THR D C 1
ATOM 7066 O O . THR D 1 52 ? 44.999 0.128 70.920 1.00 19.51 41 THR D O 1
ATOM 7070 N N . PRO D 1 53 ? 47.000 -0.825 71.404 1.00 20.48 42 PRO D N 1
ATOM 7071 C CA . PRO D 1 53 ? 48.450 -0.831 71.677 1.00 20.89 42 PRO D CA 1
ATOM 7072 C C . PRO D 1 53 ? 49.256 -0.442 70.434 1.00 21.17 42 PRO D C 1
ATOM 7073 O O . PRO D 1 53 ? 48.829 -0.761 69.322 1.00 21.23 42 PRO D O 1
ATOM 7077 N N . PRO D 1 54 ? 50.412 0.236 70.619 1.00 21.41 43 PRO D N 1
ATOM 7078 C CA . PRO D 1 54 ? 51.177 0.793 69.487 1.00 21.59 43 PRO D CA 1
ATOM 7079 C C . PRO D 1 54 ? 51.654 -0.235 68.456 1.00 21.77 43 PRO D C 1
ATOM 7080 O O . PRO D 1 54 ? 52.417 -1.145 68.782 1.00 21.80 43 PRO D O 1
ATOM 7084 N N . ILE D 1 55 ? 51.174 -0.083 67.222 1.00 21.97 44 ILE D N 1
ATOM 7085 C CA . ILE D 1 55 ? 51.608 -0.903 66.086 1.00 22.14 44 ILE D CA 1
ATOM 7086 C C . ILE D 1 55 ? 52.322 0.014 65.084 1.00 21.97 44 ILE D C 1
ATOM 7087 O O . ILE D 1 55 ? 52.074 1.223 65.068 1.00 22.17 44 ILE D O 1
ATOM 7092 N N . GLU D 1 56 ? 53.222 -0.552 64.278 1.00 21.60 45 GLU D N 1
ATOM 7093 C CA . GLU D 1 56 ? 53.986 0.227 63.302 1.00 21.22 45 GLU D CA 1
ATOM 7094 C C . GLU D 1 56 ? 53.049 0.686 62.190 1.00 20.62 45 GLU D C 1
ATOM 7095 O O . GLU D 1 56 ? 52.397 -0.143 61.546 1.00 20.17 45 GLU D O 1
ATOM 7101 N N . ILE D 1 57 ? 52.993 2.003 61.992 1.00 19.73 46 ILE D N 1
ATOM 7102 C CA . ILE D 1 57 ? 52.091 2.640 61.026 1.00 19.55 46 ILE D CA 1
ATOM 7103 C C . ILE D 1 57 ? 52.882 3.491 60.026 1.00 18.94 46 ILE D C 1
ATOM 7104 O O . ILE D 1 57 ? 53.883 4.111 60.387 1.00 18.82 46 ILE D O 1
ATOM 7109 N N . GLU D 1 58 ? 52.434 3.498 58.770 1.00 18.26 47 GLU D N 1
ATOM 7110 C CA . GLU D 1 58 ? 53.065 4.294 57.726 1.00 17.63 47 GLU D CA 1
ATOM 7111 C C . GLU D 1 58 ? 52.012 5.039 56.914 1.00 17.26 47 GLU D C 1
ATOM 7112 O O . GLU D 1 58 ? 51.002 4.451 56.507 1.00 16.59 47 GLU D O 1
ATOM 7118 N N . GLU D 1 59 ? 52.259 6.328 56.684 1.00 16.78 48 GLU D N 1
ATOM 7119 C CA . GLU D 1 59 ? 51.393 7.158 55.849 1.00 16.43 48 GLU D CA 1
ATOM 7120 C C . GLU D 1 59 ? 51.886 7.171 54.402 1.00 16.06 48 GLU D C 1
ATOM 7121 O O . GLU D 1 59 ? 53.093 7.150 54.161 1.00 15.95 48 GLU D O 1
ATOM 7127 N N . PHE D 1 60 ? 50.948 7.193 53.449 1.00 15.16 49 PHE D N 1
ATOM 7128 C CA . PHE D 1 60 ? 51.263 7.295 52.022 1.00 14.42 49 PHE D CA 1
ATOM 7129 C C . PHE D 1 60 ? 50.078 7.895 51.241 1.00 14.57 49 PHE D C 1
ATOM 7130 O O . PHE D 1 60 ? 48.942 7.891 51.729 1.00 13.98 49 PHE D O 1
ATOM 7138 N N . SER D 1 61 ? 50.365 8.398 50.038 1.00 14.35 50 SER D N 1
ATOM 7139 C CA . SER D 1 61 ? 49.359 8.914 49.109 1.00 14.89 50 SER D CA 1
ATOM 7140 C C . SER D 1 61 ? 49.510 8.293 47.718 1.00 15.15 50 SER D C 1
ATOM 7141 O O . SER D 1 61 ? 50.594 7.834 47.363 1.00 14.67 50 SER D O 1
ATOM 7144 N N . TYR D 1 62 ? 48.426 8.283 46.932 1.00 15.96 51 TYR D N 1
ATOM 7145 C CA . TYR D 1 62 ? 48.525 7.964 45.492 1.00 16.75 51 TYR D CA 1
ATOM 7146 C C . TYR D 1 62 ? 49.214 9.141 44.826 1.00 17.27 51 TYR D C 1
ATOM 7147 O O . TYR D 1 62 ? 49.381 10.187 45.446 1.00 17.17 51 TYR D O 1
ATOM 7156 N N . ASN D 1 63 ? 49.588 8.987 43.557 1.00 18.37 52 ASN D N 1
ATOM 7157 C CA . ASN D 1 63 ? 50.186 10.094 42.816 1.00 19.10 52 ASN D CA 1
ATOM 7158 C C . ASN D 1 63 ? 49.271 11.326 42.758 1.00 19.18 52 ASN D C 1
ATOM 7159 O O . ASN D 1 63 ? 49.747 12.460 42.819 1.00 19.19 52 ASN D O 1
ATOM 7164 N N . SER D 1 64 ? 47.960 11.104 42.669 1.00 19.24 53 SER D N 1
ATOM 7165 C CA . SER D 1 64 ? 46.999 12.210 42.585 1.00 19.30 53 SER D CA 1
ATOM 7166 C C . SER D 1 64 ? 47.013 13.104 43.823 1.00 18.46 53 SER D C 1
ATOM 7167 O O . SER D 1 64 ? 46.726 14.298 43.728 1.00 18.38 53 SER D O 1
ATOM 7170 N N . GLY D 1 65 ? 47.338 12.515 44.977 1.00 17.63 54 GLY D N 1
ATOM 7171 C CA . GLY D 1 65 ? 47.490 13.256 46.228 1.00 16.16 54 GLY D CA 1
ATOM 7172 C C . GLY D 1 65 ? 46.231 13.898 46.778 1.00 15.37 54 GLY D C 1
ATOM 7173 O O . GLY D 1 65 ? 46.299 14.954 47.411 1.00 15.01 54 GLY D O 1
ATOM 7174 N N . THR D 1 66 ? 45.071 13.278 46.552 1.00 13.93 55 THR D N 1
ATOM 7175 C CA . THR D 1 66 ? 43.837 13.833 47.120 1.00 12.83 55 THR D CA 1
ATOM 7176 C C . THR D 1 66 ? 43.306 13.029 48.320 1.00 12.72 55 THR D C 1
ATOM 7177 O O . THR D 1 66 ? 42.114 13.086 48.630 1.00 11.17 55 THR D O 1
ATOM 7181 N N . SER D 1 67 ? 44.205 12.291 48.981 1.00 12.69 56 SER D N 1
ATOM 7182 C CA . SER D 1 67 ? 43.915 11.604 50.249 1.00 13.99 56 SER D CA 1
ATOM 7183 C C . SER D 1 67 ? 45.208 11.213 50.951 1.00 14.15 56 SER D C 1
ATOM 7184 O O . SER D 1 67 ? 46.225 10.986 50.300 1.00 14.28 56 SER D O 1
ATOM 7187 N N . ARG D 1 68 ? 45.149 11.125 52.277 1.00 14.02 57 ARG D N 1
ATOM 7188 C CA . ARG D 1 68 ? 46.261 10.625 53.068 1.00 13.97 57 ARG D CA 1
ATOM 7189 C C . ARG D 1 68 ? 45.893 9.272 53.665 1.00 13.99 57 ARG D C 1
ATOM 7190 O O . ARG D 1 68 ? 45.020 9.180 54.542 1.00 13.75 57 ARG D O 1
ATOM 7198 N N . PHE D 1 69 ? 46.541 8.223 53.169 1.00 13.74 58 PHE D N 1
ATOM 7199 C CA . PHE D 1 69 ? 46.311 6.886 53.678 1.00 14.20 58 PHE D CA 1
ATOM 7200 C C . PHE D 1 69 ? 47.343 6.532 54.734 1.00 14.56 58 PHE D C 1
ATOM 7201 O O . PHE D 1 69 ? 48.450 7.046 54.707 1.00 14.63 58 PHE D O 1
ATOM 7209 N N . VAL D 1 70 ? 46.957 5.659 55.656 1.00 15.17 59 VAL D N 1
ATOM 7210 C CA . VAL D 1 70 ? 47.887 5.089 56.621 1.00 15.88 59 VAL D CA 1
ATOM 7211 C C . VAL D 1 70 ? 47.677 3.588 56.691 1.00 16.42 59 VAL D C 1
ATOM 7212 O O . VAL D 1 70 ? 46.531 3.115 56.793 1.00 16.75 59 VAL D O 1
ATOM 7216 N N . ARG D 1 71 ? 48.775 2.836 56.608 1.00 16.30 60 ARG D N 1
ATOM 7217 C CA . ARG D 1 71 ? 48.682 1.387 56.652 1.00 16.71 60 ARG D CA 1
ATOM 7218 C C . ARG D 1 71 ? 49.452 0.782 57.825 1.00 16.85 60 ARG D C 1
ATOM 7219 O O . ARG D 1 71 ? 50.510 1.273 58.200 1.00 15.98 60 ARG D O 1
ATOM 7227 N N . LEU D 1 72 ? 48.881 -0.278 58.389 1.00 17.37 61 LEU D N 1
ATOM 7228 C CA . LEU D 1 72 ? 49.509 -1.059 59.459 1.00 17.72 61 LEU D CA 1
ATOM 7229 C C . LEU D 1 72 ? 49.072 -2.497 59.250 1.00 18.04 61 LEU D C 1
ATOM 7230 O O . LEU D 1 72 ? 48.059 -2.750 58.580 1.00 17.91 61 LEU D O 1
ATOM 7235 N N . LYS D 1 73 ? 49.825 -3.437 59.814 1.00 17.96 62 LYS D N 1
ATOM 7236 C CA . LYS D 1 73 ? 49.419 -4.834 59.780 1.00 18.36 62 LYS D CA 1
ATOM 7237 C C . LYS D 1 73 ? 49.199 -5.365 61.188 1.00 18.29 62 LYS D C 1
ATOM 7238 O O . LYS D 1 73 ? 49.834 -4.901 62.127 1.00 17.63 62 LYS D O 1
ATOM 7244 N N . ALA D 1 74 ? 48.270 -6.310 61.317 1.00 18.45 63 ALA D N 1
ATOM 7245 C CA . ALA D 1 74 ? 47.941 -6.923 62.600 1.00 18.96 63 ALA D CA 1
ATOM 7246 C C . ALA D 1 74 ? 48.065 -8.439 62.543 1.00 19.42 63 ALA D C 1
ATOM 7247 O O . ALA D 1 74 ? 47.813 -9.062 61.508 1.00 18.97 63 ALA D O 1
ATOM 7249 N N . THR D 1 75 ? 48.471 -9.029 63.666 1.00 20.11 64 THR D N 1
ATOM 7250 C CA . THR D 1 75 ? 48.544 -10.480 63.789 1.00 20.80 64 THR D CA 1
ATOM 7251 C C . THR D 1 75 ? 47.183 -11.064 64.219 1.00 21.47 64 THR D C 1
ATOM 7252 O O . THR D 1 75 ? 46.356 -10.360 64.813 1.00 21.61 64 THR D O 1
ATOM 7256 N N . GLU D 1 76 ? 46.946 -12.338 63.909 1.00 22.29 65 GLU D N 1
ATOM 7257 C CA . GLU D 1 76 ? 45.669 -12.991 64.255 1.00 22.91 65 GLU D CA 1
ATOM 7258 C C . GLU D 1 76 ? 45.344 -12.898 65.750 1.00 23.18 65 GLU D C 1
ATOM 7259 O O . GLU D 1 76 ? 46.248 -12.929 66.598 1.00 23.04 65 GLU D O 1
ATOM 7265 N N . ASN D 1 77 ? 44.049 -12.774 66.047 1.00 23.38 66 ASN D N 1
ATOM 7266 C CA . ASN D 1 77 ? 43.533 -12.671 67.417 1.00 23.70 66 ASN D CA 1
ATOM 7267 C C . ASN D 1 77 ? 44.135 -11.503 68.205 1.00 24.11 66 ASN D C 1
ATOM 7268 O O . ASN D 1 77 ? 44.637 -11.665 69.326 1.00 24.08 66 ASN D O 1
ATOM 7273 N N . THR D 1 78 ? 44.081 -10.330 67.580 1.00 24.58 67 THR D N 1
ATOM 7274 C CA . THR D 1 78 ? 44.479 -9.055 68.179 1.00 25.12 67 THR D CA 1
ATOM 7275 C C . THR D 1 78 ? 43.237 -8.174 68.311 1.00 24.84 67 THR D C 1
ATOM 7276 O O . THR D 1 78 ? 42.285 -8.294 67.529 1.00 24.79 67 THR D O 1
ATOM 7280 N N . THR D 1 79 ? 43.250 -7.296 69.308 1.00 24.46 68 THR D N 1
ATOM 7281 C CA . THR D 1 79 ? 42.297 -6.200 69.369 1.00 23.93 68 THR D CA 1
ATOM 7282 C C . THR D 1 79 ? 43.104 -4.916 69.475 1.00 23.52 68 THR D C 1
ATOM 7283 O O . THR D 1 79 ? 44.026 -4.818 70.278 1.00 23.11 68 THR D O 1
ATOM 7287 N N . PHE D 1 80 ? 42.792 -3.952 68.621 1.00 22.99 69 PHE D N 1
ATOM 7288 C CA . PHE D 1 80 ? 43.479 -2.667 68.665 1.00 22.63 69 PHE D CA 1
ATOM 7289 C C . PHE D 1 80 ? 42.520 -1.512 68.398 1.00 22.65 69 PHE D C 1
ATOM 7290 O O . PHE D 1 80 ? 41.408 -1.704 67.896 1.00 22.79 69 PHE D O 1
ATOM 7298 N N . SER D 1 81 ? 42.976 -0.314 68.736 1.00 22.56 70 SER D N 1
ATOM 7299 C CA . SER D 1 81 ? 42.178 0.887 68.644 1.00 22.63 70 SER D CA 1
ATOM 7300 C C . SER D 1 81 ? 43.046 1.964 68.005 1.00 22.59 70 SER D C 1
ATOM 7301 O O . SER D 1 81 ? 44.239 2.041 68.280 1.00 22.44 70 SER D O 1
ATOM 7312 N N . SER D 1 83 ? 43.232 6.212 67.010 1.00 21.87 72 SER D N 1
ATOM 7313 C CA . SER D 1 83 ? 42.692 7.496 67.439 1.00 21.58 72 SER D CA 1
ATOM 7314 C C . SER D 1 83 ? 43.309 8.645 66.651 1.00 21.34 72 SER D C 1
ATOM 7315 O O . SER D 1 83 ? 44.532 8.709 66.504 1.00 21.49 72 SER D O 1
ATOM 7318 N N . TYR D 1 84 ? 42.457 9.535 66.133 1.00 20.89 73 TYR D N 1
ATOM 7319 C CA . TYR D 1 84 ? 42.901 10.734 65.426 1.00 20.29 73 TYR D CA 1
ATOM 7320 C C . TYR D 1 84 ? 42.192 11.976 65.927 1.00 20.00 73 TYR D C 1
ATOM 7321 O O . TYR D 1 84 ? 40.968 11.998 66.068 1.00 20.02 73 TYR D O 1
ATOM 7330 N N . THR D 1 85 ? 42.980 13.022 66.137 1.00 19.35 74 THR D N 1
ATOM 7331 C CA . THR D 1 85 ? 42.493 14.317 66.580 1.00 19.08 74 THR D CA 1
ATOM 7332 C C . THR D 1 85 ? 43.294 15.381 65.852 1.00 18.89 74 THR D C 1
ATOM 7333 O O . THR D 1 85 ? 44.501 15.226 65.656 1.00 18.88 74 THR D O 1
ATOM 7337 N N . ALA D 1 86 ? 42.617 16.457 65.460 1.00 18.67 75 ALA D N 1
ATOM 7338 C CA . ALA D 1 86 ? 43.245 17.557 64.752 1.00 18.31 75 ALA D CA 1
ATOM 7339 C C . ALA D 1 86 ? 42.450 18.827 64.944 1.00 18.48 75 ALA D C 1
ATOM 7340 O O . ALA D 1 86 ? 41.250 18.793 65.243 1.00 18.64 75 ALA D O 1
ATOM 7342 N N . THR D 1 87 ? 43.131 19.954 64.791 1.00 18.74 76 THR D N 1
ATOM 7343 C CA . THR D 1 87 ? 42.463 21.238 64.721 1.00 19.19 76 THR D CA 1
ATOM 7344 C C . THR D 1 87 ? 42.791 21.785 63.340 1.00 19.51 76 THR D C 1
ATOM 7345 O O . THR D 1 87 ? 43.959 21.798 62.924 1.00 19.45 76 THR D O 1
ATOM 7349 N N . VAL D 1 88 ? 41.757 22.196 62.612 1.00 19.50 77 VAL D N 1
ATOM 7350 C CA . VAL D 1 88 ? 41.916 22.481 61.194 1.00 20.07 77 VAL D CA 1
ATOM 7351 C C . VAL D 1 88 ? 41.268 23.794 60.798 1.00 20.11 77 VAL D C 1
ATOM 7352 O O . VAL D 1 88 ? 40.217 24.171 61.316 1.00 21.04 77 VAL D O 1
ATOM 7356 N N . ASP D 1 89 ? 41.932 24.485 59.886 1.00 20.06 78 ASP D N 1
ATOM 7357 C CA . ASP D 1 89 ? 41.452 25.716 59.302 1.00 20.31 78 ASP D CA 1
ATOM 7358 C C . ASP D 1 89 ? 40.930 25.408 57.889 1.00 20.20 78 ASP D C 1
ATOM 7359 O O . ASP D 1 89 ? 41.612 24.725 57.129 1.00 19.70 78 ASP D O 1
ATOM 7364 N N . THR D 1 90 ? 39.721 25.872 57.555 1.00 19.77 79 THR D N 1
ATOM 7365 C CA . THR D 1 90 ? 39.201 25.766 56.184 1.00 19.60 79 THR D CA 1
ATOM 7366 C C . THR D 1 90 ? 38.796 27.114 55.640 1.00 19.01 79 THR D C 1
ATOM 7367 O O . THR D 1 90 ? 38.507 28.044 56.394 1.00 19.01 79 THR D O 1
ATOM 7371 N N . GLN D 1 91 ? 38.771 27.201 54.319 1.00 18.15 80 GLN D N 1
ATOM 7372 C CA . GLN D 1 91 ? 38.255 28.343 53.600 1.00 18.26 80 GLN D CA 1
ATOM 7373 C C . GLN D 1 91 ? 37.339 27.864 52.490 1.00 18.33 80 GLN D C 1
ATOM 7374 O O . GLN D 1 91 ? 37.529 26.769 51.927 1.00 17.36 80 GLN D O 1
ATOM 7380 N N . TYR D 1 92 ? 36.382 28.708 52.141 1.00 17.93 81 TYR D N 1
ATOM 7381 C CA . TYR D 1 92 ? 35.515 28.443 51.004 1.00 17.77 81 TYR D CA 1
ATOM 7382 C C . TYR D 1 92 ? 35.055 29.741 50.394 1.00 17.63 81 TYR D C 1
ATOM 7383 O O . TYR D 1 92 ? 35.104 30.807 51.031 1.00 17.34 81 TYR D O 1
ATOM 7392 N N . LYS D 1 93 ? 34.613 29.639 49.152 1.00 17.70 82 LYS D N 1
ATOM 7393 C CA . LYS D 1 93 ? 33.965 30.735 48.463 1.00 17.88 82 LYS D CA 1
ATOM 7394 C C . LYS D 1 93 ? 32.513 30.401 48.177 1.00 18.37 82 LYS D C 1
ATOM 7395 O O . LYS D 1 93 ? 32.171 29.228 47.972 1.00 17.61 82 LYS D O 1
ATOM 7401 N N . VAL D 1 94 ? 31.673 31.438 48.181 1.00 18.00 83 VAL D N 1
ATOM 7402 C CA . VAL D 1 94 ? 30.303 31.352 47.696 1.00 18.70 83 VAL D CA 1
ATOM 7403 C C . VAL D 1 94 ? 30.260 32.113 46.376 1.00 18.57 83 VAL D C 1
ATOM 7404 O O . VAL D 1 94 ? 30.402 33.333 46.344 1.00 18.46 83 VAL D O 1
ATOM 7408 N N . ILE D 1 95 ? 30.053 31.376 45.294 1.00 18.25 84 ILE D N 1
ATOM 7409 C CA . ILE D 1 95 ? 30.270 31.881 43.947 1.00 17.76 84 ILE D CA 1
ATOM 7410 C C . ILE D 1 95 ? 28.950 31.963 43.208 1.00 18.03 84 ILE D C 1
ATOM 7411 O O . ILE D 1 95 ? 28.149 31.018 43.230 1.00 17.61 84 ILE D O 1
ATOM 7416 N N . ASP D 1 96 ? 28.738 33.106 42.559 1.00 17.97 85 ASP D N 1
ATOM 7417 C CA . ASP D 1 96 ? 27.574 33.359 41.712 1.00 18.08 85 ASP D CA 1
ATOM 7418 C C . ASP D 1 96 ? 27.479 32.361 40.542 1.00 18.01 85 ASP D C 1
ATOM 7419 O O . ASP D 1 96 ? 28.458 32.178 39.796 1.00 17.46 85 ASP D O 1
ATOM 7424 N N . GLN D 1 97 ? 26.301 31.736 40.389 1.00 16.68 86 GLN D N 1
ATOM 7425 C CA . GLN D 1 97 ? 26.066 30.718 39.356 1.00 16.63 86 GLN D CA 1
ATOM 7426 C C . GLN D 1 97 ? 25.051 31.121 38.269 1.00 16.69 86 GLN D C 1
ATOM 7427 O O . GLN D 1 97 ? 24.709 30.297 37.404 1.00 17.02 86 GLN D O 1
ATOM 7433 N N . ARG D 1 98 ? 24.581 32.371 38.306 1.00 15.36 87 ARG D N 1
ATOM 7434 C CA . ARG D 1 98 ? 23.549 32.859 37.377 1.00 15.00 87 ARG D CA 1
ATOM 7435 C C . ARG D 1 98 ? 23.943 32.748 35.904 1.00 14.52 87 ARG D C 1
ATOM 7436 O O . ARG D 1 98 ? 23.084 32.514 35.054 1.00 14.66 87 ARG D O 1
ATOM 7444 N N . GLN D 1 99 ? 25.231 32.916 35.602 1.00 13.75 88 GLN D N 1
ATOM 7445 C CA . GLN D 1 99 ? 25.700 32.869 34.211 1.00 13.24 88 GLN D CA 1
ATOM 7446 C C . GLN D 1 99 ? 26.211 31.482 33.764 1.00 12.91 88 GLN D C 1
ATOM 7447 O O . GLN D 1 99 ? 26.772 31.338 32.672 1.00 12.46 88 GLN D O 1
ATOM 7449 N N . GLU D 1 100 ? 26.001 30.459 34.593 1.00 12.48 89 GLU D N 1
ATOM 7450 C CA . GLU D 1 100 ? 26.468 29.110 34.245 1.00 12.59 89 GLU D CA 1
ATOM 7451 C C . GLU D 1 100 ? 25.474 28.381 33.337 1.00 13.05 89 GLU D C 1
ATOM 7452 O O . GLU D 1 100 ? 24.750 27.482 33.792 1.00 13.23 89 GLU D O 1
ATOM 7458 N N . LEU D 1 101 ? 25.448 28.764 32.058 1.00 13.04 90 LEU D N 1
ATOM 7459 C CA . LEU D 1 101 ? 24.470 28.223 31.099 1.00 13.61 90 LEU D CA 1
ATOM 7460 C C . LEU D 1 101 ? 24.972 26.985 30.339 1.00 13.88 90 LEU D C 1
ATOM 7461 O O . LEU D 1 101 ? 24.171 26.157 29.891 1.00 13.92 90 LEU D O 1
ATOM 7466 N N . GLU D 1 102 ? 26.291 26.878 30.189 1.00 13.76 91 GLU D N 1
ATOM 7467 C CA . GLU D 1 102 ? 26.913 25.711 29.570 1.00 13.98 91 GLU D CA 1
ATOM 7468 C C . GLU D 1 102 ? 28.064 25.191 30.400 1.00 13.36 91 GLU D C 1
ATOM 7469 O O . GLU D 1 102 ? 28.760 25.958 31.072 1.00 13.35 91 GLU D O 1
ATOM 7475 N N . THR D 1 103 ? 28.261 23.877 30.334 1.00 12.97 92 THR D N 1
ATOM 7476 C CA . THR D 1 103 ? 29.461 23.248 30.873 1.00 12.19 92 THR D CA 1
ATOM 7477 C C . THR D 1 103 ? 30.676 23.827 30.149 1.00 11.77 92 THR D C 1
ATOM 7478 O O . THR D 1 103 ? 30.587 24.193 28.976 1.00 12.02 92 THR D O 1
ATOM 7482 N N . VAL D 1 104 ? 31.794 23.936 30.867 1.00 11.29 93 VAL D N 1
ATOM 7483 C CA . VAL D 1 104 ? 33.095 24.212 30.269 1.00 10.07 93 VAL D CA 1
ATOM 7484 C C . VAL D 1 104 ? 33.290 23.160 29.184 1.00 9.19 93 VAL D C 1
ATOM 7485 O O . VAL D 1 104 ? 33.064 21.981 29.440 1.00 9.01 93 VAL D O 1
ATOM 7489 N N . PRO D 1 105 ? 33.683 23.578 27.967 1.00 8.62 94 PRO D N 1
ATOM 7490 C CA . PRO D 1 105 ? 33.875 22.614 26.881 1.00 8.26 94 PRO D CA 1
ATOM 7491 C C . PRO D 1 105 ? 34.914 21.555 27.233 1.00 8.19 94 PRO D C 1
ATOM 7492 O O . PRO D 1 105 ? 35.923 21.872 27.878 1.00 7.46 94 PRO D O 1
ATOM 7496 N N . VAL D 1 106 ? 34.649 20.316 26.814 1.00 8.46 95 VAL D N 1
ATOM 7497 C CA . VAL D 1 106 ? 35.544 19.179 27.049 1.00 9.50 95 VAL D CA 1
ATOM 7498 C C . VAL D 1 106 ? 36.947 19.456 26.494 1.00 10.93 95 VAL D C 1
ATOM 7499 O O . VAL D 1 106 ? 37.937 19.151 27.154 1.00 10.51 95 VAL D O 1
ATOM 7503 N N . VAL D 1 107 ? 37.041 20.089 25.320 1.00 14.16 96 VAL D N 1
ATOM 7504 C CA . VAL D 1 107 ? 38.368 20.444 24.783 1.00 15.62 96 VAL D CA 1
ATOM 7505 C C . VAL D 1 107 ? 39.151 21.416 25.673 1.00 17.26 96 VAL D C 1
ATOM 7506 O O . VAL D 1 107 ? 40.391 21.450 25.617 1.00 18.56 96 VAL D O 1
ATOM 7510 N N . ASP D 1 108 ? 38.441 22.213 26.473 1.00 18.13 97 ASP D N 1
ATOM 7511 C CA . ASP D 1 108 ? 39.077 23.237 27.310 1.00 18.91 97 ASP D CA 1
ATOM 7512 C C . ASP D 1 108 ? 39.363 22.779 28.746 1.00 18.74 97 ASP D C 1
ATOM 7513 O O . ASP D 1 108 ? 40.083 23.466 29.468 1.00 18.79 97 ASP D O 1
ATOM 7518 N N . LEU D 1 109 ? 38.802 21.642 29.171 1.00 18.28 98 LEU D N 1
ATOM 7519 C CA . LEU D 1 109 ? 39.060 21.126 30.529 1.00 18.00 98 LEU D CA 1
ATOM 7520 C C . LEU D 1 109 ? 40.529 20.752 30.764 1.00 18.74 98 LEU D C 1
ATOM 7521 O O . LEU D 1 109 ? 41.168 20.117 29.912 1.00 18.89 98 LEU D O 1
ATOM 7526 N N . ASP D 1 110 ? 41.040 21.128 31.936 1.00 18.85 99 ASP D N 1
ATOM 7527 C CA . ASP D 1 110 ? 42.341 20.666 32.405 1.00 19.01 99 ASP D CA 1
ATOM 7528 C C . ASP D 1 110 ? 42.401 19.133 32.404 1.00 18.77 99 ASP D C 1
ATOM 7529 O O . ASP D 1 110 ? 41.406 18.444 32.697 1.00 17.69 99 ASP D O 1
ATOM 7534 N N . GLY D 1 111 ? 43.580 18.612 32.071 1.00 17.89 100 GLY D N 1
ATOM 7535 C CA . GLY D 1 111 ? 43.817 17.173 31.981 1.00 18.25 100 GLY D CA 1
ATOM 7536 C C . GLY D 1 111 ? 43.295 16.410 33.175 1.00 18.71 100 GLY D C 1
ATOM 7537 O O . GLY D 1 111 ? 42.628 15.381 33.017 1.00 19.01 100 GLY D O 1
ATOM 7538 N N . ASP D 1 112 ? 43.549 16.944 34.370 1.00 17.86 101 ASP D N 1
ATOM 7539 C CA . ASP D 1 112 ? 43.170 16.243 35.595 1.00 18.59 101 ASP D CA 1
ATOM 7540 C C . ASP D 1 112 ? 41.690 16.324 36.005 1.00 16.79 101 ASP D C 1
ATOM 7541 O O . ASP D 1 112 ? 41.298 15.738 37.017 1.00 17.19 101 ASP D O 1
ATOM 7546 N N . ILE D 1 113 ? 40.875 17.038 35.232 1.00 15.36 102 ILE D N 1
ATOM 7547 C CA . ILE D 1 113 ? 39.409 17.033 35.415 1.00 14.58 102 ILE D CA 1
ATOM 7548 C C . ILE D 1 113 ? 38.769 15.913 34.604 1.00 15.01 102 ILE D C 1
ATOM 7549 O O . ILE D 1 113 ? 37.742 15.330 34.999 1.00 14.09 102 ILE D O 1
ATOM 7554 N N . ILE D 1 114 ? 39.386 15.615 33.456 1.00 14.02 103 ILE D N 1
ATOM 7555 C CA . ILE D 1 114 ? 38.822 14.669 32.480 1.00 14.28 103 ILE D CA 1
ATOM 7556 C C . ILE D 1 114 ? 38.410 13.319 33.056 1.00 14.20 103 ILE D C 1
ATOM 7557 O O . ILE D 1 114 ? 37.330 12.847 32.729 1.00 14.10 103 ILE D O 1
ATOM 7562 N N . PRO D 1 115 ? 39.234 12.710 33.942 1.00 14.62 104 PRO D N 1
ATOM 7563 C CA . PRO D 1 115 ? 38.842 11.428 34.505 1.00 14.48 104 PRO D CA 1
ATOM 7564 C C . PRO D 1 115 ? 37.483 11.466 35.201 1.00 14.73 104 PRO D C 1
ATOM 7565 O O . PRO D 1 115 ? 36.815 10.431 35.287 1.00 14.73 104 PRO D O 1
ATOM 7569 N N . PHE D 1 116 ? 37.077 12.635 35.699 1.00 13.24 105 PHE D N 1
ATOM 7570 C CA . PHE D 1 116 ? 35.806 12.730 36.408 1.00 13.51 105 PHE D CA 1
ATOM 7571 C C . PHE D 1 116 ? 34.569 12.785 35.531 1.00 13.51 105 PHE D C 1
ATOM 7572 O O . PHE D 1 116 ? 33.461 12.906 36.034 1.00 14.01 105 PHE D O 1
ATOM 7580 N N . LEU D 1 117 ? 34.762 12.620 34.221 1.00 13.61 106 LEU D N 1
ATOM 7581 C CA . LEU D 1 117 ? 33.664 12.417 33.292 1.00 13.56 106 LEU D CA 1
ATOM 7582 C C . LEU D 1 117 ? 33.306 10.946 33.101 1.00 14.39 106 LEU D C 1
ATOM 7583 O O . LEU D 1 117 ? 32.277 10.652 32.541 1.00 14.96 106 LEU D O 1
ATOM 7588 N N . PHE D 1 118 ? 34.165 10.032 33.555 1.00 13.99 107 PHE D N 1
ATOM 7589 C CA . PHE D 1 118 ? 34.038 8.631 33.208 1.00 14.13 107 PHE D CA 1
ATOM 7590 C C . PHE D 1 118 ? 33.361 7.790 34.281 1.00 14.42 107 PHE D C 1
ATOM 7591 O O . PHE D 1 118 ? 33.414 8.138 35.467 1.00 14.20 107 PHE D O 1
ATOM 7599 N N . PRO D 1 119 ? 32.730 6.681 33.867 1.00 14.87 108 PRO D N 1
ATOM 7600 C CA . PRO D 1 119 ? 32.114 5.795 34.850 1.00 15.21 108 PRO D CA 1
ATOM 7601 C C . PRO D 1 119 ? 33.177 5.256 35.799 1.00 15.41 108 PRO D C 1
ATOM 7602 O O . PRO D 1 119 ? 34.365 5.107 35.407 1.00 14.78 108 PRO D O 1
ATOM 7606 N N . SER D 1 120 ? 32.756 4.929 37.014 1.00 14.68 109 SER D N 1
ATOM 7607 C CA . SER D 1 120 ? 33.648 4.296 37.976 1.00 14.29 109 SER D CA 1
ATOM 7608 C C . SER D 1 120 ? 32.914 3.109 38.632 1.00 13.89 109 SER D C 1
ATOM 7609 O O . SER D 1 120 ? 31.740 2.848 38.337 1.00 14.01 109 SER D O 1
ATOM 7612 N N . ARG D 1 121 ? 33.602 2.387 39.507 1.00 13.07 110 ARG D N 1
ATOM 7613 C CA . ARG D 1 121 ? 33.001 1.175 40.085 1.00 13.45 110 ARG D CA 1
ATOM 7614 C C . ARG D 1 121 ? 31.582 1.402 40.610 1.00 13.12 110 ARG D C 1
ATOM 7615 O O . ARG D 1 121 ? 30.673 0.616 40.314 1.00 13.81 110 ARG D O 1
ATOM 7623 N N . TYR D 1 122 ? 31.393 2.438 41.424 1.00 13.78 111 TYR D N 1
ATOM 7624 C CA . TYR D 1 122 ? 30.106 2.663 42.083 1.00 13.76 111 TYR D CA 1
ATOM 7625 C C . TYR D 1 122 ? 29.241 3.685 41.354 1.00 14.09 111 TYR D C 1
ATOM 7626 O O . TYR D 1 122 ? 28.175 4.037 41.841 1.00 12.98 111 TYR D O 1
ATOM 7635 N N . CYS D 1 123 ? 29.703 4.146 40.192 1.00 14.44 112 CYS D N 1
ATOM 7636 C CA . CYS D 1 123 ? 29.037 5.235 39.462 1.00 14.64 112 CYS D CA 1
ATOM 7637 C C . CYS D 1 123 ? 28.959 4.873 37.991 1.00 15.02 112 CYS D C 1
ATOM 7638 O O . CYS D 1 123 ? 29.771 5.326 37.183 1.00 14.78 112 CYS D O 1
ATOM 7641 N N . GLN D 1 124 ? 27.985 4.034 37.648 1.00 14.30 113 GLN D N 1
ATOM 7642 C CA . GLN D 1 124 ? 27.892 3.489 36.301 1.00 14.84 113 GLN D CA 1
ATOM 7643 C C . GLN D 1 124 ? 27.108 4.445 35.442 1.00 15.26 113 GLN D C 1
ATOM 7644 O O . GLN D 1 124 ? 25.972 4.148 35.002 1.00 15.65 113 GLN D O 1
ATOM 7650 N N . SER D 1 125 ? 27.725 5.596 35.179 1.00 14.66 114 SER D N 1
ATOM 7651 C CA . SER D 1 125 ? 27.057 6.686 34.473 1.00 15.45 114 SER D CA 1
ATOM 7652 C C . SER D 1 125 ? 26.729 6.278 33.038 1.00 15.42 114 SER D C 1
ATOM 7653 O O . SER D 1 125 ? 25.747 6.745 32.445 1.00 15.97 114 SER D O 1
ATOM 7656 N N . ASP D 1 126 ? 27.531 5.382 32.490 1.00 14.69 115 ASP D N 1
ATOM 7657 C CA . ASP D 1 126 ? 27.281 4.884 31.141 1.00 15.03 115 ASP D CA 1
ATOM 7658 C C . ASP D 1 126 ? 25.976 4.089 31.047 1.00 15.52 115 ASP D C 1
ATOM 7659 O O . ASP D 1 126 ? 25.488 3.861 29.965 1.00 15.83 115 ASP D O 1
ATOM 7664 N N . LYS D 1 127 ? 25.431 3.646 32.177 1.00 15.48 116 LYS D N 1
ATOM 7665 C CA . LYS D 1 127 ? 24.159 2.919 32.153 1.00 16.70 116 LYS D CA 1
ATOM 7666 C C . LYS D 1 127 ? 22.959 3.804 32.453 1.00 16.69 116 LYS D C 1
ATOM 7667 O O . LYS D 1 127 ? 21.831 3.342 32.415 1.00 16.26 116 LYS D O 1
ATOM 7673 N N . LEU D 1 128 ? 23.196 5.077 32.742 1.00 16.02 117 LEU D N 1
ATOM 7674 C CA . LEU D 1 128 ? 22.128 5.957 33.198 1.00 16.35 117 LEU D CA 1
ATOM 7675 C C . LEU D 1 128 ? 21.880 7.152 32.296 1.00 15.95 117 LEU D C 1
ATOM 7676 O O . LEU D 1 128 ? 21.130 8.051 32.668 1.00 15.87 117 LEU D O 1
ATOM 7681 N N . GLN D 1 129 ? 22.459 7.147 31.090 1.00 15.72 118 GLN D N 1
ATOM 7682 C CA . GLN D 1 129 ? 22.314 8.285 30.181 1.00 16.01 118 GLN D CA 1
ATOM 7683 C C . GLN D 1 129 ? 20.856 8.596 29.831 1.00 15.53 118 GLN D C 1
ATOM 7684 O O . GLN D 1 129 ? 20.411 9.742 29.953 1.00 15.20 118 GLN D O 1
ATOM 7690 N N . LYS D 1 130 ? 20.090 7.581 29.420 1.00 14.39 119 LYS D N 1
ATOM 7691 C CA . LYS D 1 130 ? 18.711 7.854 29.029 1.00 14.18 119 LYS D CA 1
ATOM 7692 C C . LYS D 1 130 ? 17.898 8.365 30.181 1.00 14.08 119 LYS D C 1
ATOM 7693 O O . LYS D 1 130 ? 17.181 9.361 30.046 1.00 13.00 119 LYS D O 1
ATOM 7699 N N . LEU D 1 131 ? 18.000 7.669 31.308 1.00 13.74 120 LEU D N 1
ATOM 7700 C CA . LEU D 1 131 ? 17.272 8.052 32.499 1.00 13.99 120 LEU D CA 1
ATOM 7701 C C . LEU D 1 131 ? 17.649 9.481 32.899 1.00 14.73 120 LEU D C 1
ATOM 7702 O O . LEU D 1 131 ? 16.763 10.286 33.215 1.00 14.48 120 LEU D O 1
ATOM 7707 N N . ALA D 1 132 ? 18.953 9.785 32.911 1.00 14.86 121 ALA D N 1
ATOM 7708 C CA . ALA D 1 132 ? 19.398 11.099 33.376 1.00 15.92 121 ALA D CA 1
ATOM 7709 C C . ALA D 1 132 ? 18.882 12.198 32.438 1.00 16.73 121 ALA D C 1
ATOM 7710 O O . ALA D 1 132 ? 18.416 13.235 32.895 1.00 17.02 121 ALA D O 1
ATOM 7712 N N . TYR D 1 133 ? 18.947 11.961 31.137 1.00 17.43 122 TYR D N 1
ATOM 7713 C CA . TYR D 1 133 ? 18.488 12.974 30.189 1.00 18.24 122 TYR D CA 1
ATOM 7714 C C . TYR D 1 133 ? 16.981 13.258 30.298 1.00 18.91 122 TYR D C 1
ATOM 7715 O O . TYR D 1 133 ? 16.543 14.419 30.228 1.00 18.95 122 TYR D O 1
ATOM 7724 N N . LYS D 1 134 ? 16.189 12.210 30.493 1.00 19.30 123 LYS D N 1
ATOM 7725 C CA . LYS D 1 134 ? 14.749 12.378 30.581 1.00 20.32 123 LYS D CA 1
ATOM 7726 C C . LYS D 1 134 ? 14.377 13.231 31.778 1.00 20.42 123 LYS D C 1
ATOM 7727 O O . LYS D 1 134 ? 13.563 14.152 31.663 1.00 20.08 123 LYS D O 1
ATOM 7733 N N . GLU D 1 135 ? 14.989 12.932 32.924 1.00 20.37 124 GLU D N 1
ATOM 7734 C CA . GLU D 1 135 ? 14.657 13.625 34.158 1.00 20.91 124 GLU D CA 1
ATOM 7735 C C . GLU D 1 135 ? 15.164 15.056 34.186 1.00 20.47 124 GLU D C 1
ATOM 7736 O O . GLU D 1 135 ? 14.435 15.959 34.583 1.00 21.17 124 GLU D O 1
ATOM 7742 N N . PHE D 1 136 ? 16.391 15.276 33.728 1.00 20.30 125 PHE D N 1
ATOM 7743 C CA . PHE D 1 136 ? 17.081 16.545 33.989 1.00 19.87 125 PHE D CA 1
ATOM 7744 C C . PHE D 1 136 ? 17.565 17.289 32.759 1.00 19.94 125 PHE D C 1
ATOM 7745 O O . PHE D 1 136 ? 18.040 18.423 32.866 1.00 19.94 125 PHE D O 1
ATOM 7753 N N . GLY D 1 137 ? 17.449 16.656 31.597 1.00 20.57 126 GLY D N 1
ATOM 7754 C CA . GLY D 1 137 ? 18.136 17.125 30.398 1.00 20.80 126 GLY D CA 1
ATOM 7755 C C . GLY D 1 137 ? 17.706 18.466 29.846 1.00 21.41 126 GLY D C 1
ATOM 7756 O O . GLY D 1 137 ? 18.465 19.102 29.103 1.00 21.73 126 GLY D O 1
ATOM 7757 N N . LYS D 1 138 ? 16.494 18.901 30.197 1.00 21.30 127 LYS D N 1
ATOM 7758 C CA . LYS D 1 138 ? 15.941 20.154 29.678 1.00 21.12 127 LYS D CA 1
ATOM 7759 C C . LYS D 1 138 ? 16.309 21.366 30.543 1.00 21.17 127 LYS D C 1
ATOM 7760 O O . LYS D 1 138 ? 16.072 22.505 30.142 1.00 20.85 127 LYS D O 1
ATOM 7762 N N . ILE D 1 139 ? 16.901 21.119 31.711 1.00 20.86 128 ILE D N 1
ATOM 7763 C CA . ILE D 1 139 ? 17.290 22.192 32.635 1.00 21.31 128 ILE D CA 1
ATOM 7764 C C . ILE D 1 139 ? 18.490 22.996 32.112 1.00 21.52 128 ILE D C 1
ATOM 7765 O O . ILE D 1 139 ? 19.578 22.446 31.903 1.00 21.68 128 ILE D O 1
ATOM 7770 N N . GLU D 1 140 ? 18.284 24.301 31.930 1.00 21.48 129 GLU D N 1
ATOM 7771 C CA . GLU D 1 140 ? 19.240 25.138 31.206 1.00 21.59 129 GLU D CA 1
ATOM 7772 C C . GLU D 1 140 ? 20.525 25.443 31.977 1.00 21.77 129 GLU D C 1
ATOM 7773 O O . GLU D 1 140 ? 21.635 25.223 31.466 1.00 22.56 129 GLU D O 1
ATOM 7775 N N . ASN D 1 141 ? 20.374 25.945 33.201 1.00 20.61 130 ASN D N 1
ATOM 7776 C CA . ASN D 1 141 ? 21.513 26.354 34.020 1.00 19.34 130 ASN D CA 1
ATOM 7777 C C . ASN D 1 141 ? 22.214 25.134 34.656 1.00 18.55 130 ASN D C 1
ATOM 7778 O O . ASN D 1 141 ? 21.589 24.370 35.384 1.00 17.84 130 ASN D O 1
ATOM 7783 N N . VAL D 1 142 ? 23.514 24.989 34.393 1.00 17.80 131 VAL D N 1
ATOM 7784 C CA . VAL D 1 142 ? 24.279 23.821 34.852 1.00 16.89 131 VAL D CA 1
ATOM 7785 C C . VAL D 1 142 ? 24.183 23.640 36.353 1.00 16.50 131 VAL D C 1
ATOM 7786 O O . VAL D 1 142 ? 23.991 22.517 36.838 1.00 16.39 131 VAL D O 1
ATOM 7790 N N . TYR D 1 143 ? 24.294 24.739 37.088 1.00 15.83 132 TYR D N 1
ATOM 7791 C CA . TYR D 1 143 ? 24.185 24.680 38.529 1.00 16.11 132 TYR D CA 1
ATOM 7792 C C . TYR D 1 143 ? 22.774 24.209 38.919 1.00 16.10 132 TYR D C 1
ATOM 7793 O O . TYR D 1 143 ? 22.616 23.323 39.765 1.00 16.03 132 TYR D O 1
ATOM 7802 N N . SER D 1 144 ? 21.755 24.812 38.311 1.00 16.02 133 SER D N 1
ATOM 7803 C CA . SER D 1 144 ? 20.364 24.430 38.607 1.00 16.91 133 SER D CA 1
ATOM 7804 C C . SER D 1 144 ? 20.119 22.961 38.266 1.00 16.63 133 SER D C 1
ATOM 7805 O O . SER D 1 144 ? 19.385 22.279 38.954 1.00 17.10 133 SER D O 1
ATOM 7808 N N . LYS D 1 145 ? 20.759 22.482 37.207 1.00 16.99 134 LYS D N 1
ATOM 7809 C CA . LYS D 1 145 ? 20.667 21.085 36.831 1.00 16.74 134 LYS D CA 1
ATOM 7810 C C . LYS D 1 145 ? 21.267 20.150 37.892 1.00 16.43 134 LYS D C 1
ATOM 7811 O O . LYS D 1 145 ? 20.669 19.127 38.244 1.00 15.20 134 LYS D O 1
ATOM 7817 N N . VAL D 1 146 ? 22.456 20.494 38.393 1.00 15.75 135 VAL D N 1
ATOM 7818 C CA . VAL D 1 146 ? 23.057 19.683 39.442 1.00 15.31 135 VAL D CA 1
ATOM 7819 C C . VAL D 1 146 ? 22.225 19.771 40.714 1.00 16.07 135 VAL D C 1
ATOM 7820 O O . VAL D 1 146 ? 22.033 18.768 41.399 1.00 15.77 135 VAL D O 1
ATOM 7824 N N . LEU D 1 147 ? 21.700 20.964 41.013 1.00 15.73 136 LEU D N 1
ATOM 7825 C CA . LEU D 1 147 ? 20.859 21.124 42.200 1.00 15.86 136 LEU D CA 1
ATOM 7826 C C . LEU D 1 147 ? 19.553 20.316 42.041 1.00 15.52 136 LEU D C 1
ATOM 7827 O O . LEU D 1 147 ? 19.075 19.742 43.007 1.00 16.09 136 LEU D O 1
ATOM 7832 N N . ALA D 1 148 ? 19.016 20.260 40.825 1.00 14.85 137 ALA D N 1
ATOM 7833 C CA . ALA D 1 148 ? 17.827 19.437 40.526 1.00 15.59 137 ALA D CA 1
ATOM 7834 C C . ALA D 1 148 ? 18.112 17.949 40.732 1.00 15.49 137 ALA D C 1
ATOM 7835 O O . ALA D 1 148 ? 17.272 17.217 41.270 1.00 15.01 137 ALA D O 1
ATOM 7837 N N . ILE D 1 149 ? 19.306 17.514 40.326 1.00 15.58 138 ILE D N 1
ATOM 7838 C CA . ILE D 1 149 ? 19.728 16.137 40.591 1.00 16.43 138 ILE D CA 1
ATOM 7839 C C . ILE D 1 149 ? 19.716 15.885 42.092 1.00 16.70 138 ILE D C 1
ATOM 7840 O O . ILE D 1 149 ? 19.127 14.905 42.564 1.00 16.62 138 ILE D O 1
ATOM 7845 N N . THR D 1 150 ? 20.324 16.815 42.830 1.00 16.57 139 THR D N 1
ATOM 7846 C CA . THR D 1 150 ? 20.516 16.703 44.255 1.00 17.44 139 THR D CA 1
ATOM 7847 C C . THR D 1 150 ? 19.159 16.696 44.969 1.00 17.43 139 THR D C 1
ATOM 7848 O O . THR D 1 150 ? 18.928 15.906 45.905 1.00 17.37 139 THR D O 1
ATOM 7852 N N . ASP D 1 151 ? 18.253 17.552 44.507 1.00 16.98 140 ASP D N 1
ATOM 7853 C CA . ASP D 1 151 ? 16.927 17.650 45.108 1.00 16.75 140 ASP D CA 1
ATOM 7854 C C . ASP D 1 151 ? 16.100 16.406 44.756 1.00 16.65 140 ASP D C 1
ATOM 7855 O O . ASP D 1 151 ? 15.335 15.922 45.595 1.00 15.81 140 ASP D O 1
ATOM 7860 N N . TRP D 1 152 ? 16.266 15.890 43.537 1.00 16.05 141 TRP D N 1
ATOM 7861 C CA . TRP D 1 152 ? 15.539 14.670 43.142 1.00 15.99 141 TRP D CA 1
ATOM 7862 C C . TRP D 1 152 ? 15.929 13.507 44.049 1.00 15.96 141 TRP D C 1
ATOM 7863 O O . TRP D 1 152 ? 15.072 12.753 44.521 1.00 15.53 141 TRP D O 1
ATOM 7874 N N . ILE D 1 153 ? 17.223 13.381 44.309 1.00 15.07 142 ILE D N 1
ATOM 7875 C CA . ILE D 1 153 ? 17.716 12.322 45.170 1.00 15.55 142 ILE D CA 1
ATOM 7876 C C . ILE D 1 153 ? 17.151 12.437 46.581 1.00 15.96 142 ILE D C 1
ATOM 7877 O O . ILE D 1 153 ? 16.639 11.451 47.114 1.00 15.38 142 ILE D O 1
ATOM 7882 N N . TYR D 1 154 ? 17.234 13.624 47.178 1.00 15.73 143 TYR D N 1
ATOM 7883 C CA . TYR D 1 154 ? 16.690 13.838 48.531 1.00 16.30 143 TYR D CA 1
ATOM 7884 C C . TYR D 1 154 ? 15.219 13.419 48.647 1.00 16.85 143 TYR D C 1
ATOM 7885 O O . TYR D 1 154 ? 14.812 12.799 49.639 1.00 16.72 143 TYR D O 1
ATOM 7894 N N . ASN D 1 155 ? 14.437 13.794 47.638 1.00 17.06 144 ASN D N 1
ATOM 7895 C CA . ASN D 1 155 ? 13.001 13.597 47.622 1.00 17.51 144 ASN D CA 1
ATOM 7896 C C . ASN D 1 155 ? 12.553 12.197 47.218 1.00 17.32 144 ASN D C 1
ATOM 7897 O O . ASN D 1 155 ? 11.417 11.824 47.504 1.00 16.59 144 ASN D O 1
ATOM 7902 N N . ASN D 1 156 ? 13.433 11.437 46.561 1.00 16.52 145 ASN D N 1
ATOM 7903 C CA . ASN D 1 156 ? 13.048 10.137 45.989 1.00 16.72 145 ASN D CA 1
ATOM 7904 C C . ASN D 1 156 ? 13.844 8.938 46.485 1.00 15.97 145 ASN D C 1
ATOM 7905 O O . ASN D 1 156 ? 13.535 7.797 46.153 1.00 15.22 145 ASN D O 1
ATOM 7910 N N . VAL D 1 157 ? 14.865 9.214 47.291 1.00 15.81 146 VAL D N 1
ATOM 7911 C CA . VAL D 1 157 ? 15.648 8.181 47.918 1.00 15.22 146 VAL D CA 1
ATOM 7912 C C . VAL D 1 157 ? 15.553 8.364 49.424 1.00 15.54 146 VAL D C 1
ATOM 7913 O O . VAL D 1 157 ? 15.787 9.455 49.935 1.00 15.45 146 VAL D O 1
ATOM 7917 N N . GLU D 1 158 ? 15.187 7.296 50.121 1.00 15.92 147 GLU D N 1
ATOM 7918 C CA . GLU D 1 158 ? 15.000 7.345 51.560 1.00 16.73 147 GLU D CA 1
ATOM 7919 C C . GLU D 1 158 ? 16.334 7.132 52.284 1.00 16.71 147 GLU D C 1
ATOM 7920 O O . GLU D 1 158 ? 17.105 6.247 51.931 1.00 16.85 147 GLU D O 1
ATOM 7926 N N . TYR D 1 159 ? 16.618 7.963 53.275 1.00 16.99 148 TYR D N 1
ATOM 7927 C CA . TYR D 1 159 ? 17.772 7.731 54.121 1.00 18.03 148 TYR D CA 1
ATOM 7928 C C . TYR D 1 159 ? 17.485 6.645 55.154 1.00 18.58 148 TYR D C 1
ATOM 7929 O O . TYR D 1 159 ? 16.727 6.873 56.107 1.00 18.56 148 TYR D O 1
ATOM 7938 N N . ILE D 1 160 ? 18.099 5.471 54.982 1.00 19.04 149 ILE D N 1
ATOM 7939 C CA . ILE D 1 160 ? 17.896 4.344 55.910 1.00 19.73 149 ILE D CA 1
ATOM 7940 C C . ILE D 1 160 ? 19.214 3.654 56.298 1.00 20.24 149 ILE D C 1
ATOM 7941 O O . ILE D 1 160 ? 19.875 3.038 55.456 1.00 19.60 149 ILE D O 1
ATOM 7946 N N . SER D 1 161 ? 19.574 3.740 57.584 1.00 20.95 150 SER D N 1
ATOM 7947 C CA . SER D 1 161 ? 20.767 3.047 58.095 1.00 21.62 150 SER D CA 1
ATOM 7948 C C . SER D 1 161 ? 20.655 1.536 57.865 1.00 21.50 150 SER D C 1
ATOM 7949 O O . SER D 1 161 ? 19.593 0.947 58.059 1.00 20.87 150 SER D O 1
ATOM 7952 N N . GLY D 1 162 ? 21.751 0.930 57.416 1.00 21.42 151 GLY D N 1
ATOM 7953 C CA . GLY D 1 162 ? 21.819 -0.516 57.228 1.00 21.66 151 GLY D CA 1
ATOM 7954 C C . GLY D 1 162 ? 21.120 -1.090 56.005 1.00 21.77 151 GLY D C 1
ATOM 7955 O O . GLY D 1 162 ? 21.050 -2.311 55.862 1.00 22.46 151 GLY D O 1
ATOM 7956 N N . SER D 1 163 ? 20.601 -0.228 55.129 1.00 21.46 152 SER D N 1
ATOM 7957 C CA . SER D 1 163 ? 19.905 -0.671 53.906 1.00 21.38 152 SER D CA 1
ATOM 7958 C C . SER D 1 163 ? 20.857 -1.084 52.759 1.00 21.45 152 SER D C 1
ATOM 7959 O O . SER D 1 163 ? 20.446 -1.721 51.780 1.00 21.56 152 SER D O 1
ATOM 7962 N N . THR D 1 164 ? 22.125 -0.707 52.862 1.00 20.57 153 THR D N 1
ATOM 7963 C CA . THR D 1 164 ? 23.060 -0.990 51.774 1.00 20.41 153 THR D CA 1
ATOM 7964 C C . THR D 1 164 ? 24.339 -1.578 52.333 1.00 20.52 153 THR D C 1
ATOM 7965 O O . THR D 1 164 ? 24.496 -1.680 53.558 1.00 20.04 153 THR D O 1
ATOM 7969 N N . ASN D 1 165 ? 25.255 -1.960 51.443 1.00 20.14 154 ASN D N 1
ATOM 7970 C CA . ASN D 1 165 ? 26.573 -2.445 51.861 1.00 20.14 154 ASN D CA 1
ATOM 7971 C C . ASN D 1 165 ? 27.663 -1.809 51.006 1.00 19.76 154 ASN D C 1
ATOM 7972 O O . ASN D 1 165 ? 27.382 -0.889 50.223 1.00 19.31 154 ASN D O 1
ATOM 7977 N N . SER D 1 166 ? 28.898 -2.293 51.128 1.00 19.35 155 SER D N 1
ATOM 7978 C CA . SER D 1 166 ? 30.009 -1.711 50.352 1.00 19.07 155 SER D CA 1
ATOM 7979 C C . SER D 1 166 ? 29.976 -2.079 48.862 1.00 18.58 155 SER D C 1
ATOM 7980 O O . SER D 1 166 ? 30.667 -1.446 48.059 1.00 19.03 155 SER D O 1
ATOM 7983 N N . GLN D 1 167 ? 29.165 -3.075 48.494 1.00 17.67 156 GLN D N 1
ATOM 7984 C CA . GLN D 1 167 ? 28.968 -3.458 47.084 1.00 17.85 156 GLN D CA 1
ATOM 7985 C C . GLN D 1 167 ? 27.945 -2.576 46.350 1.00 16.97 156 GLN D C 1
ATOM 7986 O O . GLN D 1 167 ? 27.900 -2.561 45.125 1.00 17.58 156 GLN D O 1
ATOM 7992 N N . THR D 1 168 ? 27.126 -1.853 47.101 1.00 16.40 157 THR D N 1
ATOM 7993 C CA . THR D 1 168 ? 26.036 -1.049 46.524 1.00 15.89 157 THR D CA 1
ATOM 7994 C C . THR D 1 168 ? 26.590 0.085 45.663 1.00 15.97 157 THR D C 1
ATOM 7995 O O . THR D 1 168 ? 27.570 0.756 46.051 1.00 14.82 157 THR D O 1
ATOM 7999 N N . SER D 1 169 ? 25.946 0.305 44.520 1.00 14.94 158 SER D N 1
ATOM 8000 C CA . SER D 1 169 ? 26.360 1.348 43.574 1.00 15.22 158 SER D CA 1
ATOM 8001 C C . SER D 1 169 ? 25.188 2.260 43.198 1.00 15.69 158 SER D C 1
ATOM 8002 O O . SER D 1 169 ? 24.022 1.976 43.546 1.00 14.50 158 SER D O 1
ATOM 8005 N N . ALA D 1 170 ? 25.485 3.312 42.439 1.00 14.40 159 ALA D N 1
ATOM 8006 C CA . ALA D 1 170 ? 24.454 4.223 41.943 1.00 15.02 159 ALA D CA 1
ATOM 8007 C C . ALA D 1 170 ? 23.398 3.465 41.158 1.00 14.52 159 ALA D C 1
ATOM 8008 O O . ALA D 1 170 ? 22.202 3.753 41.253 1.00 14.25 159 ALA D O 1
ATOM 8010 N N . PHE D 1 171 ? 23.845 2.516 40.356 1.00 14.08 160 PHE D N 1
ATOM 8011 C CA . PHE D 1 171 ? 22.908 1.727 39.561 1.00 15.02 160 PHE D CA 1
ATOM 8012 C C . PHE D 1 171 ? 21.885 0.963 40.422 1.00 15.50 160 PHE D C 1
ATOM 8013 O O . PHE D 1 171 ? 20.726 0.842 40.029 1.00 16.94 160 PHE D O 1
ATOM 8021 N N . ASP D 1 172 ? 22.289 0.489 41.603 1.00 15.45 161 ASP D N 1
ATOM 8022 C CA . ASP D 1 172 ? 21.347 -0.175 42.538 1.00 15.99 161 ASP D CA 1
ATOM 8023 C C . ASP D 1 172 ? 20.409 0.827 43.209 1.00 16.13 161 ASP D C 1
ATOM 8024 O O . ASP D 1 172 ? 19.216 0.594 43.302 1.00 16.24 161 ASP D O 1
ATOM 8029 N N . THR D 1 173 ? 20.957 1.952 43.663 1.00 15.62 162 THR D N 1
ATOM 8030 C CA . THR D 1 173 ? 20.188 2.927 44.431 1.00 16.29 162 THR D CA 1
ATOM 8031 C C . THR D 1 173 ? 19.060 3.530 43.605 1.00 16.73 162 THR D C 1
ATOM 8032 O O . THR D 1 173 ? 17.989 3.861 44.118 1.00 16.44 162 THR D O 1
ATOM 8036 N N . ILE D 1 174 ? 19.284 3.649 42.305 1.00 16.95 163 ILE D N 1
ATOM 8037 C CA . ILE D 1 174 ? 18.262 4.206 41.462 1.00 18.57 163 ILE D CA 1
ATOM 8038 C C . ILE D 1 174 ? 16.957 3.372 41.498 1.00 18.02 163 ILE D C 1
ATOM 8039 O O . ILE D 1 174 ? 15.860 3.935 41.395 1.00 18.17 163 ILE D O 1
ATOM 8044 N N . THR D 1 175 ? 17.065 2.060 41.714 1.00 16.58 164 THR D N 1
ATOM 8045 C CA . THR D 1 175 ? 15.887 1.192 41.863 1.00 16.36 164 THR D CA 1
ATOM 8046 C C . THR D 1 175 ? 15.528 0.896 43.332 1.00 15.74 164 THR D C 1
ATOM 8047 O O . THR D 1 175 ? 14.343 0.775 43.665 1.00 15.59 164 THR D O 1
ATOM 8051 N N . GLU D 1 176 ? 16.531 0.761 44.194 1.00 14.76 165 GLU D N 1
ATOM 8052 C CA . GLU D 1 176 ? 16.269 0.455 45.623 1.00 15.15 165 GLU D CA 1
ATOM 8053 C C . GLU D 1 176 ? 15.608 1.610 46.371 1.00 14.10 165 GLU D C 1
ATOM 8054 O O . GLU D 1 176 ? 14.817 1.372 47.277 1.00 13.50 165 GLU D O 1
ATOM 8060 N N . ARG D 1 177 ? 15.988 2.848 46.026 1.00 14.03 166 ARG D N 1
ATOM 8061 C CA . ARG D 1 177 ? 15.430 4.089 46.592 1.00 14.48 166 ARG D CA 1
ATOM 8062 C C . ARG D 1 177 ? 15.652 4.234 48.098 1.00 14.91 166 ARG D C 1
ATOM 8063 O O . ARG D 1 177 ? 14.846 4.845 48.812 1.00 15.33 166 ARG D O 1
ATOM 8071 N N . ALA D 1 178 ? 16.726 3.639 48.584 1.00 15.08 167 ALA D N 1
ATOM 8072 C CA . ALA D 1 178 ? 17.100 3.784 49.978 1.00 16.12 167 ALA D CA 1
ATOM 8073 C C . ALA D 1 178 ? 18.605 3.693 50.055 1.00 16.93 167 ALA D C 1
ATOM 8074 O O . ALA D 1 178 ? 19.243 2.994 49.247 1.00 17.43 167 ALA D O 1
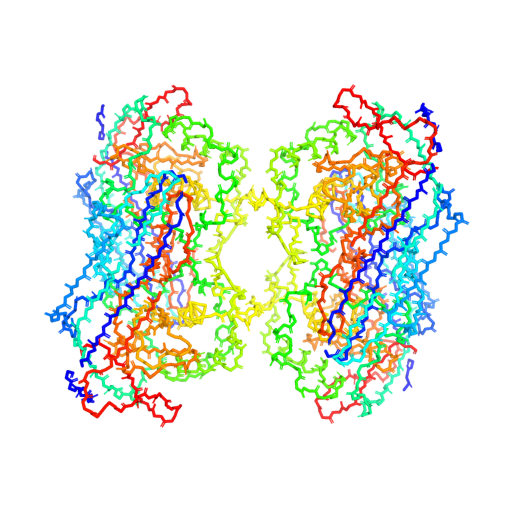ATOM 8076 N N . GLY D 1 179 ? 19.182 4.393 51.019 1.00 16.71 168 GLY D N 1
ATOM 8077 C CA . GLY D 1 179 ? 20.611 4.275 51.257 1.00 16.72 168 GLY D CA 1
ATOM 8078 C C . GLY D 1 179 ? 21.103 5.199 52.349 1.00 16.98 168 GLY D C 1
ATOM 8079 O O . GLY D 1 179 ? 20.308 5.792 53.089 1.00 16.62 168 GLY D O 1
ATOM 8080 N N . VAL D 1 180 ? 22.425 5.309 52.447 1.00 17.05 169 VAL D N 1
ATOM 8081 C CA . VAL D 1 180 ? 23.068 6.244 53.375 1.00 17.30 169 VAL D CA 1
ATOM 8082 C C . VAL D 1 180 ? 23.980 7.192 52.570 1.00 17.00 169 VAL D C 1
ATOM 8083 O O . VAL D 1 180 ? 23.957 7.166 51.339 1.00 16.07 169 VAL D O 1
ATOM 8087 N N . CYS D 1 181 ? 24.743 8.059 53.243 1.00 17.27 170 CYS D N 1
ATOM 8088 C CA . CYS D 1 181 ? 25.416 9.149 52.515 1.00 17.61 170 CYS D CA 1
ATOM 8089 C C . CYS D 1 181 ? 26.305 8.669 51.366 1.00 16.72 170 CYS D C 1
ATOM 8090 O O . CYS D 1 181 ? 26.374 9.314 50.322 1.00 16.07 170 CYS D O 1
ATOM 8093 N N . ARG D 1 182 ? 26.990 7.542 51.544 1.00 16.21 171 ARG D N 1
ATOM 8094 C CA . ARG D 1 182 ? 27.856 7.018 50.469 1.00 16.46 171 ARG D CA 1
ATOM 8095 C C . ARG D 1 182 ? 27.043 6.770 49.182 1.00 15.81 171 ARG D C 1
ATOM 8096 O O . ARG D 1 182 ? 27.469 7.112 48.069 1.00 14.95 171 ARG D O 1
ATOM 8104 N N . ASP D 1 183 ? 25.854 6.202 49.348 1.00 15.37 172 ASP D N 1
ATOM 8105 C CA . ASP D 1 183 ? 24.978 5.904 48.208 1.00 15.25 172 ASP D CA 1
ATOM 8106 C C . ASP D 1 183 ? 24.378 7.166 47.602 1.00 15.33 172 ASP D C 1
ATOM 8107 O O . ASP D 1 183 ? 24.254 7.272 46.366 1.00 15.05 172 ASP D O 1
ATOM 8112 N N . PHE D 1 184 ? 24.003 8.125 48.448 1.00 14.77 173 PHE D N 1
ATOM 8113 C CA . PHE D 1 184 ? 23.494 9.407 47.947 1.00 15.52 173 PHE D CA 1
ATOM 8114 C C . PHE D 1 184 ? 24.582 10.134 47.133 1.00 15.70 173 PHE D C 1
ATOM 8115 O O . PHE D 1 184 ? 24.286 10.739 46.108 1.00 16.64 173 PHE D O 1
ATOM 8123 N N . ALA D 1 185 ? 25.832 10.081 47.608 1.00 15.21 174 ALA D N 1
ATOM 8124 C CA . ALA D 1 185 ? 26.953 10.685 46.890 1.00 14.87 174 ALA D CA 1
ATOM 8125 C C . ALA D 1 185 ? 27.198 9.985 45.560 1.00 14.36 174 ALA D C 1
ATOM 8126 O O . ALA D 1 185 ? 27.294 10.645 44.519 1.00 15.33 174 ALA D O 1
ATOM 8128 N N . HIS D 1 186 ? 27.279 8.656 45.573 1.00 13.86 175 HIS D N 1
ATOM 8129 C CA . HIS D 1 186 ? 27.518 7.910 44.309 1.00 14.28 175 HIS D CA 1
ATOM 8130 C C . HIS D 1 186 ? 26.453 8.208 43.264 1.00 14.36 175 HIS D C 1
ATOM 8131 O O . HIS D 1 186 ? 26.748 8.340 42.071 1.00 13.47 175 HIS D O 1
ATOM 8138 N N . LEU D 1 187 ? 25.203 8.264 43.702 1.00 13.94 176 LEU D N 1
ATOM 8139 C CA . LEU D 1 187 ? 24.121 8.488 42.756 1.00 14.00 176 LEU D CA 1
ATOM 8140 C C . LEU D 1 187 ? 24.180 9.894 42.159 1.00 13.73 176 LEU D C 1
ATOM 8141 O O . LEU D 1 187 ? 23.950 10.049 40.964 1.00 14.92 176 LEU D O 1
ATOM 8146 N N . GLY D 1 188 ? 24.447 10.913 42.978 1.00 13.85 177 GLY D N 1
ATOM 8147 C CA . GLY D 1 188 ? 24.602 12.286 42.467 1.00 13.67 177 GLY D CA 1
ATOM 8148 C C . GLY D 1 188 ? 25.719 12.352 41.424 1.00 14.30 177 GLY D C 1
ATOM 8149 O O . GLY D 1 188 ? 25.564 12.956 40.356 1.00 14.15 177 GLY D O 1
ATOM 8150 N N . ILE D 1 189 ? 26.831 11.679 41.715 1.00 14.20 178 ILE D N 1
ATOM 8151 C CA . ILE D 1 189 ? 27.975 11.663 40.784 1.00 13.50 178 ILE D CA 1
ATOM 8152 C C . ILE D 1 189 ? 27.597 10.971 39.481 1.00 14.48 178 ILE D C 1
ATOM 8153 O O . ILE D 1 189 ? 27.875 11.483 38.391 1.00 13.63 178 ILE D O 1
ATOM 8158 N N . ALA D 1 190 ? 26.990 9.787 39.593 1.00 14.12 179 ALA D N 1
ATOM 8159 C CA . ALA D 1 190 ? 26.628 9.051 38.383 1.00 15.16 179 ALA D CA 1
ATOM 8160 C C . ALA D 1 190 ? 25.684 9.842 37.481 1.00 15.60 179 ALA D C 1
ATOM 8161 O O . ALA D 1 190 ? 25.824 9.818 36.233 1.00 14.49 179 ALA D O 1
ATOM 8163 N N . LEU D 1 191 ? 24.712 10.518 38.087 1.00 14.71 180 LEU D N 1
ATOM 8164 C CA . LEU D 1 191 ? 23.747 11.295 37.293 1.00 15.43 180 LEU D CA 1
ATOM 8165 C C . LEU D 1 191 ? 24.417 12.531 36.653 1.00 15.73 180 LEU D C 1
ATOM 8166 O O . LEU D 1 191 ? 24.136 12.864 35.500 1.00 15.02 180 LEU D O 1
ATOM 8171 N N . CYS D 1 192 ? 25.333 13.169 37.373 1.00 15.86 181 CYS D N 1
ATOM 8172 C CA . CYS D 1 192 ? 26.104 14.294 36.775 1.00 16.43 181 CYS D CA 1
ATOM 8173 C C . CYS D 1 192 ? 26.908 13.819 35.565 1.00 16.70 181 CYS D C 1
ATOM 8174 O O . CYS D 1 192 ? 26.803 14.411 34.473 1.00 15.56 181 CYS D O 1
ATOM 8177 N N . ARG D 1 193 ? 27.715 12.760 35.754 1.00 16.09 182 ARG D N 1
ATOM 8178 C CA . ARG D 1 193 ? 28.528 12.234 34.656 1.00 15.91 182 ARG D CA 1
ATOM 8179 C C . ARG D 1 193 ? 27.672 11.772 33.470 1.00 16.08 182 ARG D C 1
ATOM 8180 O O . ARG D 1 193 ? 28.097 11.896 32.328 1.00 15.43 182 ARG D O 1
ATOM 8188 N N . ALA D 1 194 ? 26.488 11.220 33.738 1.00 14.99 183 ALA D N 1
ATOM 8189 C CA . ALA D 1 194 ? 25.604 10.776 32.654 1.00 16.63 183 ALA D CA 1
ATOM 8190 C C . ALA D 1 194 ? 25.217 11.963 31.789 1.00 17.06 183 ALA D C 1
ATOM 8191 O O . ALA D 1 194 ? 24.877 11.799 30.601 1.00 17.36 183 ALA D O 1
ATOM 8193 N N . LEU D 1 195 ? 25.267 13.152 32.386 1.00 17.12 184 LEU D N 1
ATOM 8194 C CA . LEU D 1 195 ? 24.925 14.394 31.657 1.00 18.11 184 LEU D CA 1
ATOM 8195 C C . LEU D 1 195 ? 26.173 15.164 31.216 1.00 18.02 184 LEU D C 1
ATOM 8196 O O . LEU D 1 195 ? 26.095 16.353 30.921 1.00 18.79 184 LEU D O 1
ATOM 8201 N N . SER D 1 196 ? 27.328 14.495 31.188 1.00 17.02 185 SER D N 1
ATOM 8202 C CA . SER D 1 196 ? 28.596 15.116 30.769 1.00 16.88 185 SER D CA 1
ATOM 8203 C C . SER D 1 196 ? 29.042 16.280 31.677 1.00 17.01 185 SER D C 1
ATOM 8204 O O . SER D 1 196 ? 29.612 17.269 31.208 1.00 15.62 185 SER D O 1
ATOM 8207 N N . ILE D 1 197 ? 28.778 16.150 32.979 1.00 15.75 186 ILE D N 1
ATOM 8208 C CA . ILE D 1 197 ? 29.245 17.123 33.967 1.00 15.58 186 ILE D CA 1
ATOM 8209 C C . ILE D 1 197 ? 30.256 16.388 34.839 1.00 15.81 186 ILE D C 1
ATOM 8210 O O . ILE D 1 197 ? 29.913 15.353 35.411 1.00 15.86 186 ILE D O 1
ATOM 8215 N N . PRO D 1 198 ? 31.506 16.893 34.921 1.00 15.34 187 PRO D N 1
ATOM 8216 C CA . PRO D 1 198 ? 32.478 16.179 35.743 1.00 14.60 187 PRO D CA 1
ATOM 8217 C C . PRO D 1 198 ? 32.047 16.241 37.197 1.00 15.08 187 PRO D C 1
ATOM 8218 O O . PRO D 1 198 ? 31.554 17.287 37.673 1.00 14.66 187 PRO D O 1
ATOM 8222 N N . ALA D 1 199 ? 32.219 15.121 37.897 1.00 14.70 188 ALA D N 1
ATOM 8223 C CA . ALA D 1 199 ? 31.840 15.062 39.291 1.00 15.13 188 ALA D CA 1
ATOM 8224 C C . ALA D 1 199 ? 32.732 14.099 40.036 1.00 14.74 188 ALA D C 1
ATOM 8225 O O . ALA D 1 199 ? 33.221 13.135 39.454 1.00 15.90 188 ALA D O 1
ATOM 8227 N N . ARG D 1 200 ? 32.918 14.346 41.336 1.00 15.19 189 ARG D N 1
ATOM 8228 C CA . ARG D 1 200 ? 33.826 13.548 42.120 1.00 14.63 189 ARG D CA 1
ATOM 8229 C C . ARG D 1 200 ? 33.286 13.341 43.538 1.00 14.19 189 ARG D C 1
ATOM 8230 O O . ARG D 1 200 ? 32.413 14.070 44.008 1.00 14.52 189 ARG D O 1
ATOM 8238 N N . TYR D 1 201 ? 33.809 12.316 44.178 1.00 13.67 190 TYR D N 1
ATOM 8239 C CA . TYR D 1 201 ? 33.390 11.920 45.518 1.00 13.93 190 TYR D CA 1
ATOM 8240 C C . TYR D 1 201 ? 34.174 12.714 46.545 1.00 14.04 190 TYR D C 1
ATOM 8241 O O . TYR D 1 201 ? 35.374 12.947 46.365 1.00 14.58 190 TYR D O 1
ATOM 8250 N N . PHE D 1 202 ? 33.507 13.111 47.636 1.00 14.47 191 PHE D N 1
ATOM 8251 C CA . PHE D 1 202 ? 34.126 13.935 48.665 1.00 14.36 191 PHE D CA 1
ATOM 8252 C C . PHE D 1 202 ? 33.804 13.268 49.997 1.00 14.76 191 PHE D C 1
ATOM 8253 O O . PHE D 1 202 ? 32.631 12.953 50.277 1.00 14.24 191 PHE D O 1
ATOM 8261 N N . THR D 1 203 ? 34.820 13.043 50.816 1.00 14.78 192 THR D N 1
ATOM 8262 C CA . THR D 1 203 ? 34.564 12.584 52.187 1.00 15.28 192 THR D CA 1
ATOM 8263 C C . THR D 1 203 ? 35.117 13.583 53.194 1.00 13.88 192 THR D C 1
ATOM 8264 O O . THR D 1 203 ? 36.080 14.308 52.913 1.00 13.94 192 THR D O 1
ATOM 8268 N N . GLY D 1 204 ? 34.527 13.614 54.380 1.00 13.83 193 GLY D N 1
ATOM 8269 C CA . GLY D 1 204 ? 35.004 14.547 55.384 1.00 12.74 193 GLY D CA 1
ATOM 8270 C C . GLY D 1 204 ? 34.360 14.429 56.744 1.00 13.90 193 GLY D C 1
ATOM 8271 O O . GLY D 1 204 ? 33.494 13.571 56.982 1.00 12.89 193 GLY D O 1
ATOM 8272 N N . TYR D 1 205 ? 34.827 15.299 57.632 1.00 14.19 194 TYR D N 1
ATOM 8273 C CA . TYR D 1 205 ? 34.230 15.502 58.933 1.00 15.34 194 TYR D CA 1
ATOM 8274 C C . TYR D 1 205 ? 33.140 16.541 58.736 1.00 15.99 194 TYR D C 1
ATOM 8275 O O . TYR D 1 205 ? 33.276 17.457 57.915 1.00 16.14 194 TYR D O 1
ATOM 8284 N N . ALA D 1 206 ? 32.047 16.384 59.467 1.00 16.58 195 ALA D N 1
ATOM 8285 C CA . ALA D 1 206 ? 30.890 17.229 59.265 1.00 17.06 195 ALA D CA 1
ATOM 8286 C C . ALA D 1 206 ? 30.354 17.750 60.585 1.00 17.65 195 ALA D C 1
ATOM 8287 O O . ALA D 1 206 ? 29.879 16.975 61.405 1.00 17.42 195 ALA D O 1
ATOM 8289 N N . PHE D 1 207 ? 30.435 19.067 60.767 1.00 18.39 196 PHE D N 1
ATOM 8290 C CA . PHE D 1 207 ? 29.892 19.740 61.947 1.00 19.31 196 PHE D CA 1
ATOM 8291 C C . PHE D 1 207 ? 28.369 19.714 61.906 1.00 19.81 196 PHE D C 1
ATOM 8292 O O . PHE D 1 207 ? 27.769 19.938 60.852 1.00 19.89 196 PHE D O 1
ATOM 8300 N N . LYS D 1 208 ? 27.774 19.430 63.066 1.00 20.45 197 LYS D N 1
ATOM 8301 C CA . LYS D 1 208 ? 26.316 19.356 63.285 1.00 21.10 197 LYS D CA 1
ATOM 8302 C C . LYS D 1 208 ? 25.663 18.081 62.732 1.00 21.68 197 LYS D C 1
ATOM 8303 O O . LYS D 1 208 ? 24.434 17.974 62.703 1.00 21.75 197 LYS D O 1
ATOM 8305 N N . LEU D 1 209 ? 26.482 17.116 62.312 1.00 22.21 198 LEU D N 1
ATOM 8306 C CA . LEU D 1 209 ? 25.964 15.839 61.829 1.00 22.84 198 LEU D CA 1
ATOM 8307 C C . LEU D 1 209 ? 25.508 14.953 62.989 1.00 23.12 198 LEU D C 1
ATOM 8308 O O . LEU D 1 209 ? 26.294 14.610 63.872 1.00 23.25 198 LEU D O 1
ATOM 8313 N N . ASN D 1 210 ? 24.235 14.576 62.952 1.00 23.52 199 ASN D N 1
ATOM 8314 C CA . ASN D 1 210 ? 23.615 13.774 63.998 1.00 23.88 199 ASN D CA 1
ATOM 8315 C C . ASN D 1 210 ? 22.985 12.517 63.385 1.00 24.04 199 ASN D C 1
ATOM 8316 O O . ASN D 1 210 ? 22.165 12.635 62.468 1.00 24.27 199 ASN D O 1
ATOM 8321 N N . PRO D 1 211 ? 23.393 11.309 63.845 1.00 24.11 200 PRO D N 1
ATOM 8322 C CA . PRO D 1 211 ? 24.466 11.011 64.803 1.00 23.79 200 PRO D CA 1
ATOM 8323 C C . PRO D 1 211 ? 25.843 11.197 64.162 1.00 23.34 200 PRO D C 1
ATOM 8324 O O . PRO D 1 211 ? 25.969 11.046 62.938 1.00 23.35 200 PRO D O 1
ATOM 8328 N N . PRO D 1 212 ? 26.871 11.531 64.977 1.00 22.86 201 PRO D N 1
ATOM 8329 C CA . PRO D 1 212 ? 28.186 11.883 64.425 1.00 22.16 201 PRO D CA 1
ATOM 8330 C C . PRO D 1 212 ? 28.879 10.689 63.757 1.00 21.55 201 PRO D C 1
ATOM 8331 O O . PRO D 1 212 ? 28.911 9.586 64.315 1.00 21.36 201 PRO D O 1
ATOM 8335 N N . ASP D 1 213 ? 29.403 10.925 62.553 1.00 20.76 202 ASP D N 1
ATOM 8336 C CA . ASP D 1 213 ? 29.964 9.881 61.697 1.00 19.91 202 ASP D CA 1
ATOM 8337 C C . ASP D 1 213 ? 30.837 10.575 60.656 1.00 18.80 202 ASP D C 1
ATOM 8338 O O . ASP D 1 213 ? 30.817 11.801 60.563 1.00 18.41 202 ASP D O 1
ATOM 8343 N N . PHE D 1 214 ? 31.602 9.805 59.881 1.00 17.98 203 PHE D N 1
ATOM 8344 C CA . PHE D 1 214 ? 32.229 10.342 58.663 1.00 17.04 203 PHE D CA 1
ATOM 8345 C C . PHE D 1 214 ? 31.116 10.589 57.653 1.00 16.60 203 PHE D C 1
ATOM 8346 O O . PHE D 1 214 ? 30.104 9.883 57.662 1.00 16.01 203 PHE D O 1
ATOM 8354 N N . HIS D 1 215 ? 31.296 11.588 56.795 1.00 15.54 204 HIS D N 1
ATOM 8355 C CA . HIS D 1 215 ? 30.250 11.974 55.866 1.00 15.52 204 HIS D CA 1
ATOM 8356 C C . HIS D 1 215 ? 30.797 11.884 54.449 1.00 15.17 204 HIS D C 1
ATOM 8357 O O . HIS D 1 215 ? 31.998 12.030 54.234 1.00 15.01 204 HIS D O 1
ATOM 8364 N N . ALA D 1 216 ? 29.922 11.617 53.494 1.00 14.21 205 ALA D N 1
ATOM 8365 C CA . ALA D 1 216 ? 30.318 11.612 52.086 1.00 14.30 205 ALA D CA 1
ATOM 8366 C C . ALA D 1 216 ? 29.296 12.404 51.304 1.00 14.25 205 ALA D C 1
ATOM 8367 O O . ALA D 1 216 ? 28.112 12.339 51.597 1.00 14.00 205 ALA D O 1
ATOM 8369 N N . CYS D 1 217 ? 29.775 13.168 50.327 1.00 14.07 206 CYS D N 1
ATOM 8370 C CA . CYS D 1 217 ? 28.914 13.847 49.373 1.00 14.13 206 CYS D CA 1
ATOM 8371 C C . CYS D 1 217 ? 29.679 13.983 48.064 1.00 12.38 206 CYS D C 1
ATOM 8372 O O . CYS D 1 217 ? 30.556 13.170 47.777 1.00 11.11 206 CYS D O 1
ATOM 8375 N N . PHE D 1 218 ? 29.343 14.970 47.252 1.00 12.10 207 PHE D N 1
ATOM 8376 C CA . PHE D 1 218 ? 30.027 15.063 45.974 1.00 12.89 207 PHE D CA 1
ATOM 8377 C C . PHE D 1 218 ? 30.267 16.501 45.552 1.00 13.62 207 PHE D C 1
ATOM 8378 O O . PHE D 1 218 ? 29.727 17.422 46.148 1.00 13.89 207 PHE D O 1
ATOM 8386 N N . GLU D 1 219 ? 31.145 16.679 44.570 1.00 13.76 208 GLU D N 1
ATOM 8387 C CA . GLU D 1 219 ? 31.399 17.988 44.006 1.00 13.56 208 GLU D CA 1
ATOM 8388 C C . GLU D 1 219 ? 31.231 17.874 42.509 1.00 13.10 208 GLU D C 1
ATOM 8389 O O . GLU D 1 219 ? 31.547 16.842 41.938 1.00 13.70 208 GLU D O 1
ATOM 8395 N N . ALA D 1 220 ? 30.700 18.919 41.890 1.00 12.26 209 ALA D N 1
ATOM 8396 C CA . ALA D 1 220 ? 30.568 18.962 40.438 1.00 12.06 209 ALA D CA 1
ATOM 8397 C C . ALA D 1 220 ? 31.356 20.136 39.913 1.00 12.09 209 ALA D C 1
ATOM 8398 O O . ALA D 1 220 ? 31.410 21.194 40.538 1.00 12.63 209 ALA D O 1
ATOM 8400 N N . TYR D 1 221 ? 31.964 19.946 38.754 1.00 12.10 210 TYR D N 1
ATOM 8401 C CA . TYR D 1 221 ? 32.821 20.968 38.189 1.00 12.31 210 TYR D CA 1
ATOM 8402 C C . TYR D 1 221 ? 31.964 21.863 37.298 1.00 12.77 210 TYR D C 1
ATOM 8403 O O . TYR D 1 221 ? 31.497 21.444 36.235 1.00 11.17 210 TYR D O 1
ATOM 8412 N N . ILE D 1 222 ? 31.743 23.081 37.772 1.00 12.76 211 ILE D N 1
ATOM 8413 C CA . ILE D 1 222 ? 30.845 24.013 37.104 1.00 13.64 211 ILE D CA 1
ATOM 8414 C C . ILE D 1 222 ? 31.591 25.332 36.940 1.00 13.75 211 ILE D C 1
ATOM 8415 O O . ILE D 1 222 ? 32.036 25.932 37.916 1.00 13.68 211 ILE D O 1
ATOM 8420 N N . GLY D 1 223 ? 31.731 25.766 35.690 1.00 15.26 212 GLY D N 1
ATOM 8421 C CA . GLY D 1 223 ? 32.379 27.036 35.368 1.00 15.03 212 GLY D CA 1
ATOM 8422 C C . GLY D 1 223 ? 33.767 27.180 35.958 1.00 15.57 212 GLY D C 1
ATOM 8423 O O . GLY D 1 223 ? 34.168 28.278 36.354 1.00 15.78 212 GLY D O 1
ATOM 8424 N N . GLY D 1 224 ? 34.505 26.077 36.025 1.00 15.68 213 GLY D N 1
ATOM 8425 C CA . GLY D 1 224 ? 35.903 26.130 36.449 1.00 15.34 213 GLY D CA 1
ATOM 8426 C C . GLY D 1 224 ? 36.093 25.942 37.933 1.00 15.52 213 GLY D C 1
ATOM 8427 O O . GLY D 1 224 ? 37.213 26.050 38.436 1.00 16.21 213 GLY D O 1
ATOM 8428 N N . ASN D 1 225 ? 35.005 25.649 38.645 1.00 14.72 214 ASN D N 1
ATOM 8429 C CA . ASN D 1 225 ? 35.072 25.470 40.087 1.00 14.77 214 ASN D CA 1
ATOM 8430 C C . ASN D 1 225 ? 34.395 24.169 40.527 1.00 15.14 214 ASN D C 1
ATOM 8431 O O . ASN D 1 225 ? 33.355 23.812 39.993 1.00 15.25 214 ASN D O 1
ATOM 8436 N N . TRP D 1 226 ? 34.993 23.482 41.501 1.00 14.85 215 TRP D N 1
ATOM 8437 C CA . TRP D 1 226 ? 34.344 22.344 42.157 1.00 14.50 215 TRP D CA 1
ATOM 8438 C C . TRP D 1 226 ? 33.342 22.871 43.179 1.00 14.48 215 TRP D C 1
ATOM 8439 O O . TRP D 1 226 ? 33.725 23.480 44.179 1.00 14.77 215 TRP D O 1
ATOM 8450 N N . ILE D 1 227 ? 32.065 22.641 42.899 1.00 13.53 216 ILE D N 1
ATOM 8451 C CA . ILE D 1 227 ? 30.965 23.096 43.728 1.00 12.78 216 ILE D CA 1
ATOM 8452 C C . ILE D 1 227 ? 30.436 21.878 44.484 1.00 12.76 216 ILE D C 1
ATOM 8453 O O . ILE D 1 227 ? 30.079 20.882 43.874 1.00 12.67 216 ILE D O 1
ATOM 8458 N N . ILE D 1 228 ? 30.354 21.991 45.801 1.00 13.88 217 ILE D N 1
ATOM 8459 C CA . ILE D 1 228 ? 29.890 20.928 46.671 1.00 14.69 217 ILE D CA 1
ATOM 8460 C C . ILE D 1 228 ? 28.358 20.765 46.694 1.00 14.53 217 ILE D C 1
ATOM 8461 O O . ILE D 1 228 ? 27.621 21.754 46.678 1.00 15.13 217 ILE D O 1
ATOM 8466 N N . PHE D 1 229 ? 27.895 19.514 46.756 1.00 14.33 218 PHE D N 1
ATOM 8467 C CA . PHE D 1 229 ? 26.470 19.204 46.873 1.00 14.56 218 PHE D CA 1
ATOM 8468 C C . PHE D 1 229 ? 26.302 18.048 47.828 1.00 14.63 218 PHE D C 1
ATOM 8469 O O . PHE D 1 229 ? 27.171 17.185 47.936 1.00 14.65 218 PHE D O 1
ATOM 8477 N N . ASP D 1 230 ? 25.169 18.008 48.508 1.00 14.50 219 ASP D N 1
ATOM 8478 C CA . ASP D 1 230 ? 24.899 16.899 49.410 1.00 14.72 219 ASP D CA 1
ATOM 8479 C C . ASP D 1 230 ? 23.412 16.597 49.410 1.00 14.31 219 ASP D C 1
ATOM 8480 O O . ASP D 1 230 ? 22.603 17.351 49.976 1.00 14.50 219 ASP D O 1
ATOM 8485 N N . ALA D 1 231 ? 23.052 15.504 48.746 1.00 13.71 220 ALA D N 1
ATOM 8486 C CA . ALA D 1 231 ? 21.660 15.141 48.596 1.00 14.04 220 ALA D CA 1
ATOM 8487 C C . ALA D 1 231 ? 21.002 14.632 49.888 1.00 14.09 220 ALA D C 1
ATOM 8488 O O . ALA D 1 231 ? 19.779 14.528 49.940 1.00 14.35 220 ALA D O 1
ATOM 8490 N N . THR D 1 232 ? 21.788 14.315 50.922 1.00 13.83 221 THR D N 1
ATOM 8491 C CA . THR D 1 232 ? 21.188 13.886 52.204 1.00 13.99 221 THR D CA 1
ATOM 8492 C C . THR D 1 232 ? 20.565 15.061 52.956 1.00 14.53 221 THR D C 1
ATOM 8493 O O . THR D 1 232 ? 19.684 14.864 53.794 1.00 14.06 221 THR D O 1
ATOM 8497 N N . ARG D 1 233 ? 21.042 16.269 52.642 1.00 15.37 222 ARG D N 1
ATOM 8498 C CA . ARG D 1 233 ? 20.656 17.503 53.307 1.00 16.42 222 ARG D CA 1
ATOM 8499 C C . ARG D 1 233 ? 20.894 17.406 54.814 1.00 16.66 222 ARG D C 1
ATOM 8500 O O . ARG D 1 233 ? 20.196 18.044 55.593 1.00 16.40 222 ARG D O 1
ATOM 8508 N N . LEU D 1 234 ? 21.862 16.592 55.225 1.00 16.75 223 LEU D N 1
ATOM 8509 C CA . LEU D 1 234 ? 22.054 16.327 56.647 1.00 17.39 223 LEU D CA 1
ATOM 8510 C C . LEU D 1 234 ? 22.958 17.339 57.346 1.00 17.83 223 LEU D C 1
ATOM 8511 O O . LEU D 1 234 ? 22.916 17.457 58.571 1.00 17.20 223 LEU D O 1
ATOM 8516 N N . VAL D 1 235 ? 23.772 18.063 56.582 1.00 18.13 224 VAL D N 1
ATOM 8517 C CA . VAL D 1 235 ? 24.807 18.912 57.189 1.00 18.98 224 VAL D CA 1
ATOM 8518 C C . VAL D 1 235 ? 24.919 20.273 56.519 1.00 18.67 224 VAL D C 1
ATOM 8519 O O . VAL D 1 235 ? 24.756 20.385 55.305 1.00 19.44 224 VAL D O 1
ATOM 8523 N N . PRO D 1 236 ? 25.222 21.319 57.304 1.00 18.23 225 PRO D N 1
ATOM 8524 C CA . PRO D 1 236 ? 25.515 22.608 56.683 1.00 17.81 225 PRO D CA 1
ATOM 8525 C C . PRO D 1 236 ? 26.764 22.450 55.836 1.00 17.51 225 PRO D C 1
ATOM 8526 O O . PRO D 1 236 ? 27.736 21.861 56.301 1.00 17.60 225 PRO D O 1
ATOM 8530 N N . LEU D 1 237 ? 26.729 22.952 54.607 1.00 17.18 226 LEU D N 1
ATOM 8531 C CA . LEU D 1 237 ? 27.809 22.696 53.640 1.00 17.62 226 LEU D CA 1
ATOM 8532 C C . LEU D 1 237 ? 29.115 23.337 54.061 1.00 17.91 226 LEU D C 1
ATOM 8533 O O . LEU D 1 237 ? 30.197 22.839 53.737 1.00 17.74 226 LEU D O 1
ATOM 8538 N N . ASN D 1 238 ? 29.013 24.430 54.814 1.00 17.92 227 ASN D N 1
ATOM 8539 C CA . ASN D 1 238 ? 30.200 25.130 55.255 1.00 17.93 227 ASN D CA 1
ATOM 8540 C C . ASN D 1 238 ? 30.828 24.505 56.496 1.00 18.35 227 ASN D C 1
ATOM 8541 O O . ASN D 1 238 ? 31.853 24.984 56.979 1.00 19.04 227 ASN D O 1
ATOM 8546 N N . GLY D 1 239 ? 30.235 23.424 57.000 1.00 18.52 228 GLY D N 1
ATOM 8547 C CA . GLY D 1 239 ? 30.754 22.759 58.194 1.00 18.34 228 GLY D CA 1
ATOM 8548 C C . GLY D 1 239 ? 31.621 21.549 57.917 1.00 18.44 228 GLY D C 1
ATOM 8549 O O . GLY D 1 239 ? 31.925 20.785 58.825 1.00 18.40 228 GLY D O 1
ATOM 8550 N N . LEU D 1 240 ? 32.016 21.377 56.656 1.00 18.23 229 LEU D N 1
ATOM 8551 C CA . LEU D 1 240 ? 32.781 20.217 56.229 1.00 18.07 229 LEU D CA 1
ATOM 8552 C C . LEU D 1 240 ? 34.293 20.439 56.287 1.00 17.87 229 LEU D C 1
ATOM 8553 O O . LEU D 1 240 ? 34.800 21.478 55.864 1.00 18.23 229 LEU D O 1
ATOM 8558 N N . VAL D 1 241 ? 35.001 19.433 56.789 1.00 17.56 230 VAL D N 1
ATOM 8559 C CA . VAL D 1 241 ? 36.450 19.401 56.755 1.00 17.02 230 VAL D CA 1
ATOM 8560 C C . VAL D 1 241 ? 36.840 18.224 55.883 1.00 17.28 230 VAL D C 1
ATOM 8561 O O . VAL D 1 241 ? 36.507 17.075 56.189 1.00 17.05 230 VAL D O 1
ATOM 8565 N N . LYS D 1 242 ? 37.555 18.520 54.804 1.00 17.52 231 LYS D N 1
ATOM 8566 C CA . LYS D 1 242 ? 37.846 17.538 53.771 1.00 18.04 231 LYS D CA 1
ATOM 8567 C C . LYS D 1 242 ? 38.855 16.478 54.195 1.00 18.41 231 LYS D C 1
ATOM 8568 O O . LYS D 1 242 ? 39.959 16.799 54.657 1.00 19.32 231 LYS D O 1
ATOM 8574 N N . ILE D 1 243 ? 38.467 15.217 54.036 1.00 18.17 232 ILE D N 1
ATOM 8575 C CA . ILE D 1 243 ? 39.392 14.100 54.167 1.00 17.57 232 ILE D CA 1
ATOM 8576 C C . ILE D 1 243 ? 39.972 13.741 52.787 1.00 17.36 232 ILE D C 1
ATOM 8577 O O . ILE D 1 243 ? 41.197 13.724 52.597 1.00 17.57 232 ILE D O 1
ATOM 8582 N N . ALA D 1 244 ? 39.096 13.452 51.827 1.00 16.06 233 ALA D N 1
ATOM 8583 C CA . ALA D 1 244 ? 39.538 12.983 50.527 1.00 14.61 233 ALA D CA 1
ATOM 8584 C C . ALA D 1 244 ? 38.574 13.357 49.433 1.00 14.06 233 ALA D C 1
ATOM 8585 O O . ALA D 1 244 ? 37.396 13.575 49.683 1.00 14.09 233 ALA D O 1
ATOM 8587 N N . THR D 1 245 ? 39.095 13.442 48.210 1.00 12.51 234 THR D N 1
ATOM 8588 C CA . THR D 1 245 ? 38.246 13.357 47.025 1.00 11.91 234 THR D CA 1
ATOM 8589 C C . THR D 1 245 ? 38.768 12.230 46.131 1.00 11.55 234 THR D C 1
ATOM 8590 O O . THR D 1 245 ? 39.962 11.850 46.196 1.00 11.41 234 THR D O 1
ATOM 8594 N N . GLY D 1 246 ? 37.894 11.723 45.262 1.00 11.29 235 GLY D N 1
ATOM 8595 C CA . GLY D 1 246 ? 38.294 10.667 44.329 1.00 10.29 235 GLY D CA 1
ATOM 8596 C C . GLY D 1 246 ? 37.169 10.395 43.355 1.00 10.57 235 GLY D C 1
ATOM 8597 O O . GLY D 1 246 ? 36.164 11.098 43.352 1.00 9.86 235 GLY D O 1
ATOM 8598 N N . ARG D 1 247 ? 37.326 9.366 42.532 1.00 10.04 236 ARG D N 1
ATOM 8599 C CA . ARG D 1 247 ? 36.280 9.056 41.562 1.00 10.32 236 ARG D CA 1
ATOM 8600 C C . ARG D 1 247 ? 35.017 8.548 42.254 1.00 10.38 236 ARG D C 1
ATOM 8601 O O . ARG D 1 247 ? 33.899 8.836 41.819 1.00 10.67 236 ARG D O 1
ATOM 8609 N N . ASP D 1 248 ? 35.213 7.792 43.331 1.00 9.87 237 ASP D N 1
ATOM 8610 C CA . ASP D 1 248 ? 34.131 7.215 44.125 1.00 9.80 237 ASP D CA 1
ATOM 8611 C C . ASP D 1 248 ? 34.752 6.588 45.373 1.00 9.86 237 ASP D C 1
ATOM 8612 O O . ASP D 1 248 ? 35.938 6.773 45.637 1.00 11.33 237 ASP D O 1
ATOM 8617 N N . ALA D 1 249 ? 33.959 5.849 46.139 1.00 10.68 238 ALA D N 1
ATOM 8618 C CA . ALA D 1 249 ? 34.419 5.294 47.412 1.00 10.20 238 ALA D CA 1
ATOM 8619 C C . ALA D 1 249 ? 35.563 4.293 47.274 1.00 10.66 238 ALA D C 1
ATOM 8620 O O . ALA D 1 249 ? 36.260 4.033 48.245 1.00 10.47 238 ALA D O 1
ATOM 8622 N N . ALA D 1 250 ? 35.757 3.716 46.088 1.00 10.84 239 ALA D N 1
ATOM 8623 C CA . ALA D 1 250 ? 36.916 2.848 45.855 1.00 11.94 239 ALA D CA 1
ATOM 8624 C C . ALA D 1 250 ? 38.233 3.579 46.155 1.00 12.84 239 ALA D C 1
ATOM 8625 O O . ALA D 1 250 ? 39.231 2.949 46.548 1.00 12.79 239 ALA D O 1
ATOM 8627 N N . ASP D 1 251 ? 38.235 4.894 45.930 1.00 14.04 240 ASP D N 1
ATOM 8628 C CA . ASP D 1 251 ? 39.412 5.761 46.123 1.00 15.50 240 ASP D CA 1
ATOM 8629 C C . ASP D 1 251 ? 39.449 6.461 47.486 1.00 16.26 240 ASP D C 1
ATOM 8630 O O . ASP D 1 251 ? 40.356 7.251 47.746 1.00 17.18 240 ASP D O 1
ATOM 8635 N N . ALA D 1 252 ? 38.474 6.200 48.350 1.00 16.89 241 ALA D N 1
ATOM 8636 C CA . ALA D 1 252 ? 38.355 6.947 49.603 1.00 17.07 241 ALA D CA 1
ATOM 8637 C C . ALA D 1 252 ? 37.675 6.157 50.717 1.00 17.46 241 ALA D C 1
ATOM 8638 O O . ALA D 1 252 ? 36.848 6.709 51.456 1.00 18.10 241 ALA D O 1
ATOM 8640 N N . ALA D 1 253 ? 37.990 4.874 50.839 1.00 17.60 242 ALA D N 1
ATOM 8641 C CA . ALA D 1 253 ? 37.371 4.071 51.894 1.00 18.59 242 ALA D CA 1
ATOM 8642 C C . ALA D 1 253 ? 37.934 4.502 53.239 1.00 18.37 242 ALA D C 1
ATOM 8643 O O . ALA D 1 253 ? 39.104 4.894 53.322 1.00 18.39 242 ALA D O 1
ATOM 8645 N N . VAL D 1 254 ? 37.107 4.453 54.282 1.00 18.75 243 VAL D N 1
ATOM 8646 C CA . VAL D 1 254 ? 37.595 4.686 55.645 1.00 18.82 243 VAL D CA 1
ATOM 8647 C C . VAL D 1 254 ? 38.649 3.623 55.982 1.00 18.89 243 VAL D C 1
ATOM 8648 O O . VAL D 1 254 ? 39.715 3.947 56.505 1.00 18.78 243 VAL D O 1
ATOM 8652 N N . ALA D 1 255 ? 38.347 2.362 55.668 1.00 18.57 244 ALA D N 1
ATOM 8653 C CA . ALA D 1 255 ? 39.269 1.260 55.919 1.00 18.90 244 ALA D CA 1
ATOM 8654 C C . ALA D 1 255 ? 39.123 0.158 54.894 1.00 19.17 244 ALA D C 1
ATOM 8655 O O . ALA D 1 255 ? 38.031 -0.397 54.712 1.00 19.36 244 ALA D O 1
ATOM 8657 N N . SER D 1 256 ? 40.228 -0.158 54.227 1.00 19.12 245 SER D N 1
ATOM 8658 C CA . SER D 1 256 ? 40.291 -1.331 53.375 1.00 18.94 245 SER D CA 1
ATOM 8659 C C . SER D 1 256 ? 41.020 -2.415 54.161 1.00 19.17 245 SER D C 1
ATOM 8660 O O . SER D 1 256 ? 42.138 -2.199 54.619 1.00 18.99 245 SER D O 1
ATOM 8663 N N . ILE D 1 257 ? 40.372 -3.568 54.298 1.00 19.52 246 ILE D N 1
ATOM 8664 C CA . ILE D 1 257 ? 40.858 -4.669 55.132 1.00 19.71 246 ILE D CA 1
ATOM 8665 C C . ILE D 1 257 ? 41.328 -5.809 54.240 1.00 19.94 246 ILE D C 1
ATOM 8666 O O . ILE D 1 257 ? 40.556 -6.330 53.426 1.00 20.47 246 ILE D O 1
ATOM 8671 N N . PHE D 1 258 ? 42.588 -6.195 54.375 1.00 19.78 247 PHE D N 1
ATOM 8672 C CA . PHE D 1 258 ? 43.092 -7.346 53.647 1.00 19.95 247 PHE D CA 1
ATOM 8673 C C . PHE D 1 258 ? 43.369 -8.442 54.663 1.00 20.24 247 PHE D C 1
ATOM 8674 O O . PHE D 1 258 ? 44.418 -8.452 55.295 1.00 19.88 247 PHE D O 1
ATOM 8682 N N . GLY D 1 259 ? 42.395 -9.337 54.823 1.00 20.71 248 GLY D N 1
ATOM 8683 C CA . GLY D 1 259 ? 42.399 -10.363 55.872 1.00 21.12 248 GLY D CA 1
ATOM 8684 C C . GLY D 1 259 ? 41.004 -10.498 56.459 1.00 21.63 248 GLY D C 1
ATOM 8685 O O . GLY D 1 259 ? 40.006 -10.320 55.750 1.00 22.03 248 GLY D O 1
ATOM 8686 N N . ASN D 1 260 ? 40.928 -10.800 57.753 1.00 21.84 249 ASN D N 1
ATOM 8687 C CA . ASN D 1 260 ? 39.644 -10.940 58.438 1.00 22.16 249 ASN D CA 1
ATOM 8688 C C . ASN D 1 260 ? 39.607 -10.131 59.726 1.00 21.96 249 ASN D C 1
ATOM 8689 O O . ASN D 1 260 ? 40.138 -10.557 60.751 1.00 21.82 249 ASN D O 1
ATOM 8694 N N . ALA D 1 261 ? 38.982 -8.963 59.664 1.00 21.63 250 ALA D N 1
ATOM 8695 C CA . ALA D 1 261 ? 38.825 -8.114 60.833 1.00 21.49 250 ALA D CA 1
ATOM 8696 C C . ALA D 1 261 ? 37.506 -7.363 60.764 1.00 21.53 250 ALA D C 1
ATOM 8697 O O . ALA D 1 261 ? 37.021 -7.035 59.678 1.00 21.51 250 ALA D O 1
ATOM 8699 N N . SER D 1 262 ? 36.922 -7.100 61.925 1.00 21.53 251 SER D N 1
ATOM 8700 C CA . SER D 1 262 ? 35.677 -6.347 61.991 1.00 21.57 251 SER D CA 1
ATOM 8701 C C . SER D 1 262 ? 35.747 -5.253 63.045 1.00 21.74 251 SER D C 1
ATOM 8702 O O . SER D 1 262 ? 36.376 -5.416 64.095 1.00 21.62 251 SER D O 1
ATOM 8705 N N . SER D 1 263 ? 35.101 -4.132 62.741 1.00 21.85 252 SER D N 1
ATOM 8706 C CA . SER D 1 263 ? 34.998 -3.014 63.659 1.00 22.03 252 SER D CA 1
ATOM 8707 C C . SER D 1 263 ? 34.028 -3.362 64.777 1.00 22.00 252 SER D C 1
ATOM 8708 O O . SER D 1 263 ? 33.060 -4.095 64.559 1.00 22.07 252 SER D O 1
ATOM 8711 N N . THR D 1 264 ? 34.296 -2.849 65.973 1.00 21.97 253 THR D N 1
ATOM 8712 C CA . THR D 1 264 ? 33.379 -3.024 67.103 1.00 22.00 253 THR D CA 1
ATOM 8713 C C . THR D 1 264 ? 32.929 -1.675 67.648 1.00 21.95 253 THR D C 1
ATOM 8714 O O . THR D 1 264 ? 31.816 -1.541 68.163 1.00 22.08 253 THR D O 1
ATOM 8718 N N . ASN D 1 265 ? 33.796 -0.676 67.517 1.00 21.83 254 ASN D N 1
ATOM 8719 C CA . ASN D 1 265 ? 33.496 0.668 67.986 1.00 21.72 254 ASN D CA 1
ATOM 8720 C C . ASN D 1 265 ? 33.905 1.736 66.974 1.00 21.55 254 ASN D C 1
ATOM 8721 O O . ASN D 1 265 ? 34.970 1.641 66.359 1.00 21.46 254 ASN D O 1
ATOM 8734 N N . HIS D 1 267 ? 33.709 6.188 66.831 1.00 19.16 256 HIS D N 1
ATOM 8735 C CA . HIS D 1 267 ? 33.348 7.527 67.296 1.00 18.31 256 HIS D CA 1
ATOM 8736 C C . HIS D 1 267 ? 33.944 8.551 66.339 1.00 17.21 256 HIS D C 1
ATOM 8737 O O . HIS D 1 267 ? 35.137 8.504 66.049 1.00 17.06 256 HIS D O 1
ATOM 8744 N N . VAL D 1 268 ? 33.113 9.466 65.845 1.00 16.05 257 VAL D N 1
ATOM 8745 C CA . VAL D 1 268 ? 33.572 10.568 64.996 1.00 14.90 257 VAL D CA 1
ATOM 8746 C C . VAL D 1 268 ? 32.864 11.844 65.413 1.00 14.22 257 VAL D C 1
ATOM 8747 O O . VAL D 1 268 ? 31.641 11.871 65.502 1.00 14.30 257 VAL D O 1
ATOM 8751 N N . GLU D 1 269 ? 33.625 12.904 65.660 1.00 13.36 258 GLU D N 1
ATOM 8752 C CA . GLU D 1 269 ? 33.035 14.180 66.055 1.00 12.61 258 GLU D CA 1
ATOM 8753 C C . GLU D 1 269 ? 33.730 15.352 65.375 1.00 11.90 258 GLU D C 1
ATOM 8754 O O . GLU D 1 269 ? 34.899 15.259 65.018 1.00 12.08 258 GLU D O 1
ATOM 8756 N N . CYS D 1 270 ? 32.992 16.446 65.201 1.00 11.27 259 CYS D N 1
ATOM 8757 C CA . CYS D 1 270 ? 33.501 17.683 64.615 1.00 11.09 259 CYS D CA 1
ATOM 8758 C C . CYS D 1 270 ? 32.842 18.878 65.307 1.00 11.32 259 CYS D C 1
ATOM 8759 O O . CYS D 1 270 ? 31.618 18.907 65.463 1.00 11.07 259 CYS D O 1
ATOM 8762 N N . ALA D 1 271 ? 33.646 19.853 65.722 1.00 11.73 260 ALA D N 1
ATOM 8763 C CA . ALA D 1 271 ? 33.124 21.032 66.421 1.00 12.36 260 ALA D CA 1
ATOM 8764 C C . ALA D 1 271 ? 33.605 22.350 65.810 1.00 12.78 260 ALA D C 1
ATOM 8765 O O . ALA D 1 271 ? 34.763 22.462 65.405 1.00 12.99 260 ALA D O 1
ATOM 8767 N N . SER D 1 272 ? 32.716 23.339 65.735 1.00 13.32 261 SER D N 1
ATOM 8768 C CA . SER D 1 272 ? 33.101 24.685 65.284 1.00 14.16 261 SER D CA 1
ATOM 8769 C C . SER D 1 272 ? 33.737 25.475 66.413 1.00 14.90 261 SER D C 1
ATOM 8770 O O . SER D 1 272 ? 33.181 25.538 67.516 1.00 15.18 261 SER D O 1
ATOM 8773 N N . LEU D 1 273 ? 34.883 26.098 66.131 1.00 15.60 262 LEU D N 1
ATOM 8774 C CA . LEU D 1 273 ? 35.573 26.936 67.130 1.00 16.59 262 LEU D CA 1
ATOM 8775 C C . LEU D 1 273 ? 35.461 28.447 66.861 1.00 17.48 262 LEU D C 1
ATOM 8776 O O . LEU D 1 273 ? 36.034 29.255 67.588 1.00 18.01 262 LEU D O 1
ATOM 8781 N N . ASP D 1 274 ? 34.716 28.827 65.824 1.00 19.00 263 ASP D N 1
ATOM 8782 C CA . ASP D 1 274 ? 34.525 30.242 65.486 1.00 19.81 263 ASP D CA 1
ATOM 8783 C C . ASP D 1 274 ? 33.523 30.909 66.414 1.00 20.25 263 ASP D C 1
ATOM 8784 O O . ASP D 1 274 ? 32.637 30.255 66.964 1.00 20.62 263 ASP D O 1
ATOM 8789 N N . THR D 1 275 ? 33.669 32.217 66.570 1.00 20.63 264 THR D N 1
ATOM 8790 C CA . THR D 1 275 ? 32.817 32.983 67.477 1.00 21.12 264 THR D CA 1
ATOM 8791 C C . THR D 1 275 ? 31.343 32.929 67.069 1.00 21.17 264 THR D C 1
ATOM 8792 O O . THR D 1 275 ? 30.457 32.969 67.931 1.00 21.30 264 THR D O 1
ATOM 8796 N N . ASP D 1 276 ? 31.095 32.842 65.762 1.00 20.82 265 ASP D N 1
ATOM 8797 C CA . ASP D 1 276 ? 29.745 32.765 65.239 1.00 20.80 265 ASP D CA 1
ATOM 8798 C C . ASP D 1 276 ? 29.684 31.831 64.023 1.00 21.00 265 ASP D C 1
ATOM 8799 O O . ASP D 1 276 ? 30.119 32.188 62.921 1.00 20.66 265 ASP D O 1
ATOM 8801 N N . PHE D 1 277 ? 29.162 30.627 64.231 1.00 21.02 266 PHE D N 1
ATOM 8802 C CA . PHE D 1 277 ? 28.907 29.735 63.104 1.00 21.28 266 PHE D CA 1
ATOM 8803 C C . PHE D 1 277 ? 27.524 30.024 62.537 1.00 21.39 266 PHE D C 1
ATOM 8804 O O . PHE D 1 277 ? 26.526 29.970 63.254 1.00 21.10 266 PHE D O 1
ATOM 8812 N N . THR D 1 278 ? 27.486 30.348 61.248 1.00 21.88 267 THR D N 1
ATOM 8813 C CA . THR D 1 278 ? 26.234 30.546 60.521 1.00 22.08 267 THR D CA 1
ATOM 8814 C C . THR D 1 278 ? 26.073 29.468 59.417 1.00 21.54 267 THR D C 1
ATOM 8815 O O . THR D 1 278 ? 26.826 29.457 58.432 1.00 21.47 267 THR D O 1
ATOM 8819 N N . PRO D 1 279 ? 25.110 28.541 59.600 1.00 21.08 268 PRO D N 1
ATOM 8820 C CA . PRO D 1 279 ? 24.961 27.422 58.662 1.00 20.39 268 PRO D CA 1
ATOM 8821 C C . PRO D 1 279 ? 24.659 27.881 57.243 1.00 20.14 268 PRO D C 1
ATOM 8822 O O . PRO D 1 279 ? 23.832 28.768 57.049 1.00 20.32 268 PRO D O 1
ATOM 8826 N N . PHE D 1 280 ? 25.341 27.287 56.264 1.00 19.43 269 PHE D N 1
ATOM 8827 C CA . PHE D 1 280 ? 25.070 27.554 54.854 1.00 19.22 269 PHE D CA 1
ATOM 8828 C C . PHE D 1 280 ? 24.260 26.391 54.257 1.00 18.66 269 PHE D C 1
ATOM 8829 O O . PHE D 1 280 ? 24.639 25.237 54.394 1.00 18.28 269 PHE D O 1
ATOM 8837 N N . TRP D 1 281 ? 23.147 26.715 53.606 1.00 18.20 270 TRP D N 1
ATOM 8838 C CA . TRP D 1 281 ? 22.292 25.719 52.964 1.00 18.33 270 TRP D CA 1
ATOM 8839 C C . TRP D 1 281 ? 21.940 26.254 51.589 1.00 18.18 270 TRP D C 1
ATOM 8840 O O . TRP D 1 281 ? 21.769 27.471 51.428 1.00 17.88 270 TRP D O 1
ATOM 8851 N N . TYR D 1 282 ? 21.827 25.374 50.597 1.00 17.83 271 TYR D N 1
ATOM 8852 C CA . TYR D 1 282 ? 21.340 25.814 49.293 1.00 18.05 271 TYR D CA 1
ATOM 8853 C C . TYR D 1 282 ? 19.845 26.116 49.351 1.00 18.64 271 TYR D C 1
ATOM 8854 O O . TYR D 1 282 ? 19.116 25.577 50.170 1.00 18.36 271 TYR D O 1
ATOM 8863 N N . ASP D 1 283 ? 19.415 27.005 48.478 1.00 19.66 272 ASP D N 1
ATOM 8864 C CA . ASP D 1 283 ? 18.017 27.250 48.251 1.00 21.03 272 ASP D CA 1
ATOM 8865 C C . ASP D 1 283 ? 17.874 27.290 46.735 1.00 21.37 272 ASP D C 1
ATOM 8866 O O . ASP D 1 283 ? 18.700 27.900 46.048 1.00 21.17 272 ASP D O 1
ATOM 8871 N N . LYS D 1 284 ? 16.846 26.601 46.226 1.00 21.27 273 LYS D N 1
ATOM 8872 C CA . LYS D 1 284 ? 16.571 26.492 44.779 1.00 21.26 273 LYS D CA 1
ATOM 8873 C C . LYS D 1 284 ? 16.551 27.834 44.040 1.00 21.29 273 LYS D C 1
ATOM 8874 O O . LYS D 1 284 ? 16.912 27.908 42.845 1.00 21.25 273 LYS D O 1
ATOM 8876 N N . ASN D 1 285 ? 16.135 28.881 44.760 1.00 20.83 274 ASN D N 1
ATOM 8877 C CA . ASN D 1 285 ? 16.042 30.241 44.224 1.00 20.75 274 ASN D CA 1
ATOM 8878 C C . ASN D 1 285 ? 17.308 31.087 44.400 1.00 20.91 274 ASN D C 1
ATOM 8879 O O . ASN D 1 285 ? 17.316 32.265 44.031 1.00 21.08 274 ASN D O 1
ATOM 8884 N N . SER D 1 286 ? 18.350 30.507 45.000 1.00 20.73 275 SER D N 1
ATOM 8885 C CA . SER D 1 286 ? 19.643 31.190 45.143 1.00 21.01 275 SER D CA 1
ATOM 8886 C C . SER D 1 286 ? 20.671 30.513 44.263 1.00 20.48 275 SER D C 1
ATOM 8887 O O . SER D 1 286 ? 21.117 29.396 44.561 1.00 21.11 275 SER D O 1
ATOM 8890 N N . LEU D 1 287 ? 21.045 31.180 43.177 1.00 19.22 276 LEU D N 1
ATOM 8891 C CA . LEU D 1 287 ? 21.994 30.604 42.252 1.00 18.57 276 LEU D CA 1
ATOM 8892 C C . LEU D 1 287 ? 23.428 30.897 42.703 1.00 18.69 276 LEU D C 1
ATOM 8893 O O . LEU D 1 287 ? 24.150 31.687 42.086 1.00 18.20 276 LEU D O 1
ATOM 8898 N N . LYS D 1 288 ? 23.805 30.268 43.817 1.00 18.51 277 LYS D N 1
ATOM 8899 C CA . LYS D 1 288 ? 25.125 30.430 44.416 1.00 18.66 277 LYS D CA 1
ATOM 8900 C C . LYS D 1 288 ? 25.647 29.049 44.757 1.00 18.40 277 LYS D C 1
ATOM 8901 O O . LYS D 1 288 ? 24.889 28.208 45.248 1.00 18.79 277 LYS D O 1
ATOM 8907 N N . GLY D 1 289 ? 26.931 28.818 44.508 1.00 17.70 278 GLY D N 1
ATOM 8908 C CA . GLY D 1 289 ? 27.548 27.524 44.777 1.00 17.20 278 GLY D CA 1
ATOM 8909 C C . GLY D 1 289 ? 28.657 27.690 45.790 1.00 17.27 278 GLY D C 1
ATOM 8910 O O . GLY D 1 289 ? 29.429 28.662 45.731 1.00 17.24 278 GLY D O 1
ATOM 8911 N N . LEU D 1 290 ? 28.747 26.750 46.721 1.00 16.64 279 LEU D N 1
ATOM 8912 C CA . LEU D 1 290 ? 29.826 26.765 47.698 1.00 16.23 279 LEU D CA 1
ATOM 8913 C C . LEU D 1 290 ? 31.013 25.949 47.168 1.00 16.23 279 LEU D C 1
ATOM 8914 O O . LEU D 1 290 ? 30.840 24.813 46.729 1.00 15.25 279 LEU D O 1
ATOM 8919 N N . SER D 1 291 ? 32.210 26.540 47.218 1.00 16.04 280 SER D N 1
ATOM 8920 C CA . SER D 1 291 ? 33.422 25.884 46.715 1.00 16.04 280 SER D CA 1
ATOM 8921 C C . SER D 1 291 ? 34.570 25.913 47.737 1.00 16.09 280 SER D C 1
ATOM 8922 O O . SER D 1 291 ? 34.989 26.983 48.164 1.00 15.97 280 SER D O 1
ATOM 8925 N N . PHE D 1 292 ? 35.066 24.745 48.131 1.00 16.47 281 PHE D N 1
ATOM 8926 C CA . PHE D 1 292 ? 36.237 24.688 49.002 1.00 17.31 281 PHE D CA 1
ATOM 8927 C C . PHE D 1 292 ? 37.519 25.018 48.261 1.00 18.18 281 PHE D C 1
ATOM 8928 O O . PHE D 1 292 ? 38.089 24.196 47.537 1.00 18.11 281 PHE D O 1
ATOM 8936 N N . GLN D 1 293 ? 37.922 26.271 48.434 1.00 18.64 282 GLN D N 1
ATOM 8937 C CA . GLN D 1 293 ? 39.128 26.838 47.835 1.00 20.09 282 GLN D CA 1
ATOM 8938 C C . GLN D 1 293 ? 39.400 28.189 48.507 1.00 20.28 282 GLN D C 1
ATOM 8939 O O . GLN D 1 293 ? 40.395 28.845 48.195 1.00 21.71 282 GLN D O 1
#

CATH classification: 3.10.620.30 (+1 more: 2.60.40.2250)

Foldseek 3Di:
DKDKKKKKKDKWKKFFAKKKKKAQADFADDPFKDWPDKDDDKVVDFDKDWDDDPVRFAIIIMTIDHGGDMMMMMITMMMGMKDKAFQPPLQDADDPVPDDPVQVVLLDADQQQPLVVCLVVLCVQQVVDGRLLLSLVSQLQCLLVQAAEDPPPDDPNHHLVNCVPVRYYHQQNSARVSSNSCSSNVWRKKKWWFFAPQQVVGDIGIHMWTQTPNFTFTGGSNPRGQPVRTGTRGIGSGCVNPPRMDMDHDMDIPGDIDMGDPDPPDDGHDDDSPGRITMGGD/DKDKDDKKKKKKDKWKKFFAKKKKKAQDDFADDPFKDWPDKDDDKVVDFDKDWDADPVRFAIIMMTIDHHGDMMMMMITMMMFMKIKAFCVVAQQADPQVPDDPVQNVLLDADQQQPLVVCLVVLCVQQVVDGGLLLSLVSQLQCLLVQAAEDPPPDDPNHHLVNCVVVRYYHQQNSARVSSSSCSSRVWGKKKWWWFAPQQPVGDIGIHMFTQTPNATFTGGSNPRGQPVRTGTRGMGSGCVNPPRMDMGHDMDIDGDIDMDTPDDDDDGHDDDSPGRITMGTD/DDKKKKKKDKFKKAFAKKKKKAQADFADDPFKDWPDKDDDKPPDFDKDWDDDPVRFAIIIMTIDHHRDMMMMMITMMMFDKDKDFQVPLQDADDPVPDDPVLVVLLDADQQQPLVVCLVVLCVQQVVPRRLLLSLVSQLQCLLVQAAEDPPPDDPNHHLVNCVPVRYYHQLNSARVSSSSCSSNVWGKKKWWFFAPQQVVGDIGIHMWTQTPNFTFTGGSNPRGQPVRTGTRGIGNGCVNHPRMDMDHDMDIPGDIDMGDPDDDDDGHDDDSPGRITMGGD/DDKDKDKKKKKKDKWKKFFAWKKKKFQDDFADDPFKDWPDKDDDKVVDFDKDWDDDPVRFAIIMMTIDHGGDMIMIMITMMMFMKMKAFQPPQQDADDPVPDDPVLVVLLDADQQQHLVVCLVVLCVQQVVPGGLLLSLVSQLQCLLVQAAEDPPPDDPNHHLVNCVVVRYYHQQNSARVSSNSCSSNVWGKKKWWFFAAPAPPGDIGIHMFTQTPNATFTGGSNQRGQPVRTGTRGIGSGCVNPPRMDMDHDMDIDGDIHMDDPDPDDDGHDDDSPGRITMGGD

Nearest PDB structures (foldseek):
  3isr-assembly1_B  TM=1.004E+00  e=3.034E-62  Cytophaga hutchinsonii ATCC 33406
  9crn-assembly1_A  TM=7.809E-01  e=8.686E-06  Streptococcus pyogenes NZ131
  6a8p-assembly3_C  TM=4.509E-01  e=9.943E-03  Homo sapiens
  1l9m-assembly1_B  TM=3.666E-01  e=2.236E-03  Homo sapiens
  4ktr-assembly1_A  TM=5.579E-01  e=8.966E+00  [Bacillus] selenitireducens MLS10